Protein 3MEL (pdb70)

Structure (mmCIF, N/CA/C/O backbone):
data_3MEL
#
_entry.id   3MEL
#
_cell.length_a   62.286
_cell.length_b   102.112
_cell.length_c   94.277
_cell.angle_alpha   90
_cell.angle_beta   98.126
_cell.angle_gamma   90
#
_symmetry.space_group_name_H-M   'P 1 21 1'
#
loop_
_entity.id
_entity.type
_entity.pdbx_description
1 polymer 'Thiamine diphosphokinase'
2 non-polymer 'THIAMINE DIPHOSPHATE'
3 non-polymer 'SULFATE ION'
4 non-polymer GLYCEROL
5 non-polymer 'FE (III) ION'
6 water water
#
loop_
_atom_site.group_PDB
_atom_site.id
_atom_site.type_symbol
_atom_site.label_atom_id
_atom_site.label_alt_id
_atom_site.label_comp_id
_atom_site.label_asym_id
_atom_site.label_entity_id
_atom_site.label_seq_id
_atom_site.pdbx_PDB_ins_code
_atom_site.Cartn_x
_atom_site.Cartn_y
_atom_site.Cartn_z
_atom_site.occupancy
_atom_site.B_iso_or_equiv
_atom_site.auth_seq_id
_atom_site.auth_comp_id
_atom_site.auth_asym_id
_atom_site.auth_atom_id
_atom_site.pdbx_PDB_model_num
ATOM 1 N N . SER A 1 1 ? 16.731 8.299 76.506 1 33.225 2 SER A N 1
ATOM 2 C CA . SER A 1 1 ? 15.356 7.846 76.834 1 33.898 2 SER A CA 1
ATOM 3 C C . SER A 1 1 ? 15.391 6.81 77.951 1 29.483 2 SER A C 1
ATOM 4 O O . SER A 1 1 ? 16.302 6.042 78.053 1 28.926 2 SER A O 1
ATOM 7 N N . ARG A 1 2 ? 14.42 6.804 78.847 1 29.22 3 ARG A N 1
ATOM 8 C CA . ARG A 1 2 ? 14.45 5.683 79.751 1 29.503 3 ARG A CA 1
ATOM 9 C C . ARG A 1 2 ? 13.056 5.107 79.878 1 27.496 3 ARG A C 1
ATOM 10 O O . ARG A 1 2 ? 12.054 5.835 79.769 1 27.332 3 ARG A O 1
ATOM 18 N N . VAL A 1 3 ? 13.014 3.796 80.083 1 24.593 4 VAL A N 1
ATOM 19 C CA . VAL A 1 3 ? 11.71 3.199 80.255 1 25.153 4 VAL A CA 1
ATOM 20 C C . VAL A 1 3 ? 11.775 2.459 81.572 1 27.511 4 VAL A C 1
ATOM 21 O O . VAL A 1 3 ? 12.84 1.86 81.835 1 31.225 4 VAL A O 1
ATOM 25 N N . LEU A 1 4 ? 10.692 2.576 82.385 1 24.859 5 LEU A N 1
ATOM 26 C CA . LEU A 1 4 ? 10.604 1.919 83.689 1 22.625 5 LEU A CA 1
ATOM 27 C C . LEU A 1 4 ? 9.669 0.725 83.581 1 21.855 5 LEU A C 1
ATOM 28 O O . LEU A 1 4 ? 8.582 0.915 83.094 1 22.161 5 LEU A O 1
ATOM 33 N N . LEU A 1 5 ? 10.077 -0.482 84.016 1 21.54 6 LEU A N 1
ATOM 34 C CA . LEU A 1 5 ? 9.226 -1.66 83.888 1 20.888 6 LEU A CA 1
ATOM 35 C C . LEU A 1 5 ? 8.962 -2.209 85.292 1 21.87 6 LEU A C 1
ATOM 36 O O . LEU A 1 5 ? 9.914 -2.346 86.046 1 24.016 6 LEU A O 1
ATOM 41 N N . VAL A 1 6 ? 7.686 -2.461 85.664 1 21.987 7 VAL A N 1
ATOM 42 C CA . VAL A 1 6 ? 7.303 -2.906 87.005 1 20.998 7 VAL A CA 1
ATOM 43 C C . VAL A 1 6 ? 6.648 -4.302 87.006 1 21.906 7 VAL A C 1
ATOM 44 O O . VAL A 1 6 ? 5.563 -4.554 86.476 1 22.246 7 VAL A O 1
ATOM 48 N N . ALA A 1 7 ? 7.387 -5.273 87.545 1 22.104 8 ALA A N 1
ATOM 49 C CA . ALA A 1 7 ? 6.892 -6.614 87.775 1 21.513 8 ALA A CA 1
ATOM 50 C C . ALA A 1 7 ? 6.24 -6.63 89.161 1 24.116 8 ALA A C 1
ATOM 51 O O . ALA A 1 7 ? 6.067 -5.556 89.77 1 25.099 8 ALA A O 1
ATOM 53 N N . GLY A 1 8 ? 5.861 -7.831 89.637 1 25.508 9 GLY A N 1
ATOM 54 C CA . GLY A 1 8 ? 4.784 -7.967 90.604 1 27.768 9 GLY A CA 1
ATOM 55 C C . GLY A 1 8 ? 5.283 -7.897 92.041 1 30.217 9 GLY A C 1
ATOM 56 O O . GLY A 1 8 ? 4.493 -8.097 92.975 1 33.949 9 GLY A O 1
ATOM 57 N N . GLY A 1 9 ? 6.583 -7.606 92.2 1 28.735 10 GLY A N 1
ATOM 58 C CA . GLY A 1 9 ? 7.243 -7.76 93.481 1 30.447 10 GLY A CA 1
ATOM 59 C C . GLY A 1 9 ? 6.703 -6.72 94.446 1 34.464 10 GLY A C 1
ATOM 60 O O . GLY A 1 9 ? 6.053 -5.766 94.051 1 36.705 10 GLY A O 1
ATOM 61 N N . ASN A 1 10 ? 6.934 -6.937 95.731 1 37.832 11 ASN A N 1
ATOM 62 C CA . ASN A 1 10 ? 6.436 -6.005 96.721 1 36.318 11 ASN A CA 1
ATOM 63 C C . ASN A 1 10 ? 7.067 -4.629 96.483 1 34.805 11 ASN A C 1
ATOM 64 O O . ASN A 1 10 ? 8.295 -4.473 96.409 1 34.466 11 ASN A O 1
ATOM 69 N N . PRO A 1 11 ? 6.277 -3.545 96.348 1 33.05 12 PRO A N 1
ATOM 70 C CA . PRO A 1 11 ? 6.867 -2.212 96.149 1 33.05 12 PRO A CA 1
ATOM 71 C C . PRO A 1 11 ? 7.939 -1.819 97.184 1 34.225 12 PRO A C 1
ATOM 72 O O . PRO A 1 11 ? 8.866 -1.081 96.848 1 34.382 12 PRO A O 1
ATOM 76 N N . SER A 1 12 ? 7.813 -2.343 98.425 1 35.028 13 SER A N 1
ATOM 77 C CA . SER A 1 12 ? 8.697 -2.11 99.56 1 35.97 13 SER A CA 1
ATOM 78 C C . SER A 1 12 ? 10.135 -2.269 99.177 1 35.101 13 SER A C 1
ATOM 79 O O . SER A 1 12 ? 11.017 -1.818 99.893 1 36.613 13 SER A O 1
ATOM 82 N N . ASP A 1 13 ? 10.322 -3.007 98.096 1 33.937 14 ASP A N 1
ATOM 83 C CA . ASP A 1 13 ? 11.653 -3.402 97.739 1 31.502 14 ASP A CA 1
ATOM 84 C C . ASP A 1 13 ? 12.093 -2.76 96.456 1 29.906 14 ASP A C 1
ATOM 85 O O . ASP A 1 13 ? 13.166 -3.173 95.998 1 28.611 14 ASP A O 1
ATOM 90 N N . TRP A 1 14 ? 11.292 -1.805 95.939 1 28.093 15 TRP A N 1
ATOM 91 C CA . TRP A 1 14 ? 11.748 -1.068 94.776 1 27.469 15 TRP A CA 1
ATOM 92 C C . TRP A 1 14 ? 12.986 -0.258 95.131 1 27.804 15 TRP A C 1
ATOM 93 O O . TRP A 1 14 ? 13.277 -0.049 96.297 1 28.311 15 TRP A O 1
ATOM 104 N N . PRO A 1 15 ? 13.785 0.219 94.149 1 27.985 16 PRO A N 1
ATOM 105 C CA . PRO A 1 15 ? 14.727 1.297 94.433 1 29.295 16 PRO A CA 1
ATOM 106 C C . PRO A 1 15 ? 14.015 2.641 94.582 1 34.528 16 PRO A C 1
ATOM 107 O O . PRO A 1 15 ? 12.789 2.725 94.485 1 42.569 16 PRO A O 1
ATOM 111 N N . THR A 1 16 ? 14.765 3.708 94.837 1 35.007 17 THR A N 1
ATOM 112 C CA . THR A 1 16 ? 14.123 4.996 94.809 1 34.462 17 THR A CA 1
ATOM 113 C C . THR A 1 16 ? 13.958 5.307 93.338 1 33.753 17 THR A C 1
ATOM 114 O O . THR A 1 16 ? 14.928 5.234 92.606 1 32.277 17 THR A O 1
ATOM 118 N N . ILE A 1 17 ? 12.711 5.594 92.976 1 35.258 18 ILE A N 1
ATOM 119 C CA . ILE A 1 17 ? 12.237 6.044 91.68 1 37.664 18 ILE A CA 1
ATOM 120 C C . ILE A 1 17 ? 12.182 7.572 91.658 1 42.973 18 ILE A C 1
ATOM 121 O O . ILE A 1 17 ? 11.321 8.153 92.324 1 47.466 18 ILE A O 1
ATOM 126 N N . GLU A 1 18 ? 13.037 8.223 90.852 1 46.543 19 GLU A N 1
ATOM 127 C CA . GLU A 1 18 ? 12.755 9.616 90.461 1 55.281 19 GLU A CA 1
ATOM 128 C C . GLU A 1 18 ? 11.955 9.653 89.137 1 50.375 19 GLU A C 1
ATOM 129 O O . GLU A 1 18 ? 12.558 9.544 88.078 1 55.515 19 GLU A O 1
ATOM 135 N N . PRO A 1 19 ? 10.595 9.766 89.126 1 45.046 20 PRO A N 1
ATOM 136 C CA . PRO A 1 19 ? 9.783 9.48 87.933 1 43.684 20 PRO A CA 1
ATOM 137 C C . PRO A 1 19 ? 9.845 10.432 86.733 1 44.312 20 PRO A C 1
ATOM 138 O O . PRO A 1 19 ? 9.478 10.029 85.629 1 44.999 20 PRO A O 1
ATOM 142 N N . ALA A 1 20 ? 10.223 11.705 86.942 1 44.195 21 ALA A N 1
ATOM 143 C CA . ALA A 1 20 ? 10.675 12.581 85.862 1 45.143 21 ALA A CA 1
ATOM 144 C C . ALA A 1 20 ? 11.763 11.912 84.996 1 46.513 21 ALA A C 1
ATOM 145 O O . ALA A 1 20 ? 11.899 12.145 83.801 1 51.813 21 ALA A O 1
ATOM 147 N N . THR A 1 21 ? 12.549 11.025 85.575 1 43.948 22 THR A N 1
ATOM 148 C CA . THR A 1 21 ? 13.62 10.457 84.801 1 41.827 22 THR A CA 1
ATOM 149 C C . THR A 1 21 ? 13.037 9.568 83.688 1 39.114 22 THR A C 1
ATOM 150 O O . THR A 1 21 ? 13.766 9.295 82.724 1 38.589 22 THR A O 1
ATOM 154 N N . TYR A 1 22 ? 11.773 9.083 83.798 1 36.325 23 TYR A N 1
ATOM 155 C CA . TYR A 1 22 ? 11.296 8.066 82.841 1 33.179 23 TYR A CA 1
ATOM 156 C C . TYR A 1 22 ? 10.288 8.625 81.819 1 34.139 23 TYR A C 1
ATOM 157 O O . TYR A 1 22 ? 9.573 9.583 82.073 1 36.928 23 TYR A O 1
ATOM 166 N N . ASP A 1 23 ? 10.275 8.039 80.615 1 34.653 24 ASP A N 1
ATOM 167 C CA . ASP A 1 23 ? 9.55 8.551 79.454 1 35.765 24 ASP A CA 1
ATOM 168 C C . ASP A 1 23 ? 8.391 7.618 79.081 1 32.99 24 ASP A C 1
ATOM 169 O O . ASP A 1 23 ? 7.582 7.962 78.24 1 34.981 24 ASP A O 1
ATOM 174 N N . TYR A 1 24 ? 8.326 6.427 79.674 1 28.677 25 TYR A N 1
ATOM 175 C CA . TYR A 1 24 ? 7.309 5.448 79.37 1 26.301 25 TYR A CA 1
ATOM 176 C C . TYR A 1 24 ? 7.204 4.522 80.583 1 26.178 25 TYR A C 1
ATOM 177 O O . TYR A 1 24 ? 8.225 4.109 81.128 1 25.74 25 TYR A O 1
ATOM 186 N N . PHE A 1 25 ? 5.987 4.161 80.986 1 26.041 26 PHE A N 1
ATOM 187 C CA . PHE A 1 25 ? 5.833 3.29 82.147 1 28.228 26 PHE A CA 1
ATOM 188 C C . PHE A 1 25 ? 5.144 1.994 81.735 1 29.663 26 PHE A C 1
ATOM 189 O O . PHE A 1 25 ? 4.083 2.072 81.14 1 35.419 26 PHE A O 1
ATOM 197 N N . VAL A 1 26 ? 5.767 0.836 82.032 1 28.215 27 VAL A N 1
ATOM 198 C CA . VAL A 1 26 ? 5.377 -0.518 81.649 1 25.995 27 VAL A CA 1
ATOM 199 C C . VAL A 1 26 ? 5.083 -1.263 82.958 1 27.286 27 VAL A C 1
ATOM 200 O O . VAL A 1 26 ? 5.973 -1.37 83.807 1 26.195 27 VAL A O 1
ATOM 204 N N . GLY A 1 27 ? 3.813 -1.7 83.134 1 28.267 28 GLY A N 1
ATOM 205 C CA . GLY A 1 27 ? 3.387 -2.607 84.194 1 28.731 28 GLY A CA 1
ATOM 206 C C . GLY A 1 27 ? 3.396 -4.051 83.689 1 29.512 28 GLY A C 1
ATOM 207 O O . GLY A 1 27 ? 3.184 -4.306 82.5 1 30.962 28 GLY A O 1
ATOM 208 N N . ILE A 1 28 ? 3.68 -4.993 84.592 1 29.356 29 ILE A N 1
ATOM 209 C CA . ILE A 1 28 ? 3.791 -6.409 84.246 1 27.856 29 ILE A CA 1
ATOM 210 C C . ILE A 1 28 ? 2.991 -7.213 85.275 1 28.858 29 ILE A C 1
ATOM 211 O O . ILE A 1 28 ? 3.397 -7.287 86.437 1 27.217 29 ILE A O 1
ATOM 216 N N . ASP A 1 29 ? 1.834 -7.754 84.85 1 30.931 30 ASP A N 1
ATOM 217 C CA . ASP A 1 29 ? 0.894 -8.391 85.762 1 35.683 30 ASP A CA 1
ATOM 218 C C . ASP A 1 29 ? 0.621 -7.473 86.954 1 37.509 30 ASP A C 1
ATOM 219 O O . ASP A 1 29 ? 0.191 -6.332 86.778 1 41.965 30 ASP A O 1
ATOM 224 N N . ARG A 1 30 ? 0.935 -7.94 88.161 1 36.872 31 ARG A N 1
ATOM 225 C CA . ARG A 1 30 ? 0.512 -7.238 89.356 1 36.597 31 ARG A CA 1
ATOM 226 C C . ARG A 1 30 ? 1.247 -5.893 89.496 1 34.658 31 ARG A C 1
ATOM 227 O O . ARG A 1 30 ? 0.735 -4.955 90.124 1 36.629 31 ARG A O 1
ATOM 235 N N . GLY A 1 31 ? 2.41 -5.745 88.846 1 29.418 32 GLY A N 1
ATOM 236 C CA . GLY A 1 31 ? 3.057 -4.445 88.775 1 24.913 32 GLY A CA 1
ATOM 237 C C . GLY A 1 31 ? 2.193 -3.336 88.17 1 24.227 32 GLY A C 1
ATOM 238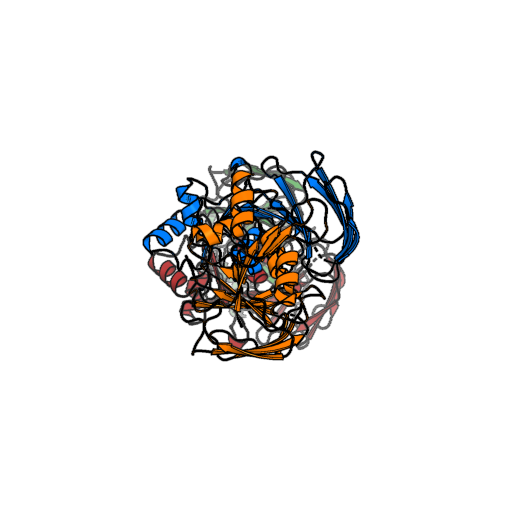 O O . GLY A 1 31 ? 2.406 -2.143 88.471 1 23.729 32 GLY A O 1
ATOM 239 N N . CYS A 1 32 ? 1.234 -3.705 87.294 1 23.629 33 CYS A N 1
ATOM 240 C CA . CYS A 1 32 ? 0.307 -2.712 86.779 1 23.245 33 CYS A CA 1
ATOM 241 C C . CYS A 1 32 ? -0.451 -2.05 87.931 1 25.764 33 CYS A C 1
ATOM 242 O O . CYS A 1 32 ? -0.675 -0.843 87.921 1 26.084 33 CYS A O 1
ATOM 245 N N . LEU A 1 33 ? -0.805 -2.817 88.974 1 27.774 34 LEU A N 1
ATOM 246 C CA . LEU A 1 33 ? -1.565 -2.257 90.085 1 30.908 34 LEU A CA 1
ATOM 247 C C . LEU A 1 33 ? -0.649 -1.413 90.971 1 33.447 34 LEU A C 1
ATOM 248 O O . LEU A 1 33 ? -1.033 -0.357 91.498 1 35.805 34 LEU A O 1
ATOM 253 N N . HIS A 1 34 ? 0.571 -1.931 91.134 1 33.558 35 HIS A N 1
ATOM 254 C CA . HIS A 1 34 ? 1.614 -1.336 91.945 1 33.414 35 HIS A CA 1
ATOM 255 C C . HIS A 1 34 ? 1.896 0.087 91.482 1 33.332 35 HIS A C 1
ATOM 256 O O . HIS A 1 34 ? 1.954 0.991 92.309 1 36.335 35 HIS A O 1
ATOM 263 N N . LEU A 1 35 ? 2.082 0.245 90.165 1 33.096 36 LEU A N 1
ATOM 264 C CA . LEU A 1 35 ? 2.159 1.52 89.482 1 31.51 36 LEU A CA 1
ATOM 265 C C . LEU A 1 35 ? 0.973 2.411 89.86 1 35.101 36 LEU A C 1
ATOM 266 O O . LEU A 1 35 ? 1.16 3.509 90.411 1 35.106 36 LEU A O 1
ATOM 271 N N . LEU A 1 36 ? -0.264 1.95 89.583 1 37.717 37 LEU A N 1
ATOM 272 C CA . LEU A 1 36 ? -1.411 2.838 89.754 1 37.41 37 LEU A CA 1
ATOM 273 C C . LEU A 1 36 ? -1.56 3.255 91.216 1 38.118 37 LEU A C 1
ATOM 274 O O . LEU A 1 36 ? -1.952 4.382 91.469 1 38.313 37 LEU A O 1
ATOM 279 N N . GLU A 1 37 ? -1.204 2.392 92.173 1 38.031 38 GLU A N 1
ATOM 280 C CA . GLU A 1 37 ? -1.354 2.849 93.537 1 45.918 38 GLU A CA 1
ATOM 281 C C . GLU A 1 37 ? -0.141 3.653 94.018 1 47.81 38 GLU A C 1
ATOM 282 O O . GLU A 1 37 ? -0.248 4.424 94.955 1 49.064 38 GLU A O 1
ATOM 288 N N . ALA A 1 38 ? 1.012 3.556 93.362 1 50.699 39 ALA A N 1
ATOM 289 C CA . ALA A 1 38 ? 2.053 4.551 93.631 1 52.469 39 ALA A CA 1
ATOM 290 C C . ALA A 1 38 ? 1.792 5.832 92.838 1 51.649 39 ALA A C 1
ATOM 291 O O . ALA A 1 38 ? 2.691 6.628 92.57 1 53.724 39 ALA A O 1
ATOM 293 N N . ASP A 1 39 ? 0.549 5.979 92.411 1 54.632 40 ASP A N 1
ATOM 294 C CA . ASP A 1 39 ? 0.106 7.136 91.664 1 54.355 40 ASP A CA 1
ATOM 295 C C . ASP A 1 39 ? 1.057 7.422 90.493 1 47.093 40 ASP A C 1
ATOM 296 O O . ASP A 1 39 ? 1.361 8.569 90.252 1 50.646 40 ASP A O 1
ATOM 301 N N . LEU A 1 40 ? 1.477 6.407 89.721 1 40.643 41 LEU A N 1
ATOM 302 C CA . LEU A 1 40 ? 2.416 6.581 88.611 1 37.928 41 LEU A CA 1
ATOM 303 C C . LEU A 1 40 ? 1.726 6.254 87.291 1 36.523 41 LEU A C 1
ATOM 304 O O . LEU A 1 40 ? 0.697 5.584 87.306 1 39.334 41 LEU A O 1
ATOM 309 N N . PRO A 1 41 ? 2.221 6.666 86.09 1 34.03 42 PRO A N 1
ATOM 310 C CA . PRO A 1 41 ? 1.557 6.28 84.846 1 32.062 42 PRO A CA 1
ATOM 311 C C . PRO A 1 41 ? 1.557 4.778 84.594 1 31.077 42 PRO A C 1
ATOM 312 O O . PRO A 1 41 ? 2.404 4.057 85.119 1 29.385 42 PRO A O 1
ATOM 316 N N . LEU A 1 42 ? 0.54 4.325 83.845 1 31.271 43 LEU A N 1
ATOM 317 C CA . LEU A 1 42 ? 0.572 3 83.25 1 27.925 43 LEU A CA 1
ATOM 318 C C . LEU A 1 42 ? 0.351 3.157 81.764 1 27.808 43 LEU A C 1
ATOM 319 O O . LEU A 1 42 ? -0.75 3.376 81.305 1 33.575 43 LEU A O 1
ATOM 324 N N . GLN A 1 43 ? 1.383 3.033 80.989 1 26.335 44 GLN A N 1
ATOM 325 C CA . GLN A 1 43 ? 1.114 3.273 79.59 1 28.116 44 GLN A CA 1
ATOM 326 C C . GLN A 1 43 ? 1.181 1.988 78.764 1 28.062 44 GLN A C 1
ATOM 327 O O . GLN A 1 43 ? 0.778 2.02 77.607 1 29.137 44 GLN A O 1
ATOM 333 N N . LEU A 1 44 ? 1.796 0.91 79.289 1 26.604 45 LEU A N 1
ATOM 334 C CA . LEU A 1 44 ? 1.85 -0.392 78.622 1 25.16 45 LEU A CA 1
ATOM 335 C C . LEU A 1 44 ? 1.574 -1.437 79.704 1 26.029 45 LEU A C 1
ATOM 336 O O . LEU A 1 44 ? 2.392 -1.517 80.627 1 26.797 45 LEU A O 1
ATOM 341 N N . ALA A 1 45 ? 0.385 -2.11 79.676 1 24.998 46 ALA A N 1
ATOM 342 C CA . ALA A 1 45 ? 0.127 -3.263 80.56 1 24.715 46 ALA A CA 1
ATOM 343 C C . ALA A 1 45 ? 0.32 -4.611 79.847 1 24.872 46 ALA A C 1
ATOM 344 O O . ALA A 1 45 ? -0.121 -4.819 78.698 1 25.474 46 ALA A O 1
ATOM 346 N N . VAL A 1 46 ? 1.076 -5.495 80.505 1 24.792 47 VAL A N 1
ATOM 347 C CA . VAL A 1 46 ? 1.613 -6.7 79.861 1 25.85 47 VAL A CA 1
ATOM 348 C C . VAL A 1 46 ? 1.532 -7.927 80.774 1 25.96 47 VAL A C 1
ATOM 349 O O . VAL A 1 46 ? 1.99 -7.946 81.918 1 23.396 47 VAL A O 1
ATOM 353 N N . GLY A 1 47 ? 1.027 -9.002 80.189 1 28.034 48 GLY A N 1
ATOM 354 C CA . GLY A 1 47 ? 1.227 -10.325 80.754 1 28.962 48 GLY A CA 1
ATOM 355 C C . GLY A 1 47 ? -0.052 -11.12 80.573 1 31.127 48 GLY A C 1
ATOM 356 O O . GLY A 1 47 ? -0.78 -10.855 79.614 1 31.29 48 GLY A O 1
ATOM 357 N N . ASP A 1 48 ? -0.33 -12.06 81.498 1 33.514 49 ASP A N 1
ATOM 358 C CA . ASP A 1 48 ? -1.512 -12.896 81.331 1 34.811 49 ASP A CA 1
ATOM 359 C C . ASP A 1 48 ? -2.542 -12.529 82.377 1 33.229 49 ASP A C 1
ATOM 360 O O . ASP A 1 48 ? -3.676 -12.946 82.266 1 33.391 49 ASP A O 1
ATOM 365 N N . PHE A 1 49 ? -2.081 -11.817 83.407 1 33.461 50 PHE A N 1
ATOM 366 C CA . PHE A 1 49 ? -2.91 -11.171 84.422 1 36.183 50 PHE A CA 1
ATOM 367 C C . PHE A 1 49 ? -3.744 -12.195 85.18 1 38.959 50 PHE A C 1
ATOM 368 O O . PHE A 1 49 ? -4.828 -11.858 85.653 1 39.033 50 PHE A O 1
ATOM 376 N N . ASP A 1 50 ? -3.246 -13.431 85.243 1 41.016 51 ASP A N 1
ATOM 377 C CA . ASP A 1 50 ? -3.972 -14.467 85.944 1 47.813 51 ASP A CA 1
ATOM 378 C C . ASP A 1 50 ? -3.712 -14.311 87.439 1 48.57 51 ASP A C 1
ATOM 379 O O . ASP A 1 50 ? -4.401 -14.908 88.239 1 54.553 51 ASP A O 1
ATOM 384 N N . SER A 1 51 ? -2.825 -13.406 87.849 1 49.311 52 SER A N 1
ATOM 385 C CA . SER A 1 51 ? -2.787 -13.13 89.277 1 53.472 52 SER A CA 1
ATOM 386 C C . SER A 1 51 ? -3.532 -11.834 89.669 1 57.152 52 SER A C 1
ATOM 387 O O . SER A 1 51 ? -3.031 -11.089 90.521 1 66.582 52 SER A O 1
ATOM 390 N N . LEU A 1 52 ? -4.728 -11.575 89.09 1 46.007 53 LEU A N 1
ATOM 391 C CA . LEU A 1 52 ? -5.492 -10.347 89.266 1 39.088 53 LEU A CA 1
ATOM 392 C C . LEU A 1 52 ? -6.964 -10.703 89.305 1 37.548 53 LEU A C 1
ATOM 393 O O . LEU A 1 52 ? -7.391 -11.509 88.502 1 37.167 53 LEU A O 1
ATOM 398 N N . SER A 1 53 ? -7.751 -10.118 90.209 1 38.18 54 SER A N 1
ATOM 399 C CA . SER A 1 53 ? -9.205 -10.349 90.208 1 40.389 54 SER A CA 1
ATOM 400 C C . SER A 1 53 ? -9.863 -9.761 88.947 1 41.459 54 SER A C 1
ATOM 401 O O . SER A 1 53 ? -9.32 -8.859 88.302 1 41.821 54 SER A O 1
ATOM 404 N N . ARG A 1 54 ? -11.045 -10.222 88.545 1 43.876 55 ARG A N 1
ATOM 405 C CA . ARG A 1 54 ? -11.562 -9.579 87.341 1 45.241 55 ARG A CA 1
ATOM 406 C C . ARG A 1 54 ? -11.845 -8.077 87.557 1 44.018 55 ARG A C 1
ATOM 407 O O . ARG A 1 54 ? -11.89 -7.268 86.627 1 42.169 55 ARG A O 1
ATOM 415 N N . GLU A 1 55 ? -12.034 -7.669 88.803 1 44.192 56 GLU A N 1
ATOM 416 C CA . GLU A 1 55 ? -12.149 -6.251 89.093 1 42.769 56 GLU A CA 1
ATOM 417 C C . GLU A 1 55 ? -10.888 -5.477 88.723 1 40.272 56 GLU A C 1
ATOM 418 O O . GLU A 1 55 ? -11.003 -4.46 88.051 1 41.776 56 GLU A O 1
ATOM 424 N N . GLU A 1 56 ? -9.722 -5.924 89.227 1 37.422 57 GLU A N 1
ATOM 425 C CA . GLU A 1 56 ? -8.439 -5.289 89.007 1 35.258 57 GLU A CA 1
ATOM 426 C C . GLU A 1 56 ? -8.014 -5.364 87.538 1 35.489 57 GLU A C 1
ATOM 427 O O . GLU A 1 56 ? -7.345 -4.474 87.034 1 35.567 57 GLU A O 1
ATOM 433 N N . TYR A 1 57 ? -8.363 -6.433 86.83 1 36.538 58 TYR A N 1
ATOM 434 C CA . TYR A 1 57 ? -7.978 -6.488 85.441 1 35.336 58 TYR A CA 1
ATOM 435 C C . TYR A 1 57 ? -8.824 -5.496 84.656 1 37.325 58 TYR A C 1
ATOM 436 O O . TYR A 1 57 ? -8.374 -4.906 83.693 1 41.562 58 TYR A O 1
ATOM 445 N N . HIS A 1 58 ? -10.086 -5.338 85.029 1 38.479 59 HIS A N 1
ATOM 446 C CA . HIS A 1 58 ? -10.929 -4.333 84.403 1 38.028 59 HIS A CA 1
ATOM 447 C C . HIS A 1 58 ? -10.23 -2.967 84.536 1 36.044 59 HIS A C 1
ATOM 448 O O . HIS A 1 58 ? -10.186 -2.142 83.623 1 33.22 59 HIS A O 1
ATOM 455 N N . PHE A 1 59 ? -9.664 -2.739 85.716 1 35.349 60 PHE A N 1
ATOM 456 C CA . PHE A 1 59 ? -9.224 -1.41 86.065 1 36.886 60 PHE A CA 1
ATOM 457 C C . PHE A 1 59 ? -7.931 -1.113 85.316 1 36.289 60 PHE A C 1
ATOM 458 O O . PHE A 1 59 ? -7.673 0.031 84.961 1 40.018 60 PHE A O 1
ATOM 466 N N . VAL A 1 60 ? -7.11 -2.154 85.117 1 32.776 61 VAL A N 1
ATOM 467 C CA . VAL A 1 60 ? -5.887 -2.035 84.365 1 28.904 61 VAL A CA 1
ATOM 468 C C . VAL A 1 60 ? -6.237 -1.71 82.914 1 31.14 61 VAL A C 1
ATOM 469 O O . VAL A 1 60 ? -5.694 -0.755 82.355 1 33.389 61 VAL A O 1
ATOM 473 N N . GLN A 1 61 ? -7.201 -2.429 82.32 1 31.317 62 GLN A N 1
ATOM 474 C CA . GLN A 1 61 ? -7.601 -2.15 80.951 1 31.705 62 GLN A CA 1
ATOM 475 C C . GLN A 1 61 ? -8.171 -0.747 80.804 1 33.414 62 GLN A C 1
ATOM 476 O O . GLN A 1 61 ? -8.092 -0.19 79.708 1 32.597 62 GLN A O 1
ATOM 482 N N . GLU A 1 62 ? -8.789 -0.182 81.856 1 37.345 63 GLU A N 1
ATOM 483 C CA . GLU A 1 62 ? -9.406 1.121 81.605 1 42.698 63 GLU A CA 1
ATOM 484 C C . GLU A 1 62 ? -8.357 2.211 81.832 1 40.012 63 GLU A C 1
ATOM 485 O O . GLU A 1 62 ? -8.363 3.237 81.178 1 40.826 63 GLU A O 1
ATOM 491 N N . THR A 1 63 ? -7.33 1.882 82.601 1 37.022 64 THR A N 1
ATOM 492 C CA . THR A 1 63 ? -6.266 2.834 82.825 1 34.304 64 THR A CA 1
ATOM 493 C C . THR A 1 63 ? -5.156 2.79 81.768 1 31.538 64 THR A C 1
ATOM 494 O O . THR A 1 63 ? -4.706 3.809 81.348 1 31.153 64 THR A O 1
ATOM 498 N N . THR A 1 64 ? -4.654 1.647 81.348 1 31.232 65 THR A N 1
ATOM 499 C CA . THR A 1 64 ? -3.438 1.676 80.548 1 30.138 65 THR A CA 1
ATOM 500 C C . THR A 1 64 ? -3.719 2.365 79.211 1 30.381 65 THR A C 1
ATOM 501 O O . THR A 1 64 ? -4.851 2.555 78.812 1 28.859 65 THR A O 1
ATOM 505 N N . GLU A 1 65 ? -2.664 2.662 78.468 1 31.082 66 GLU A N 1
ATOM 506 C CA . GLU A 1 65 ? -2.918 3.13 77.133 1 31.814 66 GLU A CA 1
ATOM 507 C C . GLU A 1 65 ? -2.715 1.987 76.161 1 30.75 66 GLU A C 1
ATOM 508 O O . GLU A 1 65 ? -3.304 2.008 75.105 1 36.246 66 GLU A O 1
ATOM 514 N N . THR A 1 66 ? -1.872 1.017 76.478 1 27.249 67 THR A N 1
ATOM 515 C CA . THR A 1 66 ? -1.729 -0.129 75.592 1 28.298 67 THR A CA 1
ATOM 516 C C . THR A 1 66 ? -1.85 -1.362 76.467 1 29.152 67 THR A C 1
ATOM 517 O O . THR A 1 66 ? -1.198 -1.456 77.517 1 32.733 67 THR A O 1
ATOM 521 N N . LEU A 1 67 ? -2.683 -2.297 76.01 1 26.444 68 LEU A N 1
ATOM 522 C CA . LEU A 1 67 ? -2.812 -3.578 76.671 1 23.737 68 LEU A CA 1
ATOM 523 C C . LEU A 1 67 ? -2.151 -4.672 75.809 1 24.074 68 LEU A C 1
ATOM 524 O O . LEU A 1 67 ? -2.543 -4.941 74.669 1 24.874 68 LEU A O 1
ATOM 529 N N . ILE A 1 68 ? -1.175 -5.388 76.357 1 22.742 69 ILE A N 1
ATOM 530 C CA . ILE A 1 68 ? -0.918 -6.67 75.718 1 23.101 69 ILE A CA 1
ATOM 531 C C . ILE A 1 68 ? -1.248 -7.757 76.726 1 24.379 69 ILE A C 1
ATOM 532 O O . ILE A 1 68 ? -0.541 -7.868 77.721 1 25.311 69 ILE A O 1
ATOM 537 N N . GLN A 1 69 ? -2.352 -8.475 76.537 1 28.313 70 GLN A N 1
ATOM 538 C CA . GLN A 1 69 ? -2.704 -9.664 77.32 1 31.609 70 GLN A CA 1
ATOM 539 C C . GLN A 1 69 ? -2.324 -10.897 76.508 1 32.75 70 GLN A C 1
ATOM 540 O O . GLN A 1 69 ? -2.786 -11.071 75.383 1 36.056 70 GLN A O 1
ATOM 546 N N . ALA A 1 70 ? -1.437 -11.729 77.034 1 32.399 71 ALA A N 1
ATOM 547 C CA . ALA A 1 70 ? -0.968 -12.897 76.292 1 33.757 71 ALA A CA 1
ATOM 548 C C . ALA A 1 70 ? -1.45 -14.152 77.008 1 33.58 71 ALA A C 1
ATOM 549 O O . ALA A 1 70 ? -1.979 -14.051 78.105 1 33.313 71 ALA A O 1
ATOM 551 N N . PRO A 1 71 ? -1.258 -15.371 76.467 1 34.261 72 PRO A N 1
ATOM 552 C CA . PRO A 1 71 ? -1.756 -16.569 77.131 1 35.724 72 PRO A CA 1
ATOM 553 C C . PRO A 1 71 ? -0.974 -16.873 78.391 1 38.129 72 PRO A C 1
ATOM 554 O O . PRO A 1 71 ? 0.213 -16.496 78.476 1 40.755 72 PRO A O 1
ATOM 558 N N . ALA A 1 72 ? -1.615 -17.58 79.338 1 39.845 73 ALA A N 1
ATOM 559 C CA . ALA A 1 72 ? -0.904 -18.105 80.513 1 43.344 73 ALA A CA 1
ATOM 560 C C . ALA A 1 72 ? 0.131 -19.203 80.173 1 46.897 73 ALA A C 1
ATOM 561 O O . ALA A 1 72 ? 1.138 -19.402 80.87 1 46.747 73 ALA A O 1
ATOM 563 N N . GLU A 1 73 ? -0.148 -19.925 79.076 1 49.575 74 GLU A N 1
ATOM 564 C CA . GLU A 1 73 ? 0.654 -20.995 78.524 1 48.427 74 GLU A CA 1
ATOM 565 C C . GLU A 1 73 ? 1.431 -20.367 77.39 1 42.145 74 GLU A C 1
ATOM 566 O O . GLU A 1 73 ? 0.904 -20.245 76.307 1 43.656 74 GLU A O 1
ATOM 572 N N . LYS A 1 74 ? 2.637 -19.915 77.655 1 38.259 75 LYS A N 1
ATOM 573 C CA . LYS A 1 74 ? 3.514 -19.419 76.609 1 39.471 75 LYS A CA 1
ATOM 574 C C . LYS A 1 74 ? 4.941 -19.821 76.975 1 41.718 75 LYS A C 1
ATOM 575 O O . LYS A 1 74 ? 5.207 -20.162 78.126 1 44.422 75 LYS A O 1
ATOM 581 N N . ASP A 1 75 ? 5.891 -19.732 76.043 1 43.59 76 ASP A N 1
ATOM 582 C CA . ASP A 1 75 ? 7.259 -20.028 76.469 1 45.418 76 ASP A CA 1
ATOM 583 C C . ASP A 1 75 ? 7.894 -18.887 77.257 1 44.704 76 ASP A C 1
ATOM 584 O O . ASP A 1 75 ? 8.729 -19.14 78.106 1 54.87 76 ASP A O 1
ATOM 589 N N . ASP A 1 76 ? 7.522 -17.637 77.002 1 38.631 77 ASP A N 1
ATOM 590 C CA . ASP A 1 76 ? 8.248 -16.57 77.649 1 34.095 77 ASP A CA 1
ATOM 591 C C . ASP A 1 76 ? 7.569 -16.18 78.958 1 32.826 77 ASP A C 1
ATOM 592 O O . ASP A 1 76 ? 6.327 -16.217 79.049 1 33.221 77 ASP A O 1
ATOM 597 N N . THR A 1 77 ? 8.371 -15.688 79.918 1 29.083 78 THR A N 1
ATOM 598 C CA . THR A 1 77 ? 7.81 -14.951 81.042 1 28.886 78 THR A CA 1
ATOM 599 C C . THR A 1 77 ? 7.215 -13.615 80.57 1 32.392 78 THR A C 1
ATOM 600 O O . THR A 1 77 ? 7.707 -12.997 79.631 1 37.245 78 THR A O 1
ATOM 604 N N . ASP A 1 78 ? 6.128 -13.15 81.196 1 34.288 79 ASP A N 1
ATOM 605 C CA . ASP A 1 78 ? 5.632 -11.784 81.014 1 32.027 79 ASP A CA 1
ATOM 606 C C . ASP A 1 78 ? 6.76 -10.748 81.06 1 32.375 79 ASP A C 1
ATOM 607 O O . ASP A 1 78 ? 6.72 -9.809 80.261 1 34.105 79 ASP A O 1
ATOM 612 N N . THR A 1 79 ? 7.778 -10.93 81.937 1 28.169 80 THR A N 1
ATOM 613 C CA . THR A 1 79 ? 8.887 -9.987 81.943 1 22.473 80 THR A CA 1
ATOM 614 C C . THR A 1 79 ? 9.639 -10.033 80.621 1 21.973 80 THR A C 1
ATOM 615 O O . THR A 1 79 ? 10.002 -9.004 80.074 1 22.694 80 THR A O 1
ATOM 619 N N . GLN A 1 80 ? 9.847 -11.222 80.1 1 21.807 81 GLN A N 1
ATOM 620 C CA . GLN A 1 80 ? 10.394 -11.33 78.764 1 24.681 81 GLN A CA 1
ATOM 621 C C . GLN A 1 80 ? 9.544 -10.561 77.749 1 25.458 81 GLN A C 1
ATOM 622 O O . GLN A 1 80 ? 10.054 -9.674 77.033 1 25.215 81 GLN A O 1
ATOM 628 N N . LEU A 1 81 ? 8.265 -10.928 77.682 1 24.15 82 LEU A N 1
ATOM 629 C CA . LEU A 1 81 ? 7.368 -10.338 76.711 1 23.613 82 LEU A CA 1
ATOM 630 C C . LEU A 1 81 ? 7.419 -8.806 76.837 1 24.844 82 LEU A C 1
ATOM 631 O O . LEU A 1 81 ? 7.566 -8.106 75.806 1 24.292 82 LEU A O 1
ATOM 636 N N . ALA A 1 82 ? 7.313 -8.293 78.094 1 22.82 83 ALA A N 1
ATOM 637 C CA . ALA A 1 82 ? 7.156 -6.863 78.281 1 21.516 83 ALA A CA 1
ATOM 638 C C . ALA A 1 82 ? 8.421 -6.21 77.796 1 22.931 83 ALA A C 1
ATOM 639 O O . ALA A 1 82 ? 8.354 -5.202 77.113 1 24.38 83 ALA A O 1
ATOM 641 N N . LEU A 1 83 ? 9.574 -6.778 78.163 1 24.479 84 LEU A N 1
ATOM 642 C CA . LEU A 1 83 ? 10.836 -6.204 77.696 1 24.277 84 LEU A CA 1
ATOM 643 C C . LEU A 1 83 ? 10.869 -6.097 76.171 1 25.28 84 LEU A C 1
ATOM 644 O O . LEU A 1 83 ? 11.091 -5.013 75.652 1 27.468 84 LEU A O 1
ATOM 649 N N . GLN A 1 84 ? 10.637 -7.192 75.441 1 27.148 85 GLN A N 1
ATOM 650 C CA . GLN A 1 84 ? 10.638 -7.137 73.981 1 29.649 85 GLN A CA 1
ATOM 651 C C . GLN A 1 84 ? 9.605 -6.124 73.456 1 29.478 85 GLN A C 1
ATOM 652 O O . GLN A 1 84 ? 9.909 -5.329 72.57 1 30.004 85 GLN A O 1
ATOM 658 N N . GLU A 1 85 ? 8.381 -6.161 73.986 1 27.539 86 GLU A N 1
ATOM 659 C CA . GLU A 1 85 ? 7.342 -5.265 73.519 1 26.269 86 GLU A CA 1
ATOM 660 C C . GLU A 1 85 ? 7.77 -3.819 73.731 1 26.048 86 GLU A C 1
ATOM 661 O O . GLU A 1 85 ? 7.394 -2.977 72.929 1 32.696 86 GLU A O 1
ATOM 667 N N . ALA A 1 86 ? 8.454 -3.521 74.846 1 23.202 87 ALA A N 1
ATOM 668 C CA . ALA A 1 86 ? 8.8 -2.156 75.235 1 22.431 87 ALA A CA 1
ATOM 669 C C . ALA A 1 86 ? 9.988 -1.677 74.392 1 24.538 87 ALA A C 1
ATOM 670 O O . ALA A 1 86 ? 9.974 -0.544 73.907 1 25.203 87 ALA A O 1
ATOM 672 N N . LEU A 1 87 ? 11.001 -2.558 74.185 1 23.865 88 LEU A N 1
ATOM 673 C CA . LEU A 1 87 ? 12.051 -2.326 73.22 1 23.387 88 LEU A CA 1
ATOM 674 C C . LEU A 1 87 ? 11.493 -2.145 71.817 1 26.937 88 LEU A C 1
ATOM 675 O O . LEU A 1 87 ? 12.106 -1.462 70.998 1 31.794 88 LEU A O 1
ATOM 680 N N . GLN A 1 88 ? 10.338 -2.719 71.505 1 28.173 89 GLN A N 1
ATOM 681 C CA . GLN A 1 88 ? 9.843 -2.492 70.152 1 32.392 89 GLN A CA 1
ATOM 682 C C . GLN A 1 88 ? 9.424 -1.022 70.02 1 33.29 89 GLN A C 1
ATOM 683 O O . GLN A 1 88 ? 9.503 -0.418 68.935 1 33.336 89 GLN A O 1
ATOM 689 N N . ARG A 1 89 ? 8.985 -0.45 71.154 1 27.201 90 ARG A N 1
ATOM 690 C CA . ARG A 1 89 ? 8.373 0.845 71.06 1 24.879 90 ARG A CA 1
ATOM 691 C C . ARG A 1 89 ? 9.386 1.952 71.32 1 25.889 90 ARG A C 1
ATOM 692 O O . ARG A 1 89 ? 9.01 3.096 70.99 1 27.572 90 ARG A O 1
ATOM 700 N N . PHE A 1 90 ? 10.589 1.623 71.905 1 23.931 91 PHE A N 1
ATOM 701 C CA . PHE A 1 90 ? 11.661 2.516 72.366 1 22.815 91 PHE A CA 1
ATOM 702 C C . PHE A 1 90 ? 13.015 1.873 72.107 1 24.161 91 PHE A C 1
ATOM 703 O O . PHE A 1 90 ? 13.805 1.56 72.988 1 22.805 91 PHE A O 1
ATOM 711 N N . PRO A 1 91 ? 13.395 1.555 70.868 1 27.285 92 PRO A N 1
ATOM 712 C CA . PRO A 1 91 ? 14.571 0.696 70.742 1 28.402 92 PRO A CA 1
ATOM 713 C C . PRO A 1 91 ? 15.841 1.28 71.368 1 31.405 92 PRO A C 1
ATOM 714 O O . PRO A 1 91 ? 16.705 0.539 71.814 1 32.603 92 PRO A O 1
ATOM 718 N N . GLN A 1 92 ? 16.029 2.605 71.377 1 35.904 93 GLN A N 1
ATOM 719 C CA . GLN A 1 92 ? 17.335 3.059 71.848 1 35.709 93 GLN A CA 1
ATOM 720 C C . GLN A 1 92 ? 17.388 3.189 73.362 1 35.78 93 GLN A C 1
ATOM 721 O O . GLN A 1 92 ? 18.447 3.405 73.9 1 40.727 93 GLN A O 1
ATOM 727 N N . ALA A 1 93 ? 16.27 3.046 74.051 1 35.546 94 ALA A N 1
ATOM 728 C CA . ALA A 1 93 ? 16.154 3.472 75.425 1 32.967 94 ALA A CA 1
ATOM 729 C C . ALA A 1 93 ? 16.785 2.451 76.355 1 33.049 94 ALA A C 1
ATOM 730 O O . ALA A 1 93 ? 16.726 1.265 76.085 1 33.793 94 ALA A O 1
ATOM 732 N N . GLU A 1 94 ? 17.254 2.925 77.52 1 35 95 GLU A N 1
ATOM 733 C CA . GLU A 1 94 ? 17.613 2.092 78.658 1 32.112 95 GLU A CA 1
ATOM 734 C C . GLU A 1 94 ? 16.383 1.599 79.4 1 31.608 95 GLU A C 1
ATOM 735 O O . GLU A 1 94 ? 15.532 2.392 79.77 1 37.805 95 GLU A O 1
ATOM 749 N N . THR A 1 96 ? 14.923 -0.083 82.714 1 26.186 97 THR A N 1
ATOM 750 C CA . THR A 1 96 ? 15.063 -0.47 84.111 1 24.933 97 THR A CA 1
ATOM 751 C C . THR A 1 96 ? 13.92 -1.385 84.534 1 25.858 97 THR A C 1
ATOM 752 O O . THR A 1 96 ? 12.748 -0.987 84.551 1 24.498 97 THR A O 1
ATOM 756 N N . ILE A 1 97 ? 14.289 -2.585 84.969 1 25.774 98 ILE A N 1
ATOM 757 C CA . ILE A 1 97 ? 13.274 -3.472 85.514 1 24.8 98 ILE A CA 1
ATOM 758 C C . ILE A 1 97 ? 13.307 -3.468 87.038 1 25.193 98 ILE A C 1
ATOM 759 O O . ILE A 1 97 ? 14.315 -3.76 87.64 1 29.922 98 ILE A O 1
ATOM 764 N N . ILE A 1 98 ? 12.188 -3.173 87.677 1 23.704 99 ILE A N 1
ATOM 765 C CA . ILE A 1 98 ? 12.09 -3.391 89.106 1 23.879 99 ILE A CA 1
ATOM 766 C C . ILE A 1 98 ? 10.869 -4.287 89.46 1 28.125 99 ILE A C 1
ATOM 767 O O . ILE A 1 98 ? 10.101 -4.725 88.579 1 26.703 99 ILE A O 1
ATOM 772 N N . GLY A 1 99 ? 10.672 -4.492 90.795 1 27.956 100 GLY A N 1
ATOM 773 C CA . GLY A 1 99 ? 9.845 -5.469 91.46 1 26.64 100 GLY A CA 1
ATOM 774 C C . GLY A 1 99 ? 10.046 -6.859 90.895 1 29.482 100 GLY A C 1
ATOM 775 O O . GLY A 1 99 ? 9.099 -7.628 90.851 1 33.635 100 GLY A O 1
ATOM 776 N N . ALA A 1 100 ? 11.249 -7.157 90.392 1 35.136 101 ALA A N 1
ATOM 777 C CA . ALA A 1 100 ? 11.622 -8.497 89.935 1 36.953 101 ALA A CA 1
ATOM 778 C C . ALA A 1 100 ? 12.215 -9.217 91.144 1 42.53 101 ALA A C 1
ATOM 779 O O . ALA A 1 100 ? 13.393 -9.63 91.117 1 52.018 101 ALA A O 1
ATOM 781 N N . THR A 1 101 ? 11.356 -9.31 92.197 1 41.832 102 THR A N 1
ATOM 782 C CA . THR A 1 101 ? 11.736 -9.538 93.597 1 43.25 102 THR A CA 1
ATOM 783 C C . THR A 1 101 ? 10.911 -10.655 94.274 1 42.199 102 THR A C 1
ATOM 784 O O . THR A 1 101 ? 11.05 -10.864 95.474 1 43.898 102 THR A O 1
ATOM 788 N N . GLY A 1 102 ? 10.033 -11.382 93.573 1 42.39 103 GLY A N 1
ATOM 789 C CA . GLY A 1 102 ? 9.222 -12.364 94.301 1 48.066 103 GLY A CA 1
ATOM 790 C C . GLY A 1 102 ? 10.067 -13.313 95.175 1 54.861 103 GLY A C 1
ATOM 791 O O . GLY A 1 102 ? 9.614 -13.775 96.239 1 62.704 103 GLY A O 1
ATOM 792 N N . GLY A 1 103 ? 11.31 -13.57 94.72 1 43.355 104 GLY A N 1
ATOM 793 C CA . GLY A 1 103 ? 12.277 -14.388 95.396 1 34.621 104 GLY A CA 1
ATOM 794 C C . GLY A 1 103 ? 12.237 -15.854 94.955 1 33.741 104 GLY A C 1
ATOM 795 O O . GLY A 1 103 ? 12.766 -16.702 95.675 1 33.839 104 GLY A O 1
ATOM 796 N N . ARG A 1 104 ? 11.619 -16.175 93.797 1 32.088 105 ARG A N 1
ATOM 797 C CA . ARG A 1 104 ? 11.743 -17.492 93.168 1 29.355 105 ARG A CA 1
ATOM 798 C C . ARG A 1 104 ? 13.015 -17.477 92.342 1 27.192 105 ARG A C 1
ATOM 799 O O . ARG A 1 104 ? 13.174 -16.633 91.441 1 26.321 105 ARG A O 1
ATOM 807 N N . ILE A 1 105 ? 13.975 -18.359 92.674 1 26.663 106 ILE A N 1
ATOM 808 C CA . ILE A 1 105 ? 15.301 -18.128 92.09 1 23.641 106 ILE A CA 1
ATOM 809 C C . ILE A 1 105 ? 15.394 -18.516 90.606 1 21.721 106 ILE A C 1
ATOM 810 O O . ILE A 1 105 ? 16.213 -17.994 89.893 1 20.29 106 ILE A O 1
ATOM 815 N N . ASP A 1 106 ? 14.581 -19.453 90.146 1 22.732 107 ASP A N 1
ATOM 816 C CA . ASP A 1 106 ? 14.389 -19.706 88.729 1 23.459 107 ASP A CA 1
ATOM 817 C C . ASP A 1 106 ? 14.051 -18.394 88.004 1 22.915 107 ASP A C 1
ATOM 818 O O . ASP A 1 106 ? 14.677 -18.026 87.018 1 21.168 107 ASP A O 1
ATOM 823 N N . HIS A 1 107 ? 13.083 -17.634 88.529 1 25.033 108 HIS A N 1
ATOM 824 C CA . HIS A 1 107 ? 12.698 -16.383 87.895 1 26.237 108 HIS A CA 1
ATOM 825 C C . HIS A 1 107 ? 13.844 -15.385 88.05 1 26.619 108 HIS A C 1
ATOM 826 O O . HIS A 1 107 ? 14.055 -14.504 87.198 1 26.035 108 HIS A O 1
ATOM 833 N N . LEU A 1 108 ? 14.559 -15.48 89.176 1 26.09 109 LEU A N 1
ATOM 834 C CA . LEU A 1 108 ? 15.676 -14.546 89.267 1 25.864 109 LEU A CA 1
ATOM 835 C C . LEU A 1 108 ? 16.718 -14.85 88.165 1 26.451 109 LEU A C 1
ATOM 836 O O . LEU A 1 108 ? 17.128 -13.935 87.448 1 27.761 109 LEU A O 1
ATOM 841 N N . LEU A 1 109 ? 17.121 -16.123 87.983 1 26.2 110 LEU A N 1
ATOM 842 C CA . LEU A 1 109 ? 18.118 -16.43 86.964 1 28.567 110 LEU A CA 1
ATOM 843 C C . LEU A 1 109 ? 17.58 -16.194 85.521 1 29.759 110 LEU A C 1
ATOM 844 O O . LEU A 1 109 ? 18.305 -15.757 84.62 1 26.952 110 LEU A O 1
ATOM 849 N N . ALA A 1 110 ? 16.277 -16.442 85.295 1 29.187 111 ALA A N 1
ATOM 850 C CA . ALA A 1 110 ? 15.561 -15.994 84.103 1 25.713 111 ALA A CA 1
ATOM 851 C C . ALA A 1 110 ? 15.9 -14.542 83.814 1 23.858 111 ALA A C 1
ATOM 852 O O . ALA A 1 110 ? 16.298 -14.228 82.713 1 25.932 111 ALA A O 1
ATOM 854 N N . ASN A 1 111 ? 15.822 -13.671 84.811 1 23.56 112 ASN A N 1
ATOM 855 C CA . ASN A 1 111 ? 15.945 -12.253 84.533 1 24.768 112 ASN A CA 1
ATOM 856 C C . ASN A 1 111 ? 17.421 -11.867 84.336 1 28.709 112 ASN A C 1
ATOM 857 O O . ASN A 1 111 ? 17.767 -10.93 83.622 1 30.717 112 ASN A O 1
ATOM 862 N N . LEU A 1 112 ? 18.327 -12.58 85 1 29.778 113 LEU A N 1
ATOM 863 C CA . LEU A 1 112 ? 19.701 -12.15 85 1 27.221 113 LEU A CA 1
ATOM 864 C C . LEU A 1 112 ? 20.366 -12.559 83.698 1 28.582 113 LEU A C 1
ATOM 865 O O . LEU A 1 112 ? 21.489 -12.183 83.437 1 33.871 113 LEU A O 1
ATOM 870 N N . TRP A 1 113 ? 19.697 -13.392 82.907 1 29.109 114 TRP A N 1
ATOM 871 C CA . TRP A 1 113 ? 20.271 -14.05 81.75 1 26.06 114 TRP A CA 1
ATOM 872 C C . TRP A 1 113 ? 19.595 -13.506 80.49 1 26.585 114 TRP A C 1
ATOM 873 O O . TRP A 1 113 ? 19.858 -13.982 79.386 1 27.444 114 TRP A O 1
ATOM 884 N N . LEU A 1 114 ? 18.742 -12.479 80.66 1 25.684 115 LEU A N 1
ATOM 885 C CA . LEU A 1 114 ? 18.202 -11.682 79.565 1 24.17 115 LEU A CA 1
ATOM 886 C C . LEU A 1 114 ? 19.244 -11.313 78.485 1 29.25 115 LEU A C 1
ATOM 887 O O . LEU A 1 114 ? 19.064 -11.694 77.313 1 32.533 115 LEU A O 1
ATOM 892 N N . PRO A 1 115 ? 20.319 -10.519 78.759 1 29.594 116 PRO A N 1
ATOM 893 C CA . PRO A 1 115 ? 21.304 -10.154 77.738 1 30.889 116 PRO A CA 1
ATOM 894 C C . PRO A 1 115 ? 21.842 -11.304 76.891 1 31.236 116 PRO A C 1
ATOM 895 O O . PRO A 1 115 ? 22.49 -11.064 75.896 1 34.514 116 PRO A O 1
ATOM 899 N N . PHE A 1 116 ? 21.614 -12.559 77.292 1 30.123 117 PHE A N 1
ATOM 900 C CA . PHE A 1 116 ? 22.085 -13.689 76.509 1 26.49 117 PHE A CA 1
ATOM 901 C C . PHE A 1 116 ? 21.118 -13.948 75.37 1 27.885 117 PHE A C 1
ATOM 902 O O . PHE A 1 116 ? 21.479 -14.586 74.397 1 32.567 117 PHE A O 1
ATOM 910 N N . GLU A 1 117 ? 19.86 -13.527 75.501 1 27.153 118 GLU A N 1
ATOM 911 C CA . GLU A 1 117 ? 18.919 -13.881 74.454 1 27.614 118 GLU A CA 1
ATOM 912 C C . GLU A 1 117 ? 19.298 -13.25 73.093 1 28.338 118 GLU A C 1
ATOM 913 O O . GLU A 1 117 ? 19.532 -12.049 72.963 1 25.912 118 GLU A O 1
ATOM 919 N N . PRO A 1 118 ? 19.342 -14.006 71.972 1 31.555 119 PRO A N 1
ATOM 920 C CA . PRO A 1 118 ? 19.568 -13.355 70.686 1 31.891 119 PRO A CA 1
ATOM 921 C C . PRO A 1 118 ? 18.805 -12.036 70.569 1 29.296 119 PRO A C 1
ATOM 922 O O . PRO A 1 118 ? 19.386 -11.009 70.272 1 29.7 119 PRO A O 1
ATOM 926 N N . ARG A 1 119 ? 17.537 -12.027 70.958 1 27.956 120 ARG A N 1
ATOM 927 C CA . ARG A 1 119 ? 16.677 -10.869 70.784 1 27.488 120 ARG A CA 1
ATOM 928 C C . ARG A 1 119 ? 16.975 -9.729 71.772 1 27.339 120 ARG A C 1
ATOM 929 O O . ARG A 1 119 ? 16.324 -8.704 71.728 1 27.39 120 ARG A O 1
ATOM 937 N N . PHE A 1 120 ? 17.938 -9.866 72.688 1 28.335 121 PHE A N 1
ATOM 938 C CA . PHE A 1 120 ? 18.208 -8.822 73.664 1 26.886 121 PHE A CA 1
ATOM 939 C C . PHE A 1 120 ? 19.686 -8.468 73.668 1 27.905 121 PHE A C 1
ATOM 940 O O . PHE A 1 120 ? 20.037 -7.433 74.22 1 28.599 121 PHE A O 1
ATOM 948 N N . GLN A 1 121 ? 20.526 -9.366 73.14 1 28.848 122 GLN A N 1
ATOM 949 C CA . GLN A 1 121 ? 21.976 -9.273 73.214 1 31.248 122 GLN A CA 1
ATOM 950 C C . GLN A 1 121 ? 22.482 -7.946 72.613 1 32.254 122 GLN A C 1
ATOM 951 O O . GLN A 1 121 ? 23.4 -7.277 73.153 1 32.213 122 GLN A O 1
ATOM 957 N N . GLY A 1 122 ? 21.821 -7.539 71.521 1 28.003 123 GLY A N 1
ATOM 958 C CA . GLY A 1 122 ? 22.17 -6.329 70.834 1 26.453 123 GLY A CA 1
ATOM 959 C C . GLY A 1 122 ? 21.835 -5.089 71.639 1 24.883 123 GLY A C 1
ATOM 960 O O . GLY A 1 122 ? 22.108 -3.992 71.191 1 25.589 123 GLY A O 1
ATOM 961 N N . VAL A 1 123 ? 21.229 -5.241 72.81 1 24.018 124 VAL A N 1
ATOM 962 C CA . VAL A 1 123 ? 20.87 -4.078 73.612 1 23.622 124 VAL A CA 1
ATOM 963 C C . VAL A 1 123 ? 21.201 -4.304 75.085 1 23.889 124 VAL A C 1
ATOM 964 O O . VAL A 1 123 ? 20.535 -3.726 75.955 1 24.511 124 VAL A O 1
ATOM 968 N N . LEU A 1 124 ? 22.231 -5.118 75.362 1 23.256 125 LEU A N 1
ATOM 969 C CA . LEU A 1 124 ? 22.513 -5.442 76.747 1 23.093 125 LEU A CA 1
ATOM 970 C C . LEU A 1 124 ? 22.962 -4.214 77.536 1 25.119 125 LEU A C 1
ATOM 971 O O . LEU A 1 124 ? 22.749 -4.156 78.728 1 27.073 125 LEU A O 1
ATOM 976 N N . ARG A 1 125 ? 23.622 -3.251 76.893 1 26.58 126 ARG A N 1
ATOM 977 C CA . ARG A 1 125 ? 23.991 -2.015 77.551 1 25.445 126 ARG A CA 1
ATOM 978 C C . ARG A 1 125 ? 22.739 -1.291 78.036 1 23.467 126 ARG A C 1
ATOM 979 O O . ARG A 1 125 ? 22.786 -0.416 78.884 1 23.301 126 ARG A O 1
ATOM 987 N N . GLN A 1 126 ? 21.585 -1.69 77.541 1 24.503 127 GLN A N 1
ATOM 988 C CA . GLN A 1 126 ? 20.374 -0.926 77.842 1 25.843 127 GLN A CA 1
ATOM 989 C C . GLN A 1 126 ? 19.597 -1.475 79.047 1 26.704 127 GLN A C 1
ATOM 990 O O . GLN A 1 126 ? 18.653 -0.835 79.479 1 31.674 127 GLN A O 1
ATOM 996 N N . ILE A 1 127 ? 19.951 -2.65 79.573 1 24.965 128 ILE A N 1
ATOM 997 C CA . ILE A 1 127 ? 19.038 -3.387 80.426 1 25.928 128 ILE A CA 1
ATOM 998 C C . ILE A 1 127 ? 19.566 -3.268 81.844 1 27.675 128 ILE A C 1
ATOM 999 O O . ILE A 1 127 ? 20.699 -3.696 82.068 1 28.57 128 ILE A O 1
ATOM 1004 N N . ARG A 1 128 ? 18.807 -2.641 82.758 1 27.051 129 ARG A N 1
ATOM 1005 C CA . ARG A 1 128 ? 19.207 -2.678 84.157 1 28.283 129 ARG A CA 1
ATOM 1006 C C . ARG A 1 128 ? 18.133 -3.391 84.968 1 31.106 129 ARG A C 1
ATOM 1007 O O . ARG A 1 128 ? 16.94 -3.11 84.802 1 36.686 129 ARG A O 1
ATOM 1015 N N . LEU A 1 129 ? 18.541 -4.321 85.84 1 31.09 130 LEU A N 1
ATOM 1016 C CA . LEU A 1 129 ? 17.638 -4.802 86.884 1 29.488 130 LEU A CA 1
ATOM 1017 C C . LEU A 1 129 ? 17.96 -4.059 88.164 1 27.615 130 LEU A C 1
ATOM 1018 O O . LEU A 1 129 ? 19.116 -3.988 88.524 1 33.668 130 LEU A O 1
ATOM 1023 N N . CYS A 1 130 ? 16.981 -3.575 88.906 1 25.907 131 CYS A N 1
ATOM 1024 C CA . CYS A 1 130 ? 17.359 -3.089 90.216 1 26.375 131 CYS A CA 1
ATOM 1025 C C . CYS A 1 130 ? 16.268 -3.326 91.216 1 26.938 131 CYS A C 1
ATOM 1026 O O . CYS A 1 130 ? 15.074 -3.391 90.899 1 30.049 131 CYS A O 1
ATOM 1029 N N . ASP A 1 131 ? 16.717 -3.357 92.45 1 28.009 132 ASP A N 1
ATOM 1030 C CA . ASP A 1 131 ? 15.776 -3.375 93.548 1 29.33 132 ASP A CA 1
ATOM 1031 C C . ASP A 1 131 ? 16.372 -2.544 94.681 1 29.112 132 ASP A C 1
ATOM 1032 O O . ASP A 1 131 ? 17.392 -1.896 94.513 1 30.296 132 ASP A O 1
ATOM 1037 N N . ARG A 1 132 ? 15.78 -2.67 95.856 1 30.658 133 ARG A N 1
ATOM 1038 C CA . ARG A 1 132 ? 16.099 -1.855 97.008 1 32.609 133 ARG A CA 1
ATOM 1039 C C . ARG A 1 132 ? 17.577 -1.958 97.35 1 31.153 133 ARG A C 1
ATOM 1040 O O . ARG A 1 132 ? 18.149 -0.954 97.726 1 31.632 133 ARG A O 1
ATOM 1048 N N . GLN A 1 133 ? 18.193 -3.141 97.242 1 30.272 134 GLN A N 1
ATOM 1049 C CA . GLN A 1 133 ? 19.565 -3.271 97.72 1 30.847 134 GLN A CA 1
ATOM 1050 C C . GLN A 1 133 ? 20.561 -3.528 96.6 1 29.938 134 GLN A C 1
ATOM 1051 O O . GLN A 1 133 ? 21.771 -3.66 96.872 1 29.104 134 GLN A O 1
ATOM 1057 N N . ASN A 1 134 ? 20.03 -3.57 95.37 1 27.614 135 ASN A N 1
ATOM 1058 C CA . ASN A 1 134 ? 20.779 -4.142 94.285 1 27.922 135 ASN A CA 1
ATOM 1059 C C . ASN A 1 134 ? 20.531 -3.31 93.055 1 30.95 135 ASN A C 1
ATOM 1060 O O . ASN A 1 134 ? 19.455 -2.689 92.909 1 31.384 135 ASN A O 1
ATOM 1065 N N . SER A 1 135 ? 21.542 -3.383 92.172 1 29.247 136 SER A N 1
ATOM 1066 C CA . SER A 1 135 ? 21.523 -2.563 90.982 1 29.441 136 SER A CA 1
ATOM 1067 C C . SER A 1 135 ? 22.427 -3.185 89.912 1 32.99 136 SER A C 1
ATOM 1068 O O . SER A 1 135 ? 23.656 -3.055 90.016 1 37.746 136 SER A O 1
ATOM 1071 N N . ILE A 1 136 ? 21.829 -3.854 88.893 1 28.348 137 ILE A N 1
ATOM 1072 C CA . ILE A 1 136 ? 22.548 -4.796 88.051 1 27.05 137 ILE A CA 1
ATOM 1073 C C . ILE A 1 136 ? 22.653 -4.219 86.645 1 30.041 137 ILE A C 1
ATOM 1074 O O . ILE A 1 136 ? 21.641 -3.864 86.034 1 26.735 137 ILE A O 1
ATOM 1079 N N . GLN A 1 137 ? 23.881 -4.172 86.104 1 31.618 138 GLN A N 1
ATOM 1080 C CA . GLN A 1 137 ? 23.937 -3.841 84.696 1 32.395 138 GLN A CA 1
ATOM 1081 C C . GLN A 1 137 ? 24.961 -4.696 83.976 1 30.567 138 GLN A C 1
ATOM 1082 O O . GLN A 1 137 ? 25.877 -5.178 84.619 1 32.901 138 GLN A O 1
ATOM 1088 N N . TYR A 1 138 ? 24.781 -4.866 82.653 1 28.414 139 TYR A N 1
ATOM 1089 C CA . TYR A 1 138 ? 25.478 -5.88 81.853 1 27.357 139 TYR A CA 1
ATOM 1090 C C . TYR A 1 138 ? 26.518 -5.305 80.892 1 24.904 139 TYR A C 1
ATOM 1091 O O . TYR A 1 138 ? 26.333 -4.189 80.414 1 24.585 139 TYR A O 1
ATOM 1100 N N . TYR A 1 139 ? 27.576 -6.095 80.612 1 23.864 140 TYR A N 1
ATOM 1101 C CA . TYR A 1 139 ? 28.617 -5.687 79.674 1 24.939 140 TYR A CA 1
ATOM 1102 C C . TYR A 1 139 ? 29.2 -6.823 78.83 1 25.874 140 TYR A C 1
ATOM 1103 O O . TYR A 1 139 ? 29.584 -7.879 79.366 1 25.342 140 TYR A O 1
ATOM 1112 N N . ALA A 1 140 ? 29.333 -6.537 77.517 1 25.968 141 ALA A N 1
ATOM 1113 C CA . ALA A 1 140 ? 30.149 -7.363 76.645 1 26.829 141 ALA A CA 1
ATOM 1114 C C . ALA A 1 140 ? 31.616 -6.924 76.741 1 28.268 141 ALA A C 1
ATOM 1115 O O . ALA A 1 140 ? 31.887 -5.892 77.348 1 27.56 141 ALA A O 1
ATOM 1117 N N . PRO A 1 141 ? 32.616 -7.647 76.142 1 30.096 142 PRO A N 1
ATOM 1118 C CA . PRO A 1 141 ? 34.018 -7.282 76.347 1 29.306 142 PRO A CA 1
ATOM 1119 C C . PRO A 1 141 ? 34.277 -5.878 75.832 1 31.919 142 PRO A C 1
ATOM 1120 O O . PRO A 1 141 ? 33.714 -5.504 74.809 1 33.007 142 PRO A O 1
ATOM 1124 N N . GLY A 1 142 ? 35.071 -5.107 76.584 1 32.602 143 GLY A N 1
ATOM 1125 C CA . GLY A 1 142 ? 35.406 -3.733 76.249 1 32.208 143 GLY A CA 1
ATOM 1126 C C . GLY A 1 142 ? 36.15 -3.115 77.435 1 33.035 143 GLY A C 1
ATOM 1127 O O . GLY A 1 142 ? 36.773 -3.811 78.241 1 31.924 143 GLY A O 1
ATOM 1128 N N . SER A 1 143 ? 36.074 -1.789 77.543 1 34.476 144 SER A N 1
ATOM 1129 C CA . SER A 1 143 ? 36.793 -1.052 78.57 1 34.065 144 SER A CA 1
ATOM 1130 C C . SER A 1 143 ? 35.815 0.003 79.043 1 33.602 144 SER A C 1
ATOM 1131 O O . SER A 1 143 ? 35.339 0.793 78.236 1 34.76 144 SER A O 1
ATOM 1134 N N . TYR A 1 144 ? 35.486 -0.057 80.333 1 32.767 145 TYR A N 1
ATOM 1135 C CA . TYR A 1 144 ? 34.426 0.752 80.882 1 33.168 145 TYR A CA 1
ATOM 1136 C C . TYR A 1 144 ? 34.937 1.567 82.053 1 35.269 145 TYR A C 1
ATOM 1137 O O . TYR A 1 144 ? 35.99 1.264 82.654 1 34.477 145 TYR A O 1
ATOM 1146 N N . ILE A 1 145 ? 34.149 2.627 82.299 1 37.589 146 ILE A N 1
ATOM 1147 C CA . ILE A 1 145 ? 34.141 3.363 83.556 1 40.401 146 ILE A CA 1
ATOM 1148 C C . ILE A 1 145 ? 32.824 3.085 84.271 1 37.046 146 ILE A C 1
ATOM 1149 O O . ILE A 1 145 ? 31.78 3.091 83.654 1 39.208 146 ILE A O 1
ATOM 1154 N N . VAL A 1 146 ? 32.851 2.811 85.572 1 37.907 147 VAL A N 1
ATOM 1155 C CA . VAL A 1 146 ? 31.613 2.434 86.253 1 33.987 147 VAL A CA 1
ATOM 1156 C C . VAL A 1 146 ? 31.3 3.499 87.296 1 34.846 147 VAL A C 1
ATOM 1157 O O . VAL A 1 146 ? 31.945 3.582 88.343 1 37.374 147 VAL A O 1
ATOM 1161 N N . PRO A 1 147 ? 30.366 4.416 87.006 1 33.215 148 PRO A N 1
ATOM 1162 C CA . PRO A 1 147 ? 30.029 5.448 87.982 1 35.22 148 PRO A CA 1
ATOM 1163 C C . PRO A 1 147 ? 29.432 4.851 89.262 1 36.106 148 PRO A C 1
ATOM 1164 O O . PRO A 1 147 ? 28.502 4.023 89.205 1 33.432 148 PRO A O 1
ATOM 1168 N N . LYS A 1 148 ? 29.998 5.248 90.416 1 37.048 149 LYS A N 1
ATOM 1169 C CA . LYS A 1 148 ? 29.404 4.827 91.669 1 36.288 149 LYS A CA 1
ATOM 1170 C C . LYS A 1 148 ? 28.013 5.442 91.788 1 39.93 149 LYS A C 1
ATOM 1171 O O . LYS A 1 148 ? 27.84 6.627 91.488 1 42.354 149 LYS A O 1
ATOM 1177 N N . GLU A 1 149 ? 27.014 4.605 92.156 1 40.724 150 GLU A N 1
ATOM 1178 C CA . GLU A 1 149 ? 25.657 4.983 92.557 1 35.849 150 GLU A CA 1
ATOM 1179 C C . GLU A 1 149 ? 25.709 5.539 93.961 1 38.768 150 GLU A C 1
ATOM 1180 O O . GLU A 1 149 ? 26.342 4.938 94.842 1 42.541 150 GLU A O 1
ATOM 1186 N N . PRO A 1 150 ? 25.211 6.787 94.161 1 39.562 151 PRO A N 1
ATOM 1187 C CA . PRO A 1 150 ? 25.469 7.506 95.408 1 40.295 151 PRO A CA 1
ATOM 1188 C C . PRO A 1 150 ? 24.897 6.829 96.661 1 41.445 151 PRO A C 1
ATOM 1189 O O . PRO A 1 150 ? 25.252 7.208 97.759 1 43.541 151 PRO A O 1
ATOM 1193 N N . ASP A 1 151 ? 24.003 5.829 96.499 1 43.883 152 ASP A N 1
ATOM 1194 C CA . ASP A 1 151 ? 23.275 5.188 97.597 1 44.311 152 ASP A CA 1
ATOM 1195 C C . ASP A 1 151 ? 23.877 3.83 98.014 1 43.972 152 ASP A C 1
ATOM 1196 O O . ASP A 1 151 ? 23.44 3.273 99.02 1 47.184 152 ASP A O 1
ATOM 1201 N N . LYS A 1 152 ? 24.876 3.304 97.281 1 39.785 153 LYS A N 1
ATOM 1202 C CA . LYS A 1 152 ? 25.322 1.929 97.422 1 37.394 153 LYS A CA 1
ATOM 1203 C C . LYS A 1 152 ? 26.75 1.895 97.982 1 38.825 153 LYS A C 1
ATOM 1204 O O . LYS A 1 152 ? 27.487 2.822 97.766 1 41.322 153 LYS A O 1
ATOM 1210 N N . GLU A 1 153 ? 27.159 0.8 98.638 1 39.758 154 GLU A N 1
ATOM 1211 C CA . GLU A 1 153 ? 28.43 0.654 99.33 1 41.905 154 GLU A CA 1
ATOM 1212 C C . GLU A 1 153 ? 29.337 -0.292 98.538 1 38.875 154 GLU A C 1
ATOM 1213 O O . GLU A 1 153 ? 30.564 -0.136 98.617 1 38.425 154 GLU A O 1
ATOM 1219 N N . TYR A 1 154 ? 28.746 -1.244 97.778 1 35.071 155 TYR A N 1
ATOM 1220 C CA . TYR A 1 154 ? 29.49 -2.413 97.308 1 32.321 155 TYR A CA 1
ATOM 1221 C C . TYR A 1 154 ? 29.574 -2.45 95.788 1 29.794 155 TYR A C 1
ATOM 1222 O O . TYR A 1 154 ? 28.654 -2.005 95.11 1 28.29 155 TYR A O 1
ATOM 1231 N N . LEU A 1 155 ? 30.683 -3.008 95.285 1 27.129 156 LEU A N 1
ATOM 1232 C CA . LEU A 1 155 ? 30.846 -3.201 93.86 1 26.423 156 LEU A CA 1
ATOM 1233 C C . LEU A 1 155 ? 31.175 -4.68 93.63 1 26.061 156 LEU A C 1
ATOM 1234 O O . LEU A 1 155 ? 31.985 -5.248 94.367 1 27.001 156 LEU A O 1
ATOM 1239 N N . ALA A 1 156 ? 30.562 -5.302 92.609 1 23.533 157 ALA A N 1
ATOM 1240 C CA . ALA A 1 156 ? 30.886 -6.665 92.265 1 22.779 157 ALA A CA 1
ATOM 1241 C C . ALA A 1 156 ? 31.008 -6.854 90.755 1 23.99 157 ALA A C 1
ATOM 1242 O O . ALA A 1 156 ? 30.313 -6.225 89.941 1 24.035 157 ALA A O 1
ATOM 1244 N N . TYR A 1 157 ? 31.902 -7.769 90.396 1 24.648 158 TYR A N 1
ATOM 1245 C CA . TYR A 1 157 ? 31.99 -8.245 89.025 1 26.296 158 TYR A CA 1
ATOM 1246 C C . TYR A 1 157 ? 31.567 -9.713 89.01 1 30.417 158 TYR A C 1
ATOM 1247 O O . TYR A 1 157 ? 32.28 -10.608 89.494 1 32.469 158 TYR A O 1
ATOM 1256 N N . CYS A 1 158 ? 30.355 -9.919 88.486 1 29.145 159 CYS A N 1
ATOM 1257 C CA . CYS A 1 158 ? 29.784 -11.236 88.334 1 26.251 159 CYS A CA 1
ATOM 1258 C C . CYS A 1 158 ? 30.06 -11.7 86.92 1 25.833 159 CYS A C 1
ATOM 1259 O O . CYS A 1 158 ? 29.643 -11.024 85.973 1 27.064 159 CYS A O 1
ATOM 1262 N N . CYS A 1 159 ? 30.888 -12.745 86.819 1 25.51 160 CYS A N 1
ATOM 1263 C CA . CYS A 1 159 ? 31.239 -13.328 85.536 1 27.259 160 CYS A CA 1
ATOM 1264 C C . CYS A 1 159 ? 30.209 -14.408 85.227 1 30.408 160 CYS A C 1
ATOM 1265 O O . CYS A 1 159 ? 30.169 -15.449 85.912 1 32.797 160 CYS A O 1
ATOM 1268 N N . LEU A 1 160 ? 29.377 -14.125 84.205 1 28.236 161 LEU A N 1
ATOM 1269 C CA . LEU A 1 160 ? 28.272 -14.999 83.86 1 27.488 161 LEU A CA 1
ATOM 1270 C C . LEU A 1 160 ? 28.792 -16.147 83.012 1 29.859 161 LEU A C 1
ATOM 1271 O O . LEU A 1 160 ? 28.244 -17.261 83.06 1 32.931 161 LEU A O 1
ATOM 1276 N N . THR A 1 161 ? 29.864 -15.875 82.266 1 27.224 162 THR A N 1
ATOM 1277 C CA . THR A 1 161 ? 30.429 -16.966 81.51 1 28.082 162 THR A CA 1
ATOM 1278 C C . THR A 1 161 ? 31.847 -17.079 81.99 1 28.575 162 THR A C 1
ATOM 1279 O O . THR A 1 161 ? 32.229 -16.244 82.798 1 28.646 162 THR A O 1
ATOM 1283 N N . PRO A 1 162 ? 32.664 -18.025 81.46 1 30.937 163 PRO A N 1
ATOM 1284 C CA . PRO A 1 162 ? 34.128 -17.864 81.544 1 31.333 163 PRO A CA 1
ATOM 1285 C C . PRO A 1 162 ? 34.534 -16.503 80.962 1 30.155 163 PRO A C 1
ATOM 1286 O O . PRO A 1 162 ? 33.913 -16.029 80.019 1 30.118 163 PRO A O 1
ATOM 1290 N N . VAL A 1 163 ? 35.482 -15.814 81.587 1 30.155 164 VAL A N 1
ATOM 1291 C CA . VAL A 1 163 ? 35.856 -14.471 81.15 1 29.246 164 VAL A CA 1
ATOM 1292 C C . VAL A 1 163 ? 37.375 -14.478 80.904 1 30.67 164 VAL A C 1
ATOM 1293 O O . VAL A 1 163 ? 38.138 -15.162 81.576 1 29.44 164 VAL A O 1
ATOM 1297 N N . GLU A 1 164 ? 37.805 -13.752 79.878 1 34.098 165 GLU A N 1
ATOM 1298 C CA . GLU A 1 164 ? 39.214 -13.699 79.551 1 37.919 165 GLU A CA 1
ATOM 1299 C C . GLU A 1 164 ? 39.775 -12.286 79.713 1 39.192 165 GLU A C 1
ATOM 1300 O O . GLU A 1 164 ? 39.172 -11.299 79.249 1 38.21 165 GLU A O 1
ATOM 1306 N N . ASN A 1 165 ? 40.972 -12.251 80.352 1 38.946 166 ASN A N 1
ATOM 1307 C CA . ASN A 1 165 ? 41.848 -11.1 80.436 1 36.563 166 ASN A CA 1
ATOM 1308 C C . ASN A 1 165 ? 41.112 -9.976 81.18 1 35.754 166 ASN A C 1
ATOM 1309 O O . ASN A 1 165 ? 40.905 -8.876 80.63 1 35.852 166 ASN A O 1
ATOM 1314 N N . LEU A 1 166 ? 40.691 -10.245 82.427 1 31.019 167 LEU A N 1
ATOM 1315 C CA . LEU A 1 166 ? 39.889 -9.253 83.12 1 28.251 167 LEU A CA 1
ATOM 1316 C C . LEU A 1 166 ? 40.81 -8.385 83.968 1 28.119 167 LEU A C 1
ATOM 1317 O O . LEU A 1 166 ? 41.501 -8.96 84.815 1 28.41 167 LEU A O 1
ATOM 1322 N N . THR A 1 167 ? 40.756 -7.041 83.798 1 28.009 168 THR A N 1
ATOM 1323 C CA . THR A 1 167 ? 41.472 -6.135 84.688 1 29.931 168 THR A CA 1
ATOM 1324 C C . THR A 1 167 ? 40.561 -5.113 85.377 1 31.323 168 THR A C 1
ATOM 1325 O O . THR A 1 167 ? 39.779 -4.433 84.711 1 33.35 168 THR A O 1
ATOM 1329 N N . LEU A 1 168 ? 40.688 -4.986 86.717 1 31.417 169 LEU A N 1
ATOM 1330 C CA . LEU A 1 168 ? 39.937 -4.018 87.521 1 31.825 169 LEU A CA 1
ATOM 1331 C C . LEU A 1 168 ? 40.92 -2.986 88.081 1 35.567 169 LEU A C 1
ATOM 1332 O O . LEU A 1 168 ? 41.928 -3.388 88.662 1 38.653 169 LEU A O 1
ATOM 1337 N N . ARG A 1 169 ? 40.574 -1.682 87.992 1 36.039 170 ARG A N 1
ATOM 1338 C CA . ARG A 1 169 ? 41.278 -0.608 88.673 1 37.075 170 ARG A CA 1
ATOM 1339 C C . ARG A 1 169 ? 40.293 0.358 89.341 1 37.277 170 ARG A C 1
ATOM 1340 O O . ARG A 1 169 ? 39.079 0.295 89.122 1 36.329 170 ARG A O 1
ATOM 1348 N N . ARG A 1 170 ? 40.852 1.248 90.172 1 39.49 171 ARG A N 1
ATOM 1349 C CA . ARG A 1 170 ? 40.125 2.323 90.816 1 43.204 171 ARG A CA 1
ATOM 1350 C C . ARG A 1 170 ? 39.116 1.739 91.825 1 48.728 171 ARG A C 1
ATOM 1351 O O . ARG A 1 170 ? 38.068 2.338 92.145 1 54.126 171 ARG A O 1
ATOM 1359 N N . SER A 1 171 ? 39.452 0.56 92.367 1 46.297 172 SER A N 1
ATOM 1360 C CA . SER A 1 171 ? 38.561 -0.105 93.308 1 43.754 172 SER A CA 1
ATOM 1361 C C . SER A 1 171 ? 39.379 -0.602 94.499 1 42.392 172 SER A C 1
ATOM 1362 O O . SER A 1 171 ? 40.593 -0.48 94.484 1 42.173 172 SER A O 1
ATOM 1365 N N . LYS A 1 172 ? 38.716 -1.154 95.517 1 38.78 173 LYS A N 1
ATOM 1366 C CA . LYS A 1 172 ? 39.458 -1.582 96.69 1 39.165 173 LYS A CA 1
ATOM 1367 C C . LYS A 1 172 ? 40.246 -2.868 96.474 1 38.881 173 LYS A C 1
ATOM 1368 O O . LYS A 1 172 ? 41.312 -2.975 97.049 1 45.219 173 LYS A O 1
ATOM 1374 N N . TYR A 1 173 ? 39.743 -3.827 95.693 1 36.958 174 TYR A N 1
ATOM 1375 C CA . TYR A 1 173 ? 40.499 -5.001 95.269 1 34.79 174 TYR A CA 1
ATOM 1376 C C . TYR A 1 173 ? 40.679 -5 93.752 1 33.817 174 TYR A C 1
ATOM 1377 O O . TYR A 1 173 ? 39.779 -4.588 93.013 1 32.293 174 TYR A O 1
ATOM 1386 N N . LEU A 1 174 ? 41.848 -5.501 93.305 1 34.7 175 LEU A N 1
ATOM 1387 C CA . LEU A 1 174 ? 42.274 -5.44 91.905 1 32.216 175 LEU A CA 1
ATOM 1388 C C . LEU A 1 174 ? 42.274 -6.83 91.278 1 30.489 175 LEU A C 1
ATOM 1389 O O . LEU A 1 174 ? 42.405 -7.848 91.95 1 28.538 175 LEU A O 1
ATOM 1394 N N . LEU A 1 175 ? 42.124 -6.85 89.963 1 30.995 176 LEU A N 1
ATOM 1395 C CA . LEU A 1 175 ? 42.457 -8.026 89.18 1 31.199 176 LEU A CA 1
ATOM 1396 C C . LEU A 1 175 ? 43.337 -7.525 88.052 1 34.022 176 LEU A C 1
ATOM 1397 O O . LEU A 1 175 ? 43.143 -6.419 87.543 1 36.442 176 LEU A O 1
ATOM 1402 N N . THR A 1 176 ? 44.325 -8.319 87.676 1 33.528 177 THR A N 1
ATOM 1403 C CA . THR A 1 176 ? 45.089 -7.833 86.547 1 35.045 177 THR A CA 1
ATOM 1404 C C . THR A 1 176 ? 45.203 -8.982 85.558 1 36.905 177 THR A C 1
ATOM 1405 O O . THR A 1 176 ? 45.734 -10.031 85.942 1 37.744 177 THR A O 1
ATOM 1409 N N . ASN A 1 177 ? 44.642 -8.799 84.337 1 37.355 178 ASN A N 1
ATOM 1410 C CA . ASN A 1 177 ? 44.789 -9.754 83.235 1 37.338 178 ASN A CA 1
ATOM 1411 C C . ASN A 1 177 ? 44.377 -11.176 83.642 1 37.315 178 ASN A C 1
ATOM 1412 O O . ASN A 1 177 ? 45.011 -12.151 83.193 1 37.286 178 ASN A O 1
ATOM 1417 N N . GLN A 1 178 ? 43.354 -11.272 84.521 1 35.212 179 GLN A N 1
ATOM 1418 C CA . GLN A 1 178 ? 42.901 -12.494 85.172 1 33.61 179 GLN A CA 1
ATOM 1419 C C . GLN A 1 178 ? 42.091 -13.356 84.199 1 33.674 179 GLN A C 1
ATOM 1420 O O . GLN A 1 178 ? 41.232 -12.831 83.514 1 32.312 179 GLN A O 1
ATOM 1426 N N . ASP A 1 179 ? 42.389 -14.657 84.063 1 36.052 180 ASP A N 1
ATOM 1427 C CA . ASP A 1 179 ? 41.468 -15.507 83.319 1 37.079 180 ASP A CA 1
ATOM 1428 C C . ASP A 1 179 ? 40.533 -16.072 84.367 1 37.539 180 ASP A C 1
ATOM 1429 O O . ASP A 1 179 ? 40.974 -16.309 85.492 1 36.949 180 ASP A O 1
ATOM 1434 N N . VAL A 1 180 ? 39.247 -16.15 84.013 1 33.922 181 VAL A N 1
ATOM 1435 C CA . VAL A 1 180 ? 38.178 -16.488 84.928 1 31.159 181 VAL A CA 1
ATOM 1436 C C . VAL A 1 180 ? 37.565 -17.688 84.219 1 33.405 181 VAL A C 1
ATOM 1437 O O . VAL A 1 180 ? 36.851 -17.513 83.227 1 35.623 181 VAL A O 1
ATOM 1441 N N . PRO A 1 181 ? 37.866 -18.937 84.636 1 33.823 182 PRO A N 1
ATOM 1442 C CA . PRO A 1 181 ? 37.619 -20.1 83.781 1 35.445 182 PRO A CA 1
ATOM 1443 C C . PRO A 1 181 ? 36.208 -20.707 83.882 1 34.937 182 PRO A C 1
ATOM 1444 O O . PRO A 1 181 ? 35.849 -21.559 83.079 1 37.062 182 PRO A O 1
ATOM 1448 N N . TYR A 1 182 ? 35.406 -20.262 84.851 1 32.472 183 TYR A N 1
ATOM 1449 C CA . TYR A 1 182 ? 34.016 -20.678 85.014 1 32.45 183 TYR A CA 1
ATOM 1450 C C . TYR A 1 182 ? 33.291 -19.46 85.6 1 29.828 183 TYR A C 1
ATOM 1451 O O . TYR A 1 182 ? 33.951 -18.472 85.906 1 30.017 183 TYR A O 1
ATOM 1460 N N . PRO A 1 183 ? 31.94 -19.436 85.716 1 27.531 184 PRO A N 1
ATOM 1461 C CA . PRO A 1 183 ? 31.245 -18.383 86.466 1 26.052 184 PRO A CA 1
ATOM 1462 C C . PRO A 1 183 ? 31.785 -18.084 87.882 1 25.603 184 PRO A C 1
ATOM 1463 O O . PRO A 1 183 ? 31.997 -18.974 88.704 1 25.838 184 PRO A O 1
ATOM 1467 N N . THR A 1 184 ? 31.998 -16.797 88.186 1 25.604 185 THR A N 1
ATOM 1468 C CA . THR A 1 184 ? 32.704 -16.39 89.403 1 27.148 185 THR A CA 1
ATOM 1469 C C . THR A 1 184 ? 32.145 -15.052 89.841 1 29.226 185 THR A C 1
ATOM 1470 O O . THR A 1 184 ? 32.113 -14.131 89.006 1 26.657 185 THR A O 1
ATOM 1474 N N . SER A 1 185 ? 31.823 -14.937 91.153 1 31.658 186 SER A N 1
ATOM 1475 C CA . SER A 1 185 ? 31.309 -13.653 91.633 1 29.308 186 SER A CA 1
ATOM 1476 C C . SER A 1 185 ? 32.401 -12.896 92.371 1 30.304 186 SER A C 1
ATOM 1477 O O . SER A 1 185 ? 32.648 -13.186 93.535 1 33.996 186 SER A O 1
ATOM 1480 N N . TYR A 1 186 ? 33.011 -11.89 91.732 1 29.141 187 TYR A N 1
ATOM 1481 C CA . TYR A 1 186 ? 33.912 -11.029 92.489 1 28.223 187 TYR A CA 1
ATOM 1482 C C . TYR A 1 186 ? 33.098 -9.984 93.259 1 26.994 187 TYR A C 1
ATOM 1483 O O . TYR A 1 186 ? 32.712 -8.929 92.736 1 25.997 187 TYR A O 1
ATOM 1492 N N . ALA A 1 187 ? 32.775 -10.35 94.493 1 26.418 188 ALA A N 1
ATOM 1493 C CA . ALA A 1 187 ? 31.708 -9.673 95.206 1 28.056 188 ALA A CA 1
ATOM 1494 C C . ALA A 1 187 ? 32.354 -8.865 96.315 1 31.486 188 ALA A C 1
ATOM 1495 O O . ALA A 1 187 ? 33.515 -9.103 96.653 1 36.111 188 ALA A O 1
ATOM 1497 N N . SER A 1 188 ? 31.636 -7.88 96.846 1 32.496 189 SER A N 1
ATOM 1498 C CA . SER A 1 188 ? 32.184 -7.135 97.979 1 35.57 189 SER A CA 1
ATOM 1499 C C . SER A 1 188 ? 33.375 -6.249 97.643 1 32.351 189 SER A C 1
ATOM 1500 O O . SER A 1 188 ? 34.175 -5.948 98.483 1 31.976 189 SER A O 1
ATOM 1503 N N . ASN A 1 189 ? 33.462 -5.768 96.421 1 33.415 190 ASN A N 1
ATOM 1504 C CA . ASN A 1 189 ? 34.447 -4.752 96.132 1 33.98 190 ASN A CA 1
ATOM 1505 C C . ASN A 1 189 ? 33.844 -3.424 96.589 1 34.874 190 ASN A C 1
ATOM 1506 O O . ASN A 1 189 ? 32.651 -3.398 96.854 1 36.115 190 ASN A O 1
ATOM 1511 N N . GLU A 1 190 ? 34.663 -2.362 96.719 1 35.73 191 GLU A N 1
ATOM 1512 C CA . GLU A 1 190 ? 34.277 -0.988 97.057 1 34.844 191 GLU A CA 1
ATOM 1513 C C . GLU A 1 190 ? 34.909 -0.008 96.062 1 35.809 191 GLU A C 1
ATOM 1514 O O . GLU A 1 190 ? 35.901 -0.356 95.383 1 34.613 191 GLU A O 1
ATOM 1520 N N . PHE A 1 191 ? 34.287 1.188 95.95 1 36.743 192 PHE A N 1
ATOM 1521 C CA . PHE A 1 191 ? 34.806 2.281 95.14 1 39.263 192 PHE A CA 1
ATOM 1522 C C . PHE A 1 191 ? 35.892 2.974 95.936 1 46.301 192 PHE A C 1
ATOM 1523 O O . PHE A 1 191 ? 35.879 2.852 97.147 1 50.91 192 PHE A O 1
ATOM 1531 N N . ILE A 1 192 ? 36.861 3.625 95.273 1 51.042 193 ILE A N 1
ATOM 1532 C CA . ILE A 1 192 ? 37.742 4.493 96.033 1 55.388 193 ILE A CA 1
ATOM 1533 C C . ILE A 1 192 ? 37.765 5.904 95.447 1 61.67 193 ILE A C 1
ATOM 1534 O O . ILE A 1 192 ? 38.294 6.817 96.068 1 69.187 193 ILE A O 1
ATOM 1539 N N . GLU A 1 193 ? 37.156 6.105 94.278 1 62.911 194 GLU A N 1
ATOM 1540 C CA . GLU A 1 193 ? 36.753 7.454 93.905 1 64.423 194 GLU A CA 1
ATOM 1541 C C . GLU A 1 193 ? 35.286 7.416 93.494 1 64.255 194 GLU A C 1
ATOM 1542 O O . GLU A 1 193 ? 34.526 6.553 93.928 1 58.11 194 GLU A O 1
ATOM 1548 N N . GLU A 1 194 ? 34.932 8.328 92.589 1 69.324 195 GLU A N 1
ATOM 1549 C CA . GLU A 1 194 ? 33.571 8.482 92.121 1 65.743 195 GLU A CA 1
ATOM 1550 C C . GLU A 1 194 ? 33.289 7.461 91.017 1 62.757 195 GLU A C 1
ATOM 1551 O O . GLU A 1 194 ? 32.126 7.24 90.637 1 64.693 195 GLU A O 1
ATOM 1557 N N . ALA A 1 195 ? 34.358 6.815 90.522 1 52.269 196 ALA A N 1
ATOM 1558 C CA . ALA A 1 195 ? 34.185 5.815 89.485 1 47.753 196 ALA A CA 1
ATOM 1559 C C . ALA A 1 195 ? 35.207 4.712 89.663 1 45.044 196 ALA A C 1
ATOM 1560 O O . ALA A 1 195 ? 36.201 4.883 90.378 1 43.815 196 ALA A O 1
ATOM 1562 N N . ALA A 1 196 ? 34.888 3.58 89.018 1 40.097 197 ALA A N 1
ATOM 1563 C CA . ALA A 1 196 ? 35.838 2.506 88.891 1 36.956 197 ALA A CA 1
ATOM 1564 C C . ALA A 1 196 ? 36 2.247 87.405 1 35.568 197 ALA A C 1
ATOM 1565 O O . ALA A 1 196 ? 35.292 2.839 86.588 1 33.643 197 ALA A O 1
ATOM 1567 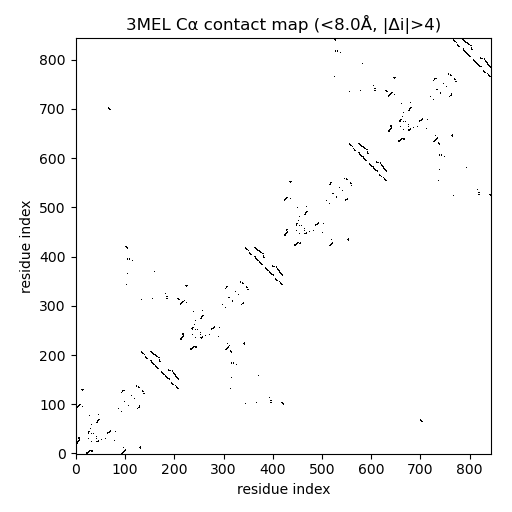N N . ALA A 1 197 ? 37.031 1.464 87.096 1 35.306 198 ALA A N 1
ATOM 1568 C CA . ALA A 1 197 ? 37.273 1.028 85.733 1 36.059 198 ALA A CA 1
ATOM 1569 C C . ALA A 1 197 ? 37.569 -0.478 85.704 1 35.075 198 ALA A C 1
ATOM 1570 O O . ALA A 1 197 ? 37.91 -1.092 86.73 1 33.495 198 ALA A O 1
ATOM 1572 N N . PHE A 1 198 ? 37.342 -1.081 84.525 1 34.657 199 PHE A N 1
ATOM 1573 C CA . PHE A 1 198 ? 37.665 -2.479 84.276 1 34.686 199 PHE A CA 1
ATOM 1574 C C . PHE A 1 198 ? 37.576 -2.752 82.78 1 34.353 199 PHE A C 1
ATOM 1575 O O . PHE A 1 198 ? 36.819 -2.109 82.056 1 34.399 199 PHE A O 1
ATOM 1583 N N . SER A 1 199 ? 38.348 -3.729 82.324 1 34.188 200 SER A N 1
ATOM 1584 C CA . SER A 1 199 ? 38.305 -4.086 80.913 1 35.17 200 SER A CA 1
ATOM 1585 C C . SER A 1 199 ? 38.466 -5.599 80.812 1 32.303 200 SER A C 1
ATOM 1586 O O . SER A 1 199 ? 38.83 -6.218 81.825 1 31.586 200 SER A O 1
ATOM 1589 N N . PHE A 1 200 ? 38.024 -6.194 79.688 1 31.353 201 PHE A N 1
ATOM 1590 C CA . PHE A 1 200 ? 38.084 -7.643 79.517 1 32.108 201 PHE A CA 1
ATOM 1591 C C . PHE A 1 200 ? 37.832 -7.998 78.063 1 35.539 201 PHE A C 1
ATOM 1592 O O . PHE A 1 200 ? 37.34 -7.138 77.332 1 39.828 201 PHE A O 1
ATOM 1600 N N . ASP A 1 201 ? 38.143 -9.247 77.656 1 36.026 202 ASP A N 1
ATOM 1601 C CA . ASP A 1 201 ? 38.239 -9.509 76.216 1 38.69 202 ASP A CA 1
ATOM 1602 C C . ASP A 1 201 ? 37.168 -10.446 75.67 1 36.335 202 ASP A C 1
ATOM 1603 O O . ASP A 1 201 ? 36.885 -10.376 74.485 1 36.926 202 ASP A O 1
ATOM 1608 N N . ALA A 1 202 ? 36.634 -11.346 76.501 1 34.302 203 ALA A N 1
ATOM 1609 C CA . ALA A 1 202 ? 35.643 -12.319 76.081 1 34.946 203 ALA A CA 1
ATOM 1610 C C . ALA A 1 202 ? 34.74 -12.625 77.267 1 36.656 203 ALA A C 1
ATOM 1611 O O . ALA A 1 202 ? 35.218 -12.549 78.419 1 36.193 203 ALA A O 1
ATOM 1613 N N . GLY A 1 203 ? 33.46 -12.968 76.965 1 34.243 204 GLY A N 1
ATOM 1614 C CA . GLY A 1 203 ? 32.497 -13.329 78.007 1 32.262 204 GLY A CA 1
ATOM 1615 C C . GLY A 1 203 ? 31.434 -12.266 78.347 1 30.321 204 GLY A C 1
ATOM 1616 O O . GLY A 1 203 ? 31.195 -11.29 77.62 1 29.108 204 GLY A O 1
ATOM 1625 N N . ILE A 1 205 ? 29.823 -9.939 81.68 1 24.604 206 ILE A N 1
ATOM 1626 C CA . ILE A 1 205 ? 29.863 -9.524 83.071 1 23.571 206 ILE A CA 1
ATOM 1627 C C . ILE A 1 205 ? 28.608 -8.718 83.447 1 23.518 206 ILE A C 1
ATOM 1628 O O . ILE A 1 205 ? 28.046 -7.898 82.672 1 20.531 206 ILE A O 1
ATOM 1633 N N . ALA A 1 206 ? 28.175 -9.058 84.669 1 22.188 207 ALA A N 1
ATOM 1634 C CA . ALA A 1 206 ? 27.103 -8.332 85.303 1 23.876 207 ALA A CA 1
ATOM 1635 C C . ALA A 1 206 ? 27.775 -7.488 86.363 1 24.86 207 ALA A C 1
ATOM 1636 O O . ALA A 1 206 ? 28.261 -8.04 87.35 1 31.747 207 ALA A O 1
ATOM 1638 N N . VAL A 1 207 ? 27.813 -6.179 86.173 1 21.913 208 VAL A N 1
ATOM 1639 C CA . VAL A 1 207 ? 28.387 -5.423 87.254 1 22.109 208 VAL A CA 1
ATOM 1640 C C . VAL A 1 207 ? 27.286 -5.12 88.262 1 23.607 208 VAL A C 1
ATOM 1641 O O . VAL A 1 207 ? 26.246 -4.521 87.91 1 28.644 208 VAL A O 1
ATOM 1645 N N . ILE A 1 208 ? 27.533 -5.462 89.534 1 23.112 209 ILE A N 1
ATOM 1646 C CA . ILE A 1 208 ? 26.5 -5.3 90.561 1 21.862 209 ILE A CA 1
ATOM 1647 C C . ILE A 1 208 ? 26.94 -4.316 91.633 1 21.649 209 ILE A C 1
ATOM 1648 O O . ILE A 1 208 ? 27.936 -4.565 92.306 1 23.088 209 ILE A O 1
ATOM 1653 N N . GLN A 1 209 ? 26.176 -3.225 91.798 1 20.941 210 GLN A N 1
ATOM 1654 C CA . GLN A 1 209 ? 26.334 -2.349 92.953 1 22.868 210 GLN A CA 1
ATOM 1655 C C . GLN A 1 209 ? 25.256 -2.625 93.999 1 24.57 210 GLN A C 1
ATOM 1656 O O . GLN A 1 209 ? 24.09 -2.791 93.64 1 26.777 210 GLN A O 1
ATOM 1662 N N . SER A 1 210 ? 25.627 -2.67 95.285 1 26.177 211 SER A N 1
ATOM 1663 C CA . SER A 1 210 ? 24.665 -3.144 96.268 1 28.665 211 SER A CA 1
ATOM 1664 C C . SER A 1 210 ? 24.962 -2.521 97.629 1 33.208 211 SER A C 1
ATOM 1665 O O . SER A 1 210 ? 25.924 -1.752 97.734 1 32.726 211 SER A O 1
ATOM 1668 N N . LYS A 1 211 ? 24.128 -2.849 98.642 1 36.452 212 LYS A N 1
ATOM 1669 C CA . LYS A 1 211 ? 24.309 -2.397 100.026 1 41.38 212 LYS A CA 1
ATOM 1670 C C . LYS A 1 211 ? 23.49 -3.246 101.016 1 43.678 212 LYS A C 1
ATOM 1671 O O . LYS A 1 211 ? 22.536 -3.905 100.586 1 39.008 212 LYS A O 1
ATOM 1677 N N . ASP A 1 212 ? 23.812 -3.183 102.34 1 46.945 213 ASP A N 1
ATOM 1678 C CA . ASP A 1 212 ? 23.111 -4.004 103.319 1 49.666 213 ASP A CA 1
ATOM 1679 C C . ASP A 1 212 ? 21.749 -3.404 103.643 1 54.997 213 ASP A C 1
ATOM 1680 O O . ASP A 1 212 ? 21.409 -2.322 103.183 1 52.339 213 ASP A O 1
ATOM 1685 N N . LYS A 1 213 ? 20.928 -4.179 104.356 1 59.84 214 LYS A N 1
ATOM 1686 C CA . LYS A 1 213 ? 19.6 -3.73 104.726 1 60.372 214 LYS A CA 1
ATOM 1687 C C . LYS A 1 213 ? 19.77 -2.566 105.728 1 61.589 214 LYS A C 1
ATOM 1688 O O . LYS A 1 213 ? 19.156 -1.504 105.519 1 67.135 214 LYS A O 1
ATOM 1695 N N . SER B 1 1 ? 25.233 -38.556 105.384 1 41.709 2 SER B N 1
ATOM 1696 C CA . SER B 1 1 ? 25.213 -37.587 106.521 1 41.234 2 SER B CA 1
ATOM 1697 C C . SER B 1 1 ? 24.798 -36.211 106.046 1 38.542 2 SER B C 1
ATOM 1698 O O . SER B 1 1 ? 24.638 -35.984 104.85 1 35.367 2 SER B O 1
ATOM 1701 N N . ARG B 1 2 ? 24.638 -35.315 107.025 1 40.558 3 ARG B N 1
ATOM 1702 C CA . ARG B 1 2 ? 23.987 -34.028 106.807 1 41.714 3 ARG B CA 1
ATOM 1703 C C . ARG B 1 2 ? 24.604 -32.956 107.698 1 38.967 3 ARG B C 1
ATOM 1704 O O . ARG B 1 2 ? 24.558 -33.061 108.943 1 37.559 3 ARG B O 1
ATOM 1712 N N . VAL B 1 3 ? 25.135 -31.945 106.987 1 33.169 4 VAL B N 1
ATOM 1713 C CA . VAL B 1 3 ? 25.777 -30.798 107.57 1 32.294 4 VAL B CA 1
ATOM 1714 C C . VAL B 1 3 ? 24.962 -29.595 107.129 1 32.93 4 VAL B C 1
ATOM 1715 O O . VAL B 1 3 ? 24.771 -29.423 105.925 1 33.415 4 VAL B O 1
ATOM 1719 N N . LEU B 1 4 ? 24.497 -28.807 108.12 1 33.396 5 LEU B N 1
ATOM 1720 C CA . LEU B 1 4 ? 23.856 -27.525 107.92 1 31.31 5 LEU B CA 1
ATOM 1721 C C . LEU B 1 4 ? 24.891 -26.415 108.023 1 32.644 5 LEU B C 1
ATOM 1722 O O . LEU B 1 4 ? 25.697 -26.413 108.939 1 34.51 5 LEU B O 1
ATOM 1727 N N . LEU B 1 5 ? 24.884 -25.496 107.061 1 32.644 6 LEU B N 1
ATOM 1728 C CA . LEU B 1 5 ? 25.754 -24.334 107.105 1 35.49 6 LEU B CA 1
ATOM 1729 C C . LEU B 1 5 ? 24.819 -23.139 107.096 1 39.473 6 LEU B C 1
ATOM 1730 O O . LEU B 1 5 ? 23.811 -23.191 106.379 1 42.208 6 LEU B O 1
ATOM 1735 N N . VAL B 1 6 ? 25.144 -22.117 107.928 1 41.03 7 VAL B N 1
ATOM 1736 C CA . VAL B 1 6 ? 24.257 -21.002 108.27 1 36.643 7 VAL B CA 1
ATOM 1737 C C . VAL B 1 6 ? 25.021 -19.694 108.113 1 38.553 7 VAL B C 1
ATOM 1738 O O . VAL B 1 6 ? 25.686 -19.277 109.045 1 42.182 7 VAL B O 1
ATOM 1742 N N . ALA B 1 7 ? 25.007 -19.096 106.906 1 40.449 8 ALA B N 1
ATOM 1743 C CA . ALA B 1 7 ? 25.604 -17.783 106.691 1 36.685 8 ALA B CA 1
ATOM 1744 C C . ALA B 1 7 ? 24.722 -16.716 107.349 1 35.325 8 ALA B C 1
ATOM 1745 O O . ALA B 1 7 ? 23.76 -17.035 108.044 1 34.376 8 ALA B O 1
ATOM 1747 N N . GLY B 1 8 ? 25.039 -15.439 107.164 1 33.861 9 GLY B N 1
ATOM 1748 C CA . GLY B 1 8 ? 24.495 -14.485 108.122 1 35.003 9 GLY B CA 1
ATOM 1749 C C . GLY B 1 8 ? 23.108 -13.942 107.777 1 33.135 9 GLY B C 1
ATOM 1750 O O . GLY B 1 8 ? 22.514 -13.231 108.577 1 35.914 9 GLY B O 1
ATOM 1751 N N . GLY B 1 9 ? 22.638 -14.221 106.567 1 30.723 10 GLY B N 1
ATOM 1752 C CA . GLY B 1 9 ? 21.329 -13.867 106.058 1 30.87 10 GLY B CA 1
ATOM 1753 C C . GLY B 1 9 ? 20.261 -13.92 107.138 1 34.138 10 GLY B C 1
ATOM 1754 O O . GLY B 1 9 ? 20.365 -14.61 108.131 1 37.051 10 GLY B O 1
ATOM 1755 N N . ASN B 1 10 ? 19.19 -13.193 106.916 1 38.195 11 ASN B N 1
ATOM 1756 C CA . ASN B 1 10 ? 18.089 -13.185 107.841 1 41.362 11 ASN B CA 1
ATOM 1757 C C . ASN B 1 10 ? 17.433 -14.563 108.03 1 40.22 11 ASN B C 1
ATOM 1758 O O . ASN B 1 10 ? 16.986 -15.186 107.076 1 40.126 11 ASN B O 1
ATOM 1763 N N . PRO B 1 11 ? 17.228 -15.047 109.276 1 40.3 12 PRO B N 1
ATOM 1764 C CA . PRO B 1 11 ? 16.634 -16.362 109.517 1 38.509 12 PRO B CA 1
ATOM 1765 C C . PRO B 1 11 ? 15.166 -16.491 109.127 1 38.667 12 PRO B C 1
ATOM 1766 O O . PRO B 1 11 ? 14.644 -17.583 109.063 1 37.483 12 PRO B O 1
ATOM 1770 N N . SER B 1 12 ? 14.494 -15.385 108.827 1 41.304 13 SER B N 1
ATOM 1771 C CA . SER B 1 12 ? 13.148 -15.52 108.293 1 42.801 13 SER B CA 1
ATOM 1772 C C . SER B 1 12 ? 13.181 -16.127 106.902 1 39.889 13 SER B C 1
ATOM 1773 O O . SER B 1 12 ? 12.181 -16.665 106.437 1 41.054 13 SER B O 1
ATOM 1776 N N . ASP B 1 13 ? 14.343 -16.065 106.259 1 37.522 14 ASP B N 1
ATOM 1777 C CA . ASP B 1 13 ? 14.442 -16.607 104.906 1 37.017 14 ASP B CA 1
ATOM 1778 C C . ASP B 1 13 ? 14.705 -18.118 104.96 1 32.919 14 ASP B C 1
ATOM 1779 O O . ASP B 1 13 ? 14.686 -18.796 103.933 1 31.344 14 ASP B O 1
ATOM 1784 N N . TRP B 1 14 ? 14.972 -18.653 106.157 1 31.243 15 TRP B N 1
ATOM 1785 C CA . TRP B 1 14 ? 15.546 -19.982 106.252 1 29.93 15 TRP B CA 1
ATOM 1786 C C . TRP B 1 14 ? 14.552 -21.031 105.773 1 32.069 15 TRP B C 1
ATOM 1787 O O . TRP B 1 14 ? 13.363 -20.828 105.88 1 35.795 15 TRP B O 1
ATOM 1798 N N . PRO B 1 15 ? 14.94 -22.204 105.227 1 34.593 16 PRO B N 1
ATOM 1799 C CA . PRO B 1 15 ? 13.947 -23.27 105.031 1 34.822 16 PRO B CA 1
ATOM 1800 C C . PRO B 1 15 ? 13.536 -23.869 106.375 1 40.7 16 PRO B C 1
ATOM 1801 O O . PRO B 1 15 ? 14.14 -23.484 107.372 1 45.064 16 PRO B O 1
ATOM 1805 N N . THR B 1 16 ? 12.494 -24.736 106.432 1 44.978 17 THR B N 1
ATOM 1806 C CA . THR B 1 16 ? 12.155 -25.461 107.655 1 46.092 17 THR B CA 1
ATOM 1807 C C . THR B 1 16 ? 13.365 -26.289 108.059 1 48.43 17 THR B C 1
ATOM 1808 O O . THR B 1 16 ? 13.894 -27.06 107.251 1 50.688 17 THR B O 1
ATOM 1812 N N . ILE B 1 17 ? 13.812 -26.108 109.305 1 50.007 18 ILE B N 1
ATOM 1813 C CA . ILE B 1 17 ? 14.898 -26.934 109.808 1 49.893 18 ILE B CA 1
ATOM 1814 C C . ILE B 1 17 ? 14.313 -27.954 110.785 1 56.193 18 ILE B C 1
ATOM 1815 O O . ILE B 1 17 ? 13.759 -27.561 111.817 1 59.038 18 ILE B O 1
ATOM 1820 N N . GLU B 1 18 ? 14.434 -29.253 110.451 1 58.359 19 GLU B N 1
ATOM 1821 C CA . GLU B 1 18 ? 14.172 -30.316 111.408 1 61.616 19 GLU B CA 1
ATOM 1822 C C . GLU B 1 18 ? 15.523 -30.867 111.842 1 59.822 19 GLU B C 1
ATOM 1823 O O . GLU B 1 18 ? 16.237 -31.48 111.039 1 57.455 19 GLU B O 1
ATOM 1829 N N . PRO B 1 19 ? 15.886 -30.603 113.122 1 59.359 20 PRO B N 1
ATOM 1830 C CA . PRO B 1 19 ? 17.268 -30.659 113.625 1 61.077 20 PRO B CA 1
ATOM 1831 C C . PRO B 1 19 ? 17.84 -32.07 113.81 1 65.509 20 PRO B C 1
ATOM 1832 O O . PRO B 1 19 ? 18.959 -32.391 113.373 1 62.032 20 PRO B O 1
ATOM 1836 N N . ALA B 1 20 ? 17.047 -32.917 114.473 1 64.72 21 ALA B N 1
ATOM 1837 C CA . ALA B 1 20 ? 17.211 -34.344 114.306 1 60.252 21 ALA B CA 1
ATOM 1838 C C . ALA B 1 20 ? 17.838 -34.708 112.937 1 54.281 21 ALA B C 1
ATOM 1839 O O . ALA B 1 20 ? 18.51 -35.729 112.852 1 52.893 21 ALA B O 1
ATOM 1841 N N . THR B 1 21 ? 17.655 -33.93 111.852 1 45.775 22 THR B N 1
ATOM 1842 C CA . THR B 1 21 ? 18.07 -34.483 110.574 1 43.606 22 THR B CA 1
ATOM 1843 C C . THR B 1 21 ? 19.431 -33.943 110.154 1 44.511 22 THR B C 1
ATOM 1844 O O . THR B 1 21 ? 19.792 -34.041 108.984 1 43.429 22 THR B O 1
ATOM 1848 N N . TYR B 1 22 ? 20.177 -33.387 111.121 1 45.558 23 TYR B N 1
ATOM 1849 C CA . TYR B 1 22 ? 21.498 -32.848 110.859 1 41.552 23 TYR B CA 1
ATOM 1850 C C . TYR B 1 22 ? 22.471 -33.356 111.916 1 43.395 23 TYR B C 1
ATOM 1851 O O . TYR B 1 22 ? 22.181 -33.413 113.112 1 40.912 23 TYR B O 1
ATOM 1860 N N . ASP B 1 23 ? 23.672 -33.651 111.419 1 47.427 24 ASP B N 1
ATOM 1861 C CA . ASP B 1 23 ? 24.704 -34.384 112.126 1 47.392 24 ASP B CA 1
ATOM 1862 C C . ASP B 1 23 ? 25.783 -33.443 112.617 1 46.973 24 ASP B C 1
ATOM 1863 O O . ASP B 1 23 ? 26.422 -33.733 113.613 1 55.855 24 ASP B O 1
ATOM 1868 N N . TYR B 1 24 ? 25.995 -32.325 111.927 1 42.836 25 TYR B N 1
ATOM 1869 C CA . TYR B 1 24 ? 26.948 -31.357 112.426 1 39.474 25 TYR B CA 1
ATOM 1870 C C . TYR B 1 24 ? 26.524 -29.978 111.964 1 38.76 25 TYR B C 1
ATOM 1871 O O . TYR B 1 24 ? 26.008 -29.846 110.855 1 38.507 25 TYR B O 1
ATOM 1880 N N . PHE B 1 25 ? 26.71 -28.96 112.82 1 39.555 26 PHE B N 1
ATOM 1881 C CA . PHE B 1 25 ? 26.216 -27.618 112.499 1 38.242 26 PHE B CA 1
ATOM 1882 C C . PHE B 1 25 ? 27.355 -26.603 112.346 1 39.422 26 PHE B C 1
ATOM 1883 O O . PHE B 1 25 ? 28.055 -26.308 113.31 1 43.624 26 PHE B O 1
ATOM 1891 N N . VAL B 1 26 ? 27.507 -26.013 111.157 1 37.511 27 VAL B N 1
ATOM 1892 C CA . VAL B 1 26 ? 28.508 -24.972 111.012 1 37.945 27 VAL B CA 1
ATOM 1893 C C . VAL B 1 26 ? 27.879 -23.579 111.055 1 38.55 27 VAL B C 1
ATOM 1894 O O . VAL B 1 26 ? 26.809 -23.328 110.504 1 35.672 27 VAL B O 1
ATOM 1898 N N . GLY B 1 27 ? 28.58 -22.658 111.723 1 43.035 28 GLY B N 1
ATOM 1899 C CA . GLY B 1 27 ? 28.21 -21.248 111.679 1 46.132 28 GLY B CA 1
ATOM 1900 C C . GLY B 1 27 ? 29.181 -20.4 110.859 1 43.627 28 GLY B C 1
ATOM 1901 O O . GLY B 1 27 ? 30.387 -20.623 110.851 1 43.656 28 GLY B O 1
ATOM 1902 N N . ILE B 1 28 ? 28.659 -19.384 110.19 1 43.461 29 ILE B N 1
ATOM 1903 C CA . ILE B 1 28 ? 29.545 -18.535 109.404 1 44.976 29 ILE B CA 1
ATOM 1904 C C . ILE B 1 28 ? 29.25 -17.098 109.823 1 45.389 29 ILE B C 1
ATOM 1905 O O . ILE B 1 28 ? 28.12 -16.608 109.662 1 43.921 29 ILE B O 1
ATOM 1910 N N . ASP B 1 29 ? 30.28 -16.444 110.38 1 44.98 30 ASP B N 1
ATOM 1911 C CA . ASP B 1 29 ? 30.163 -15.06 110.813 1 40.903 30 ASP B CA 1
ATOM 1912 C C . ASP B 1 29 ? 28.913 -15.024 111.696 1 40.378 30 ASP B C 1
ATOM 1913 O O . ASP B 1 29 ? 28.792 -15.86 112.598 1 42.387 30 ASP B O 1
ATOM 1918 N N . ARG B 1 30 ? 27.936 -14.171 111.362 1 37.331 31 ARG B N 1
ATOM 1919 C CA . ARG B 1 30 ? 26.723 -14.003 112.152 1 35.253 31 ARG B CA 1
ATOM 1920 C C . ARG B 1 30 ? 25.909 -15.294 112.201 1 35.184 31 ARG B C 1
ATOM 1921 O O . ARG B 1 30 ? 25.069 -15.452 113.091 1 36.605 31 ARG B O 1
ATOM 1929 N N . GLY B 1 31 ? 26.14 -16.207 111.242 1 33.589 32 GLY B N 1
ATOM 1930 C CA . GLY B 1 31 ? 25.401 -17.453 111.237 1 32.638 32 GLY B CA 1
ATOM 1931 C C . GLY B 1 31 ? 25.557 -18.188 112.569 1 35.272 32 GLY B C 1
ATOM 1932 O O . GLY B 1 31 ? 24.699 -18.978 112.994 1 35.737 32 GLY B O 1
ATOM 1933 N N . CYS B 1 32 ? 26.683 -17.929 113.233 1 36.396 33 CYS B N 1
ATOM 1934 C CA . CYS B 1 32 ? 26.943 -18.593 114.484 1 37.556 33 CYS B CA 1
ATOM 1935 C C . CYS B 1 32 ? 25.925 -18.111 115.494 1 40.563 33 CYS B C 1
ATOM 1936 O O . CYS B 1 32 ? 25.446 -18.891 116.316 1 43.049 33 CYS B O 1
ATOM 1939 N N . LEU B 1 33 ? 25.626 -16.809 115.422 1 41.661 34 LEU B N 1
ATOM 1940 C CA . LEU B 1 33 ? 24.757 -16.186 116.4 1 41.544 34 LEU B CA 1
ATOM 1941 C C . LEU B 1 33 ? 23.361 -16.702 116.14 1 42.537 34 LEU B C 1
ATOM 1942 O O . LEU B 1 33 ? 22.582 -16.957 117.066 1 46.399 34 LEU B O 1
ATOM 1947 N N . HIS B 1 34 ? 23.125 -16.913 114.849 1 40.236 35 HIS B N 1
ATOM 1948 C CA . HIS B 1 34 ? 21.826 -17.241 114.304 1 41.145 35 HIS B CA 1
ATOM 1949 C C . HIS B 1 34 ? 21.364 -18.592 114.851 1 40.19 35 HIS B C 1
ATOM 1950 O O . HIS B 1 34 ? 20.212 -18.786 115.266 1 41.288 35 HIS B O 1
ATOM 1957 N N . LEU B 1 35 ? 22.32 -19.514 114.814 1 39.602 36 LEU B N 1
ATOM 1958 C CA . LEU B 1 35 ? 22.148 -20.861 115.306 1 42.64 36 LEU B CA 1
ATOM 1959 C C . LEU B 1 35 ? 21.831 -20.796 116.799 1 46.955 36 LEU B C 1
ATOM 1960 O O . LEU B 1 35 ? 20.843 -21.387 117.248 1 48.591 36 LEU B O 1
ATOM 1965 N N . LEU B 1 36 ? 22.644 -20.043 117.561 1 45.455 37 LEU B N 1
ATOM 1966 C CA . LEU B 1 36 ? 22.496 -20.069 119.006 1 45.461 37 LEU B CA 1
ATOM 1967 C C . LEU B 1 36 ? 21.161 -19.45 119.364 1 48.184 37 LEU B C 1
ATOM 1968 O O . LEU B 1 36 ? 20.4 -20.014 120.139 1 49.051 37 LEU B O 1
ATOM 1973 N N . GLU B 1 37 ? 20.869 -18.327 118.706 1 52.214 38 GLU B N 1
ATOM 1974 C CA . GLU B 1 37 ? 19.606 -17.628 118.872 1 57.781 38 GLU B CA 1
ATOM 1975 C C . GLU B 1 37 ? 18.407 -18.567 118.732 1 57.979 38 GLU B C 1
ATOM 1976 O O . GLU B 1 37 ? 17.385 -18.355 119.394 1 52.503 38 GLU B O 1
ATOM 1982 N N . ALA B 1 38 ? 18.573 -19.593 117.875 1 55.389 39 ALA B N 1
ATOM 1983 C CA . ALA B 1 38 ? 17.477 -20.451 117.464 1 54.306 39 ALA B CA 1
ATOM 1984 C C . ALA B 1 38 ? 17.531 -21.851 118.104 1 57.92 39 ALA B C 1
ATOM 1985 O O . ALA B 1 38 ? 16.984 -22.785 117.515 1 57.15 39 ALA B O 1
ATOM 1987 N N . ASP B 1 39 ? 18.174 -22.007 119.286 1 56.797 40 ASP B N 1
ATOM 1988 C CA . ASP B 1 39 ? 18.433 -23.294 119.942 1 57.522 40 ASP B CA 1
ATOM 1989 C C . ASP B 1 39 ? 19.029 -24.387 119.047 1 54.382 40 ASP B C 1
ATOM 1990 O O . ASP B 1 39 ? 18.687 -25.552 119.124 1 56.09 40 ASP B O 1
ATOM 1995 N N . LEU B 1 40 ? 19.996 -24.038 118.223 1 53.725 41 LEU B N 1
ATOM 1996 C CA . LEU B 1 40 ? 20.621 -25.056 117.406 1 51.337 41 LEU B CA 1
ATOM 1997 C C . LEU B 1 40 ? 22.058 -25.256 117.876 1 47.601 41 LEU B C 1
ATOM 1998 O O . LEU B 1 40 ? 22.756 -24.328 118.268 1 45.209 41 LEU B O 1
ATOM 2003 N N . PRO B 1 41 ? 22.578 -26.486 117.827 1 45.001 42 PRO B N 1
ATOM 2004 C CA . PRO B 1 41 ? 24.006 -26.661 118.062 1 43.568 42 PRO B CA 1
ATOM 2005 C C . PRO B 1 41 ? 24.85 -25.686 117.238 1 42.854 42 PRO B C 1
ATOM 2006 O O . PRO B 1 41 ? 24.438 -25.312 116.142 1 42.884 42 PRO B O 1
ATOM 2010 N N . LEU B 1 42 ? 26.004 -25.255 117.777 1 43.637 43 LEU B N 1
ATOM 2011 C CA . LEU B 1 42 ? 27.099 -24.645 117.027 1 41.803 43 LEU B CA 1
ATOM 2012 C C . LEU B 1 42 ? 28.347 -25.505 117.233 1 44.408 43 LEU B C 1
ATOM 2013 O O . LEU B 1 42 ? 28.898 -25.529 118.327 1 47.513 43 LEU B O 1
ATOM 2018 N N . GLN B 1 43 ? 28.793 -26.228 116.204 1 43.855 44 GLN B N 1
ATOM 2019 C CA . GLN B 1 43 ? 29.924 -27.12 116.417 1 46.011 44 GLN B CA 1
ATOM 2020 C C . GLN B 1 43 ? 31.175 -26.621 115.703 1 45.134 44 GLN B C 1
ATOM 2021 O O . GLN B 1 43 ? 32.232 -26.611 116.32 1 50.052 44 GLN B O 1
ATOM 2027 N N . LEU B 1 44 ? 31.085 -26.231 114.428 1 40.834 45 LEU B N 1
ATOM 2028 C CA . LEU B 1 44 ? 32.167 -25.479 113.819 1 40.657 45 LEU B CA 1
ATOM 2029 C C . LEU B 1 44 ? 31.7 -24.033 113.695 1 42.545 45 LEU B C 1
ATOM 2030 O O . LEU B 1 44 ? 30.51 -23.795 113.472 1 45.899 45 LEU B O 1
ATOM 2035 N N . ALA B 1 45 ? 32.635 -23.08 113.845 1 43.763 46 ALA B N 1
ATOM 2036 C CA . ALA B 1 45 ? 32.413 -21.629 113.772 1 40.415 46 ALA B CA 1
ATOM 2037 C C . ALA B 1 45 ? 33.561 -21.038 112.964 1 41.738 46 ALA B C 1
ATOM 2038 O O . ALA B 1 45 ? 34.726 -21.251 113.32 1 44.104 46 ALA B O 1
ATOM 2040 N N . VAL B 1 46 ? 33.227 -20.327 111.878 1 40.669 47 VAL B N 1
ATOM 2041 C CA . VAL B 1 46 ? 34.173 -20.032 110.803 1 41.459 47 VAL B CA 1
ATOM 2042 C C . VAL B 1 46 ? 33.943 -18.6 110.333 1 43.348 47 VAL B C 1
ATOM 2043 O O . VAL B 1 46 ? 32.806 -18.255 110.002 1 43.879 47 VAL B O 1
ATOM 2047 N N . GLY B 1 47 ? 35.022 -17.8 110.253 1 44.514 48 GLY B N 1
ATOM 2048 C CA . GLY B 1 47 ? 34.948 -16.472 109.66 1 41.558 48 GLY B CA 1
ATOM 2049 C C . GLY B 1 47 ? 36.207 -15.642 109.894 1 43.966 48 GLY B C 1
ATOM 2050 O O . GLY B 1 47 ? 37.275 -16.156 110.229 1 44.855 48 GLY B O 1
ATOM 2051 N N . ASP B 1 48 ? 36.075 -14.35 109.593 1 45.782 49 ASP B N 1
ATOM 2052 C CA . ASP B 1 48 ? 36.798 -13.285 110.277 1 47.858 49 ASP B CA 1
ATOM 2053 C C . ASP B 1 48 ? 35.919 -12.725 111.399 1 46.39 49 ASP B C 1
ATOM 2054 O O . ASP B 1 48 ? 36.435 -12.259 112.393 1 45.205 49 ASP B O 1
ATOM 2059 N N . PHE B 1 49 ? 34.59 -12.845 111.272 1 45.175 50 PHE B N 1
ATOM 2060 C CA . PHE B 1 49 ? 33.712 -12.41 112.337 1 45.183 50 PHE B CA 1
ATOM 2061 C C . PHE B 1 49 ? 33.844 -10.903 112.506 1 48.672 50 PHE B C 1
ATOM 2062 O O . PHE B 1 49 ? 33.633 -10.357 113.607 1 48.002 50 PHE B O 1
ATOM 2070 N N . ASP B 1 50 ? 34.224 -10.255 111.396 1 51.102 51 ASP B N 1
ATOM 2071 C CA . ASP B 1 50 ? 34.425 -8.81 111.311 1 54.758 51 ASP B CA 1
ATOM 2072 C C . ASP B 1 50 ? 33.125 -8.036 111.573 1 51.106 51 ASP B C 1
ATOM 2073 O O . ASP B 1 50 ? 33.188 -6.849 111.887 1 53.436 51 ASP B O 1
ATOM 2078 N N . SER B 1 51 ? 31.975 -8.72 111.454 1 45.631 52 SER B N 1
ATOM 2079 C CA . SER B 1 51 ? 30.63 -8.2 111.597 1 44.183 52 SER B CA 1
ATOM 2080 C C . SER B 1 51 ? 30.08 -8.547 112.977 1 45.188 52 SER B C 1
ATOM 2081 O O . SER B 1 51 ? 28.863 -8.49 113.204 1 47.758 52 SER B O 1
ATOM 2084 N N . LEU B 1 52 ? 30.962 -8.971 113.886 1 44.551 53 LEU B N 1
ATOM 2085 C CA . LEU B 1 52 ? 30.506 -9.245 115.247 1 43.567 53 LEU B CA 1
ATOM 2086 C C . LEU B 1 52 ? 31.068 -8.234 116.24 1 43.494 53 LEU B C 1
ATOM 2087 O O . LEU B 1 52 ? 32.199 -7.744 116.132 1 43.96 53 LEU B O 1
ATOM 2092 N N . SER B 1 53 ? 30.249 -7.942 117.237 1 43.51 54 SER B N 1
ATOM 2093 C CA . SER B 1 53 ? 30.777 -7.173 118.348 1 45.832 54 SER B CA 1
ATOM 2094 C C . SER B 1 53 ? 31.656 -8.083 119.196 1 46.243 54 SER B C 1
ATOM 2095 O O . SER B 1 53 ? 31.747 -9.298 118.945 1 44.893 54 SER B O 1
ATOM 2098 N N . ARG B 1 54 ? 32.334 -7.474 120.169 1 48.042 55 ARG B N 1
ATOM 2099 C CA . ARG B 1 54 ? 33.283 -8.227 120.962 1 48.492 55 ARG B CA 1
ATOM 2100 C C . ARG B 1 54 ? 32.472 -9.096 121.89 1 47.767 55 ARG B C 1
ATOM 2101 O O . ARG B 1 54 ? 32.778 -10.26 122.018 1 46.452 55 ARG B O 1
ATOM 2109 N N . GLU B 1 55 ? 31.402 -8.556 122.465 1 48.985 56 GLU B N 1
ATOM 2110 C CA . GLU B 1 55 ? 30.549 -9.411 123.274 1 50.565 56 GLU B CA 1
ATOM 2111 C C . GLU B 1 55 ? 29.935 -10.52 122.428 1 48.472 56 GLU B C 1
ATOM 2112 O O . GLU B 1 55 ? 29.792 -11.642 122.905 1 49.604 56 GLU B O 1
ATOM 2118 N N . GLU B 1 56 ? 29.523 -10.207 121.193 1 45.774 57 GLU B N 1
ATOM 2119 C CA . GLU B 1 56 ? 29.101 -11.275 120.303 1 42.877 57 GLU B CA 1
ATOM 2120 C C . GLU B 1 56 ? 30.254 -12.242 120.005 1 42.302 57 GLU B C 1
ATOM 2121 O O . GLU B 1 56 ? 30.029 -13.421 119.84 1 42.514 57 GLU B O 1
ATOM 2127 N N . TYR B 1 57 ? 31.498 -11.8 119.889 1 42.953 58 TYR B N 1
ATOM 2128 C CA . TYR B 1 57 ? 32.49 -12.781 119.504 1 43.124 58 TYR B CA 1
ATOM 2129 C C . TYR B 1 57 ? 32.872 -13.687 120.688 1 47.14 58 TYR B C 1
ATOM 2130 O O . TYR B 1 57 ? 33.189 -14.871 120.502 1 46.95 58 TYR B O 1
ATOM 2139 N N . HIS B 1 58 ? 32.85 -13.141 121.921 1 52.058 59 HIS B N 1
ATOM 2140 C CA . HIS B 1 58 ? 33.082 -13.941 123.122 1 55.486 59 HIS B CA 1
ATOM 2141 C C . HIS B 1 58 ? 31.97 -14.976 123.232 1 53.489 59 HIS B C 1
ATOM 2142 O O . HIS B 1 58 ? 32.25 -16.14 123.495 1 55.33 59 HIS B O 1
ATOM 2149 N N . PHE B 1 59 ? 30.729 -14.578 122.965 1 49.851 60 PHE B N 1
ATOM 2150 C CA . PHE B 1 59 ? 29.68 -15.567 123.015 1 50.79 60 PHE B CA 1
ATOM 2151 C C . PHE B 1 59 ? 30.012 -16.728 122.07 1 50.207 60 PHE B C 1
ATOM 2152 O O . PHE B 1 59 ? 30.104 -17.882 122.518 1 49.779 60 PHE B O 1
ATOM 2160 N N . VAL B 1 60 ? 30.234 -16.413 120.779 1 48.226 61 VAL B N 1
ATOM 2161 C CA . VAL B 1 60 ? 30.587 -17.401 119.765 1 47.543 61 VAL B CA 1
ATOM 2162 C C . VAL B 1 60 ? 31.702 -18.26 120.335 1 48.263 61 VAL B C 1
ATOM 2163 O O . VAL B 1 60 ? 31.486 -19.445 120.523 1 48.246 61 VAL B O 1
ATOM 2167 N N . GLN B 1 61 ? 32.835 -17.628 120.668 1 49.828 62 GLN B N 1
ATOM 2168 C CA . GLN B 1 61 ? 34.039 -18.273 121.178 1 54.411 62 GLN B CA 1
ATOM 2169 C C . GLN B 1 61 ? 33.781 -19.133 122.439 1 56.984 62 GLN B C 1
ATOM 2170 O O . GLN B 1 61 ? 34.416 -20.157 122.621 1 57.379 62 GLN B O 1
ATOM 2176 N N . GLU B 1 62 ? 32.855 -18.783 123.333 1 59.788 63 GLU B N 1
ATOM 2177 C CA . GLU B 1 62 ? 32.631 -19.635 124.503 1 66.685 63 GLU B CA 1
ATOM 2178 C C . GLU B 1 62 ? 31.954 -20.962 124.119 1 65.719 63 GLU B C 1
ATOM 2179 O O . GLU B 1 62 ? 32.217 -22.002 124.724 1 64.384 63 GLU B O 1
ATOM 2185 N N . THR B 1 63 ? 31.055 -20.917 123.125 1 63.342 64 THR B N 1
ATOM 2186 C CA . THR B 1 63 ? 30.113 -21.996 122.849 1 57.718 64 THR B CA 1
ATOM 2187 C C . THR B 1 63 ? 30.62 -22.924 121.731 1 51.884 64 THR B C 1
ATOM 2188 O O . THR B 1 63 ? 30.665 -24.138 121.91 1 51.805 64 THR B O 1
ATOM 2192 N N . THR B 1 64 ? 30.984 -22.398 120.56 1 46.136 65 THR B N 1
ATOM 2193 C CA . THR B 1 64 ? 31.269 -23.322 119.486 1 45.664 65 THR B CA 1
ATOM 2194 C C . THR B 1 64 ? 32.201 -24.379 120.04 1 50.35 65 THR B C 1
ATOM 2195 O O . THR B 1 64 ? 32.957 -24.097 120.952 1 54.423 65 THR B O 1
ATOM 2199 N N . GLU B 1 65 ? 32.22 -25.563 119.435 1 51.697 66 GLU B N 1
ATOM 2200 C CA . GLU B 1 65 ? 33.228 -26.54 119.825 1 52.027 66 GLU B CA 1
ATOM 2201 C C . GLU B 1 65 ? 34.534 -26.345 119.046 1 51.798 66 GLU B C 1
ATOM 2202 O O . GLU B 1 65 ? 35.558 -26.839 119.493 1 53.982 66 GLU B O 1
ATOM 2208 N N . THR B 1 66 ? 34.518 -25.665 117.884 1 49.348 67 THR B N 1
ATOM 2209 C CA . THR B 1 66 ? 35.723 -25.444 117.081 1 50.359 67 THR B CA 1
ATOM 2210 C C . THR B 1 66 ? 35.606 -24.088 116.393 1 51.773 67 THR B C 1
ATOM 2211 O O . THR B 1 66 ? 34.63 -23.834 115.683 1 52.946 67 THR B O 1
ATOM 2215 N N . LEU B 1 67 ? 36.647 -23.26 116.569 1 53.729 68 LEU B N 1
ATOM 2216 C CA . LEU B 1 67 ? 36.703 -21.909 116.041 1 50.488 68 LEU B CA 1
ATOM 2217 C C . LEU B 1 67 ? 37.779 -21.915 114.983 1 49.417 68 LEU B C 1
ATOM 2218 O O . LEU B 1 67 ? 38.917 -22.218 115.272 1 53.732 68 LEU B O 1
ATOM 2223 N N . ILE B 1 68 ? 37.402 -21.623 113.761 1 47.554 69 ILE B N 1
ATOM 2224 C CA . ILE B 1 68 ? 38.402 -21.305 112.771 1 49.959 69 ILE B CA 1
ATOM 2225 C C . ILE B 1 68 ? 38.284 -19.806 112.486 1 52.408 69 ILE B C 1
ATOM 2226 O O . ILE B 1 68 ? 37.259 -19.345 111.967 1 53.511 69 ILE B O 1
ATOM 2231 N N . GLN B 1 69 ? 39.353 -19.067 112.829 1 54.553 70 GLN B N 1
ATOM 2232 C CA . GLN B 1 69 ? 39.467 -17.625 112.686 1 54.196 70 GLN B CA 1
ATOM 2233 C C . GLN B 1 69 ? 40.202 -17.335 111.377 1 53.919 70 GLN B C 1
ATOM 2234 O O . GLN B 1 69 ? 41.333 -17.749 111.245 1 56.006 70 GLN B O 1
ATOM 2240 N N . ALA B 1 70 ? 39.607 -16.673 110.377 1 52.771 71 ALA B N 1
ATOM 2241 C CA . ALA B 1 70 ? 40.504 -16.264 109.308 1 58.39 71 ALA B CA 1
ATOM 2242 C C . ALA B 1 70 ? 40.868 -14.777 109.474 1 67.762 71 ALA B C 1
ATOM 2243 O O . ALA B 1 70 ? 40.362 -14.143 110.412 1 66.91 71 ALA B O 1
ATOM 2245 N N . PRO B 1 71 ? 41.83 -14.208 108.675 1 71.679 72 PRO B N 1
ATOM 2246 C CA . PRO B 1 71 ? 42.027 -12.749 108.569 1 71.079 72 PRO B CA 1
ATOM 2247 C C . PRO B 1 71 ? 40.913 -11.929 107.873 1 74.192 72 PRO B C 1
ATOM 2248 O O . PRO B 1 71 ? 39.902 -12.474 107.393 1 69.277 72 PRO B O 1
ATOM 2252 N N . ALA B 1 72 ? 41.078 -10.588 107.813 1 76.017 73 ALA B N 1
ATOM 2253 C CA . ALA B 1 72 ? 40.247 -9.763 106.931 1 76.417 73 ALA B CA 1
ATOM 2254 C C . ALA B 1 72 ? 40.741 -9.941 105.495 1 75.496 73 ALA B C 1
ATOM 2255 O O . ALA B 1 72 ? 39.98 -10.189 104.552 1 62.611 73 ALA B O 1
ATOM 2257 N N . GLU B 1 73 ? 42.077 -9.877 105.403 1 88.195 74 GLU B N 1
ATOM 2258 C CA . GLU B 1 73 ? 42.843 -9.895 104.169 1 95.488 74 GLU B CA 1
ATOM 2259 C C . GLU B 1 73 ? 43.246 -11.347 103.835 1 93.389 74 GLU B C 1
ATOM 2260 O O . GLU B 1 73 ? 44.228 -11.907 104.363 1 82.423 74 GLU B O 1
ATOM 2266 N N . LYS B 1 74 ? 42.425 -11.94 102.945 1 90.301 75 LYS B N 1
ATOM 2267 C CA . LYS B 1 74 ? 42.519 -13.311 102.452 1 88.176 75 LYS B CA 1
ATOM 2268 C C . LYS B 1 74 ? 41.61 -13.453 101.223 1 82.465 75 LYS B C 1
ATOM 2269 O O . LYS B 1 74 ? 40.785 -12.569 100.962 1 79.471 75 LYS B O 1
ATOM 2275 N N . ASP B 1 75 ? 41.722 -14.575 100.491 1 76.074 76 ASP B N 1
ATOM 2276 C CA . ASP B 1 75 ? 41.068 -14.674 99.189 1 72.31 76 ASP B CA 1
ATOM 2277 C C . ASP B 1 75 ? 39.687 -15.327 99.295 1 68.335 76 ASP B C 1
ATOM 2278 O O . ASP B 1 75 ? 38.743 -14.901 98.618 1 62.629 76 ASP B O 1
ATOM 2283 N N . ASP B 1 76 ? 39.568 -16.38 100.12 1 63.27 77 ASP B N 1
ATOM 2284 C CA . ASP B 1 76 ? 38.326 -17.14 100.132 1 58.395 77 ASP B CA 1
ATOM 2285 C C . ASP B 1 76 ? 37.261 -16.398 100.938 1 51.735 77 ASP B C 1
ATOM 2286 O O . ASP B 1 76 ? 37.516 -15.923 102.03 1 52.306 77 ASP B O 1
ATOM 2291 N N . THR B 1 77 ? 36.052 -16.295 100.384 1 49.165 78 THR B N 1
ATOM 2292 C CA . THR B 1 77 ? 34.868 -15.915 101.131 1 47.125 78 THR B CA 1
ATOM 2293 C C . THR B 1 77 ? 34.853 -16.796 102.39 1 54.11 78 THR B C 1
ATOM 2294 O O . THR B 1 77 ? 35.373 -17.917 102.412 1 61.054 78 THR B O 1
ATOM 2298 N N . ASP B 1 78 ? 34.345 -16.281 103.503 1 50.512 79 ASP B N 1
ATOM 2299 C CA . ASP B 1 78 ? 34.292 -17.172 104.638 1 47.565 79 ASP B CA 1
ATOM 2300 C C . ASP B 1 78 ? 33.379 -18.358 104.311 1 49.176 79 ASP B C 1
ATOM 2301 O O . ASP B 1 78 ? 33.514 -19.421 104.911 1 50.046 79 ASP B O 1
ATOM 2306 N N . THR B 1 79 ? 32.41 -18.193 103.393 1 48.517 80 THR B N 1
ATOM 2307 C CA . THR B 1 79 ? 31.566 -19.348 103.094 1 41.962 80 THR B CA 1
ATOM 2308 C C . THR B 1 79 ? 32.392 -20.446 102.416 1 41.073 80 THR B C 1
ATOM 2309 O O . THR B 1 79 ? 32.287 -21.623 102.772 1 40.06 80 THR B O 1
ATOM 2313 N N . GLN B 1 80 ? 33.267 -20.069 101.482 1 39.448 81 GLN B N 1
ATOM 2314 C CA . GLN B 1 80 ? 34.065 -21.093 100.841 1 41.945 81 GLN B CA 1
ATOM 2315 C C . GLN B 1 80 ? 34.933 -21.752 101.909 1 47.718 81 GLN B C 1
ATOM 2316 O O . GLN B 1 80 ? 35.229 -22.959 101.819 1 45.614 81 GLN B O 1
ATOM 2322 N N . LEU B 1 81 ? 35.289 -20.944 102.936 1 47.798 82 LEU B N 1
ATOM 2323 C CA . LEU B 1 81 ? 36.166 -21.447 103.977 1 46.926 82 LEU B CA 1
ATOM 2324 C C . LEU B 1 81 ? 35.449 -22.513 104.79 1 42.336 82 LEU B C 1
ATOM 2325 O O . LEU B 1 81 ? 35.998 -23.584 105.009 1 42.714 82 LEU B O 1
ATOM 2330 N N . ALA B 1 82 ? 34.189 -22.246 105.131 1 38.625 83 ALA B N 1
ATOM 2331 C CA . ALA B 1 82 ? 33.396 -23.149 105.94 1 36.21 83 ALA B CA 1
ATOM 2332 C C . ALA B 1 82 ? 33.127 -24.466 105.193 1 38.762 83 ALA B C 1
ATOM 2333 O O . ALA B 1 82 ? 33.049 -25.519 105.829 1 43.954 83 ALA B O 1
ATOM 2335 N N . LEU B 1 83 ? 32.96 -24.425 103.855 1 36.677 84 LEU B N 1
ATOM 2336 C CA . LEU B 1 83 ? 32.592 -25.582 103.044 1 34.366 84 LEU B CA 1
ATOM 2337 C C . LEU B 1 83 ? 33.818 -26.466 102.929 1 36.454 84 LEU B C 1
ATOM 2338 O O . LEU B 1 83 ? 33.754 -27.677 103.091 1 36.132 84 LEU B O 1
ATOM 2343 N N . GLN B 1 84 ? 34.959 -25.818 102.697 1 40.198 85 GLN B N 1
ATOM 2344 C CA . GLN B 1 84 ? 36.221 -26.522 102.722 1 41.858 85 GLN B CA 1
ATOM 2345 C C . GLN B 1 84 ? 36.39 -27.269 104.045 1 45.465 85 GLN B C 1
ATOM 2346 O O . GLN B 1 84 ? 36.712 -28.452 104.011 1 49.831 85 GLN B O 1
ATOM 2352 N N . GLU B 1 85 ? 36.132 -26.614 105.19 1 44.156 86 GLU B N 1
ATOM 2353 C CA . GLU B 1 85 ? 36.362 -27.251 106.478 1 48.29 86 GLU B CA 1
ATOM 2354 C C . GLU B 1 85 ? 35.346 -28.359 106.755 1 48.285 86 GLU B C 1
ATOM 2355 O O . GLU B 1 85 ? 35.709 -29.411 107.296 1 50.504 86 GLU B O 1
ATOM 2361 N N . ALA B 1 86 ? 34.085 -28.112 106.383 1 43.02 87 ALA B N 1
ATOM 2362 C CA . ALA B 1 86 ? 33.044 -29.088 106.644 1 42.461 87 ALA B CA 1
ATOM 2363 C C . ALA B 1 86 ? 33.246 -30.348 105.79 1 41.697 87 ALA B C 1
ATOM 2364 O O . ALA B 1 86 ? 33.017 -31.443 106.279 1 41.712 87 ALA B O 1
ATOM 2366 N N . LEU B 1 87 ? 33.686 -30.182 104.531 1 39.486 88 LEU B N 1
ATOM 2367 C CA . LEU B 1 87 ? 34.083 -31.261 103.648 1 38.735 88 LEU B CA 1
ATOM 2368 C C . LEU B 1 87 ? 35.322 -31.983 104.197 1 45.626 88 LEU B C 1
ATOM 2369 O O . LEU B 1 87 ? 35.517 -33.167 103.956 1 47.844 88 LEU B O 1
ATOM 2374 N N . GLN B 1 88 ? 36.188 -31.313 104.965 1 51.33 89 GLN B N 1
ATOM 2375 C CA . GLN B 1 88 ? 37.3 -32.065 105.524 1 53.957 89 GLN B CA 1
ATOM 2376 C C . GLN B 1 88 ? 36.765 -33.091 106.509 1 52.57 89 GLN B C 1
ATOM 2377 O O . GLN B 1 88 ? 37.102 -34.251 106.393 1 57.995 89 GLN B O 1
ATOM 2383 N N . ARG B 1 89 ? 35.889 -32.668 107.413 1 46.938 90 ARG B N 1
ATOM 2384 C CA . ARG B 1 89 ? 35.373 -33.536 108.443 1 45.053 90 ARG B CA 1
ATOM 2385 C C . ARG B 1 89 ? 34.315 -34.524 107.929 1 44.635 90 ARG B C 1
ATOM 2386 O O . ARG B 1 89 ? 34.135 -35.604 108.487 1 48.999 90 ARG B O 1
ATOM 2394 N N . PHE B 1 90 ? 33.593 -34.203 106.861 1 40.851 91 PHE B N 1
ATOM 2395 C CA . PHE B 1 90 ? 32.414 -34.972 106.504 1 38.322 91 PHE B CA 1
ATOM 2396 C C . PHE B 1 90 ? 32.425 -35.115 104.995 1 37.343 91 PHE B C 1
ATOM 2397 O O . PHE B 1 90 ? 31.526 -34.607 104.325 1 33.621 91 PHE B O 1
ATOM 2405 N N . PRO B 1 91 ? 33.45 -35.818 104.443 1 40.483 92 PRO B N 1
ATOM 2406 C CA . PRO B 1 91 ? 33.772 -35.797 103.008 1 40.545 92 PRO B CA 1
ATOM 2407 C C . PRO B 1 91 ? 32.648 -36.219 102.075 1 41.314 92 PRO B C 1
ATOM 2408 O O . PRO B 1 91 ? 32.692 -35.82 100.927 1 42.277 92 PRO B O 1
ATOM 2412 N N . GLN B 1 92 ? 31.678 -37.01 102.578 1 45.443 93 GLN B N 1
ATOM 2413 C CA . GLN B 1 92 ? 30.582 -37.607 101.813 1 44.119 93 GLN B CA 1
ATOM 2414 C C . GLN B 1 92 ? 29.233 -37.025 102.192 1 40.773 93 GLN B C 1
ATOM 2415 O O . GLN B 1 92 ? 28.22 -37.526 101.715 1 45.351 93 GLN B O 1
ATOM 2421 N N . ALA B 1 93 ? 29.208 -36.024 103.06 1 36.175 94 ALA B N 1
ATOM 2422 C CA . ALA B 1 93 ? 27.922 -35.653 103.598 1 34.266 94 ALA B CA 1
ATOM 2423 C C . ALA B 1 93 ? 27.208 -34.676 102.654 1 33.604 94 ALA B C 1
ATOM 2424 O O . ALA B 1 93 ? 27.819 -34.08 101.78 1 32.524 94 ALA B O 1
ATOM 2426 N N . GLU B 1 94 ? 25.897 -34.496 102.84 1 35.817 95 GLU B N 1
ATOM 2427 C CA . GLU B 1 94 ? 25.13 -33.426 102.217 1 36.814 95 GLU B CA 1
ATOM 2428 C C . GLU B 1 94 ? 25.401 -32.117 102.956 1 37.769 95 GLU B C 1
ATOM 2429 O O . GLU B 1 94 ? 25.481 -32.082 104.189 1 42.649 95 GLU B O 1
ATOM 2443 N N . THR B 1 96 ? 23.778 -28.64 103.279 1 26.425 97 THR B N 1
ATOM 2444 C CA . THR B 1 96 ? 22.732 -27.639 103.098 1 27.929 97 THR B CA 1
ATOM 2445 C C . THR B 1 96 ? 23.258 -26.235 103.448 1 26.763 97 THR B C 1
ATOM 2446 O O . THR B 1 96 ? 23.595 -25.943 104.598 1 28.735 97 THR B O 1
ATOM 2450 N N . ILE B 1 97 ? 23.326 -25.33 102.473 1 23.72 98 ILE B N 1
ATOM 2451 C CA . ILE B 1 97 ? 23.662 -23.973 102.842 1 23.671 98 ILE B CA 1
ATOM 2452 C C . ILE B 1 97 ? 22.42 -23.097 102.912 1 25.858 98 ILE B C 1
ATOM 2453 O O . ILE B 1 97 ? 21.635 -23.086 101.965 1 25.154 98 ILE B O 1
ATOM 2458 N N . ILE B 1 98 ? 22.254 -22.372 104.051 1 29.563 99 ILE B N 1
ATOM 2459 C CA . ILE B 1 98 ? 21.128 -21.474 104.347 1 27.318 99 ILE B CA 1
ATOM 2460 C C . ILE B 1 98 ? 21.651 -20.08 104.69 1 30.824 99 ILE B C 1
ATOM 2461 O O . ILE B 1 98 ? 22.852 -19.885 104.939 1 33.21 99 ILE B O 1
ATOM 2466 N N . GLY B 1 99 ? 20.733 -19.103 104.701 1 32.736 100 GLY B N 1
ATOM 2467 C CA . GLY B 1 99 ? 21.058 -17.696 104.853 1 29.486 100 GLY B CA 1
ATOM 2468 C C . GLY B 1 99 ? 22.105 -17.247 103.852 1 30.363 100 GLY B C 1
ATOM 2469 O O . GLY B 1 99 ? 22.879 -16.381 104.178 1 32.681 100 GLY B O 1
ATOM 2470 N N . ALA B 1 100 ? 22.148 -17.812 102.631 1 33.694 101 ALA B N 1
ATOM 2471 C CA . ALA B 1 100 ? 22.994 -17.292 101.545 1 32.913 101 ALA B CA 1
ATOM 2472 C C . ALA B 1 100 ? 22.243 -16.413 100.533 1 33.699 101 ALA B C 1
ATOM 2473 O O . ALA B 1 100 ? 22.879 -15.645 99.797 1 33.078 101 ALA B O 1
ATOM 2475 N N . THR B 1 101 ? 20.901 -16.482 100.534 1 33.299 102 THR B N 1
ATOM 2476 C CA . THR B 1 101 ? 20.125 -15.785 99.515 1 33.559 102 THR B CA 1
ATOM 2477 C C . THR B 1 101 ? 19.406 -14.577 100.126 1 33 102 THR B C 1
ATOM 2478 O O . THR B 1 101 ? 19.781 -14.084 101.183 1 34.438 102 THR B O 1
ATOM 2482 N N . GLY B 1 102 ? 18.438 -14.013 99.413 1 32.97 103 GLY B N 1
ATOM 2483 C CA . GLY B 1 102 ? 17.503 -13.119 100.086 1 35.188 103 GLY B CA 1
ATOM 2484 C C . GLY B 1 102 ? 17.945 -11.664 100.309 1 39.218 103 GLY B C 1
ATOM 2485 O O . GLY B 1 102 ? 17.077 -10.868 100.676 1 39.83 103 GLY B O 1
ATOM 2486 N N . GLY B 1 103 ? 19.235 -11.308 100.064 1 38.024 104 GLY B N 1
ATOM 2487 C CA . GLY B 1 103 ? 19.756 -9.94 100.188 1 33.873 104 GLY B CA 1
ATOM 2488 C C . GLY B 1 103 ? 20.599 -9.512 98.977 1 34.759 104 GLY B C 1
ATOM 2489 O O . GLY B 1 103 ? 20.063 -9.262 97.903 1 36.958 104 GLY B O 1
ATOM 2490 N N . ARG B 1 104 ? 21.935 -9.448 99.102 1 34.413 105 ARG B N 1
ATOM 2491 C CA . ARG B 1 104 ? 22.778 -8.978 98 1 31.946 105 ARG B CA 1
ATOM 2492 C C . ARG B 1 104 ? 22.968 -10.056 96.936 1 29.927 105 ARG B C 1
ATOM 2493 O O . ARG B 1 104 ? 23.195 -11.22 97.244 1 25.527 105 ARG B O 1
ATOM 2501 N N . ILE B 1 105 ? 22.893 -9.632 95.668 1 31.458 106 ILE B N 1
ATOM 2502 C CA . ILE B 1 105 ? 22.929 -10.612 94.604 1 32.348 106 ILE B CA 1
ATOM 2503 C C . ILE B 1 105 ? 24.362 -11.018 94.253 1 34.929 106 ILE B C 1
ATOM 2504 O O . ILE B 1 105 ? 24.551 -12.152 93.793 1 37.839 106 ILE B O 1
ATOM 2509 N N . ASP B 1 106 ? 25.344 -10.101 94.411 1 34.526 107 ASP B N 1
ATOM 2510 C CA . ASP B 1 106 ? 26.74 -10.505 94.271 1 33.981 107 ASP B CA 1
ATOM 2511 C C . ASP B 1 106 ? 27.031 -11.661 95.237 1 34.053 107 ASP B C 1
ATOM 2512 O O . ASP B 1 106 ? 27.653 -12.651 94.869 1 38.042 107 ASP B O 1
ATOM 2517 N N . HIS B 1 107 ? 26.508 -11.588 96.456 1 31.99 108 HIS B N 1
ATOM 2518 C CA . HIS B 1 107 ? 26.743 -12.646 97.4 1 30.521 108 HIS B CA 1
ATOM 2519 C C . HIS B 1 107 ? 25.896 -13.837 97.007 1 27.558 108 HIS B C 1
ATOM 2520 O O . HIS B 1 107 ? 26.326 -14.943 97.227 1 27.962 108 HIS B O 1
ATOM 2527 N N . LEU B 1 108 ? 24.721 -13.651 96.409 1 24.503 109 LEU B N 1
ATOM 2528 C CA . LEU B 1 108 ? 23.922 -14.835 96.175 1 23.263 109 LEU B CA 1
ATOM 2529 C C . LEU B 1 108 ? 24.595 -15.655 95.077 1 25.582 109 LEU B C 1
ATOM 2530 O O . LEU B 1 108 ? 24.76 -16.882 95.21 1 25.505 109 LEU B O 1
ATOM 2535 N N . LEU B 1 109 ? 24.981 -14.984 93.973 1 24.776 110 LEU B N 1
ATOM 2536 C CA . LEU B 1 109 ? 25.607 -15.725 92.892 1 23.108 110 LEU B CA 1
ATOM 2537 C C . LEU B 1 109 ? 26.915 -16.365 93.379 1 22.716 110 LEU B C 1
ATOM 2538 O O . LEU B 1 109 ? 27.297 -17.477 92.999 1 21.601 110 LEU B O 1
ATOM 2543 N N . ALA B 1 110 ? 27.634 -15.659 94.242 1 22.892 111 ALA B N 1
ATOM 2544 C CA . ALA B 1 110 ? 28.864 -16.273 94.704 1 23.976 111 ALA B CA 1
ATOM 2545 C C . ALA B 1 110 ? 28.645 -17.639 95.357 1 23.601 111 ALA B C 1
ATOM 2546 O O . ALA B 1 110 ? 29.544 -18.488 95.277 1 25.281 111 ALA B O 1
ATOM 2548 N N . ASN B 1 111 ? 27.465 -17.849 95.977 1 21.76 112 ASN B N 1
ATOM 2549 C CA . ASN B 1 111 ? 27.106 -19.121 96.563 1 20.233 112 ASN B CA 1
ATOM 2550 C C . ASN B 1 111 ? 26.563 -20.047 95.483 1 19.884 112 ASN B C 1
ATOM 2551 O O . ASN B 1 111 ? 26.664 -21.265 95.553 1 20.526 112 ASN B O 1
ATOM 2556 N N . LEU B 1 112 ? 25.904 -19.498 94.48 1 20.296 113 LEU B N 1
ATOM 2557 C CA . LEU B 1 112 ? 25.235 -20.402 93.553 1 20.122 113 LEU B CA 1
ATOM 2558 C C . LEU B 1 112 ? 26.308 -21.035 92.667 1 22.21 113 LEU B C 1
ATOM 2559 O O . LEU B 1 112 ? 26.236 -22.186 92.2 1 21.908 113 LEU B O 1
ATOM 2564 N N . TRP B 1 113 ? 27.399 -20.309 92.598 1 23.496 114 TRP B N 1
ATOM 2565 C CA . TRP B 1 113 ? 28.5 -20.755 91.787 1 24.339 114 TRP B CA 1
ATOM 2566 C C . TRP B 1 113 ? 29.522 -21.614 92.536 1 23.984 114 TRP B C 1
ATOM 2567 O O . TRP B 1 113 ? 30.452 -22.083 91.931 1 24.521 114 TRP B O 1
ATOM 2578 N N . LEU B 1 114 ? 29.367 -21.831 93.825 1 24.756 115 LEU B N 1
ATOM 2579 C CA . LEU B 1 114 ? 30.329 -22.627 94.57 1 28.561 115 LEU B CA 1
ATOM 2580 C C . LEU B 1 114 ? 30.748 -23.901 93.821 1 33.583 115 LEU B C 1
ATOM 2581 O O . LEU B 1 114 ? 31.974 -24.165 93.753 1 41.059 115 LEU B O 1
ATOM 2586 N N . PRO B 1 115 ? 29.818 -24.781 93.322 1 29.662 116 PRO B N 1
ATOM 2587 C CA . PRO B 1 115 ? 30.204 -26.053 92.673 1 30.039 116 PRO B CA 1
ATOM 2588 C C . PRO B 1 115 ? 31.068 -25.932 91.411 1 32.793 116 PRO B C 1
ATOM 2589 O O . PRO B 1 115 ? 31.527 -26.932 90.869 1 34.113 116 PRO B O 1
ATOM 2593 N N . PHE B 1 116 ? 31.284 -24.708 90.922 1 32.261 117 PHE B N 1
ATOM 2594 C CA . PHE B 1 116 ? 32.019 -24.516 89.697 1 32.782 117 PHE B CA 1
ATOM 2595 C C . PHE B 1 116 ? 33.515 -24.65 89.976 1 34.517 117 PHE B C 1
ATOM 2596 O O . PHE B 1 116 ? 34.316 -24.945 89.059 1 34.34 117 PHE B O 1
ATOM 2604 N N . GLU B 1 117 ? 33.86 -24.487 91.263 1 33.191 118 GLU B N 1
ATOM 2605 C CA . GLU B 1 117 ? 35.257 -24.359 91.654 1 37.108 118 GLU B CA 1
ATOM 2606 C C . GLU B 1 117 ? 35.93 -25.737 91.703 1 38.521 118 GLU B C 1
ATOM 2607 O O . GLU B 1 117 ? 35.303 -26.706 92.14 1 37.518 118 GLU B O 1
ATOM 2613 N N . PRO B 1 118 ? 37.213 -25.928 91.289 1 41.898 119 PRO B N 1
ATOM 2614 C CA . PRO B 1 118 ? 37.829 -27.261 91.362 1 42.314 119 PRO B CA 1
ATOM 2615 C C . PRO B 1 118 ? 37.662 -27.944 92.727 1 40.141 119 PRO B C 1
ATOM 2616 O O . PRO B 1 118 ? 37.129 -29.053 92.86 1 38.145 119 PRO B O 1
ATOM 2620 N N . ARG B 1 119 ? 38.025 -27.226 93.779 1 40.47 120 ARG B N 1
ATOM 2621 C CA . ARG B 1 119 ? 37.948 -27.834 95.093 1 41.141 120 ARG B CA 1
ATOM 2622 C C . ARG B 1 119 ? 36.57 -28.375 95.479 1 39.985 120 ARG B C 1
ATOM 2623 O O . ARG B 1 119 ? 36.5 -29.112 96.434 1 42.803 120 ARG B O 1
ATOM 2631 N N . PHE B 1 120 ? 35.473 -27.979 94.832 1 39.601 121 PHE B N 1
ATOM 2632 C CA . PHE B 1 120 ? 34.142 -28.407 95.24 1 35.502 121 PHE B CA 1
ATOM 2633 C C . PHE B 1 120 ? 33.463 -29.23 94.142 1 36.595 121 PHE B C 1
ATOM 2634 O O . PHE B 1 120 ? 32.542 -29.994 94.443 1 36.768 121 PHE B O 1
ATOM 2642 N N . GLN B 1 121 ? 33.913 -29.075 92.88 1 35.838 122 GLN B N 1
ATOM 2643 C CA . GLN B 1 121 ? 33.279 -29.699 91.73 1 36.693 122 GLN B CA 1
ATOM 2644 C C . GLN B 1 121 ? 33.048 -31.186 91.96 1 36.959 122 GLN B C 1
ATOM 2645 O O . GLN B 1 121 ? 31.931 -31.692 91.825 1 37.773 122 GLN B O 1
ATOM 2651 N N . GLY B 1 122 ? 34.144 -31.857 92.299 1 36.953 123 GLY B N 1
ATOM 2652 C CA . GLY B 1 122 ? 34.165 -33.11 93.038 1 35.799 123 GLY B CA 1
ATOM 2653 C C . GLY B 1 122 ? 32.853 -33.491 93.725 1 32.538 123 GLY B C 1
ATOM 2654 O O . GLY B 1 122 ? 32.408 -34.604 93.551 1 33.098 123 GLY B O 1
ATOM 2655 N N . VAL B 1 123 ? 32.269 -32.617 94.552 1 31.197 124 VAL B N 1
ATOM 2656 C CA . VAL B 1 123 ? 31.126 -33.006 95.359 1 29.382 124 VAL B CA 1
ATOM 2657 C C . VAL B 1 123 ? 29.88 -32.2 94.984 1 28.674 124 VAL B C 1
ATOM 2658 O O . VAL B 1 123 ? 29.029 -31.933 95.851 1 28.568 124 VAL B O 1
ATOM 2662 N N . LEU B 1 124 ? 29.739 -31.821 93.695 1 26.91 125 LEU B N 1
ATOM 2663 C CA . LEU B 1 124 ? 28.647 -30.923 93.359 1 23.627 125 LEU B CA 1
ATOM 2664 C C . LEU B 1 124 ? 27.299 -31.571 93.698 1 23.074 125 LEU B C 1
ATOM 2665 O O . LEU B 1 124 ? 26.286 -30.916 93.859 1 22.296 125 LEU B O 1
ATOM 2670 N N . ARG B 1 125 ? 27.288 -32.883 93.824 1 24.647 126 ARG B N 1
ATOM 2671 C CA . ARG B 1 125 ? 26.066 -33.644 93.924 1 25.809 126 ARG B CA 1
ATOM 2672 C C . ARG B 1 125 ? 25.572 -33.649 95.368 1 26.431 126 ARG B C 1
ATOM 2673 O O . ARG B 1 125 ? 24.446 -34.064 95.563 1 27.706 126 ARG B O 1
ATOM 2681 N N . GLN B 1 126 ? 26.337 -33.086 96.326 1 27.508 127 GLN B N 1
ATOM 2682 C CA . GLN B 1 126 ? 26.038 -32.971 97.757 1 27.416 127 GLN B CA 1
ATOM 2683 C C . GLN B 1 126 ? 25.836 -31.516 98.23 1 29.16 127 GLN B C 1
ATOM 2684 O O . GLN B 1 126 ? 25.567 -31.283 99.419 1 28.97 127 GLN B O 1
ATOM 2690 N N . ILE B 1 127 ? 26.039 -30.507 97.357 1 28.107 128 ILE B N 1
ATOM 2691 C CA . ILE B 1 127 ? 25.836 -29.131 97.777 1 29.168 128 ILE B CA 1
ATOM 2692 C C . ILE B 1 127 ? 24.385 -28.686 97.525 1 34.255 128 ILE B C 1
ATOM 2693 O O . ILE B 1 127 ? 23.898 -28.693 96.385 1 33.487 128 ILE B O 1
ATOM 2698 N N . ARG B 1 128 ? 23.707 -28.254 98.603 1 37.776 129 ARG B N 1
ATOM 2699 C CA . ARG B 1 128 ? 22.333 -27.758 98.57 1 40.436 129 ARG B CA 1
ATOM 2700 C C . ARG B 1 128 ? 22.237 -26.316 99.091 1 39.998 129 ARG B C 1
ATOM 2701 O O . ARG B 1 128 ? 22.595 -26.088 100.242 1 42.71 129 ARG B O 1
ATOM 2709 N N . LEU B 1 129 ? 21.781 -25.374 98.227 1 35.294 130 LEU B N 1
ATOM 2710 C CA . LEU B 1 129 ? 21.312 -24.018 98.51 1 29.287 130 LEU B CA 1
ATOM 2711 C C . LEU B 1 129 ? 19.801 -23.946 98.833 1 27.761 130 LEU B C 1
ATOM 2712 O O . LEU B 1 129 ? 18.965 -24.19 97.958 1 25.166 130 LEU B O 1
ATOM 2717 N N . CYS B 1 130 ? 19.443 -23.568 100.084 1 26.865 131 CYS B N 1
ATOM 2718 C CA . CYS B 1 130 ? 18.045 -23.578 100.501 1 30.276 131 CYS B CA 1
ATOM 2719 C C . CYS B 1 130 ? 17.612 -22.281 101.2 1 34.544 131 CYS B C 1
ATOM 2720 O O . CYS B 1 130 ? 18.431 -21.616 101.841 1 39.533 131 CYS B O 1
ATOM 2723 N N . ASP B 1 131 ? 16.318 -21.92 101.074 1 32.113 132 ASP B N 1
ATOM 2724 C CA . ASP B 1 131 ? 15.702 -20.797 101.773 1 30.586 132 ASP B CA 1
ATOM 2725 C C . ASP B 1 131 ? 14.2 -21.061 101.769 1 31.354 132 ASP B C 1
ATOM 2726 O O . ASP B 1 131 ? 13.781 -22.084 101.246 1 28.855 132 ASP B O 1
ATOM 2731 N N . ARG B 1 132 ? 13.41 -20.098 102.265 1 32.413 133 ARG B N 1
ATOM 2732 C CA . ARG B 1 132 ? 11.997 -20.307 102.531 1 34.127 133 ARG B CA 1
ATOM 2733 C C . ARG B 1 132 ? 11.331 -20.833 101.262 1 34.065 133 ARG B C 1
ATOM 2734 O O . ARG B 1 132 ? 10.437 -21.678 101.379 1 36.427 133 ARG B O 1
ATOM 2742 N N . GLN B 1 133 ? 11.768 -20.382 100.07 1 32.887 134 GLN B N 1
ATOM 2743 C CA . GLN B 1 133 ? 10.958 -20.535 98.855 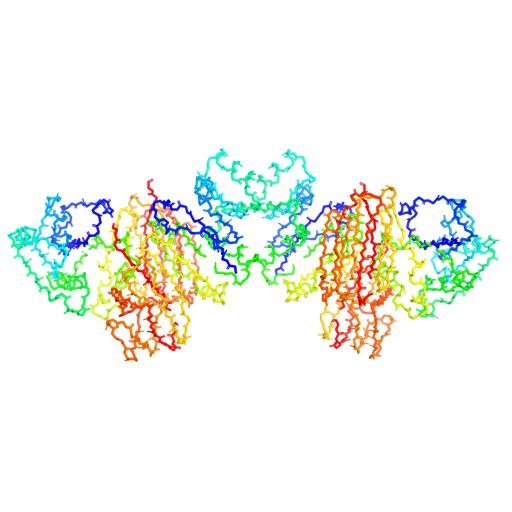1 32.861 134 GLN B CA 1
ATOM 2744 C C . GLN B 1 133 ? 11.596 -21.365 97.754 1 31.993 134 GLN B C 1
ATOM 2745 O O . GLN B 1 133 ? 10.961 -21.544 96.721 1 33.357 134 GLN B O 1
ATOM 2751 N N . ASN B 1 134 ? 12.87 -21.753 97.931 1 32.087 135 ASN B N 1
ATOM 2752 C CA . ASN B 1 134 ? 13.663 -22.419 96.902 1 29.838 135 ASN B CA 1
ATOM 2753 C C . ASN B 1 134 ? 14.53 -23.492 97.528 1 29.897 135 ASN B C 1
ATOM 2754 O O . ASN B 1 134 ? 14.922 -23.437 98.697 1 29.339 135 ASN B O 1
ATOM 2759 N N . SER B 1 135 ? 14.834 -24.453 96.67 1 30.936 136 SER B N 1
ATOM 2760 C CA . SER B 1 135 ? 15.693 -25.565 97.003 1 30.217 136 SER B CA 1
ATOM 2761 C C . SER B 1 135 ? 16.513 -26.001 95.761 1 30.212 136 SER B C 1
ATOM 2762 O O . SER B 1 135 ? 15.971 -26.412 94.735 1 28.783 136 SER B O 1
ATOM 2765 N N . ILE B 1 136 ? 17.845 -25.776 95.808 1 29.528 137 ILE B N 1
ATOM 2766 C CA . ILE B 1 136 ? 18.719 -25.847 94.648 1 25.492 137 ILE B CA 1
ATOM 2767 C C . ILE B 1 136 ? 19.699 -26.997 94.821 1 26.986 137 ILE B C 1
ATOM 2768 O O . ILE B 1 136 ? 20.457 -27 95.789 1 26.191 137 ILE B O 1
ATOM 2773 N N . GLN B 1 137 ? 19.698 -27.942 93.858 1 28.504 138 GLN B N 1
ATOM 2774 C CA . GLN B 1 137 ? 20.777 -28.907 93.732 1 26.794 138 GLN B CA 1
ATOM 2775 C C . GLN B 1 137 ? 21.356 -28.742 92.34 1 25.929 138 GLN B C 1
ATOM 2776 O O . GLN B 1 137 ? 20.778 -28.001 91.519 1 25.44 138 GLN B O 1
ATOM 2782 N N . TYR B 1 138 ? 22.431 -29.518 92.075 1 24.941 139 TYR B N 1
ATOM 2783 C CA . TYR B 1 138 ? 23.331 -29.342 90.946 1 23.793 139 TYR B CA 1
ATOM 2784 C C . TYR B 1 138 ? 23.641 -30.693 90.313 1 25.573 139 TYR B C 1
ATOM 2785 O O . TYR B 1 13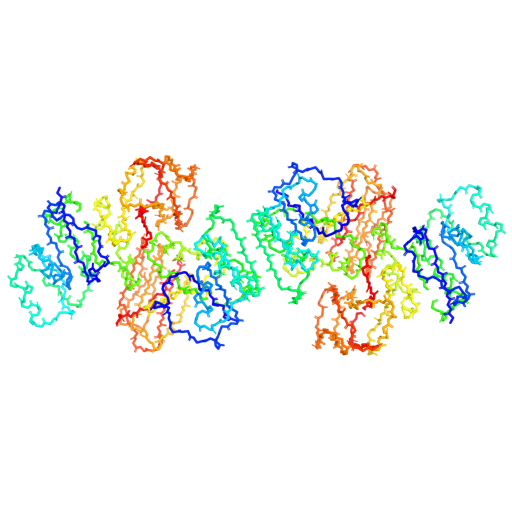8 ? 23.688 -31.687 91.016 1 28.346 139 TYR B O 1
ATOM 2794 N N . TYR B 1 139 ? 23.831 -30.757 88.993 1 25.606 140 TYR B N 1
ATOM 2795 C CA . TYR B 1 139 ? 24.088 -32.056 88.405 1 26.54 140 TYR B CA 1
ATOM 2796 C C . TYR B 1 139 ? 25.086 -31.948 87.269 1 29.111 140 TYR B C 1
ATOM 2797 O O . TYR B 1 139 ? 24.925 -31.067 86.433 1 29.17 140 TYR B O 1
ATOM 2806 N N . ALA B 1 140 ? 26.04 -32.893 87.203 1 28.833 141 ALA B N 1
ATOM 2807 C CA . ALA B 1 140 ? 26.842 -32.955 85.998 1 29.205 141 ALA B CA 1
ATOM 2808 C C . ALA B 1 140 ? 26.122 -33.762 84.916 1 31.057 141 ALA B C 1
ATOM 2809 O O . ALA B 1 140 ? 25.043 -34.319 85.165 1 30.751 141 ALA B O 1
ATOM 2811 N N . PRO B 1 141 ? 26.641 -33.78 83.659 1 31.951 142 PRO B N 1
ATOM 2812 C CA . PRO B 1 141 ? 26.114 -34.639 82.596 1 31.272 142 PRO B CA 1
ATOM 2813 C C . PRO B 1 141 ? 25.749 -36.064 83.041 1 33.627 142 PRO B C 1
ATOM 2814 O O . PRO B 1 141 ? 26.541 -36.77 83.67 1 36.126 142 PRO B O 1
ATOM 2818 N N . GLY B 1 142 ? 24.529 -36.491 82.699 1 30.546 143 GLY B N 1
ATOM 2819 C CA . GLY B 1 142 ? 24.063 -37.809 83.033 1 28.682 143 GLY B CA 1
ATOM 2820 C C . GLY B 1 142 ? 22.573 -37.893 82.767 1 29.807 143 GLY B C 1
ATOM 2821 O O . GLY B 1 142 ? 22.009 -37.053 82.057 1 30.191 143 GLY B O 1
ATOM 2822 N N . SER B 1 143 ? 21.968 -38.926 83.364 1 31.658 144 SER B N 1
ATOM 2823 C CA . SER B 1 143 ? 20.547 -39.237 83.32 1 30.824 144 SER B CA 1
ATOM 2824 C C . SER B 1 143 ? 19.981 -39.241 84.752 1 30.213 144 SER B C 1
ATOM 2825 O O . SER B 1 143 ? 20.415 -40.075 85.535 1 31.038 144 SER B O 1
ATOM 2828 N N . TYR B 1 144 ? 19.047 -38.358 85.135 1 28.076 145 TYR B N 1
ATOM 2829 C CA . TYR B 1 144 ? 18.604 -38.454 86.528 1 31.594 145 TYR B CA 1
ATOM 2830 C C . TYR B 1 144 ? 17.082 -38.558 86.72 1 34.79 145 TYR B C 1
ATOM 2831 O O . TYR B 1 144 ? 16.28 -38.337 85.788 1 38.225 145 TYR B O 1
ATOM 2840 N N . ILE B 1 145 ? 16.708 -38.896 87.971 1 33.132 146 ILE B N 1
ATOM 2841 C CA . ILE B 1 145 ? 15.317 -38.859 88.423 1 31.417 146 ILE B CA 1
ATOM 2842 C C . ILE B 1 145 ? 15.234 -37.986 89.68 1 29.391 146 ILE B C 1
ATOM 2843 O O . ILE B 1 145 ? 15.858 -38.298 90.678 1 29.359 146 ILE B O 1
ATOM 2848 N N . VAL B 1 146 ? 14.488 -36.883 89.617 1 26.801 147 VAL B N 1
ATOM 2849 C CA . VAL B 1 146 ? 14.452 -35.882 90.671 1 25.576 147 VAL B CA 1
ATOM 2850 C C . VAL B 1 146 ? 13.147 -36.065 91.422 1 27.373 147 VAL B C 1
ATOM 2851 O O . VAL B 1 146 ? 12.073 -35.88 90.862 1 27.764 147 VAL B O 1
ATOM 2855 N N . PRO B 1 147 ? 13.146 -36.432 92.71 1 29.311 148 PRO B N 1
ATOM 2856 C CA . PRO B 1 147 ? 11.873 -36.627 93.394 1 31.744 148 PRO B CA 1
ATOM 2857 C C . PRO B 1 147 ? 11.364 -35.273 93.852 1 33.257 148 PRO B C 1
ATOM 2858 O O . PRO B 1 147 ? 12.182 -34.395 94.137 1 34.642 148 PRO B O 1
ATOM 2862 N N . LYS B 1 148 ? 10.042 -35.079 93.834 1 35.661 149 LYS B N 1
ATOM 2863 C CA . LYS B 1 148 ? 9.41 -33.848 94.309 1 37.078 149 LYS B CA 1
ATOM 2864 C C . LYS B 1 148 ? 9.685 -33.575 95.8 1 38.97 149 LYS B C 1
ATOM 2865 O O . LYS B 1 148 ? 9.697 -34.478 96.635 1 38.694 149 LYS B O 1
ATOM 2871 N N . GLU B 1 149 ? 9.917 -32.302 96.166 1 41.374 150 GLU B N 1
ATOM 2872 C CA . GLU B 1 149 ? 9.848 -31.952 97.574 1 40.469 150 GLU B CA 1
ATOM 2873 C C . GLU B 1 149 ? 8.375 -31.77 97.86 1 41.478 150 GLU B C 1
ATOM 2874 O O . GLU B 1 149 ? 7.66 -31.252 97.008 1 36.91 150 GLU B O 1
ATOM 2880 N N . PRO B 1 150 ? 7.853 -32.325 98.976 1 49.521 151 PRO B N 1
ATOM 2881 C CA . PRO B 1 150 ? 6.413 -32.228 99.224 1 54.25 151 PRO B CA 1
ATOM 2882 C C . PRO B 1 150 ? 5.958 -30.773 99.196 1 56.109 151 PRO B C 1
ATOM 2883 O O . PRO B 1 150 ? 4.951 -30.483 98.571 1 56.055 151 PRO B O 1
ATOM 2887 N N . ASP B 1 151 ? 6.754 -29.849 99.76 1 53.165 152 ASP B N 1
ATOM 2888 C CA . ASP B 1 151 ? 6.16 -28.546 100.009 1 50.521 152 ASP B CA 1
ATOM 2889 C C . ASP B 1 151 ? 6.314 -27.625 98.804 1 42.096 152 ASP B C 1
ATOM 2890 O O . ASP B 1 151 ? 5.881 -26.495 98.873 1 42.2 152 ASP B O 1
ATOM 2895 N N . LYS B 1 152 ? 6.904 -28.089 97.706 1 37.356 153 LYS B N 1
ATOM 2896 C CA . LYS B 1 152 ? 7.289 -27.193 96.615 1 34.863 153 LYS B CA 1
ATOM 2897 C C . LYS B 1 152 ? 6.308 -27.269 95.441 1 35.937 153 LYS B C 1
ATOM 2898 O O . LYS B 1 152 ? 5.698 -28.291 95.184 1 37.736 153 LYS B O 1
ATOM 2904 N N . GLU B 1 153 ? 6.116 -26.186 94.702 1 37.133 154 GLU B N 1
ATOM 2905 C CA . GLU B 1 153 ? 5.039 -26.274 93.73 1 41.343 154 GLU B CA 1
ATOM 2906 C C . GLU B 1 153 ? 5.619 -26.275 92.304 1 41.688 154 GLU B C 1
ATOM 2907 O O . GLU B 1 153 ? 4.957 -26.761 91.382 1 44.057 154 GLU B O 1
ATOM 2913 N N . TYR B 1 154 ? 6.882 -25.825 92.133 1 35.761 155 TYR B N 1
ATOM 2914 C CA . TYR B 1 154 ? 7.414 -25.561 90.806 1 32.235 155 TYR B CA 1
ATOM 2915 C C . TYR B 1 154 ? 8.742 -26.28 90.674 1 31.222 155 TYR B C 1
ATOM 2916 O O . TYR B 1 154 ? 9.481 -26.375 91.663 1 31.609 155 TYR B O 1
ATOM 2925 N N . LEU B 1 155 ? 9.045 -26.733 89.448 1 29.246 156 LEU B N 1
ATOM 2926 C CA . LEU B 1 155 ? 10.334 -27.348 89.168 1 29.889 156 LEU B CA 1
ATOM 2927 C C . LEU B 1 155 ? 10.99 -26.484 88.098 1 30.829 156 LEU B C 1
ATOM 2928 O O . LEU B 1 155 ? 10.234 -25.917 87.302 1 33.76 156 LEU B O 1
ATOM 2933 N N . ALA B 1 156 ? 12.344 -26.393 88.08 1 26.817 157 ALA B N 1
ATOM 2934 C CA . ALA B 1 156 ? 13.057 -25.603 87.074 1 25.929 157 ALA B CA 1
ATOM 2935 C C . ALA B 1 156 ? 14.412 -26.193 86.726 1 24.32 157 ALA B C 1
ATOM 2936 O O . ALA B 1 156 ? 15.149 -26.632 87.625 1 22.796 157 ALA B O 1
ATOM 2938 N N . TYR B 1 157 ? 14.74 -26.136 85.423 1 23.092 158 TYR B N 1
ATOM 2939 C CA . TYR B 1 157 ? 16.078 -26.555 85.047 1 23.399 158 TYR B CA 1
ATOM 2940 C C . TYR B 1 157 ? 16.871 -25.322 84.631 1 25.006 158 TYR B C 1
ATOM 2941 O O . TYR B 1 157 ? 16.562 -24.724 83.591 1 28.115 158 TYR B O 1
ATOM 2950 N N . CYS B 1 158 ? 17.864 -24.955 85.45 1 22.579 159 CYS B N 1
ATOM 2951 C CA . CYS B 1 158 ? 18.631 -23.745 85.214 1 23.042 159 CYS B CA 1
ATOM 2952 C C . CYS B 1 158 ? 20.01 -24.131 84.693 1 24.388 159 CYS B C 1
ATOM 2953 O O . CYS B 1 158 ? 20.871 -24.6 85.479 1 24.568 159 CYS B O 1
ATOM 2956 N N . CYS B 1 159 ? 20.129 -24.027 83.354 1 21.22 160 CYS B N 1
ATOM 2957 C CA . CYS B 1 159 ? 21.383 -24.295 82.685 1 21.731 160 CYS B CA 1
ATOM 2958 C C . CYS B 1 159 ? 22.421 -23.225 83.012 1 21.272 160 CYS B C 1
ATOM 2959 O O . CYS B 1 159 ? 22.387 -22.089 82.579 1 22.16 160 CYS B O 1
ATOM 2962 N N . LEU B 1 160 ? 23.381 -23.59 83.834 1 21.386 161 LEU B N 1
ATOM 2963 C CA . LEU B 1 160 ? 24.19 -22.562 84.423 1 22.312 161 LEU B CA 1
ATOM 2964 C C . LEU B 1 160 ? 25.349 -22.311 83.493 1 26.051 161 LEU B C 1
ATOM 2965 O O . LEU B 1 160 ? 26.153 -21.498 83.869 1 31.548 161 LEU B O 1
ATOM 2970 N N . THR B 1 161 ? 25.484 -23.093 82.406 1 26.613 162 THR B N 1
ATOM 2971 C CA . THR B 1 161 ? 26.46 -22.941 81.329 1 27.038 162 THR B CA 1
ATOM 2972 C C . THR B 1 161 ? 25.742 -23.419 80.079 1 26.663 162 THR B C 1
ATOM 2973 O O . THR B 1 161 ? 24.634 -23.944 80.227 1 26.013 162 THR B O 1
ATOM 2977 N N . PRO B 1 162 ? 26.322 -23.314 78.847 1 28.001 163 PRO B N 1
ATOM 2978 C CA . PRO B 1 162 ? 25.797 -24.05 77.7 1 27.424 163 PRO B CA 1
ATOM 2979 C C . PRO B 1 162 ? 25.55 -25.473 78.129 1 26.646 163 PRO B C 1
ATOM 2980 O O . PRO B 1 162 ? 26.278 -25.95 78.984 1 27.631 163 PRO B O 1
ATOM 2984 N N . VAL B 1 163 ? 24.457 -26.066 77.651 1 27.601 164 VAL B N 1
ATOM 2985 C CA . VAL B 1 163 ? 24.117 -27.466 77.932 1 29.352 164 VAL B CA 1
ATOM 2986 C C . VAL B 1 163 ? 23.839 -28.202 76.621 1 30.139 164 VAL B C 1
ATOM 2987 O O . VAL B 1 163 ? 23.142 -27.661 75.78 1 33.837 164 VAL B O 1
ATOM 2991 N N . GLU B 1 164 ? 24.383 -29.409 76.422 1 31.973 165 GLU B N 1
ATOM 2992 C CA . GLU B 1 164 ? 24.055 -30.085 75.179 1 35.336 165 GLU B CA 1
ATOM 2993 C C . GLU B 1 164 ? 23.117 -31.252 75.376 1 33.997 165 GLU B C 1
ATOM 2994 O O . GLU B 1 164 ? 23.336 -32.042 76.275 1 41.374 165 GLU B O 1
ATOM 3000 N N . ASN B 1 165 ? 22.096 -31.371 74.524 1 32.797 166 ASN B N 1
ATOM 3001 C CA . ASN B 1 165 ? 21.268 -32.574 74.465 1 31.271 166 ASN B CA 1
ATOM 3002 C C . ASN B 1 165 ? 20.425 -32.818 75.74 1 32.363 166 ASN B C 1
ATOM 3003 O O . ASN B 1 165 ? 20.513 -33.839 76.43 1 33.707 166 ASN B O 1
ATOM 3008 N N . LEU B 1 166 ? 19.528 -31.887 76.028 1 31.376 167 LEU B N 1
ATOM 3009 C CA . LEU B 1 166 ? 18.78 -31.888 77.261 1 29.501 167 LEU B CA 1
ATOM 3010 C C . LEU B 1 166 ? 17.386 -32.395 76.944 1 29.784 167 LEU B C 1
ATOM 3011 O O . LEU B 1 166 ? 16.724 -31.879 76.043 1 29.266 167 LEU B O 1
ATOM 3016 N N . THR B 1 167 ? 16.964 -33.384 77.741 1 31.721 168 THR B N 1
ATOM 3017 C CA . THR B 1 167 ? 15.678 -34.058 77.613 1 30.751 168 THR B CA 1
ATOM 3018 C C . THR B 1 167 ? 14.996 -34.015 78.996 1 28.549 168 THR B C 1
ATOM 3019 O O . THR B 1 167 ? 15.632 -34.297 80.019 1 30.563 168 THR B O 1
ATOM 3023 N N . LEU B 1 168 ? 13.757 -33.502 79.033 1 25.746 169 LEU B N 1
ATOM 3024 C CA . LEU B 1 168 ? 12.904 -33.475 80.221 1 26.061 169 LEU B CA 1
ATOM 3025 C C . LEU B 1 168 ? 11.762 -34.493 80.025 1 29.751 169 LEU B C 1
ATOM 3026 O O . LEU B 1 168 ? 11.15 -34.521 78.95 1 32.905 169 LEU B O 1
ATOM 3031 N N . ARG B 1 169 ? 11.431 -35.302 81.053 1 29.631 170 ARG B N 1
ATOM 3032 C CA . ARG B 1 169 ? 10.317 -36.221 80.94 1 32.716 170 ARG B CA 1
ATOM 3033 C C . ARG B 1 169 ? 9.583 -36.266 82.262 1 36.478 170 ARG B C 1
ATOM 3034 O O . ARG B 1 169 ? 10.157 -35.894 83.274 1 36.719 170 ARG B O 1
ATOM 3042 N N . ARG B 1 170 ? 8.326 -36.727 82.235 1 39.221 171 ARG B N 1
ATOM 3043 C CA . ARG B 1 170 ? 7.554 -36.888 83.462 1 41.628 171 ARG B CA 1
ATOM 3044 C C . ARG B 1 170 ? 7.427 -35.561 84.194 1 42.517 171 ARG B C 1
ATOM 3045 O O . ARG B 1 170 ? 7.746 -35.507 85.386 1 43.089 171 ARG B O 1
ATOM 3053 N N . SER B 1 171 ? 6.993 -34.519 83.452 1 42.362 172 SER B N 1
ATOM 3054 C CA . SER B 1 171 ? 6.88 -33.135 83.917 1 42.526 172 SER B CA 1
ATOM 3055 C C . SER B 1 171 ? 5.915 -32.331 83.039 1 41.605 172 SER B C 1
ATOM 3056 O O . SER B 1 171 ? 5.9 -32.506 81.818 1 42.964 172 SER B O 1
ATOM 3059 N N . LYS B 1 172 ? 5.211 -31.351 83.632 1 39.271 173 LYS B N 1
ATOM 3060 C CA . LYS B 1 172 ? 4.25 -30.614 82.83 1 38.611 173 LYS B CA 1
ATOM 3061 C C . LYS B 1 172 ? 4.857 -30.217 81.481 1 37.189 173 LYS B C 1
ATOM 3062 O O . LYS B 1 172 ? 4.176 -30.282 80.478 1 38.238 173 LYS B O 1
ATOM 3068 N N . TYR B 1 173 ? 6.132 -29.827 81.425 1 35.317 174 TYR B N 1
ATOM 3069 C CA . TYR B 1 173 ? 6.687 -29.322 80.179 1 35.756 174 TYR B CA 1
ATOM 3070 C C . TYR B 1 173 ? 7.9 -30.146 79.764 1 37.173 174 TYR B C 1
ATOM 3071 O O . TYR B 1 173 ? 8.639 -30.606 80.641 1 39.915 174 TYR B O 1
ATOM 3080 N N . LEU B 1 174 ? 8.131 -30.279 78.439 1 34.445 175 LEU B N 1
ATOM 3081 C CA . LEU B 1 174 ? 9.167 -31.19 77.971 1 31.609 175 LEU B CA 1
ATOM 3082 C C . LEU B 1 174 ? 10.166 -30.445 77.116 1 33.01 175 LEU B C 1
ATOM 3083 O O . LEU B 1 174 ? 9.882 -29.335 76.728 1 37.539 175 LEU B O 1
ATOM 3088 N N . LEU B 1 175 ? 11.36 -31.032 76.945 1 33.341 176 LEU B N 1
ATOM 3089 C CA . LEU B 1 175 ? 12.35 -30.719 75.932 1 29.433 176 LEU B CA 1
ATOM 3090 C C . LEU B 1 175 ? 12.77 -32.086 75.415 1 31.235 176 LEU B C 1
ATOM 3091 O O . LEU B 1 175 ? 12.87 -33.022 76.214 1 28.565 176 LEU B O 1
ATOM 3096 N N . THR B 1 176 ? 12.899 -32.222 74.082 1 33.344 177 THR B N 1
ATOM 3097 C CA . THR B 1 176 ? 13.54 -33.409 73.54 1 33.333 177 THR B CA 1
ATOM 3098 C C . THR B 1 176 ? 14.817 -32.993 72.836 1 32.447 177 THR B C 1
ATOM 3099 O O . THR B 1 176 ? 14.735 -32.157 71.967 1 34.823 177 THR B O 1
ATOM 3103 N N . ASN B 1 177 ? 15.97 -33.492 73.301 1 31.807 178 ASN B N 1
ATOM 3104 C CA . ASN B 1 177 ? 17.251 -33.403 72.612 1 32.549 178 ASN B CA 1
ATOM 3105 C C . ASN B 1 177 ? 17.614 -31.956 72.359 1 31.686 178 ASN B C 1
ATOM 3106 O O . ASN B 1 177 ? 18.311 -31.661 71.396 1 34.58 178 ASN B O 1
ATOM 3111 N N . GLN B 1 178 ? 17.121 -31.1 73.24 1 30.507 179 GLN B N 1
ATOM 3112 C CA . GLN B 1 178 ? 17.261 -29.659 73.156 1 32.902 179 GLN B CA 1
ATOM 3113 C C . GLN B 1 178 ? 18.713 -29.221 73.334 1 34.591 179 GLN B C 1
ATOM 3114 O O . GLN B 1 178 ? 19.455 -29.723 74.184 1 33.259 179 GLN B O 1
ATOM 3120 N N . ASP B 1 179 ? 19.094 -28.198 72.585 1 35.739 180 ASP B N 1
ATOM 3121 C CA . ASP B 1 179 ? 20.41 -27.643 72.811 1 39.361 180 ASP B CA 1
ATOM 3122 C C . ASP B 1 179 ? 20.286 -26.293 73.505 1 41.055 180 ASP B C 1
ATOM 3123 O O . ASP B 1 179 ? 19.378 -25.535 73.187 1 43.179 180 ASP B O 1
ATOM 3128 N N . VAL B 1 180 ? 21.188 -25.955 74.431 1 36.819 181 VAL B N 1
ATOM 3129 C CA . VAL B 1 180 ? 21.018 -24.705 75.154 1 31.851 181 VAL B CA 1
ATOM 3130 C C . VAL B 1 180 ? 22.323 -23.958 74.986 1 35.311 181 VAL B C 1
ATOM 3131 O O . VAL B 1 180 ? 23.279 -24.314 75.631 1 42.844 181 VAL B O 1
ATOM 3135 N N . PRO B 1 181 ? 22.449 -23.007 74.035 1 38.689 182 PRO B N 1
ATOM 3136 C CA . PRO B 1 181 ? 23.738 -22.409 73.668 1 36.916 182 PRO B CA 1
ATOM 3137 C C . PRO B 1 181 ? 24.325 -21.383 74.63 1 34.832 182 PRO B C 1
ATOM 3138 O O . PRO B 1 181 ? 25.489 -21.07 74.504 1 38.187 182 PRO B O 1
ATOM 3142 N N . TYR B 1 182 ? 23.515 -20.836 75.541 1 32.103 183 TYR B N 1
ATOM 3143 C CA . TYR B 1 182 ? 23.921 -19.849 76.542 1 30.49 183 TYR B CA 1
ATOM 3144 C C . TYR B 1 182 ? 23.045 -20.109 77.776 1 28.444 183 TYR B C 1
ATOM 3145 O O . TYR B 1 182 ? 22.071 -20.846 77.661 1 27.313 183 TYR B O 1
ATOM 3154 N N . PRO B 1 183 ? 23.366 -19.611 79.001 1 27.655 184 PRO B N 1
ATOM 3155 C CA . PRO B 1 183 ? 22.542 -19.9 80.175 1 24.783 184 PRO B CA 1
ATOM 3156 C C . PRO B 1 183 ? 21.076 -19.545 79.952 1 25.036 184 PRO B C 1
ATOM 3157 O O . PRO B 1 183 ? 20.753 -18.479 79.417 1 26.725 184 PRO B O 1
ATOM 3161 N N . THR B 1 184 ? 20.197 -20.478 80.331 1 23.158 185 THR B N 1
ATOM 3162 C CA . THR B 1 184 ? 18.776 -20.451 80.041 1 21.743 185 THR B CA 1
ATOM 3163 C C . THR B 1 184 ? 18.132 -21.012 81.282 1 19.858 185 THR B C 1
ATOM 3164 O O . THR B 1 184 ? 18.618 -21.995 81.774 1 18.504 185 THR B O 1
ATOM 3168 N N . SER B 1 185 ? 17.086 -20.381 81.789 1 21.6 186 SER B N 1
ATOM 3169 C CA . SER B 1 185 ? 16.417 -20.91 82.969 1 23.94 186 SER B CA 1
ATOM 3170 C C . SER B 1 185 ? 15.031 -21.476 82.621 1 27.248 186 SER B C 1
ATOM 3171 O O . SER B 1 185 ? 14.042 -20.742 82.583 1 34.204 186 SER B O 1
ATOM 3174 N N . TYR B 1 186 ? 14.916 -22.777 82.346 1 26.045 187 TYR B N 1
ATOM 3175 C CA . TYR B 1 186 ? 13.604 -23.306 82.034 1 25.284 187 TYR B CA 1
ATOM 3176 C C . TYR B 1 186 ? 12.79 -23.279 83.318 1 26.386 187 TYR B C 1
ATOM 3177 O O . TYR B 1 186 ? 12.721 -24.296 84.012 1 28.934 187 TYR B O 1
ATOM 3186 N N . ALA B 1 187 ? 12.263 -22.085 83.643 1 24.957 188 ALA B N 1
ATOM 3187 C CA . ALA B 1 187 ? 11.58 -21.83 84.898 1 24.265 188 ALA B CA 1
ATOM 3188 C C . ALA B 1 187 ? 10.165 -22.346 84.725 1 27.443 188 ALA B C 1
ATOM 3189 O O . ALA B 1 187 ? 9.719 -22.506 83.582 1 29.074 188 ALA B O 1
ATOM 3191 N N . SER B 1 188 ? 9.516 -22.618 85.873 1 28.081 189 SER B N 1
ATOM 3192 C CA . SER B 1 188 ? 8.076 -22.718 86.018 1 27.3 189 SER B CA 1
ATOM 3193 C C . SER B 1 188 ? 7.529 -24.011 85.458 1 27.836 189 SER B C 1
ATOM 3194 O O . SER B 1 188 ? 6.415 -24.021 84.956 1 32.16 189 SER B O 1
ATOM 3197 N N . ASN B 1 189 ? 8.296 -25.085 85.565 1 27.299 190 ASN B N 1
ATOM 3198 C CA . ASN B 1 189 ? 7.79 -26.394 85.215 1 29.16 190 ASN B CA 1
ATOM 3199 C C . ASN B 1 189 ? 6.974 -26.875 86.413 1 33.828 190 ASN B C 1
ATOM 3200 O O . ASN B 1 189 ? 7.021 -26.238 87.485 1 38.183 190 ASN B O 1
ATOM 3205 N N . GLU B 1 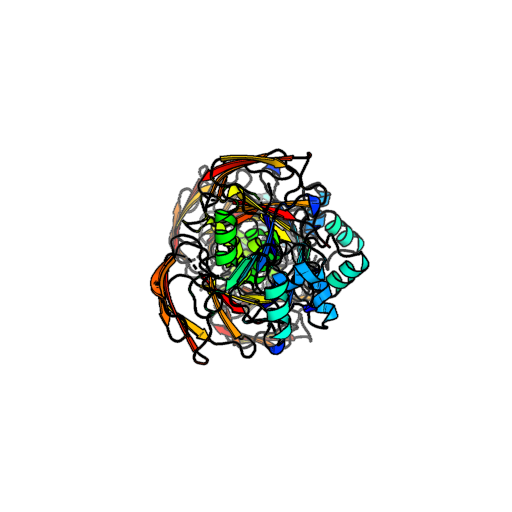190 ? 6.251 -27.999 86.226 1 34.573 191 GLU B N 1
ATOM 3206 C CA . GLU B 1 190 ? 5.42 -28.644 87.239 1 36.826 191 GLU B CA 1
ATOM 3207 C C . GLU B 1 190 ? 5.628 -30.17 87.249 1 37.152 191 GLU B C 1
ATOM 3208 O O . GLU B 1 190 ? 5.747 -30.814 86.186 1 34.108 191 GLU B O 1
ATOM 3214 N N . PHE B 1 191 ? 5.644 -30.731 88.479 1 37.54 192 PHE B N 1
ATOM 3215 C CA . PHE B 1 191 ? 5.47 -32.166 88.692 1 38.668 192 PHE B CA 1
ATOM 3216 C C . PHE B 1 191 ? 4.082 -32.683 88.235 1 42.041 192 PHE B C 1
ATOM 3217 O O . PHE B 1 191 ? 3.043 -32.068 88.517 1 40.109 192 PHE B O 1
ATOM 3225 N N . ILE B 1 192 ? 4.065 -33.832 87.51 1 43.883 193 ILE B N 1
ATOM 3226 C CA . ILE B 1 192 ? 2.842 -34.532 87.137 1 46.764 193 ILE B CA 1
ATOM 3227 C C . ILE B 1 192 ? 2.708 -35.851 87.914 1 50.854 193 ILE B C 1
ATOM 3228 O O . ILE B 1 192 ? 1.642 -36.457 87.871 1 56.878 193 ILE B O 1
ATOM 3233 N N . GLU B 1 193 ? 3.775 -36.326 88.58 1 49.674 194 GLU B N 1
ATOM 3234 C CA . GLU B 1 193 ? 3.688 -37.417 89.552 1 55.519 194 GLU B CA 1
ATOM 3235 C C . GLU B 1 193 ? 4.509 -37.064 90.799 1 57.785 194 GLU B C 1
ATOM 3236 O O . GLU B 1 193 ? 4.285 -35.993 91.368 1 64.172 194 GLU B O 1
ATOM 3242 N N . GLU B 1 194 ? 5.384 -37.964 91.289 1 56.526 195 GLU B N 1
ATOM 3243 C CA . GLU B 1 194 ? 6.205 -37.633 92.465 1 57.313 195 GLU B CA 1
ATOM 3244 C C . GLU B 1 194 ? 7.671 -37.539 92.031 1 44.03 195 GLU B C 1
ATOM 3245 O O . GLU B 1 194 ? 8.586 -37.398 92.843 1 38.625 195 GLU B O 1
ATOM 3251 N N . ALA B 1 195 ? 7.872 -37.649 90.728 1 39.914 196 ALA B N 1
ATOM 3252 C CA . ALA B 1 195 ? 9.221 -37.478 90.247 1 38.646 196 ALA B CA 1
ATOM 3253 C C . ALA B 1 195 ? 9.22 -37.187 88.747 1 36.713 196 ALA B C 1
ATOM 3254 O O . ALA B 1 195 ? 8.263 -37.532 88.058 1 37.698 196 ALA B O 1
ATOM 3256 N N . ALA B 1 196 ? 10.225 -36.404 88.325 1 33.258 197 ALA B N 1
ATOM 3257 C CA . ALA B 1 196 ? 10.536 -36.104 86.945 1 30.885 197 ALA B CA 1
ATOM 3258 C C . ALA B 1 196 ? 11.901 -36.717 86.78 1 30.738 197 ALA B C 1
ATOM 3259 O O . ALA B 1 196 ? 12.527 -37.111 87.779 1 31.729 197 ALA B O 1
ATOM 3261 N N . ALA B 1 197 ? 12.333 -36.715 85.523 1 29.463 198 ALA B N 1
ATOM 3262 C CA . ALA B 1 197 ? 13.586 -37.277 85.099 1 29.178 198 ALA B CA 1
ATOM 3263 C C . ALA B 1 197 ? 14.142 -36.317 84.051 1 30.5 198 ALA B C 1
ATOM 3264 O O . ALA B 1 197 ? 13.359 -35.656 83.365 1 31.601 198 ALA B O 1
ATOM 3266 N N . PHE B 1 198 ? 15.474 -36.23 83.896 1 30.576 199 PHE B N 1
ATOM 3267 C CA . PHE B 1 198 ? 16.007 -35.53 82.729 1 30.197 199 PHE B CA 1
ATOM 3268 C C . PHE B 1 198 ? 17.357 -36.144 82.443 1 30.128 199 PHE B C 1
ATOM 3269 O O . PHE B 1 198 ? 17.852 -36.851 83.327 1 30.695 199 PHE B O 1
ATOM 3277 N N . SER B 1 199 ? 17.907 -35.846 81.246 1 29.026 200 SER B N 1
ATOM 3278 C CA . SER B 1 199 ? 19.263 -36.253 80.861 1 28.192 200 SER B CA 1
ATOM 3279 C C . SER B 1 199 ? 19.936 -35.143 80.05 1 25.517 200 SER B C 1
ATOM 3280 O O . SER B 1 199 ? 19.234 -34.242 79.57 1 25.19 200 SER B O 1
ATOM 3283 N N . PHE B 1 200 ? 21.274 -35.207 79.921 1 23.564 201 PHE B N 1
ATOM 3284 C CA . PHE B 1 200 ? 22.058 -34.168 79.252 1 24.337 201 PHE B CA 1
ATOM 3285 C C . PHE B 1 200 ? 23.527 -34.595 79.163 1 26.447 201 PHE B C 1
ATOM 3286 O O . PHE B 1 200 ? 24.022 -35.35 80.006 1 28.031 201 PHE B O 1
ATOM 3294 N N . ASP B 1 201 ? 24.24 -34.071 78.166 1 27.095 202 ASP B N 1
ATOM 3295 C CA . ASP B 1 201 ? 25.568 -34.572 77.799 1 30.577 202 ASP B CA 1
ATOM 3296 C C . ASP B 1 201 ? 26.718 -33.636 78.206 1 29.487 202 ASP B C 1
ATOM 3297 O O . ASP B 1 201 ? 27.822 -34.094 78.418 1 29.604 202 ASP B O 1
ATOM 3302 N N . ALA B 1 202 ? 26.475 -32.326 78.294 1 28.251 203 ALA B N 1
ATOM 3303 C CA . ALA B 1 202 ? 27.52 -31.364 78.533 1 27.619 203 ALA B CA 1
ATOM 3304 C C . ALA B 1 202 ? 26.948 -30.237 79.401 1 27.256 203 ALA B C 1
ATOM 3305 O O . ALA B 1 202 ? 25.781 -29.85 79.226 1 26.604 203 ALA B O 1
ATOM 3307 N N . GLY B 1 203 ? 27.776 -29.7 80.316 1 27.706 204 GLY B N 1
ATOM 3308 C CA . GLY B 1 203 ? 27.465 -28.516 81.128 1 27.247 204 GLY B CA 1
ATOM 3309 C C . GLY B 1 203 ? 26.983 -28.752 82.586 1 27.053 204 GLY B C 1
ATOM 3310 O O . GLY B 1 203 ? 27.018 -29.856 83.171 1 23.512 204 GLY B O 1
ATOM 3319 N N . ILE B 1 205 ? 23.693 -28.139 85.327 1 26.595 206 ILE B N 1
ATOM 3320 C CA . ILE B 1 205 ? 22.361 -27.642 85.561 1 25.21 206 ILE B CA 1
ATOM 3321 C C . ILE B 1 205 ? 22.141 -27.509 87.059 1 24.105 206 ILE B C 1
ATOM 3322 O O . ILE B 1 205 ? 22.598 -28.36 87.845 1 23.639 206 ILE B O 1
ATOM 3327 N N . ALA B 1 206 ? 21.515 -26.385 87.431 1 19.946 207 ALA B N 1
ATOM 3328 C CA . ALA B 1 206 ? 21.009 -26.349 88.777 1 19.972 207 ALA B CA 1
ATOM 3329 C C . ALA B 1 206 ? 19.526 -26.677 88.687 1 22.08 207 ALA B C 1
ATOM 3330 O O . ALA B 1 206 ? 18.798 -26.079 87.9 1 22.888 207 ALA B O 1
ATOM 3332 N N . VAL B 1 207 ? 19.069 -27.638 89.469 1 22.288 208 VAL B N 1
ATOM 3333 C CA . VAL B 1 207 ? 17.646 -27.921 89.431 1 23.698 208 VAL B CA 1
ATOM 3334 C C . VAL B 1 207 ? 17.057 -27.218 90.643 1 24.522 208 VAL B C 1
ATOM 3335 O O . VAL B 1 207 ? 17.451 -27.493 91.779 1 24.856 208 VAL B O 1
ATOM 3339 N N . ILE B 1 208 ? 16.159 -26.272 90.382 1 24.481 209 ILE B N 1
ATOM 3340 C CA . ILE B 1 208 ? 15.506 -25.565 91.473 1 24.039 209 ILE B CA 1
ATOM 3341 C C . ILE B 1 208 ? 14.057 -25.997 91.588 1 23.672 209 ILE B C 1
ATOM 3342 O O . ILE B 1 208 ? 13.296 -25.994 90.61 1 24.32 209 ILE B O 1
ATOM 3347 N N . GLN B 1 209 ? 13.683 -26.244 92.835 1 24.508 210 GLN B N 1
ATOM 3348 C CA . GLN B 1 209 ? 12.304 -26.498 93.23 1 26.858 210 GLN B CA 1
ATOM 3349 C C . GLN B 1 209 ? 11.865 -25.317 94.084 1 26.054 210 GLN B C 1
ATOM 3350 O O . GLN B 1 209 ? 12.65 -24.904 94.929 1 26.682 210 GLN B O 1
ATOM 3356 N N . SER B 1 210 ? 10.687 -24.742 93.803 1 24.046 211 SER B N 1
ATOM 3357 C CA . SER B 1 210 ? 10.324 -23.494 94.445 1 24.079 211 SER B CA 1
ATOM 3358 C C . SER B 1 210 ? 8.803 -23.353 94.556 1 27.561 211 SER B C 1
ATOM 3359 O O . SER B 1 210 ? 8.019 -24.132 93.974 1 27.206 211 SER B O 1
ATOM 3362 N N . LYS B 1 211 ? 8.393 -22.335 95.333 1 30.384 212 LYS B N 1
ATOM 3363 C CA . LYS B 1 211 ? 6.996 -22.034 95.643 1 34.868 212 LYS B CA 1
ATOM 3364 C C . LYS B 1 211 ? 6.867 -20.543 95.924 1 37.6 212 LYS B C 1
ATOM 3365 O O . LYS B 1 211 ? 7.882 -19.942 96.246 1 40.114 212 LYS B O 1
ATOM 3371 N N . ASP B 1 212 ? 5.652 -19.967 95.862 1 42.78 213 ASP B N 1
ATOM 3372 C CA . ASP B 1 212 ? 5.477 -18.535 96.082 1 47.222 213 ASP B CA 1
ATOM 3373 C C . ASP B 1 212 ? 5.437 -18.179 97.562 1 52.305 213 ASP B C 1
ATOM 3374 O O . ASP B 1 212 ? 5.372 -19.034 98.451 1 50.073 213 ASP B O 1
ATOM 3379 N N . LYS B 1 213 ? 5.521 -16.868 97.779 1 59.293 214 LYS B N 1
ATOM 3380 C CA . LYS B 1 213 ? 5.315 -16.195 99.056 1 66.188 214 LYS B CA 1
ATOM 3381 C C . LYS B 1 213 ? 3.888 -16.507 99.613 1 61.19 214 LYS B C 1
ATOM 3382 O O . LYS B 1 213 ? 2.886 -16.344 98.843 1 57.548 214 LYS B O 1
ATOM 3389 N N . SER C 1 1 ? -13.79 26.73 33.862 1 69.789 2 SER C N 1
ATOM 3390 C CA . SER C 1 1 ? -14.562 25.638 33.194 1 69.461 2 SER C CA 1
ATOM 3391 C C . SER C 1 1 ? -14.039 24.281 33.656 1 67.585 2 SER C C 1
ATOM 3392 O O . SER C 1 1 ? -12.98 24.228 34.284 1 70.158 2 SER C O 1
ATOM 3395 N N . ARG C 1 2 ? -14.779 23.2 33.339 1 63.813 3 ARG C N 1
ATOM 3396 C CA . ARG C 1 2 ? -14.616 21.898 33.998 1 59.966 3 ARG C CA 1
ATOM 3397 C C . ARG C 1 2 ? -14.897 20.726 33.036 1 55.32 3 ARG C C 1
ATOM 3398 O O . ARG C 1 2 ? -16.009 20.543 32.531 1 55.907 3 ARG C O 1
ATOM 3406 N N . VAL C 1 3 ? -13.887 19.881 32.82 1 50.939 4 VAL C N 1
ATOM 3407 C CA . VAL C 1 3 ? -14.086 18.683 32.023 1 49.151 4 VAL C CA 1
ATOM 3408 C C . VAL C 1 3 ? -14.068 17.483 32.952 1 47.497 4 VAL C C 1
ATOM 3409 O O . VAL C 1 3 ? -13.032 17.307 33.601 1 47.059 4 VAL C O 1
ATOM 3413 N N . LEU C 1 4 ? -15.182 16.704 32.969 1 46.229 5 LEU C N 1
ATOM 3414 C CA . LEU C 1 4 ? -15.347 15.372 33.58 1 44.7 5 LEU C CA 1
ATOM 3415 C C . LEU C 1 4 ? -14.872 14.236 32.655 1 41.813 5 LEU C C 1
ATOM 3416 O O . LEU C 1 4 ? -15.259 14.172 31.509 1 47.057 5 LEU C O 1
ATOM 3421 N N . LEU C 1 5 ? -14.018 13.339 33.131 1 38.966 6 LEU C N 1
ATOM 3422 C CA . LEU C 1 5 ? -13.534 12.184 32.379 1 39.208 6 LEU C CA 1
ATOM 3423 C C . LEU C 1 5 ? -14 10.962 33.163 1 43.672 6 LEU C C 1
ATOM 3424 O O . LEU C 1 5 ? -13.785 10.887 34.392 1 43.432 6 LEU C O 1
ATOM 3429 N N . VAL C 1 6 ? -14.688 10.05 32.438 1 45.013 7 VAL C N 1
ATOM 3430 C CA . VAL C 1 6 ? -15.353 8.887 33.01 1 41.138 7 VAL C CA 1
ATOM 3431 C C . VAL C 1 6 ? -14.689 7.662 32.383 1 40.692 7 VAL C C 1
ATOM 3432 O O . VAL C 1 6 ? -14.726 7.534 31.153 1 40.724 7 VAL C O 1
ATOM 3436 N N . ALA C 1 7 ? -14.001 6.844 33.212 1 36.274 8 ALA C N 1
ATOM 3437 C CA . ALA C 1 7 ? -13.338 5.648 32.717 1 33.956 8 ALA C CA 1
ATOM 3438 C C . ALA C 1 7 ? -14.23 4.439 32.939 1 36.267 8 ALA C C 1
ATOM 3439 O O . ALA C 1 7 ? -15.438 4.561 33.021 1 38.163 8 ALA C O 1
ATOM 3441 N N . GLY C 1 8 ? -13.642 3.255 33.042 1 38.227 9 GLY C N 1
ATOM 3442 C CA . GLY C 1 8 ? -14.435 2.049 32.85 1 39.486 9 GLY C CA 1
ATOM 3443 C C . GLY C 1 8 ? -15.224 1.612 34.078 1 39.373 9 GLY C C 1
ATOM 3444 O O . GLY C 1 8 ? -16.288 1.019 33.933 1 42.57 9 GLY C O 1
ATOM 3445 N N . GLY C 1 9 ? -14.692 1.931 35.262 1 37.77 10 GLY C N 1
ATOM 3446 C CA . GLY C 1 9 ? -15.028 1.329 36.538 1 36.738 10 GLY C CA 1
ATOM 3447 C C . GLY C 1 9 ? -16.506 1.482 36.85 1 39.98 10 GLY C C 1
ATOM 3448 O O . GLY C 1 9 ? -17.224 2.171 36.154 1 40.144 10 GLY C O 1
ATOM 3449 N N . ASN C 1 10 ? -16.952 0.804 37.905 1 46.137 11 ASN C N 1
ATOM 3450 C CA . ASN C 1 10 ? -18.352 0.72 38.278 1 45.776 11 ASN C CA 1
ATOM 3451 C C . ASN C 1 10 ? -18.874 2.104 38.643 1 44.599 11 ASN C C 1
ATOM 3452 O O . ASN C 1 10 ? -18.31 2.769 39.515 1 46.204 11 ASN C O 1
ATOM 3457 N N . PRO C 1 11 ? -19.929 2.591 37.959 1 43.84 12 PRO C N 1
ATOM 3458 C CA . PRO C 1 11 ? -20.541 3.866 38.304 1 44.307 12 PRO C CA 1
ATOM 3459 C C . PRO C 1 11 ? -20.941 3.991 39.778 1 47.861 12 PRO C C 1
ATOM 3460 O O . PRO C 1 11 ? -20.952 5.072 40.342 1 51.77 12 PRO C O 1
ATOM 3464 N N . SER C 1 12 ? -21.286 2.897 40.443 1 49.881 13 SER C N 1
ATOM 3465 C CA . SER C 1 12 ? -21.652 2.998 41.848 1 51.245 13 SER C CA 1
ATOM 3466 C C . SER C 1 12 ? -20.556 3.666 42.671 1 53.081 13 SER C C 1
ATOM 3467 O O . SER C 1 12 ? -20.853 4.31 43.674 1 60.762 13 SER C O 1
ATOM 3470 N N . ASP C 1 13 ? -19.288 3.472 42.28 1 50.854 14 ASP C N 1
ATOM 3471 C CA . ASP C 1 13 ? -18.136 4.048 42.965 1 46.553 14 ASP C CA 1
ATOM 3472 C C . ASP C 1 13 ? -17.764 5.44 42.459 1 44.081 14 ASP C C 1
ATOM 3473 O O . ASP C 1 13 ? -16.61 5.851 42.576 1 44.178 14 ASP C O 1
ATOM 3478 N N . TRP C 1 14 ? -18.716 6.136 41.833 1 43.661 15 TRP C N 1
ATOM 3479 C CA . TRP C 1 14 ? -18.537 7.501 41.37 1 42.257 15 TRP C CA 1
ATOM 3480 C C . TRP C 1 14 ? -18.696 8.457 42.553 1 43.8 15 TRP C C 1
ATOM 3481 O O . TRP C 1 14 ? -19.225 8.077 43.597 1 45.903 15 TRP C O 1
ATOM 3492 N N . PRO C 1 15 ? -18.296 9.742 42.44 1 42.341 16 PRO C N 1
ATOM 3493 C CA . PRO C 1 15 ? -18.677 10.74 43.436 1 45.618 16 PRO C CA 1
ATOM 3494 C C . PRO C 1 15 ? -20.146 11.19 43.302 1 49.756 16 PRO C C 1
ATOM 3495 O O . PRO C 1 15 ? -20.943 10.53 42.644 1 55.555 16 PRO C O 1
ATOM 3499 N N . THR C 1 16 ? -20.554 12.263 43.984 1 49.782 17 THR C N 1
ATOM 3500 C CA . THR C 1 16 ? -21.703 13.001 43.498 1 52.294 17 THR C CA 1
ATOM 3501 C C . THR C 1 16 ? -21.251 13.802 42.281 1 51.554 17 THR C C 1
ATOM 3502 O O . THR C 1 16 ? -20.221 14.46 42.292 1 51.662 17 THR C O 1
ATOM 3506 N N . ILE C 1 17 ? -22.005 13.705 41.198 1 54.328 18 ILE C N 1
ATOM 3507 C CA . ILE C 1 17 ? -21.754 14.492 40.006 1 56.46 18 ILE C CA 1
ATOM 3508 C C . ILE C 1 17 ? -22.767 15.63 40.063 1 67.711 18 ILE C C 1
ATOM 3509 O O . ILE C 1 17 ? -23.962 15.344 40.123 1 74.131 18 ILE C O 1
ATOM 3514 N N . GLU C 1 18 ? -22.319 16.901 40.087 1 73.981 19 GLU C N 1
ATOM 3515 C CA . GLU C 1 18 ? -23.281 17.995 39.999 1 77.872 19 GLU C CA 1
ATOM 3516 C C . GLU C 1 18 ? -23.246 18.594 38.603 1 80.724 19 GLU C C 1
ATOM 3517 O O . GLU C 1 18 ? -22.576 19.597 38.387 1 94.277 19 GLU C O 1
ATOM 3523 N N . PRO C 1 19 ? -24.056 18.073 37.656 1 76.661 20 PRO C N 1
ATOM 3524 C CA . PRO C 1 19 ? -23.625 17.962 36.262 1 70.968 20 PRO C CA 1
ATOM 3525 C C . PRO C 1 19 ? -23.59 19.309 35.545 1 71.832 20 PRO C C 1
ATOM 3526 O O . PRO C 1 19 ? -22.966 19.481 34.499 1 66.607 20 PRO C O 1
ATOM 3530 N N . ALA C 1 20 ? -24.343 20.253 36.121 1 77.058 21 ALA C N 1
ATOM 3531 C CA . ALA C 1 20 ? -24.449 21.582 35.564 1 73.634 21 ALA C CA 1
ATOM 3532 C C . ALA C 1 20 ? -23.144 22.345 35.81 1 70.344 21 ALA C C 1
ATOM 3533 O O . ALA C 1 20 ? -22.979 23.421 35.256 1 73.62 21 ALA C O 1
ATOM 3535 N N . THR C 1 21 ? -22.198 21.744 36.56 1 65.705 22 THR C N 1
ATOM 3536 C CA . THR C 1 21 ? -20.873 22.294 36.831 1 60.157 22 THR C CA 1
ATOM 3537 C C . THR C 1 21 ? -19.803 21.696 35.898 1 58.812 22 THR C C 1
ATOM 3538 O O . THR C 1 21 ? -18.623 22.041 35.987 1 60.772 22 THR C O 1
ATOM 3542 N N . TYR C 1 22 ? -20.159 20.77 35.006 1 56.12 23 TYR C N 1
ATOM 3543 C CA . TYR C 1 22 ? -19.161 20.374 34.01 1 51.741 23 TYR C CA 1
ATOM 3544 C C . TYR C 1 22 ? -19.547 21.084 32.718 1 49.539 23 TYR C C 1
ATOM 3545 O O . TYR C 1 22 ? -20.738 21.303 32.476 1 48.789 23 TYR C O 1
ATOM 3554 N N . ASP C 1 23 ? -18.537 21.428 31.912 1 48.345 24 ASP C N 1
ATOM 3555 C CA . ASP C 1 23 ? -18.75 22.109 30.64 1 49.672 24 ASP C CA 1
ATOM 3556 C C . ASP C 1 23 ? -18.553 21.16 29.46 1 47.576 24 ASP C C 1
ATOM 3557 O O . ASP C 1 23 ? -18.855 21.485 28.321 1 48.539 24 ASP C O 1
ATOM 3562 N N . TYR C 1 24 ? -18.033 19.972 29.732 1 45.382 25 TYR C N 1
ATOM 3563 C CA . TYR C 1 24 ? -17.627 19.102 28.65 1 45.064 25 TYR C CA 1
ATOM 3564 C C . TYR C 1 24 ? -17.467 17.717 29.245 1 43.175 25 TYR C C 1
ATOM 3565 O O . TYR C 1 24 ? -16.954 17.622 30.352 1 43.283 25 TYR C O 1
ATOM 3574 N N . PHE C 1 25 ? -17.888 16.674 28.516 1 43.038 26 PHE C N 1
ATOM 3575 C CA . PHE C 1 25 ? -17.906 15.318 29.067 1 42.961 26 PHE C CA 1
ATOM 3576 C C . PHE C 1 25 ? -17.056 14.374 28.203 1 41.755 26 PHE C C 1
ATOM 3577 O O . PHE C 1 25 ? -17.35 14.163 27.016 1 42.803 26 PHE C O 1
ATOM 3585 N N . VAL C 1 26 ? -16.024 13.781 28.799 1 38.394 27 VAL C N 1
ATOM 3586 C CA . VAL C 1 26 ? -15.269 12.796 28.055 1 38.463 27 VAL C CA 1
ATOM 3587 C C . VAL C 1 26 ? -15.514 11.409 28.617 1 39.592 27 VAL C C 1
ATOM 3588 O O . VAL C 1 26 ? -15.542 11.233 29.834 1 40.931 27 VAL C O 1
ATOM 3592 N N . GLY C 1 27 ? -15.697 10.442 27.699 1 40.533 28 GLY C N 1
ATOM 3593 C CA . GLY C 1 27 ? -15.898 9.03 28.017 1 38.729 28 GLY C CA 1
ATOM 3594 C C . GLY C 1 27 ? -14.735 8.174 27.508 1 38.517 28 GLY C C 1
ATOM 3595 O O . GLY C 1 27 ? -14.284 8.306 26.364 1 38.957 28 GLY C O 1
ATOM 3596 N N . ILE C 1 28 ? -14.227 7.312 28.392 1 37.749 29 ILE C N 1
ATOM 3597 C CA . ILE C 1 28 ? -13.176 6.372 28.041 1 37.963 29 ILE C CA 1
ATOM 3598 C C . ILE C 1 28 ? -13.786 4.968 28.01 1 39.406 29 ILE C C 1
ATOM 3599 O O . ILE C 1 28 ? -14.227 4.444 29.038 1 37.902 29 ILE C O 1
ATOM 3604 N N . ASP C 1 29 ? -13.796 4.36 26.813 1 42.099 30 ASP C N 1
ATOM 3605 C CA . ASP C 1 29 ? -14.183 2.964 26.667 1 41.682 30 ASP C CA 1
ATOM 3606 C C . ASP C 1 29 ? -15.58 2.828 27.264 1 41.514 30 ASP C C 1
ATOM 3607 O O . ASP C 1 29 ? -16.437 3.656 26.944 1 43.695 30 ASP C O 1
ATOM 3612 N N . ARG C 1 30 ? -15.805 1.864 28.176 1 39.333 31 ARG C N 1
ATOM 3613 C CA . ARG C 1 30 ? -17.131 1.72 28.791 1 37.909 31 ARG C CA 1
ATOM 3614 C C . ARG C 1 30 ? -17.61 3.036 29.431 1 36.988 31 ARG C C 1
ATOM 3615 O O . ARG C 1 30 ? -18.813 3.309 29.516 1 36.54 31 ARG C O 1
ATOM 3623 N N . GLY C 1 31 ? -16.662 3.871 29.871 1 34.784 32 GLY C N 1
ATOM 3624 C CA . GLY C 1 31 ? -17.071 5.053 30.574 1 34.553 32 GLY C CA 1
ATOM 3625 C C . GLY C 1 31 ? -18.097 5.773 29.717 1 37.653 32 GLY C C 1
ATOM 3626 O O . GLY C 1 31 ? -18.862 6.595 30.24 1 39.148 32 GLY C O 1
ATOM 3627 N N . CYS C 1 32 ? -18.057 5.474 28.403 1 37.565 33 CYS C N 1
ATOM 3628 C CA . CYS C 1 32 ? -18.861 6.168 27.414 1 38.551 33 CYS C CA 1
ATOM 3629 C C . CYS C 1 32 ? -20.318 5.748 27.596 1 40.546 33 CYS C C 1
ATOM 3630 O O . CYS C 1 32 ? -21.242 6.563 27.58 1 40.631 33 CYS C O 1
ATOM 3633 N N . LEU C 1 33 ? -20.521 4.449 27.787 1 41.75 34 LEU C N 1
ATOM 3634 C CA . LEU C 1 33 ? -21.862 3.962 28.049 1 43.59 34 LEU C CA 1
ATOM 3635 C C . LEU C 1 33 ? -22.317 4.341 29.457 1 43.205 34 LEU C C 1
ATOM 3636 O O . LEU C 1 33 ? -23.519 4.393 29.726 1 45.833 34 LEU C O 1
ATOM 3641 N N . HIS C 1 34 ? -21.372 4.542 30.374 1 40.615 35 HIS C N 1
ATOM 3642 C CA . HIS C 1 34 ? -21.782 4.93 31.71 1 39.633 35 HIS C CA 1
ATOM 3643 C C . HIS C 1 34 ? -22.407 6.314 31.647 1 39.416 35 HIS C C 1
ATOM 3644 O O . HIS C 1 34 ? -23.433 6.59 32.274 1 40.624 35 HIS C O 1
ATOM 3651 N N . LEU C 1 35 ? -21.781 7.158 30.835 1 37.963 36 LEU C N 1
ATOM 3652 C CA . LEU C 1 35 ? -22.32 8.475 30.598 1 39.593 36 LEU C CA 1
ATOM 3653 C C . LEU C 1 35 ? -23.737 8.353 30.026 1 42.94 36 LEU C C 1
ATOM 3654 O O . LEU C 1 35 ? -24.677 8.825 30.667 1 45.336 36 LEU C O 1
ATOM 3659 N N . LEU C 1 36 ? -23.898 7.716 28.846 1 42.726 37 LEU C N 1
ATOM 3660 C CA . LEU C 1 36 ? -25.204 7.672 28.201 1 45.953 37 LEU C CA 1
ATOM 3661 C C . LEU C 1 36 ? -26.248 7.025 29.108 1 49.707 37 LEU C C 1
ATOM 3662 O O . LEU C 1 36 ? -27.349 7.567 29.198 1 52.332 37 LEU C O 1
ATOM 3667 N N . GLU C 1 37 ? -25.87 5.942 29.817 1 50.144 38 GLU C N 1
ATOM 3668 C CA . GLU C 1 37 ? -26.773 5.167 30.652 1 52.828 38 GLU C CA 1
ATOM 3669 C C . GLU C 1 37 ? -27.146 5.992 31.873 1 52.691 38 GLU C C 1
ATOM 3670 O O . GLU C 1 37 ? -28.078 5.65 32.597 1 53.043 38 GLU C O 1
ATOM 3676 N N . ALA C 1 38 ? -26.397 7.076 32.107 1 51.681 39 ALA C N 1
ATOM 3677 C CA . ALA C 1 38 ? -26.719 7.96 33.217 1 53.533 39 ALA C CA 1
ATOM 3678 C C . ALA C 1 38 ? -27.248 9.316 32.732 1 56.586 39 ALA C C 1
ATOM 3679 O O . ALA C 1 38 ? -27.272 10.269 33.513 1 56.103 39 ALA C O 1
ATOM 3681 N N . ASP C 1 39 ? -27.676 9.401 31.457 1 58.213 40 ASP C N 1
ATOM 3682 C CA . ASP C 1 39 ? -28.29 10.609 30.92 1 63.375 40 ASP C CA 1
ATOM 3683 C C . ASP C 1 39 ? -27.396 11.806 31.176 1 63.801 40 ASP C C 1
ATOM 3684 O O . ASP C 1 39 ? -27.765 12.725 31.898 1 65.808 40 ASP C O 1
ATOM 3689 N N . LEU C 1 40 ? -26.207 11.745 30.596 1 61.78 41 LEU C N 1
ATOM 3690 C CA . LEU C 1 40 ? -25.167 12.721 30.834 1 56.826 41 LEU C CA 1
ATOM 3691 C C . LEU C 1 40 ? -24.542 12.919 29.455 1 53.698 41 LEU C C 1
ATOM 3692 O O . LEU C 1 40 ? -24.453 11.974 28.669 1 51.322 41 LEU C O 1
ATOM 3697 N N . PRO C 1 41 ? -24.184 14.15 29.047 1 52.137 42 PRO C N 1
ATOM 3698 C CA . PRO C 1 41 ? -23.605 14.334 27.705 1 50.21 42 PRO C CA 1
ATOM 3699 C C . PRO C 1 41 ? -22.443 13.371 27.375 1 46.65 42 PRO C C 1
ATOM 3700 O O . PRO C 1 41 ? -21.715 12.951 28.275 1 44.225 42 PRO C O 1
ATOM 3704 N N . LEU C 1 42 ? -22.292 12.971 26.096 1 43.898 43 LEU C N 1
ATOM 3705 C CA . LEU C 1 42 ? -21.044 12.388 25.612 1 42.046 43 LEU C CA 1
ATOM 3706 C C . LEU C 1 42 ? -20.471 13.243 24.471 1 44.358 43 LEU C C 1
ATOM 3707 O O . LEU C 1 42 ? -20.897 13.156 23.313 1 46.161 43 LEU C O 1
ATOM 3712 N N . GLN C 1 43 ? -19.506 14.111 24.808 1 45.868 44 GLN C N 1
ATOM 3713 C CA . GLN C 1 43 ? -18.997 15.058 23.828 1 47.985 44 GLN C CA 1
ATOM 3714 C C . GLN C 1 43 ? -17.937 14.345 22.995 1 46.398 44 GLN C C 1
ATOM 3715 O O . GLN C 1 43 ? -17.92 14.426 21.763 1 45.886 44 GLN C O 1
ATOM 3721 N N . LEU C 1 44 ? -17.029 13.667 23.701 1 44.545 45 LEU C N 1
ATOM 3722 C CA . LEU C 1 44 ? -15.892 13.045 23.042 1 44.057 45 LEU C CA 1
ATOM 3723 C C . LEU C 1 44 ? -15.626 11.678 23.682 1 44.078 45 LEU C C 1
ATOM 3724 O O . LEU C 1 44 ? -15.525 11.549 24.913 1 42.192 45 LEU C O 1
ATOM 3729 N N . ALA C 1 45 ? -15.588 10.659 22.802 1 45.059 46 ALA C N 1
ATOM 3730 C CA . ALA C 1 45 ? -15.384 9.251 23.125 1 44.957 46 ALA C CA 1
ATOM 3731 C C . ALA C 1 45 ? -13.988 8.809 22.693 1 47.162 46 ALA C C 1
ATOM 3732 O O . ALA C 1 45 ? -13.602 9.021 21.54 1 48.37 46 ALA C O 1
ATOM 3734 N N . VAL C 1 46 ? -13.247 8.179 23.622 1 49.199 47 VAL C N 1
ATOM 3735 C CA . VAL C 1 46 ? -11.823 7.883 23.439 1 48.076 47 VAL C CA 1
ATOM 3736 C C . VAL C 1 46 ? -11.505 6.446 23.863 1 46.024 47 VAL C C 1
ATOM 3737 O O . VAL C 1 46 ? -11.831 6.008 24.974 1 41.707 47 VAL C O 1
ATOM 3741 N N . GLY C 1 47 ? -10.771 5.771 22.973 1 46.203 48 GLY C N 1
ATOM 3742 C CA . GLY C 1 47 ? -10.066 4.553 23.318 1 45.103 48 GLY C CA 1
ATOM 3743 C C . GLY C 1 47 ? -9.902 3.618 22.122 1 47.707 48 GLY C C 1
ATOM 3744 O O . GLY C 1 47 ? -9.968 4.017 20.948 1 47.418 48 GLY C O 1
ATOM 3745 N N . ASP C 1 48 ? -9.723 2.342 22.481 1 47.026 49 ASP C N 1
ATOM 3746 C CA . ASP C 1 48 ? -9.731 1.236 21.545 1 45.617 49 ASP C CA 1
ATOM 3747 C C . ASP C 1 48 ? -11.105 0.56 21.54 1 44.677 49 ASP C C 1
ATOM 3748 O O . ASP C 1 48 ? -11.527 0.106 20.487 1 45.979 49 ASP C O 1
ATOM 3753 N N . PHE C 1 49 ? -11.808 0.535 22.691 1 43.089 50 PHE C N 1
ATOM 3754 C CA . PHE C 1 49 ? -13.161 -0 22.834 1 42.306 50 PHE C CA 1
ATOM 3755 C C . PHE C 1 49 ? -13.106 -1.532 22.789 1 44.627 50 PHE C C 1
ATOM 3756 O O . PHE C 1 49 ? -14.102 -2.214 22.537 1 43.852 50 PHE C O 1
ATOM 3764 N N . ASP C 1 50 ? -11.915 -2.07 23.057 1 48.521 51 ASP C N 1
ATOM 3765 C CA . ASP C 1 50 ? -11.683 -3.498 23.168 1 52.298 51 ASP C CA 1
ATOM 3766 C C . ASP C 1 50 ? -12.804 -4.153 23.982 1 49.107 51 ASP C C 1
ATOM 3767 O O . ASP C 1 50 ? -13.183 -5.282 23.703 1 53.426 51 ASP C O 1
ATOM 3772 N N . SER C 1 51 ? -13.35 -3.438 24.962 1 44.41 52 SER C N 1
ATOM 3773 C CA . SER C 1 51 ? -14.303 -3.932 25.942 1 43.116 52 SER C CA 1
ATOM 3774 C C . SER C 1 51 ? -15.778 -3.824 25.51 1 42.845 52 SER C C 1
ATOM 3775 O O . SER C 1 51 ? -16.646 -4.294 26.237 1 42.196 52 SER C O 1
ATOM 3778 N N . LEU C 1 52 ? -16.088 -3.204 24.349 1 42.314 53 LEU C N 1
ATOM 3779 C CA . LEU C 1 52 ? -17.453 -2.947 23.877 1 41.289 53 LEU C CA 1
ATOM 3780 C C . LEU C 1 52 ? -17.994 -3.944 22.833 1 42.049 53 LEU C C 1
ATOM 3781 O O . LEU C 1 52 ? -17.243 -4.507 22.018 1 41.693 53 LEU C O 1
ATOM 3786 N N . SER C 1 53 ? -19.337 -4.087 22.824 1 42.28 54 SER C N 1
ATOM 3787 C CA . SER C 1 53 ? -20.028 -4.931 21.855 1 45.485 54 SER C CA 1
ATOM 3788 C C . SER C 1 53 ? -20.364 -4.116 20.608 1 47.16 54 SER C C 1
ATOM 3789 O O . SER C 1 53 ? -20.632 -2.932 20.743 1 47.362 54 SER C O 1
ATOM 3792 N N . ARG C 1 54 ? -20.371 -4.743 19.419 1 48.949 55 ARG C N 1
ATOM 3793 C CA . ARG C 1 54 ? -20.748 -4.045 18.2 1 49.526 55 ARG C CA 1
ATOM 3794 C C . ARG C 1 54 ? -21.913 -3.086 18.467 1 49.223 55 ARG C C 1
ATOM 3795 O O . ARG C 1 54 ? -21.766 -1.904 18.198 1 48.39 55 ARG C O 1
ATOM 3803 N N . GLU C 1 55 ? -23.034 -3.546 19.05 1 50.385 56 GLU C N 1
ATOM 3804 C CA . GLU C 1 55 ? -24.198 -2.698 19.327 1 51.519 56 GLU C CA 1
ATOM 3805 C C . GLU C 1 55 ? -23.846 -1.571 20.295 1 50.514 56 GLU C C 1
ATOM 3806 O O . GLU C 1 55 ? -24.384 -0.467 20.231 1 53.473 56 GLU C O 1
ATOM 3812 N N . GLU C 1 56 ? -22.976 -1.866 21.246 1 47.68 57 GLU C N 1
ATOM 3813 C CA . GLU C 1 56 ? -22.514 -0.812 22.107 1 45.884 57 GLU C CA 1
ATOM 3814 C C . GLU C 1 56 ? -21.598 0.123 21.319 1 44.99 57 GLU C C 1
ATOM 3815 O O . GLU C 1 56 ? -21.694 1.325 21.436 1 46.406 57 GLU C O 1
ATOM 3821 N N . TYR C 1 57 ? -20.666 -0.383 20.524 1 46.205 58 TYR C N 1
ATOM 3822 C CA . TYR C 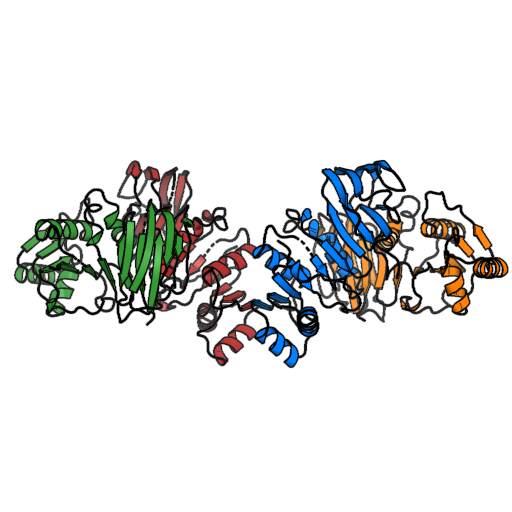1 57 ? -19.776 0.56 19.861 1 47.79 58 TYR C CA 1
ATOM 3823 C C . TYR C 1 57 ? -20.479 1.376 18.769 1 51.822 58 TYR C C 1
ATOM 3824 O O . TYR C 1 57 ? -19.988 2.447 18.427 1 51.303 58 TYR C O 1
ATOM 3833 N N . HIS C 1 58 ? -21.591 0.868 18.19 1 55.449 59 HIS C N 1
ATOM 3834 C CA . HIS C 1 58 ? -22.362 1.674 17.252 1 56.586 59 HIS C CA 1
ATOM 3835 C C . HIS C 1 58 ? -23.066 2.759 18.057 1 52.765 59 HIS C C 1
ATOM 3836 O O . HIS C 1 58 ? -23.066 3.907 17.657 1 51.46 59 HIS C O 1
ATOM 3843 N N . PHE C 1 59 ? -23.609 2.396 19.214 1 51.592 60 PHE C N 1
ATOM 3844 C CA . PHE C 1 59 ? -24.375 3.339 19.997 1 51.639 60 PHE C CA 1
ATOM 3845 C C . PHE C 1 59 ? -23.472 4.486 20.44 1 51.043 60 PHE C C 1
ATOM 3846 O O . PHE C 1 59 ? -23.839 5.664 20.314 1 52.341 60 PHE C O 1
ATOM 3854 N N . VAL C 1 60 ? -22.271 4.144 20.919 1 47.333 61 VAL C N 1
ATOM 3855 C CA . VAL C 1 60 ? -21.329 5.193 21.255 1 47.363 61 VAL C CA 1
ATOM 3856 C C . VAL C 1 60 ? -21.129 6.09 20.032 1 52.214 61 VAL C C 1
ATOM 3857 O O . VAL C 1 60 ? -21.459 7.272 20.085 1 55.356 61 VAL C O 1
ATOM 3861 N N . GLN C 1 61 ? -20.632 5.502 18.931 1 54.665 62 GLN C N 1
ATOM 3862 C CA . GLN C 1 61 ? -20.293 6.165 17.68 1 56.236 62 GLN C CA 1
ATOM 3863 C C . GLN C 1 61 ? -21.453 7.023 17.17 1 55.199 62 GLN C C 1
ATOM 3864 O O . GLN C 1 61 ? -21.213 7.981 16.466 1 53.826 62 GLN C O 1
ATOM 3870 N N . GLU C 1 62 ? -22.69 6.749 17.582 1 54.59 63 GLU C N 1
ATOM 3871 C CA . GLU C 1 62 ? -23.827 7.517 17.094 1 57.316 63 GLU C CA 1
ATOM 3872 C C . GLU C 1 62 ? -24.03 8.767 17.95 1 58.575 63 GLU C C 1
ATOM 3873 O O . GLU C 1 62 ? -24.214 9.863 17.421 1 60.238 63 GLU C O 1
ATOM 3879 N N . THR C 1 63 ? -23.932 8.6 19.28 1 54.791 64 THR C N 1
ATOM 3880 C CA . THR C 1 63 ? -24.361 9.605 20.231 1 48.283 64 THR C CA 1
ATOM 3881 C C . THR C 1 63 ? -23.277 10.656 20.457 1 46.829 64 THR C C 1
ATOM 3882 O O . THR C 1 63 ? -23.622 11.79 20.759 1 47.431 64 THR C O 1
ATOM 3886 N N . THR C 1 64 ? -21.984 10.307 20.277 1 44.779 65 THR C N 1
ATOM 3887 C CA . THR C 1 64 ? -20.842 11.185 20.547 1 42.685 65 THR C CA 1
ATOM 3888 C C . THR C 1 64 ? -20.721 12.318 19.517 1 43.534 65 THR C C 1
ATOM 3889 O O . THR C 1 64 ? -21.286 12.283 18.43 1 44.332 65 THR C O 1
ATOM 3893 N N . GLU C 1 65 ? -19.98 13.36 19.871 1 43.693 66 GLU C N 1
ATOM 3894 C CA . GLU C 1 65 ? -19.743 14.444 18.94 1 45.483 66 GLU C CA 1
ATOM 3895 C C . GLU C 1 65 ? -18.389 14.212 18.273 1 48.392 66 GLU C C 1
ATOM 3896 O O . GLU C 1 65 ? -18.278 14.249 17.048 1 52.21 66 GLU C O 1
ATOM 3902 N N . THR C 1 66 ? -17.356 13.964 19.08 1 49.033 67 THR C N 1
ATOM 3903 C CA . THR C 1 66 ? -16.102 13.446 18.556 1 50.942 67 THR C CA 1
ATOM 3904 C C . THR C 1 66 ? -15.891 12.022 19.084 1 51.941 67 THR C C 1
ATOM 3905 O O . THR C 1 66 ? -16.223 11.709 20.238 1 51.18 67 THR C O 1
ATOM 3909 N N . LEU C 1 67 ? -15.289 11.187 18.232 1 51.472 68 LEU C N 1
ATOM 3910 C CA . LEU C 1 67 ? -14.729 9.909 18.623 1 51.175 68 LEU C CA 1
ATOM 3911 C C . LEU C 1 67 ? -13.264 9.889 18.231 1 51.839 68 LEU C C 1
ATOM 3912 O O . LEU C 1 67 ? -12.921 10.146 17.081 1 54.6 68 LEU C O 1
ATOM 3917 N N . ILE C 1 68 ? -12.401 9.492 19.15 1 50.848 69 ILE C N 1
ATOM 3918 C CA . ILE C 1 68 ? -11.057 9.136 18.727 1 52.732 69 ILE C CA 1
ATOM 3919 C C . ILE C 1 68 ? -10.889 7.63 18.894 1 55.299 69 ILE C C 1
ATOM 3920 O O . ILE C 1 68 ? -10.887 7.16 20.031 1 59.956 69 ILE C O 1
ATOM 3925 N N . GLN C 1 69 ? -10.785 6.889 17.774 1 57.864 70 GLN C N 1
ATOM 3926 C CA . GLN C 1 69 ? -10.388 5.482 17.776 1 58.869 70 GLN C CA 1
ATOM 3927 C C . GLN C 1 69 ? -8.888 5.38 18.056 1 58.63 70 GLN C C 1
ATOM 3928 O O . GLN C 1 69 ? -8.096 6.036 17.402 1 61.091 70 GLN C O 1
ATOM 3934 N N . ALA C 1 70 ? -8.469 4.61 19.058 1 57.964 71 ALA C N 1
ATOM 3935 C CA . ALA C 1 70 ? -7.043 4.37 19.206 1 60.007 71 ALA C CA 1
ATOM 3936 C C . ALA C 1 70 ? -6.735 3.001 18.594 1 67.302 71 ALA C C 1
ATOM 3937 O O . ALA C 1 70 ? -7.643 2.169 18.514 1 72.274 71 ALA C O 1
ATOM 3939 N N . PRO C 1 71 ? -5.503 2.683 18.11 1 71.707 72 PRO C N 1
ATOM 3940 C CA . PRO C 1 71 ? -5.163 1.272 17.87 1 75.568 72 PRO C CA 1
ATOM 3941 C C . PRO C 1 71 ? -5.18 0.484 19.19 1 80.307 72 PRO C C 1
ATOM 3942 O O . PRO C 1 71 ? -4.84 1.068 20.219 1 87.788 72 PRO C O 1
ATOM 3946 N N . ALA C 1 72 ? -5.626 -0.788 19.25 1 82.632 73 ALA C N 1
ATOM 3947 C CA . ALA C 1 72 ? -5.693 -1.393 20.594 1 80.767 73 ALA C CA 1
ATOM 3948 C C . ALA C 1 72 ? -4.319 -1.86 21.084 1 78.52 73 ALA C C 1
ATOM 3949 O O . ALA C 1 72 ? -4.106 -1.96 22.294 1 66.992 73 ALA C O 1
ATOM 3951 N N . GLU C 1 73 ? -3.417 -2.103 20.111 1 84.117 74 GLU C N 1
ATOM 3952 C CA . GLU C 1 73 ? -1.977 -2.294 20.265 1 85.593 74 GLU C CA 1
ATOM 3953 C C . GLU C 1 73 ? -1.243 -0.943 20.202 1 82.473 74 GLU C C 1
ATOM 3954 O O . GLU C 1 73 ? -1.014 -0.373 19.123 1 82.003 74 GLU C O 1
ATOM 3960 N N . LYS C 1 74 ? -0.877 -0.413 21.379 1 78.432 75 LYS C N 1
ATOM 3961 C CA . LYS C 1 74 ? -0.461 0.983 21.472 1 79.401 75 LYS C CA 1
ATOM 3962 C C . LYS C 1 74 ? 0.286 1.289 22.771 1 79.608 75 LYS C C 1
ATOM 3963 O O . LYS C 1 74 ? 0.176 0.554 23.757 1 74.855 75 LYS C O 1
ATOM 3969 N N . ASP C 1 75 ? 0.941 2.466 22.761 1 81.018 76 ASP C N 1
ATOM 3970 C CA . ASP C 1 75 ? 1.735 3.047 23.843 1 79.233 76 ASP C CA 1
ATOM 3971 C C . ASP C 1 75 ? 0.927 3.447 25.092 1 69.349 76 ASP C C 1
ATOM 3972 O O . ASP C 1 75 ? 1.219 2.994 26.197 1 61.735 76 ASP C O 1
ATOM 3977 N N . ASP C 1 76 ? -0.042 4.356 24.922 1 66.14 77 ASP C N 1
ATOM 3978 C CA . ASP C 1 76 ? -0.646 5.056 26.04 1 60.821 77 ASP C CA 1
ATOM 3979 C C . ASP C 1 76 ? -1.857 4.265 26.549 1 57.869 77 ASP C C 1
ATOM 3980 O O . ASP C 1 76 ? -2.469 3.531 25.771 1 57.542 77 ASP C O 1
ATOM 3985 N N . THR C 1 77 ? -2.207 4.424 27.844 1 51.216 78 THR C N 1
ATOM 3986 C CA . THR C 1 77 ? -3.459 3.879 28.313 1 50.258 78 THR C CA 1
ATOM 3987 C C . THR C 1 77 ? -4.537 4.613 27.509 1 50.829 78 THR C C 1
ATOM 3988 O O . THR C 1 77 ? -4.221 5.592 26.838 1 52.029 78 THR C O 1
ATOM 3992 N N . ASP C 1 78 ? -5.769 4.083 27.418 1 52.848 79 ASP C N 1
ATOM 3993 C CA . ASP C 1 78 ? -6.88 4.878 26.889 1 49.164 79 ASP C CA 1
ATOM 3994 C C . ASP C 1 78 ? -7.111 6.089 27.787 1 45.328 79 ASP C C 1
ATOM 3995 O O . ASP C 1 78 ? -7.512 7.113 27.299 1 46.268 79 ASP C O 1
ATOM 4000 N N . THR C 1 79 ? -6.896 5.975 29.107 1 44.918 80 THR C N 1
ATOM 4001 C CA . THR C 1 79 ? -7.087 7.12 29.983 1 41.912 80 THR C CA 1
ATOM 4002 C C . THR C 1 79 ? -6.075 8.187 29.62 1 40.171 80 THR C C 1
ATOM 4003 O O . THR C 1 79 ? -6.436 9.339 29.525 1 42.74 80 THR C O 1
ATOM 4007 N N . GLN C 1 80 ? -4.814 7.808 29.461 1 39.356 81 GLN C N 1
ATOM 4008 C CA . GLN C 1 80 ? -3.809 8.81 29.18 1 41.055 81 GLN C CA 1
ATOM 4009 C C . GLN C 1 80 ? -4.252 9.541 27.931 1 45.209 81 GLN C C 1
ATOM 4010 O O . GLN C 1 80 ? -4.403 10.756 27.957 1 46.274 81 GLN C O 1
ATOM 4016 N N . LEU C 1 81 ? -4.497 8.76 26.865 1 49.773 82 LEU C N 1
ATOM 4017 C CA . LEU C 1 81 ? -4.856 9.293 25.576 1 50.634 82 LEU C CA 1
ATOM 4018 C C . LEU C 1 81 ? -5.97 10.333 25.737 1 49.91 82 LEU C C 1
ATOM 4019 O O . LEU C 1 81 ? -5.805 11.467 25.289 1 53.852 82 LEU C O 1
ATOM 4024 N N . ALA C 1 82 ? -7.065 9.948 26.411 1 44.148 83 ALA C N 1
ATOM 4025 C CA . ALA C 1 82 ? -8.209 10.788 26.707 1 42.695 83 ALA C CA 1
ATOM 4026 C C . ALA C 1 82 ? -7.724 12.126 27.257 1 46.265 83 ALA C C 1
ATOM 4027 O O . ALA C 1 82 ? -8.044 13.171 26.707 1 53.505 83 ALA C O 1
ATOM 4029 N N . LEU C 1 83 ? -6.94 12.087 28.34 1 44.343 84 LEU C N 1
ATOM 4030 C CA . LEU C 1 83 ? -6.635 13.253 29.154 1 42.532 84 LEU C CA 1
ATOM 4031 C C . LEU C 1 83 ? -5.955 14.29 28.284 1 41.735 84 LEU C C 1
ATOM 4032 O O . LEU C 1 83 ? -6.315 15.447 28.288 1 42.628 84 LEU C O 1
ATOM 4037 N N . GLN C 1 84 ? -4.964 13.85 27.544 1 43.777 85 GLN C N 1
ATOM 4038 C CA . GLN C 1 84 ? -4.317 14.678 26.55 1 48.361 85 GLN C CA 1
ATOM 4039 C C . GLN C 1 84 ? -5.315 15.325 25.596 1 50.357 85 GLN C C 1
ATOM 4040 O O . GLN C 1 84 ? -5.219 16.499 25.29 1 54.827 85 GLN C O 1
ATOM 4046 N N . GLU C 1 85 ? -6.253 14.548 25.084 1 51.611 86 GLU C N 1
ATOM 4047 C CA . GLU C 1 85 ? -7.233 15.096 24.171 1 55.387 86 GLU C CA 1
ATOM 4048 C C . GLU C 1 85 ? -8.058 16.198 24.827 1 51.466 86 GLU C C 1
ATOM 4049 O O . GLU C 1 85 ? -8.314 17.212 24.181 1 54.462 86 GLU C O 1
ATOM 4055 N N . ALA C 1 86 ? -8.416 16.034 26.105 1 47.362 87 ALA C N 1
ATOM 4056 C CA . ALA C 1 86 ? -9.215 17.043 26.795 1 46.813 87 ALA C CA 1
ATOM 4057 C C . ALA C 1 86 ? -8.407 18.316 27.034 1 48.204 87 ALA C C 1
ATOM 4058 O O . ALA C 1 86 ? -8.98 19.395 27.029 1 48.038 87 ALA C O 1
ATOM 4060 N N . LEU C 1 87 ? -7.084 18.169 27.235 1 49.407 88 LEU C N 1
ATOM 4061 C CA . LEU C 1 87 ? -6.125 19.264 27.332 1 51.286 88 LEU C CA 1
ATOM 4062 C C . LEU C 1 87 ? -5.872 19.951 25.975 1 57.255 88 LEU C C 1
ATOM 4063 O O . LEU C 1 87 ? -5.425 21.095 25.919 1 60.091 88 LEU C O 1
ATOM 4068 N N . GLN C 1 88 ? -6.214 19.328 24.846 1 57.65 89 GLN C N 1
ATOM 4069 C CA . GLN C 1 88 ? -6.108 20.18 23.689 1 63.945 89 GLN C CA 1
ATOM 4070 C C . GLN C 1 88 ? -7.296 21.129 23.678 1 62.219 89 GLN C C 1
ATOM 4071 O O . GLN C 1 88 ? -7.091 22.35 23.717 1 60.433 89 GLN C O 1
ATOM 4077 N N . ARG C 1 89 ? -8.491 20.528 23.779 1 58.077 90 ARG C N 1
ATOM 4078 C CA . ARG C 1 89 ? -9.784 21.206 23.809 1 57.895 90 ARG C CA 1
ATOM 4079 C C . ARG C 1 89 ? -10.025 22.144 25.008 1 59.101 90 ARG C C 1
ATOM 4080 O O . ARG C 1 89 ? -10.852 23.045 24.897 1 61.999 90 ARG C O 1
ATOM 4088 N N . PHE C 1 90 ? -9.389 21.921 26.167 1 54.768 91 PHE C N 1
ATOM 4089 C CA . PHE C 1 90 ? -9.598 22.765 27.332 1 53.917 91 PHE C CA 1
ATOM 4090 C C . PHE C 1 90 ? -8.277 22.907 28.069 1 54.343 91 PHE C C 1
ATOM 4091 O O . PHE C 1 90 ? -8.148 22.381 29.171 1 49.094 91 PHE C O 1
ATOM 4099 N N . PRO C 1 91 ? -7.302 23.661 27.495 1 57.324 92 PRO C N 1
ATOM 4100 C CA . PRO C 1 91 ? -5.953 23.764 28.024 1 57.671 92 PRO C CA 1
ATOM 4101 C C . PRO C 1 91 ? -5.915 23.954 29.532 1 59.111 92 PRO C C 1
ATOM 4102 O O . PRO C 1 91 ? -5.16 23.286 30.213 1 57.141 92 PRO C O 1
ATOM 4106 N N . GLN C 1 92 ? -6.722 24.888 30.035 1 64.312 93 GLN C N 1
ATOM 4107 C CA . GLN C 1 92 ? -6.563 25.356 31.401 1 65.645 93 GLN C CA 1
ATOM 4108 C C . GLN C 1 92 ? -7.738 24.88 32.271 1 60.72 93 GLN C C 1
ATOM 4109 O O . GLN C 1 92 ? -8.08 25.549 33.232 1 67.537 93 GLN C O 1
ATOM 4115 N N . ALA C 1 93 ? -8.363 23.738 31.976 1 53.091 94 ALA C N 1
ATOM 4116 C CA . ALA C 1 93 ? -9.617 23.423 32.645 1 51.751 94 ALA C CA 1
ATOM 4117 C C . ALA C 1 93 ? -9.426 22.411 33.777 1 53.268 94 ALA C C 1
ATOM 4118 O O . ALA C 1 93 ? -8.47 21.64 33.792 1 54.326 94 ALA C O 1
ATOM 4120 N N . GLU C 1 94 ? -10.345 22.388 34.747 1 52.801 95 GLU C N 1
ATOM 4121 C CA . GLU C 1 94 ? -10.205 21.416 35.815 1 51.752 95 GLU C CA 1
ATOM 4122 C C . GLU C 1 94 ? -10.584 20.045 35.269 1 50.765 95 GLU C C 1
ATOM 4123 O O . GLU C 1 94 ? -11.717 19.844 34.852 1 58.912 95 GLU C O 1
ATOM 4137 N N . THR C 1 96 ? -11.518 16.518 36.138 1 38.77 97 THR C N 1
ATOM 4138 C CA . THR C 1 96 ? -11.912 15.536 37.134 1 37.832 97 THR C CA 1
ATOM 4139 C C . THR C 1 96 ? -12.015 14.149 36.484 1 36.876 97 THR C C 1
ATOM 4140 O O . THR C 1 96 ? -12.881 13.932 35.637 1 36.099 97 THR C O 1
ATOM 4144 N N . ILE C 1 97 ? -11.227 13.175 36.958 1 35.24 98 ILE C N 1
ATOM 4145 C CA . ILE C 1 97 ? -11.385 11.811 36.477 1 34.776 98 ILE C CA 1
ATOM 4146 C C . ILE C 1 97 ? -12.121 10.963 37.508 1 35.449 98 ILE C C 1
ATOM 4147 O O . ILE C 1 97 ? -11.568 10.744 38.577 1 38.103 98 ILE C O 1
ATOM 4152 N N . ILE C 1 98 ? -13.31 10.449 37.155 1 33.368 99 ILE C N 1
ATOM 4153 C CA . ILE C 1 98 ? -14.019 9.424 37.915 1 31.525 99 ILE C CA 1
ATOM 4154 C C . ILE C 1 98 ? -13.971 8.149 37.071 1 34.343 99 ILE C C 1
ATOM 4155 O O . ILE C 1 98 ? -13.631 8.146 35.864 1 34.714 99 ILE C O 1
ATOM 4160 N N . GLY C 1 99 ? -14.369 7.039 37.697 1 34.373 100 GLY C N 1
ATOM 4161 C CA . GLY C 1 99 ? -14.389 5.804 36.956 1 31.984 100 GLY C CA 1
ATOM 4162 C C . GLY C 1 99 ? -13.058 5.075 37.016 1 33.462 100 GLY C C 1
ATOM 4163 O O . GLY C 1 99 ? -13.05 3.895 36.721 1 37.618 100 GLY C O 1
ATOM 4164 N N . ALA C 1 100 ? -11.955 5.707 37.447 1 34.567 101 ALA C N 1
ATOM 4165 C CA . ALA C 1 100 ? -10.626 5.106 37.347 1 36.056 101 ALA C CA 1
ATOM 4166 C C . ALA C 1 100 ? -10.144 4.368 38.604 1 39.591 101 ALA C C 1
ATOM 4167 O O . ALA C 1 100 ? -9.074 3.752 38.555 1 43.692 101 ALA C O 1
ATOM 4169 N N . THR C 1 101 ? -10.885 4.362 39.715 1 39.026 102 THR C N 1
ATOM 4170 C CA . THR C 1 101 ? -10.183 3.838 40.884 1 45.975 102 THR C CA 1
ATOM 4171 C C . THR C 1 101 ? -10.672 2.419 41.19 1 56.377 102 THR C C 1
ATOM 4172 O O . THR C 1 101 ? -11.047 1.678 40.279 1 58.807 102 THR C O 1
ATOM 4176 N N . GLY C 1 102 ? -10.644 2.055 42.485 1 58.975 103 GLY C N 1
ATOM 4177 C CA . GLY C 1 102 ? -11.192 0.822 43.039 1 62.814 103 GLY C CA 1
ATOM 4178 C C . GLY C 1 102 ? -11.165 -0.461 42.184 1 65.235 103 GLY C C 1
ATOM 4179 O O . GLY C 1 102 ? -12.025 -1.315 42.424 1 76.663 103 GLY C O 1
ATOM 4180 N N . GLY C 1 103 ? -10.191 -0.669 41.268 1 52.096 104 GLY C N 1
ATOM 4181 C CA . GLY C 1 103 ? -10.19 -1.889 40.456 1 44.098 104 GLY C CA 1
ATOM 4182 C C . GLY C 1 103 ? -8.878 -2.67 40.577 1 42.021 104 GLY C C 1
ATOM 4183 O O . GLY C 1 103 ? -8.415 -2.971 41.673 1 43.114 104 GLY C O 1
ATOM 4184 N N . ARG C 1 104 ? -8.26 -2.972 39.429 1 41.742 105 ARG C N 1
ATOM 4185 C CA . ARG C 1 104 ? -6.867 -3.394 39.324 1 40.178 105 ARG C CA 1
ATOM 4186 C C . ARG C 1 104 ? -5.979 -2.313 39.922 1 38.731 105 ARG C C 1
ATOM 4187 O O . ARG C 1 104 ? -6.163 -1.143 39.602 1 35.603 105 ARG C O 1
ATOM 4195 N N . ILE C 1 105 ? -5.001 -2.718 40.752 1 40.534 106 ILE C N 1
ATOM 4196 C CA . ILE C 1 105 ? -4.063 -1.76 41.329 1 38.269 106 ILE C CA 1
ATOM 4197 C C . ILE C 1 105 ? -2.999 -1.26 40.34 1 39.315 106 ILE C C 1
ATOM 4198 O O . ILE C 1 105 ? -2.617 -0.111 40.481 1 41.699 106 ILE C O 1
ATOM 4203 N N . ASP C 1 106 ? -2.556 -2.04 39.333 1 41.015 107 ASP C N 1
ATOM 4204 C CA . ASP C 1 106 ? -1.633 -1.51 38.326 1 40.211 107 ASP C CA 1
ATOM 4205 C C . ASP C 1 106 ? -2.212 -0.269 37.635 1 37.926 107 ASP C C 1
ATOM 4206 O O . ASP C 1 106 ? -1.492 0.721 37.477 1 36.994 107 ASP C O 1
ATOM 4211 N N . HIS C 1 107 ? -3.501 -0.306 37.25 1 37.243 108 HIS C N 1
ATOM 4212 C CA . HIS C 1 107 ? -4.167 0.848 36.646 1 37.465 108 HIS C CA 1
ATOM 4213 C C . HIS C 1 107 ? -4.189 2.082 37.537 1 35.475 108 HIS C C 1
ATOM 4214 O O . HIS C 1 107 ? -3.755 3.144 37.093 1 37.304 108 HIS C O 1
ATOM 4221 N N . LEU C 1 108 ? -4.705 1.936 38.765 1 33.022 109 LEU C N 1
ATOM 4222 C CA . LEU C 1 108 ? -4.968 3.039 39.657 1 31.118 109 LEU C CA 1
ATOM 4223 C C . LEU C 1 108 ? -3.655 3.803 39.906 1 30.655 109 LEU C C 1
ATOM 4224 O O . LEU C 1 108 ? -3.671 5.027 40.076 1 28.557 109 LEU C O 1
ATOM 4229 N N . LEU C 1 109 ? -2.513 3.089 39.898 1 30.033 110 LEU C N 1
ATOM 4230 C CA . LEU C 1 109 ? -1.206 3.716 40.041 1 30.055 110 LEU C CA 1
ATOM 4231 C C . LEU C 1 109 ? -0.868 4.504 38.787 1 31.914 110 LEU C C 1
ATOM 4232 O O . LEU C 1 109 ? -0.485 5.684 38.85 1 30.639 110 LEU C O 1
ATOM 4237 N N . ALA C 1 110 ? -1.02 3.818 37.641 1 33.217 111 ALA C N 1
ATOM 4238 C CA . ALA C 1 110 ? -0.826 4.469 36.372 1 32.97 111 ALA C CA 1
ATOM 4239 C C . ALA C 1 110 ? -1.639 5.761 36.33 1 34.024 111 ALA C C 1
ATOM 4240 O O . ALA C 1 110 ? -1.148 6.737 35.728 1 37.114 111 ALA C O 1
ATOM 4242 N N . ASN C 1 111 ? -2.852 5.791 36.941 1 31.944 112 ASN C N 1
ATOM 4243 C CA . ASN C 1 111 ? -3.562 7.065 37.016 1 32.41 112 ASN C CA 1
ATOM 4244 C C . ASN C 1 111 ? -3.049 7.969 38.14 1 33.435 112 ASN C C 1
ATOM 4245 O O . ASN C 1 111 ? -3.035 9.205 38.017 1 32.476 112 ASN C O 1
ATOM 4250 N N . LEU C 1 112 ? -2.679 7.377 39.288 1 35.777 113 LEU C N 1
ATOM 4251 C CA . LEU C 1 112 ? -2.31 8.222 40.419 1 34.231 113 LEU C CA 1
ATOM 4252 C C . LEU C 1 112 ? -1.139 9.049 39.912 1 37.161 113 LEU C C 1
ATOM 4253 O O . LEU C 1 112 ? -0.984 10.213 40.277 1 38.404 113 LEU C O 1
ATOM 4258 N N . TRP C 1 113 ? -0.372 8.442 38.987 1 36.516 114 TRP C N 1
ATOM 4259 C CA . TRP C 1 113 ? 0.931 8.966 38.641 1 35.447 114 TRP C CA 1
ATOM 4260 C C . TRP C 1 113 ? 0.883 9.815 37.367 1 38.493 114 TRP C C 1
ATOM 4261 O O . TRP C 1 113 ? 1.922 10.296 36.909 1 43.241 114 TRP C O 1
ATOM 4272 N N . LEU C 1 114 ? -0.305 10.027 36.806 1 37.593 115 LEU C N 1
ATOM 4273 C CA . LEU C 1 114 ? -0.444 10.948 35.69 1 41.087 115 LEU C CA 1
ATOM 4274 C C . LEU C 1 114 ? 0.416 12.223 35.843 1 45.798 115 LEU C C 1
ATOM 4275 O O . LEU C 1 114 ? 1.136 12.601 34.907 1 50.754 115 LEU C O 1
ATOM 4280 N N . PRO C 1 115 ? 0.351 12.989 36.959 1 42.928 116 PRO C N 1
ATOM 4281 C CA . PRO C 1 115 ? 1.103 14.238 37.049 1 42.598 116 PRO C CA 1
ATOM 4282 C C . PRO C 1 115 ? 2.624 14.133 36.942 1 44.228 116 PRO C C 1
ATOM 4283 O O . PRO C 1 115 ? 3.304 15.154 36.822 1 42.407 116 PRO C O 1
ATOM 4287 N N . PHE C 1 116 ? 3.16 12.902 36.949 1 47.358 117 PHE C N 1
ATOM 4288 C CA . PHE C 1 116 ? 4.61 12.726 36.946 1 50.059 117 PHE C CA 1
ATOM 4289 C C . PHE C 1 116 ? 5.152 12.868 35.535 1 54.856 117 PHE C C 1
ATOM 4290 O O . PHE C 1 116 ? 6.359 13.064 35.356 1 60.807 117 PHE C O 1
ATOM 4298 N N . GLU C 1 117 ? 4.247 12.754 34.553 1 55.852 118 GLU C N 1
ATOM 4299 C CA . GLU C 1 117 ? 4.639 12.623 33.151 1 58.789 118 GLU C CA 1
ATOM 4300 C C . GLU C 1 117 ? 5.01 13.989 32.572 1 57.728 118 GLU C C 1
ATOM 4301 O O . GLU C 1 117 ? 4.246 14.955 32.679 1 52.745 118 GLU C O 1
ATOM 4307 N N . PRO C 1 118 ? 6.194 14.121 31.929 1 63.978 119 PRO C N 1
ATOM 4308 C CA . PRO C 1 118 ? 6.58 15.4 31.332 1 66.008 119 PRO C CA 1
ATOM 4309 C C . PRO C 1 118 ? 5.401 16.091 30.656 1 66.691 119 PRO C C 1
ATOM 4310 O O . PRO C 1 118 ? 5.152 17.27 30.915 1 69.264 119 PRO C O 1
ATOM 4314 N N . ARG C 1 119 ? 4.607 15.321 29.898 1 62.478 120 ARG C N 1
ATOM 4315 C CA . ARG C 1 119 ? 3.45 15.907 29.234 1 60.608 120 ARG C CA 1
ATOM 4316 C C . ARG C 1 119 ? 2.331 16.402 30.179 1 57.371 120 ARG C C 1
ATOM 4317 O O . ARG C 1 119 ? 1.501 17.172 29.74 1 58.037 120 ARG C O 1
ATOM 4325 N N . PHE C 1 120 ? 2.267 16.045 31.472 1 55.612 121 PHE C N 1
ATOM 4326 C CA . PHE C 1 120 ? 1.116 16.503 32.258 1 54.476 121 PHE C CA 1
ATOM 4327 C C . PHE C 1 120 ? 1.511 17.287 33.516 1 55.382 121 PHE C C 1
ATOM 4328 O O . PHE C 1 120 ? 0.632 17.839 34.19 1 53.683 121 PHE C O 1
ATOM 4336 N N . GLN C 1 121 ? 2.813 17.306 33.851 1 56.537 122 GLN C N 1
ATOM 4337 C CA . GLN C 1 121 ? 3.318 17.893 35.088 1 56.065 122 GLN C CA 1
ATOM 4338 C C . GLN C 1 121 ? 3 19.382 35.144 1 55.294 122 GLN C C 1
ATOM 4339 O O . GLN C 1 121 ? 2.657 19.934 36.178 1 55.832 122 GLN C O 1
ATOM 4345 N N . GLY C 1 122 ? 3.146 20.035 34.001 1 57.202 123 GLY C N 1
ATOM 4346 C CA . GLY C 1 122 ? 2.731 21.408 33.839 1 59.054 123 GLY C CA 1
ATOM 4347 C C . GLY C 1 122 ? 1.239 21.599 34.092 1 56.336 123 GLY C C 1
ATOM 4348 O O . GLY C 1 122 ? 0.757 22.701 34.048 1 60.2 123 GLY C O 1
ATOM 4349 N N . VAL C 1 123 ? 0.473 20.564 34.388 1 54.04 124 VAL C N 1
ATOM 4350 C CA . VAL C 1 123 ? -0.949 20.826 34.472 1 51.337 124 VAL C CA 1
ATOM 4351 C C . VAL C 1 123 ? -1.502 20.165 35.732 1 47.555 124 VAL C C 1
ATOM 4352 O O . VAL C 1 123 ? -2.719 20.023 35.916 1 44.295 124 VAL C O 1
ATOM 4356 N N . LEU C 1 124 ? -0.573 19.837 36.632 1 43.486 125 LEU C N 1
ATOM 4357 C CA . LEU C 1 124 ? -0.915 18.995 37.746 1 41.696 125 LEU C CA 1
ATOM 4358 C C . LEU C 1 124 ? -1.898 19.683 38.675 1 42.923 125 LEU C C 1
ATOM 4359 O O . LEU C 1 124 ? -2.461 19.035 39.54 1 43.294 125 LEU C O 1
ATOM 4364 N N . ARG C 1 125 ? -2.072 20.992 38.555 1 46.815 126 ARG C N 1
ATOM 4365 C CA . ARG C 1 125 ? -2.927 21.671 39.52 1 48.787 126 ARG C CA 1
ATOM 4366 C C . ARG C 1 125 ? -4.402 21.419 39.186 1 50.746 126 ARG C C 1
ATOM 4367 O O . ARG C 1 125 ? -5.274 21.544 40.058 1 47.066 126 ARG C O 1
ATOM 4375 N N . GLN C 1 126 ? -4.662 21.022 37.918 1 54.478 127 GLN C N 1
ATOM 4376 C CA . GLN C 1 126 ? -6.016 20.837 37.394 1 52.137 127 GLN C CA 1
ATOM 4377 C C . GLN C 1 126 ? -6.438 19.359 37.401 1 51.188 127 GLN C C 1
ATOM 4378 O O . GLN C 1 126 ? -7.604 19.063 37.148 1 55.904 127 GLN C O 1
ATOM 4384 N N . ILE C 1 127 ? -5.514 18.419 37.675 1 45.446 128 ILE C N 1
ATOM 4385 C CA . ILE C 1 127 ? -5.848 17.006 37.641 1 39.886 128 ILE C CA 1
ATOM 4386 C C . ILE C 1 127 ? -6.473 16.545 38.98 1 41.613 128 ILE C C 1
ATOM 4387 O O . ILE C 1 127 ? -5.965 16.811 40.083 1 42.881 128 ILE C O 1
ATOM 4392 N N . ARG C 1 128 ? -7.649 15.913 38.892 1 38.53 129 ARG C N 1
ATOM 4393 C CA . ARG C 1 128 ? -8.41 15.547 40.078 1 43.38 129 ARG C CA 1
ATOM 4394 C C . ARG C 1 128 ? -8.84 14.078 39.969 1 43.923 129 ARG C C 1
ATOM 4395 O O . ARG C 1 128 ? -9.463 13.679 38.99 1 57.529 129 ARG C O 1
ATOM 4403 N N . LEU C 1 129 ? -8.607 13.25 40.977 1 37.985 130 LEU C N 1
ATOM 4404 C CA . LEU C 1 129 ? -9.101 11.889 40.857 1 35.056 130 LEU C CA 1
ATOM 4405 C C . LEU C 1 129 ? -10.204 11.692 41.899 1 34.459 130 LEU C C 1
ATOM 4406 O O . LEU C 1 129 ? -9.969 11.96 43.065 1 40.909 130 LEU C O 1
ATOM 4411 N N . CYS C 1 130 ? -11.399 11.228 41.538 1 31.346 131 CYS C N 1
ATOM 4412 C CA . CYS C 1 130 ? -12.438 11.155 42.541 1 32.41 131 CYS C CA 1
ATOM 4413 C C . CYS C 1 130 ? -13.261 9.9 42.412 1 33.885 131 CYS C C 1
ATOM 4414 O O . CYS C 1 130 ? -13.535 9.419 41.313 1 34.833 131 CYS C O 1
ATOM 4417 N N . ASP C 1 131 ? -13.647 9.379 43.58 1 37.31 132 ASP C N 1
ATOM 4418 C CA . ASP C 1 131 ? -14.584 8.262 43.635 1 41.057 132 ASP C CA 1
ATOM 4419 C C . ASP C 1 131 ? -15.555 8.502 44.788 1 42.27 132 ASP C C 1
ATOM 4420 O O . ASP C 1 131 ? -15.451 9.536 45.449 1 39.428 132 ASP C O 1
ATOM 4425 N N . ARG C 1 132 ? -16.457 7.535 45.034 1 42.331 133 ARG C N 1
ATOM 4426 C CA . ARG C 1 132 ? -17.404 7.695 46.127 1 45.048 133 ARG C CA 1
ATOM 4427 C C . ARG C 1 132 ? -16.67 8.19 47.364 1 43.088 133 ARG C C 1
ATOM 4428 O O . ARG C 1 132 ? -17.216 9.048 48.04 1 45.528 133 ARG C O 1
ATOM 4436 N N . GLN C 1 133 ? -15.453 7.693 47.646 1 39.608 134 GLN C N 1
ATOM 4437 C CA . GLN C 1 133 ? -14.979 7.723 49.027 1 38.203 134 GLN C CA 1
ATOM 4438 C C . GLN C 1 133 ? -13.858 8.728 49.182 1 36.81 134 GLN C C 1
ATOM 4439 O O . GLN C 1 133 ? -13.518 9.032 50.33 1 36.645 134 GLN C O 1
ATOM 4445 N N . ASN C 1 134 ? -13.327 9.218 48.039 1 33.799 135 ASN C N 1
ATOM 4446 C CA . ASN C 1 134 ? -12.041 9.899 48.022 1 31.914 135 ASN C CA 1
ATOM 4447 C C . ASN C 1 134 ? -11.992 10.881 46.858 1 35.573 135 ASN C C 1
ATOM 4448 O O . ASN C 1 134 ? -12.61 10.702 45.79 1 40.514 135 ASN C O 1
ATOM 4453 N N . SER C 1 135 ? -11.122 11.867 47.035 1 35.035 136 SER C N 1
ATOM 4454 C CA . SER C 1 135 ? -11.02 13.063 46.238 1 34.02 136 SER C CA 1
ATOM 4455 C C . SER C 1 135 ? -9.561 13.503 46.339 1 34.466 136 SER C C 1
ATOM 4456 O O . SER C 1 135 ? -9.11 13.777 47.435 1 37.903 136 SER C O 1
ATOM 4459 N N . ILE C 1 136 ? -8.796 13.509 45.249 1 32.418 137 ILE C N 1
ATOM 4460 C CA . ILE C 1 136 ? -7.353 13.605 45.304 1 30.53 137 ILE C CA 1
ATOM 4461 C C . ILE C 1 136 ? -6.982 14.788 44.431 1 34.23 137 ILE C C 1
ATOM 4462 O O . ILE C 1 136 ? -7.409 14.823 43.265 1 34.18 137 ILE C O 1
ATOM 4467 N N . GLN C 1 137 ? -6.175 15.728 44.972 1 36.986 138 GLN C N 1
ATOM 4468 C CA . GLN C 1 137 ? -5.614 16.854 44.215 1 34.779 138 GLN C CA 1
ATOM 4469 C C . GLN C 1 137 ? -4.106 16.841 44.421 1 33.813 138 GLN C C 1
ATOM 4470 O O . GLN C 1 137 ? -3.665 16.131 45.308 1 33.787 138 GLN C O 1
ATOM 4476 N N . TYR C 1 138 ? -3.345 17.517 43.536 1 35.308 139 TYR C N 1
ATOM 4477 C CA . TYR C 1 138 ? -1.896 17.391 43.367 1 37.255 139 TYR C CA 1
ATOM 4478 C C . TYR C 1 138 ? -1.185 18.728 43.614 1 39.428 139 TYR C C 1
ATOM 4479 O O . TYR C 1 138 ? -1.709 19.806 43.267 1 39.689 139 TYR C O 1
ATOM 4488 N N . TYR C 1 139 ? 0.02 18.654 44.211 1 37.765 140 TYR C N 1
ATOM 4489 C CA . TYR C 1 139 ? 0.715 19.898 44.468 1 40.565 140 TYR C CA 1
ATOM 4490 C C . TYR C 1 139 ? 2.212 19.787 44.245 1 45.717 140 TYR C C 1
ATOM 4491 O O . TYR C 1 139 ? 2.799 18.759 44.561 1 48.759 140 TYR C O 1
ATOM 4500 N N . ALA C 1 140 ? 2.782 20.879 43.693 1 47.794 141 ALA C N 1
ATOM 4501 C CA . ALA C 1 140 ? 4.216 21.018 43.57 1 46.762 141 ALA C CA 1
ATOM 4502 C C . ALA C 1 140 ? 4.767 21.86 44.736 1 49.483 141 ALA C C 1
ATOM 4503 O O . ALA C 1 140 ? 3.997 22.468 45.519 1 49.171 141 ALA C O 1
ATOM 4505 N N . PRO C 1 141 ? 6.115 21.908 44.954 1 48.817 142 PRO C N 1
ATOM 4506 C CA . PRO C 1 141 ? 6.645 22.747 46.013 1 47.76 142 PRO C CA 1
ATOM 4507 C C . PRO C 1 141 ? 5.892 24.078 46.049 1 49.545 142 PRO C C 1
ATOM 4508 O O . PRO C 1 141 ? 5.727 24.699 44.995 1 55.007 142 PRO C O 1
ATOM 4512 N N . GLY C 1 142 ? 5.38 24.465 47.226 1 47.037 143 GLY C N 1
ATOM 4513 C CA . GLY C 1 142 ? 4.772 25.773 47.386 1 46.884 143 GLY C CA 1
ATOM 4514 C C . GLY C 1 142 ? 4.298 26.017 48.812 1 45.906 143 GLY C C 1
ATOM 4515 O O . GLY C 1 142 ? 4.672 25.295 49.721 1 44.84 143 GLY C O 1
ATOM 4516 N N . SER C 1 143 ? 3.418 26.996 48.979 1 46.486 144 SER C N 1
ATOM 4517 C CA . SER C 1 143 ? 2.723 27.13 50.235 1 47.684 144 SER C CA 1
ATOM 4518 C C . SER C 1 143 ? 1.224 27.189 49.957 1 48.771 144 SER C C 1
ATOM 4519 O O . SER C 1 143 ? 0.802 28.137 49.314 1 51.561 144 SER C O 1
ATOM 4522 N N . TYR C 1 144 ? 0.395 26.25 50.454 1 47.536 145 TYR C N 1
ATOM 4523 C CA . TYR C 1 144 ? -1.042 26.345 50.132 1 49.091 145 TYR C CA 1
ATOM 4524 C C . TYR C 1 144 ? -2.011 26.376 51.331 1 49.416 145 TYR C C 1
ATOM 4525 O O . TYR C 1 144 ? -1.721 25.954 52.457 1 47.618 145 TYR C O 1
ATOM 4534 N N . ILE C 1 145 ? -3.239 26.794 51 1 51.515 146 ILE C N 1
ATOM 4535 C CA . ILE C 1 145 ? -4.459 26.494 51.731 1 51.557 146 ILE C CA 1
ATOM 4536 C C . ILE C 1 145 ? -5.265 25.405 51.008 1 49.929 146 ILE C C 1
ATOM 4537 O O . ILE C 1 145 ? -5.453 25.454 49.792 1 51.535 146 ILE C O 1
ATOM 4542 N N . VAL C 1 146 ? -5.798 24.448 51.78 1 46.544 147 VAL C N 1
ATOM 4543 C CA . VAL C 1 146 ? -6.678 23.445 51.215 1 44.598 147 VAL C CA 1
ATOM 4544 C C . VAL C 1 146 ? -8.055 23.578 51.842 1 46.594 147 VAL C C 1
ATOM 4545 O O . VAL C 1 146 ? -8.219 23.28 53.011 1 45.93 147 VAL C O 1
ATOM 4549 N N . PRO C 1 147 ? -9.092 23.986 51.086 1 50.996 148 PRO C N 1
ATOM 4550 C CA . PRO C 1 147 ? -10.462 24.044 51.625 1 52.74 148 PRO C CA 1
ATOM 4551 C C . PRO C 1 147 ? -11.04 22.655 51.882 1 50.938 148 PRO C C 1
ATOM 4552 O O . PRO C 1 147 ? -10.423 21.666 51.547 1 48.233 148 PRO C O 1
ATOM 4556 N N . LYS C 1 148 ? -12.188 22.573 52.547 1 55.974 149 LYS C N 1
ATOM 4557 C CA . LYS C 1 148 ? -12.695 21.298 53.045 1 53.629 149 LYS C CA 1
ATOM 4558 C C . LYS C 1 148 ? -13.897 20.885 52.204 1 54.88 149 LYS C C 1
ATOM 4559 O O . LYS C 1 148 ? -14.889 21.608 52.134 1 54.682 149 LYS C O 1
ATOM 4565 N N . GLU C 1 149 ? -13.799 19.718 51.552 1 54.893 150 GLU C N 1
ATOM 4566 C CA . GLU C 1 149 ? -14.991 19.202 50.915 1 54.533 150 GLU C CA 1
ATOM 4567 C C . GLU C 1 149 ? -16.013 19.072 52.039 1 59.303 150 GLU C C 1
ATOM 4568 O O . GLU C 1 149 ? -15.664 18.592 53.117 1 57.871 150 GLU C O 1
ATOM 4574 N N . PRO C 1 150 ? -17.262 19.586 51.884 1 63.744 151 PRO C N 1
ATOM 4575 C CA . PRO C 1 150 ? -18.226 19.559 52.988 1 64.007 151 PRO C CA 1
ATOM 4576 C C . PRO C 1 150 ? -18.628 18.137 53.387 1 63.655 151 PRO C C 1
ATOM 4577 O O . PRO C 1 150 ? -18.934 17.872 54.542 1 67.669 151 PRO C O 1
ATOM 4581 N N . ASP C 1 151 ? -18.561 17.203 52.434 1 61.668 152 ASP C N 1
ATOM 4582 C CA . ASP C 1 151 ? -19.007 15.845 52.679 1 62.963 152 ASP C CA 1
ATOM 4583 C C . ASP C 1 151 ? -17.852 14.926 53.089 1 59.009 152 ASP C C 1
ATOM 4584 O O . ASP C 1 151 ? -18.075 13.714 53.146 1 59.007 152 ASP C O 1
ATOM 4589 N N . LYS C 1 152 ? -16.638 15.477 53.32 1 54.843 153 LYS C N 1
ATOM 4590 C CA . LYS C 1 152 ? -15.431 14.699 53.635 1 49.417 153 LYS C CA 1
ATOM 4591 C C . LYS C 1 152 ? -15.013 14.83 55.107 1 52.867 153 LYS C C 1
ATOM 4592 O O . LYS C 1 152 ? -15.108 15.89 55.736 1 54.115 153 LYS C O 1
ATOM 4598 N N . GLU C 1 153 ? -14.451 13.737 55.628 1 53.841 154 GLU C N 1
ATOM 4599 C CA . GLU C 1 153 ? -14.251 13.58 57.057 1 53.861 154 GLU C CA 1
ATOM 4600 C C . GLU C 1 153 ? -12.745 13.562 57.347 1 48.262 154 GLU C C 1
ATOM 4601 O O . GLU C 1 153 ? -12.3 14.125 58.334 1 52.405 154 GLU C O 1
ATOM 4607 N N . TYR C 1 154 ? -11.93 12.953 56.49 1 41.778 155 TYR C N 1
ATOM 4608 C CA . TYR C 1 154 ? -10.509 12.897 56.791 1 38.571 155 TYR C CA 1
ATOM 4609 C C . TYR C 1 154 ? -9.704 13.679 55.761 1 35.769 155 TYR C C 1
ATOM 4610 O O . TYR C 1 154 ? -10.152 13.927 54.653 1 36.364 155 TYR C O 1
ATOM 4619 N N . LEU C 1 155 ? -8.491 14.061 56.111 1 33.027 156 LEU C N 1
ATOM 4620 C CA . LEU C 1 155 ? -7.64 14.665 55.11 1 31.993 156 LEU C CA 1
ATOM 4621 C C . LEU C 1 155 ? -6.27 14.017 55.284 1 31.82 156 LEU C C 1
ATOM 4622 O O . LEU C 1 155 ? -5.986 13.601 56.426 1 32.197 156 LEU C O 1
ATOM 4627 N N . ALA C 1 156 ? -5.482 13.914 54.173 1 29.851 157 ALA C N 1
ATOM 4628 C CA . ALA C 1 156 ? -4.208 13.205 54.131 1 28.861 157 ALA C CA 1
ATOM 4629 C C . ALA C 1 156 ? -3.21 13.951 53.266 1 30.764 157 ALA C C 1
ATOM 4630 O O . ALA C 1 156 ? -3.557 14.47 52.185 1 29.44 157 ALA C O 1
ATOM 4632 N N . TYR C 1 157 ? -1.961 13.974 53.764 1 32.655 158 TYR C N 1
ATOM 4633 C CA . TYR C 1 157 ? -0.875 14.469 52.931 1 33.798 158 TYR C CA 1
ATOM 4634 C C . TYR C 1 157 ? -0.058 13.275 52.453 1 37.493 158 TYR C C 1
ATOM 4635 O O . TYR C 1 157 ? 0.648 12.608 53.222 1 41.193 158 TYR C O 1
ATOM 4644 N N . CYS C 1 158 ? -0.157 13 51.163 1 34.759 159 CYS C N 1
ATOM 4645 C CA . CYS C 1 158 ? 0.491 11.804 50.702 1 33.435 159 CYS C CA 1
ATOM 4646 C C . CYS C 1 158 ? 1.617 12.211 49.774 1 35.922 159 CYS C C 1
ATOM 4647 O O . CYS C 1 158 ? 1.382 12.768 48.685 1 36.337 159 CYS C O 1
ATOM 4650 N N . CYS C 1 159 ? 2.822 11.896 50.257 1 35.616 160 CYS C N 1
ATOM 4651 C CA . CYS C 1 159 ? 4.095 12.223 49.645 1 35.083 160 CYS C CA 1
ATOM 4652 C C . CYS C 1 159 ? 4.464 11.164 48.615 1 36.465 160 CYS C C 1
ATOM 4653 O O . CYS C 1 159 ? 5.026 10.117 48.944 1 36.05 160 CYS C O 1
ATOM 4656 N N . LEU C 1 160 ? 4.165 11.489 47.352 1 37.787 161 LEU C N 1
ATOM 4657 C CA . LEU C 1 160 ? 4.291 10.539 46.264 1 39.003 161 LEU C CA 1
ATOM 4658 C C . LEU C 1 160 ? 5.756 10.32 46.041 1 43.162 161 LEU C C 1
ATOM 4659 O O . LEU C 1 160 ? 6.081 9.28 45.491 1 50.401 161 LEU C O 1
ATOM 4664 N N . THR C 1 161 ? 6.561 11.355 46.377 1 44.414 162 THR C N 1
ATOM 4665 C CA . THR C 1 161 ? 8.026 11.329 46.394 1 41.801 162 THR C CA 1
ATOM 4666 C C . THR C 1 161 ? 8.573 11.824 47.745 1 42.258 162 THR C C 1
ATOM 4667 O O . THR C 1 161 ? 7.831 12.365 48.595 1 38.245 162 THR C O 1
ATOM 4671 N N . PRO C 1 162 ? 9.91 11.682 47.959 1 42.225 163 PRO C N 1
ATOM 4672 C CA . PRO C 1 162 ? 10.585 12.317 49.086 1 40.542 163 PRO C CA 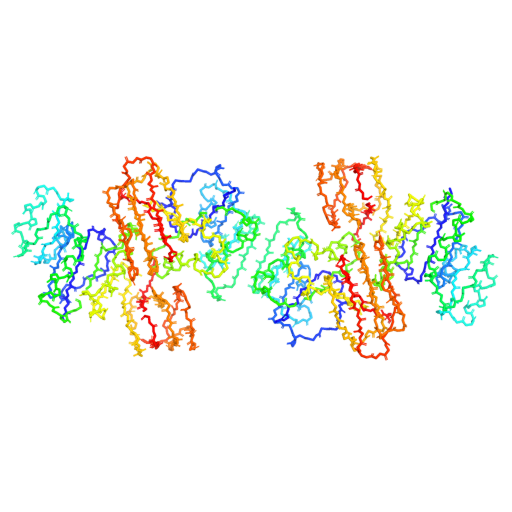1
ATOM 4673 C C . PRO C 1 162 ? 10.353 13.802 49.027 1 42.416 163 PRO C C 1
ATOM 4674 O O . PRO C 1 162 ? 10.443 14.394 47.96 1 45.283 163 PRO C O 1
ATOM 4678 N N . VAL C 1 163 ? 9.92 14.343 50.161 1 44.757 164 VAL C N 1
ATOM 4679 C CA . VAL C 1 163 ? 9.52 15.735 50.274 1 43.595 164 VAL C CA 1
ATOM 4680 C C . VAL C 1 163 ? 10.48 16.42 51.226 1 44.207 164 VAL C C 1
ATOM 4681 O O . VAL C 1 163 ? 10.94 15.789 52.175 1 47.946 164 VAL C O 1
ATOM 4685 N N . GLU C 1 164 ? 10.757 17.691 50.951 1 45.75 165 GLU C N 1
ATOM 4686 C CA . GLU C 1 164 ? 11.599 18.491 51.811 1 49.626 165 GLU C CA 1
ATOM 4687 C C . GLU C 1 164 ? 10.78 19.539 52.545 1 52.152 165 GLU C C 1
ATOM 4688 O O . GLU C 1 164 ? 10.085 20.37 51.945 1 52.41 165 GLU C O 1
ATOM 4694 N N . ASN C 1 165 ? 10.884 19.446 53.879 1 54.593 166 ASN C N 1
ATOM 4695 C CA . ASN C 1 165 ? 10.577 20.561 54.747 1 51.509 166 ASN C CA 1
ATOM 4696 C C . ASN C 1 165 ? 9.075 20.777 54.768 1 48.124 166 ASN C C 1
ATOM 4697 O O . ASN C 1 165 ? 8.603 21.855 54.45 1 50.726 166 ASN C O 1
ATOM 4702 N N . LEU C 1 166 ? 8.331 19.725 55.085 1 46.016 167 LEU C N 1
ATOM 4703 C CA . LEU C 1 166 ? 6.881 19.822 55.081 1 46.468 167 LEU C CA 1
ATOM 4704 C C . LEU C 1 166 ? 6.326 20.273 56.449 1 50.332 167 LEU C C 1
ATOM 4705 O O . LEU C 1 166 ? 6.778 19.795 57.515 1 50.29 167 LEU C O 1
ATOM 4710 N N . THR C 1 167 ? 5.305 21.163 56.381 1 49.575 168 THR C N 1
ATOM 4711 C CA . THR C 1 167 ? 4.69 21.878 57.5 1 49.629 168 THR C CA 1
ATOM 4712 C C . THR C 1 167 ? 3.174 21.883 57.329 1 49.543 168 THR C C 1
ATOM 4713 O O . THR C 1 167 ? 2.655 22.384 56.339 1 55.327 168 THR C O 1
ATOM 4717 N N . LEU C 1 168 ? 2.46 21.329 58.301 1 49.124 169 LEU C N 1
ATOM 4718 C CA . LEU C 1 168 ? 0.997 21.338 58.304 1 50.105 169 LEU C CA 1
ATOM 4719 C C . LEU C 1 168 ? 0.52 22.233 59.454 1 53.257 169 LEU C C 1
ATOM 4720 O O . LEU C 1 168 ? 0.973 22.092 60.602 1 54.796 169 LEU C O 1
ATOM 4725 N N . ARG C 1 169 ? -0.474 23.075 59.162 1 50.666 170 ARG C N 1
ATOM 4726 C CA . ARG C 1 169 ? -1.166 23.833 60.189 1 52.156 170 ARG C CA 1
ATOM 4727 C C . ARG C 1 169 ? -2.667 23.787 59.925 1 52.62 170 ARG C C 1
ATOM 4728 O O . ARG C 1 169 ? -3.115 23.207 58.933 1 48.718 170 ARG C O 1
ATOM 4736 N N A ARG C 1 170 ? -3.431 24.429 60.821 0.5 55.613 171 ARG C N 1
ATOM 4737 N N B ARG C 1 170 ? -3.42 24.431 60.827 0.5 55.02 171 ARG C N 1
ATOM 4738 C CA A ARG C 1 170 ? -4.877 24.587 60.708 0.5 57.827 171 ARG C CA 1
ATOM 4739 C CA B ARG C 1 170 ? -4.862 24.595 60.71 0.5 56.781 171 ARG C CA 1
ATOM 4740 C C A ARG C 1 170 ? -5.601 23.236 60.606 0.5 56.964 171 ARG C C 1
ATOM 4741 C C B ARG C 1 170 ? -5.575 23.238 60.573 0.5 56.344 171 ARG C C 1
ATOM 4742 O O A ARG C 1 170 ? -6.694 23.142 60.027 0.5 57.662 171 ARG C O 1
ATOM 4743 O O B ARG C 1 170 ? -6.641 23.143 59.945 0.5 57.089 171 ARG C O 1
ATOM 4758 N N . SER C 1 171 ? -4.992 22.199 61.198 1 53.385 172 SER C N 1
ATOM 4759 C CA . SER C 1 171 ? -5.503 20.837 61.133 1 49.896 172 SER C CA 1
ATOM 4760 C C . SER C 1 171 ? -5.25 20.091 62.443 1 52.382 172 SER C C 1
ATOM 4761 O O . SER C 1 171 ? -4.516 20.533 63.334 1 56.404 172 SER C O 1
ATOM 4764 N N . LYS C 1 172 ? -5.852 18.912 62.55 1 48.188 173 LYS C N 1
ATOM 4765 C CA . LYS C 1 172 ? -5.828 18.268 63.841 1 47.836 173 LYS C CA 1
ATOM 4766 C C . LYS C 1 172 ? -4.397 17.814 64.168 1 46.587 173 LYS C C 1
ATOM 4767 O O . LYS C 1 172 ? -3.996 17.861 65.319 1 49.73 173 LYS C O 1
ATOM 4773 N N . TYR C 1 173 ? -3.626 17.35 63.182 1 42.925 174 TYR C N 1
ATOM 4774 C CA . TYR C 1 173 ? -2.3 16.83 63.449 1 40.11 174 TYR C CA 1
ATOM 4775 C C . TYR C 1 173 ? -1.322 17.668 62.634 1 40.375 174 TYR C C 1
ATOM 4776 O O . TYR C 1 173 ? -1.74 18.249 61.633 1 42.149 174 TYR C O 1
ATOM 4785 N N . LEU C 1 174 ? -0.048 17.741 63.06 1 38.338 175 LEU C N 1
ATOM 4786 C CA . LEU C 1 174 ? 0.812 18.814 62.584 1 37.993 175 LEU C CA 1
ATOM 4787 C C . LEU C 1 174 ? 2.19 18.277 62.206 1 37.102 175 LEU C C 1
ATOM 4788 O O . LEU C 1 174 ? 2.518 17.149 62.535 1 38.304 175 LEU C O 1
ATOM 4793 N N . LEU C 1 175 ? 2.983 19.073 61.49 1 37.772 176 LEU C N 1
ATOM 4794 C CA . LEU C 1 175 ? 4.396 18.79 61.251 1 39.415 176 LEU C CA 1
ATOM 4795 C C . LEU C 1 175 ? 5.103 20.133 61.137 1 40.94 176 LEU C C 1
ATOM 4796 O O . LEU C 1 175 ? 4.519 21.056 60.591 1 39.471 176 LEU C O 1
ATOM 4801 N N . THR C 1 176 ? 6.363 20.211 61.59 1 44.032 177 THR C N 1
ATOM 4802 C CA . THR C 1 176 ? 7.173 21.404 61.358 1 49.043 177 THR C CA 1
ATOM 4803 C C . THR C 1 176 ? 8.486 21.084 60.645 1 49.182 177 THR C C 1
ATOM 4804 O O . THR C 1 176 ? 9.357 20.412 61.205 1 49.182 177 THR C O 1
ATOM 4808 N N . ASN C 1 177 ? 8.64 21.649 59.438 1 48.969 178 ASN C N 1
ATOM 4809 C CA . ASN C 1 177 ? 9.881 21.542 58.678 1 50.184 178 ASN C CA 1
ATOM 4810 C C . ASN C 1 177 ? 10.344 20.086 58.577 1 45.776 178 ASN C C 1
ATOM 4811 O O . ASN C 1 177 ? 11.546 19.824 58.716 1 43.858 178 ASN C O 1
ATOM 4816 N N . GLN C 1 178 ? 9.389 19.197 58.256 1 41.445 179 GLN C N 1
ATOM 4817 C CA . GLN C 1 178 ? 9.604 17.776 58.376 1 42.585 179 GLN C CA 1
ATOM 4818 C C . GLN C 1 178 ? 10.369 17.202 57.191 1 45.403 179 GLN C C 1
ATOM 4819 O O . GLN C 1 178 ? 9.982 17.44 56.052 1 49.099 179 GLN C O 1
ATOM 4825 N N . ASP C 1 179 ? 11.425 16.419 57.433 1 46.507 180 ASP C N 1
ATOM 4826 C CA . ASP C 1 179 ? 12.03 15.73 56.299 1 50.446 180 ASP C CA 1
ATOM 4827 C C . ASP C 1 179 ? 11.183 14.49 56.013 1 48.211 180 ASP C C 1
ATOM 4828 O O . ASP C 1 179 ? 10.785 13.817 56.969 1 44.662 180 ASP C O 1
ATOM 4833 N N . VAL C 1 180 ? 10.881 14.233 54.717 1 44.427 181 VAL C N 1
ATOM 4834 C CA . VAL C 1 180 ? 10.165 13.026 54.32 1 39.939 181 VAL C CA 1
ATOM 4835 C C . VAL C 1 180 ? 11.015 12.277 53.286 1 41.019 181 VAL C C 1
ATOM 4836 O O . VAL C 1 180 ? 10.887 12.495 52.094 1 37.67 181 VAL C O 1
ATOM 4840 N N . PRO C 1 181 ? 11.949 11.4 53.742 1 45.585 182 PRO C N 1
ATOM 4841 C CA . PRO C 1 181 ? 12.988 10.805 52.883 1 45.54 182 PRO C CA 1
ATOM 4842 C C . PRO C 1 181 ? 12.587 9.687 51.921 1 45.341 182 PRO C C 1
ATOM 4843 O O . PRO C 1 181 ? 13.401 9.251 51.1 1 46.576 182 PRO C O 1
ATOM 4847 N N . TYR C 1 182 ? 11.344 9.217 52.033 1 43.173 183 TYR C N 1
ATOM 4848 C CA . TYR C 1 182 ? 10.813 8.189 51.147 1 41.448 183 TYR C CA 1
ATOM 4849 C C . TYR C 1 182 ? 9.287 8.309 51.22 1 37.513 183 TYR C C 1
ATOM 4850 O O . TYR C 1 182 ? 8.716 8.723 52.257 1 33.988 183 TYR C O 1
ATOM 4859 N N . PRO C 1 183 ? 8.573 7.95 50.121 1 35.811 184 PRO C N 1
ATOM 4860 C CA . PRO C 1 183 ? 7.123 8.173 50.057 1 34.052 184 PRO C CA 1
ATOM 4861 C C . PRO C 1 183 ? 6.428 7.774 51.361 1 33.248 184 PRO C C 1
ATOM 4862 O O . PRO C 1 183 ? 6.618 6.651 51.832 1 33.616 184 PRO C O 1
ATOM 4866 N N . THR C 1 184 ? 5.654 8.694 51.949 1 32.609 185 THR C N 1
ATOM 4867 C CA . THR C 1 184 ? 4.978 8.43 53.22 1 33.671 185 THR C CA 1
ATOM 4868 C C . THR C 1 184 ? 3.531 8.898 53.123 1 32.323 185 THR C C 1
ATOM 4869 O O . THR C 1 184 ? 3.288 9.962 52.607 1 34.957 185 THR C O 1
ATOM 4873 N N . SER C 1 185 ? 2.567 8.15 53.634 1 30.947 186 SER C N 1
ATOM 4874 C CA . SER C 1 185 ? 1.216 8.674 53.603 1 30.19 186 SER C CA 1
ATOM 4875 C C . SER C 1 185 ? 0.797 9.128 54.993 1 32.177 186 SER C C 1
ATOM 4876 O O . SER C 1 185 ? 0.518 8.311 55.853 1 36.875 186 SER C O 1
ATOM 4879 N N . TYR C 1 186 ? 0.789 10.436 55.229 1 33.003 187 TYR C N 1
ATOM 4880 C CA . TYR C 1 186 ? 0.284 10.989 56.47 1 34.155 187 TYR C CA 1
ATOM 4881 C C . TYR C 1 186 ? -1.244 10.97 56.431 1 33.631 187 TYR C C 1
ATOM 4882 O O . TYR C 1 186 ? -1.851 11.983 56.053 1 39.192 187 TYR C O 1
ATOM 4891 N N . ALA C 1 187 ? -1.829 9.84 56.816 1 29.068 188 ALA C N 1
ATOM 4892 C CA . ALA C 1 187 ? -3.236 9.558 56.626 1 29.225 188 ALA C CA 1
ATOM 4893 C C . ALA C 1 187 ? -4.048 9.935 57.871 1 31.479 188 ALA C C 1
ATOM 4894 O O . ALA C 1 187 ? -3.513 9.91 58.982 1 32.123 188 ALA C O 1
ATOM 4896 N N . SER C 1 188 ? -5.353 10.24 57.688 1 32.404 189 SER C N 1
ATOM 4897 C CA . SER C 1 188 ? -6.316 10.313 58.781 1 34.928 189 SER C CA 1
ATOM 4898 C C . SER C 1 188 ? -6.159 11.576 59.628 1 37.409 189 SER C C 1
ATOM 4899 O O . SER C 1 188 ? -6.475 11.59 60.835 1 38.794 189 SER C O 1
ATOM 4902 N N . ASN C 1 189 ? -5.734 12.648 58.954 1 37.202 190 ASN C N 1
ATOM 4903 C CA . ASN C 1 189 ? -5.761 13.976 59.526 1 39.716 190 ASN C CA 1
ATOM 4904 C C . ASN C 1 189 ? -7.197 14.537 59.473 1 42.958 190 ASN C C 1
ATOM 4905 O O . ASN C 1 189 ? -8.051 14.112 58.685 1 43.645 190 ASN C O 1
ATOM 4910 N N . GLU C 1 190 ? -7.51 15.482 60.362 1 46.09 191 GLU C N 1
ATOM 4911 C CA . GLU C 1 190 ? -8.854 16.046 60.4 1 50.123 191 GLU C CA 1
ATOM 4912 C C . GLU C 1 190 ? -8.784 17.559 60.267 1 50.841 191 GLU C C 1
ATOM 4913 O O . GLU C 1 190 ? -7.711 18.135 60.431 1 50.688 191 GLU C O 1
ATOM 4919 N N . PHE C 1 191 ? -9.924 18.183 59.929 1 54.181 192 PHE C N 1
ATOM 4920 C CA . PHE C 1 191 ? -9.987 19.628 59.73 1 55.126 192 PHE C CA 1
ATOM 4921 C C . PHE C 1 191 ? -10.491 20.266 61.022 1 58.896 192 PHE C C 1
ATOM 4922 O O . PHE C 1 191 ? -11.438 19.74 61.603 1 58.691 192 PHE C O 1
ATOM 4930 N N . ILE C 1 192 ? -9.871 21.372 61.466 1 59.531 193 ILE C N 1
ATOM 4931 C CA . ILE C 1 192 ? -10.475 22.117 62.562 1 66.37 193 ILE C CA 1
ATOM 4932 C C . ILE C 1 192 ? -11.387 23.22 62.011 1 72.461 193 ILE C C 1
ATOM 4933 O O . ILE C 1 192 ? -12.41 23.559 62.613 1 74.4 193 ILE C O 1
ATOM 4938 N N . GLU C 1 193 ? -11.048 23.747 60.83 1 74.871 194 GLU C N 1
ATOM 4939 C CA . GLU C 1 193 ? -11.779 24.879 60.281 1 77.379 194 GLU C CA 1
ATOM 4940 C C . GLU C 1 193 ? -12.584 24.396 59.077 1 73.395 194 GLU C C 1
ATOM 4941 O O . GLU C 1 193 ? -12.974 23.238 59.042 1 72.183 194 GLU C O 1
ATOM 4947 N N . GLU C 1 194 ? -12.863 25.292 58.118 1 74.277 195 GLU C N 1
ATOM 4948 C CA . GLU C 1 194 ? -13.446 24.93 56.828 1 72.709 195 GLU C CA 1
ATOM 4949 C C . GLU C 1 194 ? -12.353 24.915 55.75 1 66.135 195 GLU C C 1
ATOM 4950 O O . GLU C 1 194 ? -12.619 24.686 54.569 1 62.43 195 GLU C O 1
ATOM 4956 N N . ALA C 1 195 ? -11.113 25.175 56.187 1 61.682 196 ALA C N 1
ATOM 4957 C CA . ALA C 1 195 ? -9.918 24.93 55.402 1 57.681 196 ALA C CA 1
ATOM 4958 C C . ALA C 1 195 ? -8.776 24.528 56.337 1 56.642 196 ALA C C 1
ATOM 4959 O O . ALA C 1 195 ? -8.876 24.693 57.551 1 60.658 196 ALA C O 1
ATOM 4961 N N . ALA C 1 196 ? -7.719 23.947 55.764 1 53.099 197 ALA C N 1
ATOM 4962 C CA . ALA C 1 196 ? -6.456 23.762 56.454 1 51.893 197 ALA C CA 1
ATOM 4963 C C . ALA C 1 196 ? -5.375 24.333 55.558 1 48.815 197 ALA C C 1
ATOM 4964 O O . ALA C 1 196 ? -5.704 24.874 54.522 1 49.038 197 ALA C O 1
ATOM 4966 N N . ALA C 1 197 ? -4.112 24.125 55.924 1 47.313 198 ALA C N 1
ATOM 4967 C CA . ALA C 1 197 ? -3.016 24.894 55.364 1 49.322 198 ALA C CA 1
ATOM 4968 C C . ALA C 1 197 ? -1.715 24.104 55.429 1 48.181 198 ALA C C 1
ATOM 4969 O O . ALA C 1 197 ? -1.437 23.505 56.461 1 50.503 198 ALA C O 1
ATOM 4971 N N . PHE C 1 198 ? -0.876 24.165 54.389 1 46.123 199 PHE C N 1
ATOM 4972 C CA . PHE C 1 198 ? 0.375 23.409 54.442 1 47.62 199 PHE C CA 1
ATOM 4973 C C . PHE C 1 198 ? 1.412 24.095 53.552 1 48.38 199 PHE C C 1
ATOM 4974 O O . PHE C 1 198 ? 1.039 24.906 52.704 1 52.131 199 PHE C O 1
ATOM 4982 N N . SER C 1 199 ? 2.693 23.723 53.701 1 44.798 200 SER C N 1
ATOM 4983 C CA . SER C 1 199 ? 3.765 24.275 52.885 1 45.422 200 SER C CA 1
ATOM 4984 C C . SER C 1 199 ? 4.837 23.209 52.766 1 43.747 200 SER C C 1
ATOM 4985 O O . SER C 1 199 ? 4.977 22.387 53.663 1 44.59 200 SER C O 1
ATOM 4988 N N . PHE C 1 200 ? 5.598 23.243 51.676 1 45.266 201 PHE C N 1
ATOM 4989 C CA . PHE C 1 200 ? 6.759 22.378 51.519 1 47.004 201 PHE C CA 1
ATOM 4990 C C . PHE C 1 200 ? 7.625 22.848 50.361 1 50.118 201 PHE C C 1
ATOM 4991 O O . PHE C 1 200 ? 7.184 23.634 49.511 1 49.343 201 PHE C O 1
ATOM 4999 N N . ASP C 1 201 ? 8.816 22.236 50.298 1 52.359 202 ASP C N 1
ATOM 5000 C CA . ASP C 1 201 ? 9.969 22.83 49.628 1 53.936 202 ASP C CA 1
ATOM 5001 C C . ASP C 1 201 ? 10.427 22.01 48.411 1 53.222 202 ASP C C 1
ATOM 5002 O O . ASP C 1 201 ? 10.91 22.591 47.437 1 52.426 202 ASP C O 1
ATOM 5007 N N . ALA C 1 202 ? 10.288 20.672 48.464 1 52.969 203 ALA C N 1
ATOM 5008 C CA . ALA C 1 202 ? 10.581 19.833 47.306 1 55.914 203 ALA C CA 1
ATOM 5009 C C . ALA C 1 202 ? 9.743 18.556 47.333 1 55.321 203 ALA C C 1
ATOM 5010 O O . ALA C 1 202 ? 9.308 18.093 48.382 1 49.394 203 ALA C O 1
ATOM 5012 N N . GLY C 1 203 ? 9.531 17.995 46.136 1 58.166 204 GLY C N 1
ATOM 5013 C CA . GLY C 1 203 ? 8.758 16.777 45.982 1 50.814 204 GLY C CA 1
ATOM 5014 C C . GLY C 1 203 ? 7.385 17.041 45.363 1 49.003 204 GLY C C 1
ATOM 5015 O O . GLY C 1 203 ? 7.136 18.035 44.658 1 45.41 204 GLY C O 1
ATOM 5024 N N . ILE C 1 205 ? 3.117 16.169 46.326 1 35.644 206 ILE C N 1
ATOM 5025 C CA . ILE C 1 205 ? 2.206 15.644 47.315 1 35.79 206 ILE C CA 1
ATOM 5026 C C . ILE C 1 205 ? 0.847 15.466 46.672 1 34.793 206 ILE C C 1
ATOM 5027 O O . ILE C 1 205 ? 0.473 16.299 45.844 1 35.878 206 ILE C O 1
ATOM 5032 N N . ALA C 1 206 ? 0.138 14.394 47.073 1 32.559 207 ALA C N 1
ATOM 5033 C CA . ALA C 1 206 ? -1.287 14.287 46.778 1 30.824 207 ALA C CA 1
ATOM 5034 C C . ALA C 1 206 ? -2.112 14.563 48.035 1 30.675 207 ALA C C 1
ATOM 5035 O O . ALA C 1 206 ? -1.917 13.956 49.071 1 31.526 207 ALA C O 1
ATOM 5037 N N . VAL C 1 207 ? -3.027 15.515 47.981 1 31.366 208 VAL C N 1
ATOM 5038 C CA . VAL C 1 207 ? -3.864 15.741 49.146 1 31.996 208 VAL C CA 1
ATOM 5039 C C . VAL C 1 207 ? -5.119 14.904 48.949 1 31.2 208 VAL C C 1
ATOM 5040 O O . VAL C 1 207 ? -5.772 15.026 47.915 1 35.014 208 VAL C O 1
ATOM 5044 N N . ILE C 1 208 ? -5.446 14.041 49.903 1 28.43 209 ILE C N 1
ATOM 5045 C CA . ILE C 1 208 ? -6.649 13.251 49.716 1 27.655 209 ILE C CA 1
ATOM 5046 C C . ILE C 1 208 ? -7.583 13.55 50.871 1 28.87 209 ILE C C 1
ATOM 5047 O O . ILE C 1 208 ? -7.163 13.491 52.026 1 29.509 209 ILE C O 1
ATOM 5052 N N . GLN C 1 209 ? -8.837 13.825 50.518 1 29.732 210 GLN C N 1
ATOM 5053 C CA . GLN C 1 209 ? -9.916 13.953 51.472 1 31.887 210 GLN C CA 1
ATOM 5054 C C . GLN C 1 209 ? -10.768 12.737 51.222 1 31.663 210 GLN C C 1
ATOM 5055 O O . GLN C 1 209 ? -10.925 12.403 50.07 1 30.955 210 GLN C O 1
ATOM 5061 N N . SER C 1 210 ? -11.249 12.1 52.288 1 33.41 211 SER C N 1
ATOM 5062 C CA . SER C 1 210 ? -11.834 10.784 52.189 1 36.678 211 SER C CA 1
ATOM 5063 C C . SER C 1 210 ? -12.861 10.613 53.292 1 41.911 211 SER C C 1
ATOM 5064 O O . SER C 1 210 ? -12.965 11.5 54.142 1 45.177 211 SER C O 1
ATOM 5067 N N . LYS C 1 211 ? -13.584 9.472 53.286 1 43.512 212 LYS C N 1
ATOM 5068 C CA . LYS C 1 211 ? -14.587 9.167 54.307 1 47.582 212 LYS C CA 1
ATOM 5069 C C . LYS C 1 211 ? -14.831 7.667 54.315 1 49.242 212 LYS C C 1
ATOM 5070 O O . LYS C 1 211 ? -14.411 7.008 53.355 1 44.666 212 LYS C O 1
ATOM 5076 N N . ASP C 1 212 ? -15.528 7.182 55.376 1 51.335 213 ASP C N 1
ATOM 5077 C CA . ASP C 1 212 ? -16.029 5.814 55.414 1 53.767 213 ASP C CA 1
ATOM 5078 C C . ASP C 1 212 ? -17.384 5.743 54.713 1 59.99 213 ASP C C 1
ATOM 5079 O O . ASP C 1 212 ? -17.779 6.687 54.029 1 57.985 213 ASP C O 1
ATOM 5084 N N . LYS C 1 213 ? -18.104 4.623 54.909 1 73.277 214 LYS C N 1
ATOM 5085 C CA . LYS C 1 213 ? -19.232 4.206 54.072 1 75.065 214 LYS C CA 1
ATOM 5086 C C . LYS C 1 213 ? -20.595 4.289 54.817 1 77.467 214 LYS C C 1
ATOM 5087 O O . LYS C 1 213 ? -20.668 3.808 55.985 1 78.873 214 LYS C O 1
ATOM 5094 N N . SER D 1 1 ? 7.811 -19.777 57.408 1 57.059 2 SER D N 1
ATOM 5095 C CA . SER D 1 1 ? 6.426 -19.731 57.936 1 51.825 2 SER D CA 1
ATOM 5096 C C . SER D 1 1 ? 5.653 -18.781 57.053 1 49.054 2 SER D C 1
ATOM 5097 O O . SER D 1 1 ? 6.243 -17.882 56.481 1 47.906 2 SER D O 1
ATOM 5100 N N . ARG D 1 2 ? 4.334 -18.941 57.007 1 46.81 3 ARG D N 1
ATOM 5101 C CA . ARG D 1 2 ? 3.539 -17.877 56.444 1 44.787 3 ARG D CA 1
ATOM 5102 C C . ARG D 1 2 ? 2.667 -17.311 57.554 1 42.226 3 ARG D C 1
ATOM 5103 O O . ARG D 1 2 ? 2.135 -18.07 58.36 1 45.072 3 ARG D O 1
ATOM 5111 N N . VAL D 1 3 ? 2.56 -15.979 57.608 1 39.903 4 VAL D N 1
ATOM 5112 C CA . VAL D 1 3 ? 1.663 -15.308 58.551 1 37.386 4 VAL D CA 1
ATOM 5113 C C . VAL D 1 3 ? 0.573 -14.57 57.792 1 35.745 4 VAL D C 1
ATOM 5114 O O . VAL D 1 3 ? 0.876 -13.873 56.806 1 35.578 4 VAL D O 1
ATOM 5118 N N . LEU D 1 4 ? -0.68 -14.772 58.248 1 35.188 5 LEU D N 1
ATOM 5119 C CA . LEU D 1 4 ? -1.826 -14.094 57.647 1 34.876 5 LEU D CA 1
ATOM 5120 C C . LEU D 1 4 ? -2.23 -12.93 58.545 1 36.145 5 LEU D C 1
ATOM 5121 O O . LEU D 1 4 ? -2.456 -13.153 59.735 1 38.676 5 LEU D O 1
ATOM 5126 N N . LEU D 1 5 ? -2.273 -11.71 57.97 1 36.414 6 LEU D N 1
ATOM 5127 C CA . LEU D 1 5 ? -2.815 -10.501 58.589 1 37.237 6 LEU D CA 1
ATOM 5128 C C . LEU D 1 5 ? -4.087 -10.066 57.852 1 36.228 6 LEU D C 1
ATOM 5129 O O . LEU D 1 5 ? -4.068 -9.862 56.642 1 37.912 6 LEU D O 1
ATOM 5134 N N . VAL D 1 6 ? -5.204 -9.959 58.586 1 33.53 7 VAL D N 1
ATOM 5135 C CA . VAL D 1 6 ? -6.454 -9.51 58.012 1 32.29 7 VAL D CA 1
ATOM 5136 C C . VAL D 1 6 ? -6.806 -8.138 58.586 1 33.322 7 VA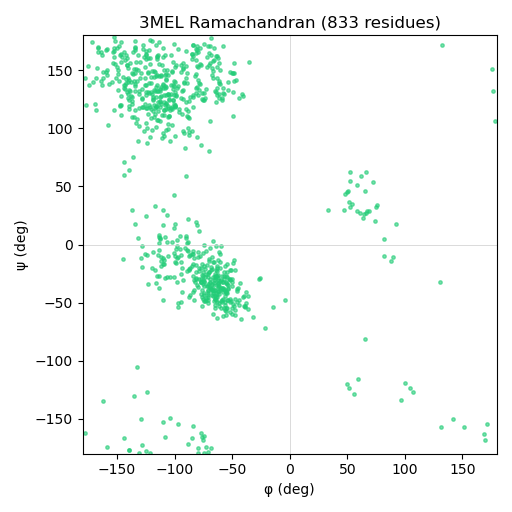L D C 1
ATOM 5137 O O . VAL D 1 6 ? -6.921 -7.985 59.8 1 32.586 7 VAL D O 1
ATOM 5141 N N . ALA D 1 7 ? -6.949 -7.131 57.702 1 33.474 8 ALA D N 1
ATOM 5142 C CA . ALA D 1 7 ? -7.505 -5.823 58.037 1 33.046 8 ALA D CA 1
ATOM 5143 C C . ALA D 1 7 ? -9.041 -5.843 57.978 1 34.312 8 ALA D C 1
ATOM 5144 O O . ALA D 1 7 ? -9.656 -6.895 58.095 1 37.711 8 ALA D O 1
ATOM 5146 N N . GLY D 1 8 ? -9.674 -4.685 57.784 1 34.743 9 GLY D N 1
ATOM 5147 C CA . GLY D 1 8 ? -11.075 -4.524 58.152 1 38.552 9 GLY D CA 1
ATOM 5148 C C . GLY D 1 8 ? -12.026 -4.431 56.957 1 45.122 9 GLY D C 1
ATOM 5149 O O . GLY D 1 8 ? -13.229 -4.183 57.146 1 43.09 9 GLY D O 1
ATOM 5150 N N . GLY D 1 9 ? -11.469 -4.639 55.74 1 49.404 10 GLY D N 1
ATOM 5151 C CA . GLY D 1 9 ? -12.194 -4.497 54.483 1 50.927 10 GLY D CA 1
ATOM 5152 C C . GLY D 1 9 ? -13.208 -5.621 54.303 1 55.832 10 GLY D C 1
ATOM 5153 O O . GLY D 1 9 ? -13.37 -6.493 55.165 1 55.883 10 GLY D O 1
ATOM 5154 N N . ASN D 1 10 ? -13.901 -5.601 53.172 1 58.214 11 ASN D N 1
ATOM 5155 C CA . ASN D 1 10 ? -14.915 -6.619 52.985 1 60.159 11 ASN D CA 1
ATOM 5156 C C . ASN D 1 10 ? -14.246 -7.963 52.726 1 59.574 11 ASN D C 1
ATOM 5157 O O . ASN D 1 10 ? -13.273 -8.005 51.966 1 58.264 11 ASN D O 1
ATOM 5162 N N . PRO D 1 11 ? -14.687 -9.067 53.392 1 58.984 12 PRO D N 1
ATOM 5163 C CA . PRO D 1 11 ? -14.255 -10.425 53.01 1 56.218 12 PRO D CA 1
ATOM 5164 C C . PRO D 1 11 ? -14.416 -10.748 51.515 1 55.82 12 PRO D C 1
ATOM 5165 O O . PRO D 1 11 ? -13.48 -11.227 50.874 1 52.038 12 PRO D O 1
ATOM 5169 N N . SER D 1 12 ? -15.605 -10.464 50.961 1 54.963 13 SER D N 1
ATOM 5170 C CA . SER D 1 12 ? -15.85 -10.375 49.527 1 53.497 13 SER D CA 1
ATOM 5171 C C . SER D 1 12 ? -14.616 -9.994 48.717 1 52.328 13 SER D C 1
ATOM 5172 O O . SER D 1 12 ? -14.536 -10.347 47.541 1 54.856 13 SER D O 1
ATOM 5175 N N . ASP D 1 13 ? -13.689 -9.227 49.294 1 47.971 14 ASP D N 1
ATOM 5176 C CA . ASP D 1 13 ? -12.577 -8.815 48.453 1 47.074 14 ASP D CA 1
ATOM 5177 C C . ASP D 1 13 ? -11.253 -9.528 48.756 1 44.309 14 ASP D C 1
ATOM 5178 O O . ASP D 1 13 ? -10.283 -9.189 48.106 1 43.576 14 ASP D O 1
ATOM 5183 N N . TRP D 1 14 ? -11.211 -10.486 49.704 1 42.938 15 TRP D N 1
ATOM 5184 C CA . TRP D 1 14 ? -10.057 -11.295 50.076 1 41.232 15 TRP D CA 1
ATOM 5185 C C . TRP D 1 14 ? -9.612 -12.113 48.883 1 42.326 15 TRP D C 1
ATOM 5186 O O . TRP D 1 14 ? -10.485 -12.442 48.084 1 45.093 15 TRP D O 1
ATOM 5197 N N . PRO D 1 15 ? -8.335 -12.577 48.765 1 41.79 16 PRO D N 1
ATOM 5198 C CA . PRO D 1 15 ? -7.997 -13.619 47.778 1 44.661 16 PRO D CA 1
ATOM 5199 C C . PRO D 1 15 ? -8.636 -14.944 48.179 1 49.368 16 PRO D C 1
ATOM 5200 O O . PRO D 1 15 ? -9.415 -14.98 49.143 1 49.859 16 PRO D O 1
ATOM 5204 N N . THR D 1 16 ? -8.366 -16.036 47.453 1 52.177 17 THR D N 1
ATOM 5205 C CA . THR D 1 16 ? -8.79 -17.278 48.081 1 51.25 17 THR D CA 1
ATOM 5206 C C . THR D 1 16 ? -7.724 -17.565 49.107 1 49.844 17 THR D C 1
ATOM 5207 O O . THR D 1 16 ? -6.569 -17.244 48.848 1 49.1 17 THR D O 1
ATOM 5211 N N . ILE D 1 17 ? -8.15 -18.014 50.289 1 49.571 18 ILE D N 1
ATOM 5212 C CA . ILE D 1 17 ? -7.197 -18.331 51.333 1 49.073 18 ILE D CA 1
ATOM 5213 C C . ILE D 1 17 ? -7.04 -19.843 51.331 1 55.941 18 ILE D C 1
ATOM 5214 O O . ILE D 1 17 ? -8.042 -20.556 51.244 1 58.564 18 ILE D O 1
ATOM 5219 N N . GLU D 1 18 ? -5.789 -20.324 51.434 1 61.493 19 GLU D N 1
ATOM 5220 C CA . GLU D 1 18 ? -5.499 -21.734 51.689 1 70.131 19 GLU D CA 1
ATOM 5221 C C . GLU D 1 18 ? -4.902 -21.864 53.101 1 70.09 19 GLU D C 1
ATOM 5222 O O . GLU D 1 18 ? -3.676 -21.768 53.221 1 69.569 19 GLU D O 1
ATOM 5228 N N . PRO D 1 19 ? -5.714 -22.099 54.186 1 66.672 20 PRO D N 1
ATOM 5229 C CA . PRO D 1 19 ? -5.266 -21.925 55.584 1 59.009 20 PRO D CA 1
ATOM 5230 C C . PRO D 1 19 ? -4.056 -22.767 55.992 1 56.561 20 PRO D C 1
ATOM 5231 O O . PRO D 1 19 ? -3.136 -22.237 56.599 1 53.253 20 PRO D O 1
ATOM 5235 N N . ALA D 1 20 ? -4.11 -24.078 55.687 1 58.336 21 ALA D N 1
ATOM 5236 C CA . ALA D 1 20 ? -2.985 -24.98 55.464 1 58.775 21 ALA D CA 1
ATOM 5237 C C . ALA D 1 20 ? -1.667 -24.224 55.526 1 55.947 21 ALA D C 1
ATOM 5238 O O . ALA D 1 20 ? -0.682 -24.635 56.123 1 56.499 21 ALA D O 1
ATOM 5240 N N . THR D 1 21 ? -1.642 -23.109 54.826 1 57.167 22 THR D N 1
ATOM 5241 C CA . THR D 1 21 ? -0.354 -22.621 54.388 1 59.607 22 THR D CA 1
ATOM 5242 C C . THR D 1 21 ? 0.102 -21.54 55.361 1 58.392 22 THR D C 1
ATOM 5243 O O . THR D 1 21 ? 1.277 -21.195 55.282 1 60.951 22 THR D O 1
ATOM 5247 N N . TYR D 1 22 ? -0.81 -21.066 56.26 1 55.541 23 TYR D N 1
ATOM 5248 C CA . TYR D 1 22 ? -0.583 -19.994 57.243 1 52.993 23 TYR D CA 1
ATOM 5249 C C . TYR D 1 22 ? -0.337 -20.569 58.643 1 56.295 23 TYR D C 1
ATOM 5250 O O . TYR D 1 22 ? -1.062 -21.448 59.129 1 57.897 23 TYR D O 1
ATOM 5259 N N . ASP D 1 23 ? 0.702 -20.038 59.301 1 54.579 24 ASP D N 1
ATOM 5260 C CA . ASP D 1 23 ? 1.191 -20.649 60.525 1 53.011 24 ASP D CA 1
ATOM 5261 C C . ASP D 1 23 ? 0.612 -19.954 61.742 1 49.474 24 ASP D C 1
ATOM 5262 O O . ASP D 1 23 ? 0.746 -20.462 62.829 1 54.612 24 ASP D O 1
ATOM 5267 N N . TYR D 1 24 ? -0.033 -18.813 61.549 1 45.119 25 TYR D N 1
ATOM 5268 C CA . TYR D 1 24 ? -0.451 -17.966 62.637 1 40.942 25 TYR D CA 1
ATOM 5269 C C . TYR D 1 24 ? -1.272 -16.832 62.027 1 42.569 25 TYR D C 1
ATOM 5270 O O . TYR D 1 24 ? -0.881 -16.265 60.992 1 46.693 25 TYR D O 1
ATOM 5279 N N . PHE D 1 25 ? -2.385 -16.497 62.689 1 38.83 26 PHE D N 1
ATOM 5280 C CA . PHE D 1 25 ? -3.373 -15.624 62.102 1 38.926 26 PHE D CA 1
ATOM 5281 C C . PHE D 1 25 ? -3.475 -14.35 62.915 1 41.541 26 PHE D C 1
ATOM 5282 O O . PHE D 1 25 ? -3.824 -14.425 64.094 1 51.516 26 PHE D O 1
ATOM 5290 N N . VAL D 1 26 ? -3.191 -13.198 62.292 1 38.127 27 VAL D N 1
ATOM 5291 C CA . VAL D 1 26 ? -3.267 -11.914 62.982 1 37.556 27 VAL D CA 1
ATOM 5292 C C . VAL D 1 26 ? -4.528 -11.187 62.518 1 41.051 27 VAL D C 1
ATOM 5293 O O . VAL D 1 26 ? -4.729 -10.976 61.319 1 47.668 27 VAL D O 1
ATOM 5297 N N . GLY D 1 27 ? -5.392 -10.779 63.443 1 38.502 28 GLY D N 1
ATOM 5298 C CA . GLY D 1 27 ? -6.502 -9.942 63.011 1 37.095 28 GLY D CA 1
ATOM 5299 C C . GLY D 1 27 ? -6.191 -8.481 63.318 1 35.906 28 GLY D C 1
ATOM 5300 O O . GLY D 1 27 ? -5.611 -8.167 64.35 1 38.776 28 GLY D O 1
ATOM 5301 N N . ILE D 1 28 ? -6.535 -7.586 62.403 1 35.005 29 ILE D N 1
ATOM 5302 C CA . ILE D 1 28 ? -6.287 -6.173 62.598 1 31.191 29 ILE D CA 1
ATOM 5303 C C . ILE D 1 28 ? -7.624 -5.466 62.694 1 33.557 29 ILE D C 1
ATOM 5304 O O . ILE D 1 28 ? -8.348 -5.326 61.705 1 33.867 29 ILE D O 1
ATOM 5309 N N . ASP D 1 29 ? -7.945 -5.064 63.917 1 34.763 30 ASP D N 1
ATOM 5310 C CA . ASP D 1 29 ? -9.137 -4.305 64.202 1 36.745 30 ASP D CA 1
ATOM 5311 C C . ASP D 1 29 ? -10.347 -5.111 63.76 1 39.913 30 ASP D C 1
ATOM 5312 O O . ASP D 1 29 ? -10.543 -6.174 64.339 1 41.437 30 ASP D O 1
ATOM 5317 N N . ARG D 1 30 ? -11.145 -4.653 62.767 1 41.718 31 ARG D N 1
ATOM 5318 C CA . ARG D 1 30 ? -12.356 -5.442 62.488 1 44.772 31 ARG D CA 1
ATOM 5319 C C . ARG D 1 30 ? -11.976 -6.744 61.751 1 45.338 31 ARG D C 1
ATOM 5320 O O . ARG D 1 30 ? -12.753 -7.712 61.749 1 44.14 31 ARG D O 1
ATOM 5328 N N . GLY D 1 31 ? -10.761 -6.764 61.159 1 40.786 32 GLY D N 1
ATOM 5329 C CA . GLY D 1 31 ? -10.162 -7.994 60.682 1 36.253 32 GLY D CA 1
ATOM 5330 C C . GLY D 1 31 ? -10.465 -9.129 61.655 1 36.104 32 GLY D C 1
ATOM 5331 O O . GLY D 1 31 ? -10.778 -10.237 61.22 1 36.123 32 GLY D O 1
ATOM 5332 N N . CYS D 1 32 ? -10.401 -8.844 62.969 1 35.065 33 CYS D N 1
ATOM 5333 C CA . CYS D 1 32 ? -10.582 -9.881 63.985 1 36.307 33 CYS D CA 1
ATOM 5334 C C . CYS D 1 32 ? -11.924 -10.609 63.804 1 40.236 33 CYS D C 1
ATOM 5335 O O . CYS D 1 32 ? -11.976 -11.839 63.709 1 41.746 33 CYS D O 1
ATOM 5338 N N . LEU D 1 33 ? -13.027 -9.849 63.711 1 41.395 34 LEU D N 1
ATOM 5339 C CA . LEU D 1 33 ? -14.358 -10.404 63.524 1 39.527 34 LEU D CA 1
ATOM 5340 C C . LEU D 1 33 ? -14.453 -11.194 62.219 1 40.793 34 LEU D C 1
ATOM 5341 O O . LEU D 1 33 ? -15.188 -12.169 62.133 1 40.527 34 LEU D O 1
ATOM 5346 N N . HIS D 1 34 ? -13.69 -10.772 61.2 1 42.426 35 HIS D N 1
ATOM 5347 C CA . HIS D 1 34 ? -13.722 -11.38 59.876 1 43.279 35 HIS D CA 1
ATOM 5348 C C . HIS D 1 34 ? -13.032 -12.742 59.854 1 43.856 35 HIS D C 1
ATOM 5349 O O . HIS D 1 34 ? -13.37 -13.595 59.043 1 48.018 35 HIS D O 1
ATOM 5356 N N . LEU D 1 35 ? -12.061 -12.942 60.734 1 42.262 36 LEU D N 1
ATOM 5357 C CA . LEU D 1 35 ? -11.482 -14.26 60.904 1 43.379 36 LEU D CA 1
ATOM 5358 C C . LEU D 1 35 ? -12.464 -15.153 61.668 1 45.366 36 LEU D C 1
ATOM 5359 O O . LEU D 1 35 ? -12.73 -16.26 61.244 1 48.848 36 LEU D O 1
ATOM 5364 N N . LEU D 1 36 ? -13.036 -14.702 62.786 1 45.672 37 LEU D N 1
ATOM 5365 C CA . LEU D 1 36 ? -13.871 -15.622 63.558 1 48.12 37 LEU D CA 1
ATOM 5366 C C . LEU D 1 36 ? -15.11 -16.019 62.753 1 49.701 37 LEU D C 1
ATOM 5367 O O . LEU D 1 36 ? -15.675 -17.076 62.994 1 50.649 37 LEU D O 1
ATOM 5372 N N . GLU D 1 37 ? -15.528 -15.162 61.813 1 52.434 38 GLU D N 1
ATOM 5373 C CA . GLU D 1 37 ? -16.722 -15.423 61.017 1 58.683 38 GLU D CA 1
ATOM 5374 C C . GLU D 1 37 ? -16.367 -16.482 59.987 1 59.697 38 GLU D C 1
ATOM 5375 O O . GLU D 1 37 ? -17.09 -17.455 59.844 1 65.816 38 GLU D O 1
ATOM 5381 N N . ALA D 1 38 ? -15.23 -16.312 59.308 1 59.116 39 ALA D N 1
ATOM 5382 C CA . ALA D 1 38 ? -14.763 -17.298 58.346 1 60.952 39 ALA D CA 1
ATOM 5383 C C . ALA D 1 38 ? -14.369 -18.608 59.038 1 62.213 39 ALA D C 1
ATOM 5384 O O . ALA D 1 38 ? -13.895 -19.526 58.386 1 67.018 39 ALA D O 1
ATOM 5386 N N . ASP D 1 39 ? -14.562 -18.692 60.36 1 62.418 40 ASP D N 1
ATOM 5387 C CA . ASP D 1 39 ? -14.272 -19.866 61.175 1 63.632 40 ASP D CA 1
ATOM 5388 C C . ASP D 1 39 ? -12.771 -20.189 61.176 1 59.568 40 ASP D C 1
ATOM 5389 O O . ASP D 1 39 ? -12.349 -21.312 61.457 1 61.217 40 ASP D O 1
ATOM 5394 N N . LEU D 1 40 ? -11.951 -19.178 60.888 1 56.549 41 LEU D N 1
ATOM 5395 C CA . LEU D 1 40 ? -10.494 -19.271 60.907 1 53.966 41 LEU D CA 1
ATOM 5396 C C . LEU D 1 40 ? -10.002 -18.906 62.302 1 49.951 41 LEU D C 1
ATOM 5397 O O . LEU D 1 40 ? -10.767 -18.409 63.131 1 51.561 41 LEU D O 1
ATOM 5402 N N . PRO D 1 41 ? -8.733 -19.175 62.648 1 46.194 42 PRO D N 1
ATOM 5403 C CA . PRO D 1 41 ? -8.263 -18.817 63.976 1 43.288 42 PRO D CA 1
ATOM 5404 C C . PRO D 1 41 ? -7.785 -17.366 64.042 1 40.312 42 PRO D C 1
ATOM 5405 O O . PRO D 1 41 ? -7.61 -16.685 63.014 1 37.423 42 PRO D O 1
ATOM 5409 N N . LEU D 1 42 ? -7.671 -16.897 65.294 1 40.345 43 LEU D N 1
ATOM 5410 C CA . LEU D 1 42 ? -7.317 -15.534 65.667 1 36.855 43 LEU D CA 1
ATOM 5411 C C . LEU D 1 42 ? -6.27 -15.648 66.761 1 33.843 43 LEU D C 1
ATOM 5412 O O . LEU D 1 42 ? -6.578 -16.001 67.876 1 32.31 43 LEU D O 1
ATOM 5417 N N . GLN D 1 43 ? -5.018 -15.404 66.42 1 33.583 44 GLN D N 1
ATOM 5418 C CA . GLN D 1 43 ? -4.012 -15.651 67.433 1 35.433 44 GLN D CA 1
ATOM 5419 C C . GLN D 1 43 ? -3.315 -14.362 67.846 1 36.531 44 GLN D C 1
ATOM 5420 O O . GLN D 1 43 ? -2.826 -14.312 68.98 1 42.018 44 GLN D O 1
ATOM 5426 N N . LEU D 1 44 ? -3.241 -13.351 66.958 1 32.406 45 LEU D N 1
ATOM 5427 C CA . LEU D 1 44 ? -2.832 -12.032 67.418 1 30.131 45 LEU D CA 1
ATOM 5428 C C . LEU D 1 44 ? -3.896 -11.016 67.001 1 31.333 45 LEU D C 1
ATOM 5429 O O . LEU D 1 44 ? -4.238 -10.927 65.813 1 33.983 45 LEU D O 1
ATOM 5434 N N . ALA D 1 45 ? -4.489 -10.312 67.977 1 31.42 46 ALA D N 1
ATOM 5435 C CA . ALA D 1 45 ? -5.544 -9.312 67.724 1 30.722 46 ALA D CA 1
ATOM 5436 C C . ALA D 1 45 ? -5.019 -7.908 68.054 1 29.426 46 ALA D C 1
ATOM 5437 O O . ALA D 1 45 ? -4.501 -7.716 69.139 1 30.429 46 ALA D O 1
ATOM 5439 N N . VAL D 1 46 ? -5.039 -6.943 67.116 1 27.923 47 VAL D N 1
ATOM 5440 C CA . VAL D 1 46 ? -4.269 -5.71 67.291 1 25.215 47 VAL D CA 1
ATOM 5441 C C . VAL D 1 46 ? -5.214 -4.586 66.943 1 25.499 47 VAL D C 1
ATOM 5442 O O . VAL D 1 46 ? -6.105 -4.819 66.17 1 26.208 47 VAL D O 1
ATOM 5446 N N . GLY D 1 47 ? -5.051 -3.399 67.52 1 26.835 48 GLY D N 1
ATOM 5447 C CA . GLY D 1 47 ? -5.807 -2.25 67.063 1 28.838 48 GLY D CA 1
ATOM 5448 C C . GLY D 1 47 ? -6.421 -1.508 68.236 1 33.069 48 GLY D C 1
ATOM 5449 O O . GLY D 1 47 ? -6.368 -1.975 69.366 1 35.49 48 GLY D O 1
ATOM 5450 N N . ASP D 1 48 ? -6.998 -0.334 67.972 1 37.037 49 ASP D N 1
ATOM 5451 C CA . ASP D 1 48 ? -7.649 0.415 69.039 1 37.527 49 ASP D CA 1
ATOM 5452 C C . ASP D 1 48 ? -9.066 -0.082 69.228 1 35.912 49 ASP D C 1
ATOM 5453 O O . ASP D 1 48 ? -9.65 0.266 70.235 1 39.415 49 ASP D O 1
ATOM 5458 N N . PHE D 1 49 ? -9.608 -0.814 68.245 1 34.437 50 PHE D N 1
ATOM 5459 C CA . PHE D 1 49 ? -10.93 -1.425 68.314 1 35.717 50 PHE D CA 1
ATOM 5460 C C . PHE D 1 49 ? -12.016 -0.416 68.709 1 40.73 50 PHE D C 1
ATOM 5461 O O . PHE D 1 49 ? -12.933 -0.783 69.439 1 45.064 50 PHE D O 1
ATOM 5469 N N . ASP D 1 50 ? -11.925 0.843 68.248 1 43.083 51 ASP D N 1
ATOM 5470 C CA . ASP D 1 50 ? -12.892 1.898 68.576 1 48.321 51 ASP D CA 1
ATOM 5471 C C . ASP D 1 50 ? -14.294 1.587 68.001 1 45.035 51 ASP D C 1
ATOM 5472 O O . ASP D 1 50 ? -15.287 1.897 68.653 1 42.512 51 ASP D O 1
ATOM 5477 N N . SER D 1 51 ? -14.358 0.877 66.85 1 40.732 52 SER D N 1
ATOM 5478 C CA . SER D 1 51 ? -15.563 0.615 66.077 1 39.378 52 SER D CA 1
ATOM 5479 C C . SER D 1 51 ? -16.28 -0.665 66.504 1 39.552 52 SER D C 1
ATOM 5480 O O . SER D 1 51 ? -17.467 -0.736 66.25 1 44.792 52 SER D O 1
ATOM 5483 N N . LEU D 1 52 ? -15.624 -1.659 67.136 1 36.541 53 LEU D N 1
ATOM 5484 C CA . LEU D 1 52 ? -16.325 -2.83 67.682 1 35.452 53 LEU D CA 1
ATOM 5485 C C . LEU D 1 52 ? -17.356 -2.445 68.744 1 35.926 53 LEU D C 1
ATOM 5486 O O . LEU D 1 52 ? -17.178 -1.443 69.376 1 35.697 53 LEU D O 1
ATOM 5491 N N . SER D 1 53 ? -18.449 -3.196 68.916 1 37.999 54 SER D N 1
ATOM 5492 C CA . SER D 1 53 ? -19.33 -3.049 70.082 1 40.933 54 SER D CA 1
ATOM 5493 C C . SER D 1 53 ? -18.855 -3.829 71.312 1 41.137 54 SER D C 1
ATOM 5494 O O . SER D 1 53 ? -18.124 -4.82 71.206 1 40.136 54 SER D O 1
ATOM 5497 N N . ARG D 1 54 ? -19.393 -3.459 72.483 1 42.168 55 ARG D N 1
ATOM 5498 C CA . ARG D 1 54 ? -19.049 -4.203 73.69 1 41.314 55 ARG D CA 1
ATOM 5499 C C . ARG D 1 54 ? -18.941 -5.689 73.344 1 43.192 55 ARG D C 1
ATOM 5500 O O . ARG D 1 54 ? -17.932 -6.347 73.612 1 44.526 55 ARG D O 1
ATOM 5508 N N . GLU D 1 55 ? -19.97 -6.197 72.683 1 47.788 56 GLU D N 1
ATOM 5509 C CA . GLU D 1 55 ? -20.047 -7.631 72.509 1 50.299 56 GLU D CA 1
ATOM 5510 C C . GLU D 1 55 ? -18.88 -8.131 71.639 1 46.991 56 GLU D C 1
ATOM 5511 O O . GLU D 1 55 ? -18.17 -9.025 72.061 1 46.453 56 GLU D O 1
ATOM 5517 N N . GLU D 1 56 ? -18.662 -7.549 70.456 1 45.435 57 GLU D N 1
ATOM 5518 C CA . GLU D 1 56 ? -17.692 -8.044 69.489 1 46.254 57 GLU D CA 1
ATOM 5519 C C . GLU D 1 56 ? -16.263 -7.992 70.047 1 45.545 57 GLU D C 1
ATOM 5520 O O . GLU D 1 56 ? -15.408 -8.831 69.707 1 42.449 57 GLU D O 1
ATOM 5526 N N . TYR D 1 57 ? -16.005 -6.98 70.895 1 44.281 58 TYR D N 1
ATOM 5527 C CA . TYR D 1 57 ? -14.694 -6.814 71.491 1 40.887 58 TYR D CA 1
ATOM 5528 C C . TYR D 1 57 ? -14.457 -7.885 72.559 1 43.384 58 TYR D C 1
ATOM 5529 O O . TYR D 1 57 ? -13.377 -8.496 72.552 1 42.828 58 TYR D O 1
ATOM 5538 N N . HIS D 1 58 ? -15.438 -8.101 73.47 1 42.871 59 HIS D N 1
ATOM 5539 C CA . HIS D 1 58 ? -15.365 -9.186 74.44 1 40.618 59 HIS D CA 1
ATOM 5540 C C . HIS D 1 58 ? -15.078 -10.504 73.724 1 40.081 59 HIS D C 1
ATOM 5541 O O . HIS D 1 58 ? -14.074 -11.179 73.969 1 39.715 59 HIS D O 1
ATOM 5548 N N . PHE D 1 59 ? -15.961 -10.86 72.797 1 41.045 60 PHE D N 1
ATOM 5549 C CA . PHE D 1 59 ? -15.74 -11.979 71.891 1 41.025 60 PHE D CA 1
ATOM 5550 C C . PHE D 1 59 ? -14.29 -12.094 71.392 1 39.13 60 PHE D C 1
ATOM 5551 O O . PHE D 1 59 ? -13.727 -13.178 71.509 1 38.536 60 PHE D O 1
ATOM 5559 N N . VAL D 1 60 ? -13.701 -11.016 70.818 1 38.052 61 VAL D N 1
ATOM 5560 C CA . VAL D 1 60 ? -12.326 -11.03 70.3 1 36.418 61 VAL D CA 1
ATOM 5561 C C . VAL D 1 60 ? -11.304 -11.277 71.413 1 37.805 61 VAL D C 1
ATOM 5562 O O . VAL D 1 60 ? -10.395 -12.087 71.285 1 38.116 61 VAL D O 1
ATOM 5566 N N . GLN D 1 61 ? -11.433 -10.52 72.496 1 39.57 62 GLN D N 1
ATOM 5567 C CA . GLN D 1 61 ? -10.557 -10.646 73.632 1 40.427 62 GLN D CA 1
ATOM 5568 C C . GLN D 1 61 ? -10.671 -12.02 74.306 1 45.623 62 GLN D C 1
ATOM 5569 O O . GLN D 1 61 ? -9.742 -12.421 74.999 1 51.879 62 GLN D O 1
ATOM 5575 N N . GLU D 1 62 ? -11.79 -12.745 74.147 1 46.833 63 GLU D N 1
ATOM 5576 C CA . GLU D 1 62 ? -11.922 -14.041 74.804 1 45.41 63 GLU D CA 1
ATOM 5577 C C . GLU D 1 62 ? -11.475 -15.177 73.888 1 43.618 63 GLU D C 1
ATOM 5578 O O . GLU D 1 62 ? -11.149 -16.246 74.398 1 44.39 63 GLU D O 1
ATOM 5584 N N . THR D 1 63 ? -11.432 -14.928 72.565 1 40.045 64 THR D N 1
ATOM 5585 C CA . THR D 1 63 ? -11.093 -15.944 71.591 1 38.2 64 THR D CA 1
ATOM 5586 C C . THR D 1 63 ? -9.607 -15.846 71.298 1 36.349 64 THR D C 1
ATOM 5587 O O . THR D 1 63 ? -8.9 -16.822 71.33 1 37.71 64 THR D O 1
ATOM 5591 N N . THR D 1 64 ? -9.106 -14.665 71.016 1 34.824 65 THR D N 1
ATOM 5592 C CA . THR D 1 64 ? -7.709 -14.537 70.637 1 33.537 65 THR D CA 1
ATOM 5593 C C . THR D 1 64 ? -6.79 -15.21 71.655 1 34.432 65 THR D C 1
ATOM 5594 O O . THR D 1 64 ? -7.028 -15.152 72.868 1 34.107 65 THR D O 1
ATOM 5598 N N . GLU D 1 65 ? -5.669 -15.722 71.129 1 36.467 66 GLU D N 1
ATOM 5599 C CA . GLU D 1 65 ? -4.476 -16.011 71.918 1 39.202 66 GLU D CA 1
ATOM 5600 C C . GLU D 1 65 ? -3.842 -14.749 72.51 1 35.761 66 GLU D C 1
ATOM 5601 O O . GLU D 1 65 ? -3.618 -14.729 73.707 1 36.425 66 GLU D O 1
ATOM 5607 N N . THR D 1 66 ? -3.503 -13.725 71.697 1 33.608 67 THR D N 1
ATOM 5608 C CA . THR D 1 66 ? -2.869 -12.517 72.221 1 31.304 67 THR D CA 1
ATOM 5609 C C . THR D 1 66 ? -3.651 -11.286 71.844 1 29.936 67 THR D C 1
ATOM 5610 O O . THR D 1 66 ? -3.928 -11.104 70.675 1 31.237 67 THR D O 1
ATOM 5614 N N . LEU D 1 67 ? -3.907 -10.428 72.837 1 28.917 68 LEU D N 1
ATOM 5615 C CA . LEU D 1 67 ? -4.659 -9.214 72.599 1 27.41 68 LEU D CA 1
ATOM 5616 C C . LEU D 1 67 ? -3.723 -8.008 72.692 1 26.85 68 LEU D C 1
ATOM 5617 O O . LEU D 1 67 ? -2.988 -7.837 73.661 1 28.923 68 LEU D O 1
ATOM 5622 N N . ILE D 1 68 ? -3.763 -7.161 71.665 1 25.503 69 ILE D N 1
ATOM 5623 C CA . ILE D 1 68 ? -3.098 -5.874 71.7 1 24.439 69 ILE D CA 1
ATOM 5624 C C . ILE D 1 68 ? -4.092 -4.736 71.49 1 25.019 69 ILE D C 1
ATOM 5625 O O . ILE D 1 68 ? -4.363 -4.346 70.358 1 24.026 69 ILE D O 1
ATOM 5630 N N . GLN D 1 69 ? -4.615 -4.215 72.612 1 27.372 70 GLN D N 1
ATOM 5631 C CA . GLN D 1 69 ? -5.471 -3.046 72.577 1 30.688 70 GLN D CA 1
ATOM 5632 C C . GLN D 1 69 ? -4.591 -1.798 72.677 1 32.064 70 GLN D C 1
ATOM 5633 O O . GLN D 1 69 ? -3.972 -1.571 73.72 1 34.782 70 GLN D O 1
ATOM 5639 N N . ALA D 1 70 ? -4.487 -1.042 71.559 1 29.188 71 ALA D N 1
ATOM 5640 C CA . ALA D 1 70 ? -3.642 0.132 71.432 1 27.193 71 ALA D CA 1
ATOM 5641 C C . ALA D 1 70 ? -4.501 1.4 71.52 1 27.863 71 ALA D C 1
ATOM 5642 O O . ALA D 1 70 ? -5.718 1.293 71.427 1 28.402 71 ALA D O 1
ATOM 5644 N N . PRO D 1 71 ? -3.957 2.625 71.773 1 27.856 72 PRO D N 1
ATOM 5645 C CA . PRO D 1 71 ? -4.795 3.821 71.77 1 29.843 72 PRO D CA 1
ATOM 5646 C C . PRO D 1 71 ? -5.28 4.207 70.372 1 33.089 72 PRO D C 1
ATOM 5647 O O . PRO D 1 71 ? -4.674 3.767 69.387 1 33.732 72 PRO D O 1
ATOM 5651 N N . ALA D 1 72 ? -6.31 5.091 70.267 1 37.972 73 ALA D N 1
ATOM 5652 C CA . ALA D 1 72 ? -6.864 5.507 68.964 1 35.751 73 ALA D CA 1
ATOM 5653 C C . ALA D 1 72 ? -5.981 6.587 68.355 1 35.362 73 ALA D C 1
ATOM 5654 O O . ALA D 1 72 ? -5.718 6.595 67.141 1 32.812 73 ALA D O 1
ATOM 5656 N N . GLU D 1 73 ? -5.446 7.398 69.282 1 40.085 74 GLU D N 1
ATOM 5657 C CA . GLU D 1 73 ? -4.515 8.496 69.064 1 45.185 74 GLU D CA 1
ATOM 5658 C C . GLU D 1 73 ? -3.076 7.999 69.086 1 40.093 74 GLU D C 1
ATOM 5659 O O . GLU D 1 73 ? -2.508 7.854 70.16 1 41.088 74 GLU D O 1
ATOM 5665 N N . LYS D 1 74 ? -2.529 7.694 67.91 1 36.314 75 LYS D N 1
ATOM 5666 C CA . LYS D 1 74 ? -1.175 7.183 67.773 1 35.544 75 LYS D CA 1
ATOM 5667 C C . LYS D 1 74 ? -0.738 7.469 66.344 1 35.952 75 LYS D C 1
ATOM 5668 O O . LYS D 1 74 ? -1.591 7.885 65.551 1 35.708 75 LYS D O 1
ATOM 5674 N N . ASP D 1 75 ? 0.574 7.289 66.076 1 36.27 76 ASP D N 1
ATOM 5675 C CA . ASP D 1 75 ? 1.238 7.649 64.821 1 36.88 76 ASP D CA 1
ATOM 5676 C C . ASP D 1 75 ? 1.084 6.558 63.738 1 34.174 76 ASP D C 1
ATOM 5677 O O . ASP D 1 75 ? 0.878 6.809 62.55 1 36.118 76 ASP D O 1
ATOM 5682 N N . ASP D 1 76 ? 1.173 5.312 64.157 1 32.748 77 ASP D N 1
ATOM 5683 C CA . ASP D 1 76 ? 0.975 4.173 63.297 1 34.281 77 ASP D CA 1
ATOM 5684 C C . ASP D 1 76 ? -0.519 3.871 63.101 1 32.578 77 ASP D C 1
ATOM 5685 O O . ASP D 1 76 ? -1.323 3.983 64.051 1 31.86 77 ASP D O 1
ATOM 5690 N N . THR D 1 77 ? -0.834 3.373 61.888 1 28.59 78 THR D N 1
ATOM 5691 C CA . THR D 1 77 ? -2.065 2.65 61.642 1 27.396 78 THR D CA 1
ATOM 5692 C C . THR D 1 77 ? -2.058 1.281 62.348 1 29.05 78 THR D C 1
ATOM 5693 O O . THR D 1 77 ? -1.011 0.74 62.672 1 30.24 78 THR D O 1
ATOM 5697 N N . ASP D 1 78 ? -3.236 0.72 62.627 1 29.779 79 ASP D N 1
ATOM 5698 C CA . ASP D 1 78 ? -3.387 -0.612 63.193 1 30.529 79 ASP D CA 1
ATOM 5699 C C . ASP D 1 78 ? -2.644 -1.68 62.383 1 30.985 79 ASP D C 1
ATOM 5700 O O . ASP D 1 78 ? -2.062 -2.599 62.946 1 36.775 79 ASP D O 1
ATOM 5705 N N . THR D 1 79 ? -2.647 -1.581 61.064 1 28.553 80 THR D N 1
ATOM 5706 C CA . THR D 1 79 ? -1.907 -2.485 60.206 1 27.659 80 THR D CA 1
ATOM 5707 C C . THR D 1 79 ? -0.4 -2.267 60.408 1 27.153 80 THR D C 1
ATOM 5708 O O . THR D 1 79 ? 0.443 -3.189 60.385 1 28.053 80 THR D O 1
ATOM 5712 N N . GLN D 1 80 ? -0.028 -1.01 60.566 1 26.18 81 GLN D N 1
ATOM 5713 C CA . GLN D 1 80 ? 1.38 -0.787 60.782 1 28.151 81 GLN D CA 1
ATOM 5714 C C . GLN D 1 80 ? 1.802 -1.406 62.093 1 29.075 81 GLN D C 1
ATOM 5715 O O . GLN D 1 80 ? 2.873 -2.018 62.096 1 33.787 81 GLN D O 1
ATOM 5721 N N . LEU D 1 81 ? 0.947 -1.295 63.136 1 26.077 82 LEU D N 1
ATOM 5722 C CA . LEU D 1 81 ? 1.339 -1.786 64.434 1 24.411 82 LEU D CA 1
ATOM 5723 C C . LEU D 1 81 ? 1.419 -3.303 64.305 1 25.987 82 LEU D C 1
ATOM 5724 O O . LEU D 1 81 ? 2.348 -3.973 64.826 1 25.818 82 LEU D O 1
ATOM 5729 N N . ALA D 1 82 ? 0.466 -3.819 63.518 1 26.564 83 ALA D N 1
ATOM 5730 C CA . ALA D 1 82 ? 0.266 -5.256 63.498 1 28.107 83 ALA D CA 1
ATOM 5731 C C . ALA D 1 82 ? 1.452 -5.928 62.828 1 28.721 83 ALA D C 1
ATOM 5732 O O . ALA D 1 82 ? 1.839 -7.029 63.274 1 28.462 83 ALA D O 1
ATOM 5734 N N . LEU D 1 83 ? 1.978 -5.262 61.772 1 26.976 84 LEU D N 1
ATOM 5735 C CA . LEU D 1 83 ? 3.058 -5.869 61.017 1 27.904 84 LEU D CA 1
ATOM 5736 C C . LEU D 1 83 ? 4.275 -5.985 61.928 1 29.06 84 LEU D C 1
ATOM 5737 O O . LEU D 1 83 ? 4.952 -7.016 61.944 1 30.502 84 LEU D O 1
ATOM 5742 N N . GLN D 1 84 ? 4.495 -4.962 62.753 1 28.456 85 GLN D N 1
ATOM 5743 C CA . GLN D 1 84 ? 5.601 -5.022 63.691 1 30.318 85 GLN D CA 1
ATOM 5744 C C . GLN D 1 84 ? 5.323 -6.032 64.809 1 30.193 85 GLN D C 1
ATOM 5745 O O . GLN D 1 84 ? 6.221 -6.729 65.287 1 29.111 85 GLN D O 1
ATOM 5751 N N . GLU D 1 85 ? 4.08 -6.089 65.276 1 28.937 86 GLU D N 1
ATOM 5752 C CA . GLU D 1 85 ? 3.85 -7.057 66.317 1 29.08 86 GLU D CA 1
ATOM 5753 C C . GLU D 1 85 ? 4.21 -8.447 65.828 1 31.366 86 GLU D C 1
ATOM 5754 O O . GLU D 1 85 ? 4.72 -9.258 66.608 1 32.198 86 GLU D O 1
ATOM 5760 N N . ALA D 1 86 ? 3.908 -8.71 64.543 1 34.686 87 ALA D N 1
ATOM 5761 C CA . ALA D 1 86 ? 3.99 -10.057 63.979 1 33.749 87 ALA D CA 1
ATOM 5762 C C . ALA D 1 86 ? 5.422 -10.326 63.549 1 34.721 87 ALA D C 1
ATOM 5763 O O . ALA D 1 86 ? 5.962 -11.381 63.858 1 37.988 87 ALA D O 1
ATOM 5765 N N . LEU D 1 87 ? 6.082 -9.333 62.957 1 32.927 88 LEU D N 1
ATOM 5766 C CA . LEU D 1 87 ? 7.491 -9.513 62.657 1 34.711 88 LEU D CA 1
ATOM 5767 C C . LEU D 1 87 ? 8.259 -9.929 63.911 1 36.515 88 LEU D C 1
ATOM 5768 O O . LEU D 1 87 ? 9.208 -10.721 63.874 1 38.625 88 LEU D O 1
ATOM 5773 N N . GLN D 1 88 ? 7.846 -9.339 65.025 1 37.618 89 GLN D N 1
ATOM 5774 C CA . GLN D 1 88 ? 8.51 -9.479 66.307 1 40.344 89 GLN D CA 1
ATOM 5775 C C . GLN D 1 88 ? 8.548 -10.955 66.714 1 43.038 89 GLN D C 1
ATOM 5776 O O . GLN D 1 88 ? 9.587 -11.457 67.137 1 47.593 89 GLN D O 1
ATOM 5782 N N . ARG D 1 89 ? 7.392 -11.619 66.591 1 38.752 90 ARG D N 1
ATOM 5783 C CA . ARG D 1 89 ? 7.211 -13.031 66.814 1 35.748 90 ARG D CA 1
ATOM 5784 C C . ARG D 1 89 ? 7.74 -13.85 65.629 1 39.509 90 ARG D C 1
ATOM 5785 O O . ARG D 1 89 ? 8.156 -14.961 65.863 1 44.53 90 ARG D O 1
ATOM 5793 N N . PHE D 1 90 ? 7.696 -13.386 64.367 1 37.881 91 PHE D N 1
ATOM 5794 C CA . PHE D 1 90 ? 8.15 -14.234 63.268 1 38.233 91 PHE D CA 1
ATOM 5795 C C . PHE D 1 90 ? 9.017 -13.449 62.285 1 39.589 91 PHE D C 1
ATOM 5796 O O . PHE D 1 90 ? 8.59 -13.116 61.19 1 34.987 91 PHE D O 1
ATOM 5804 N N . PRO D 1 91 ? 10.282 -13.174 62.67 1 43.091 92 PRO D N 1
ATOM 5805 C CA . PRO D 1 91 ? 11.179 -12.274 61.953 1 43.9 92 PRO D CA 1
ATOM 5806 C C . PRO D 1 91 ? 11.389 -12.586 60.477 1 46.583 92 PRO D C 1
ATOM 5807 O O . PRO D 1 91 ? 11.742 -11.69 59.701 1 45.517 92 PRO D O 1
ATOM 5811 N N . GLN D 1 92 ? 11.153 -13.863 60.133 1 50.36 93 GLN D N 1
ATOM 5812 C CA . GLN D 1 92 ? 11.555 -14.504 58.888 1 53.243 93 GLN D CA 1
ATOM 5813 C C . GLN D 1 92 ? 10.362 -14.921 58.023 1 53.156 93 GLN D C 1
ATOM 5814 O O . GLN D 1 92 ? 10.556 -15.369 56.889 1 57.165 93 GLN D O 1
ATOM 5820 N N . ALA D 1 93 ? 9.147 -14.835 58.569 1 46.908 94 ALA D N 1
ATOM 5821 C CA . ALA D 1 93 ? 7.969 -15.352 57.909 1 45.561 94 ALA D CA 1
ATOM 5822 C C . ALA D 1 93 ? 7.54 -14.404 56.797 1 48.366 94 ALA D C 1
ATOM 5823 O O . ALA D 1 93 ? 7.827 -13.198 56.892 1 49.267 94 ALA D O 1
ATOM 5825 N N . GLU D 1 94 ? 6.837 -14.983 55.789 1 47.32 95 GLU D N 1
ATOM 5826 C CA . GLU D 1 94 ? 6.186 -14.277 54.701 1 47.985 95 GLU D CA 1
ATOM 5827 C C . GLU D 1 94 ? 4.863 -13.725 55.193 1 48.005 95 GLU D C 1
ATOM 5828 O O . GLU D 1 94 ? 3.947 -14.46 55.569 1 49.434 95 GLU D O 1
ATOM 5842 N N . THR D 1 96 ? 1.563 -11.965 54.731 1 49.006 97 THR D N 1
ATOM 5843 C CA . THR D 1 96 ? 0.506 -11.797 53.744 1 46.971 97 THR D CA 1
ATOM 5844 C C . THR D 1 96 ? -0.614 -10.917 54.326 1 43.695 97 THR D C 1
ATOM 5845 O O . THR D 1 96 ? -1.369 -11.392 55.164 1 45.297 97 THR D O 1
ATOM 5849 N N . ILE D 1 97 ? -0.741 -9.644 53.887 1 39.286 98 ILE D N 1
ATOM 5850 C CA . ILE D 1 97 ? -1.836 -8.799 54.361 1 35.163 98 ILE D CA 1
ATOM 5851 C C . ILE D 1 97 ? -2.991 -8.736 53.364 1 33.775 98 ILE D C 1
ATOM 5852 O O . ILE D 1 97 ? -2.824 -8.22 52.272 1 33.462 98 ILE D O 1
ATOM 5857 N N . ILE D 1 98 ? -4.182 -9.166 53.81 1 33.038 99 ILE D N 1
ATOM 5858 C CA . ILE D 1 98 ? -5.443 -9.071 53.091 1 32.841 99 ILE D CA 1
ATOM 5859 C C . ILE D 1 98 ? -6.324 -8.12 53.893 1 33.522 99 ILE D C 1
ATOM 5860 O O . ILE D 1 98 ? -6.009 -7.882 55.061 1 32.959 99 ILE D O 1
ATOM 5865 N N . GLY D 1 99 ? -7.411 -7.593 53.28 1 35.193 100 GLY D N 1
ATOM 5866 C CA . GLY D 1 99 ? -8.421 -6.764 53.94 1 35.343 100 GLY D CA 1
ATOM 5867 C C . GLY D 1 99 ? -8.125 -5.254 53.926 1 37.561 100 GLY D C 1
ATOM 5868 O O . GLY D 1 99 ? -9.018 -4.475 54.313 1 34.126 100 GLY D O 1
ATOM 5869 N N . ALA D 1 100 ? -6.87 -4.896 53.51 1 40.665 101 ALA D N 1
ATOM 5870 C CA . ALA D 1 100 ? -6.286 -3.584 53.229 1 41.764 101 ALA D CA 1
ATOM 5871 C C . ALA D 1 100 ? -6.685 -3.095 51.835 1 54.261 101 ALA D C 1
ATOM 5872 O O . ALA D 1 100 ? -6.018 -2.244 51.221 1 51.213 101 ALA D O 1
ATOM 5874 N N . THR D 1 101 ? -7.735 -3.76 51.329 1 73.517 102 THR D N 1
ATOM 5875 C CA . THR D 1 101 ? -8.58 -3.47 50.175 1 87.255 102 THR D CA 1
ATOM 5876 C C . THR D 1 101 ? -9.31 -2.134 50.444 1 88.968 102 THR D C 1
ATOM 5877 O O . THR D 1 101 ? -9.121 -1.133 49.722 1 72.079 102 THR D O 1
ATOM 5881 N N . GLY D 1 102 ? -10.153 -2.151 51.502 1 82.45 103 GLY D N 1
ATOM 5882 C CA . GLY D 1 102 ? -10.586 -0.995 52.272 1 75.425 103 GLY D CA 1
ATOM 5883 C C . GLY D 1 102 ? -11.43 -0.01 51.464 1 71.479 103 GLY D C 1
ATOM 5884 O O . GLY D 1 102 ? -12.658 -0.015 51.597 1 83.885 103 GLY D O 1
ATOM 5885 N N . GLY D 1 103 ? -10.763 0.852 50.67 1 51.73 104 GLY D N 1
ATOM 5886 C CA . GLY D 1 103 ? -11.489 1.928 50.034 1 44.899 104 GLY D CA 1
ATOM 5887 C C . GLY D 1 103 ? -10.857 3.31 50.191 1 41.239 104 GLY D C 1
ATOM 5888 O O . GLY D 1 103 ? -11.006 4.132 49.294 1 42.187 104 GLY D O 1
ATOM 5889 N N . ARG D 1 104 ? -10.183 3.59 51.316 1 38.924 105 ARG D N 1
ATOM 5890 C CA . ARG D 1 104 ? -9.574 4.895 51.559 1 37.218 105 ARG D CA 1
ATOM 5891 C C . ARG D 1 104 ? -8.154 4.983 50.99 1 36.079 105 ARG D C 1
ATOM 5892 O O . ARG D 1 104 ? -7.236 4.206 51.324 1 35.744 105 ARG D O 1
ATOM 5900 N N . ILE D 1 105 ? -7.959 5.984 50.135 1 34.1 106 ILE D N 1
ATOM 5901 C CA . ILE D 1 105 ? -6.746 5.89 49.373 1 32.842 106 ILE D CA 1
ATOM 5902 C C . ILE D 1 105 ? -5.503 6.232 50.223 1 31.897 106 ILE D C 1
ATOM 5903 O O . ILE D 1 105 ? -4.425 5.677 49.977 1 30.318 106 ILE D O 1
ATOM 5908 N N . ASP D 1 106 ? -5.647 7.15 51.199 1 31.992 107 ASP D N 1
ATOM 5909 C CA . ASP D 1 106 ? -4.575 7.466 52.132 1 31.85 107 ASP D CA 1
ATOM 5910 C C . ASP D 1 106 ? -4.094 6.18 52.816 1 30.837 107 ASP D C 1
ATOM 5911 O O . ASP D 1 106 ? -2.9 5.827 52.784 1 28.827 107 ASP D O 1
ATOM 5916 N N . HIS D 1 107 ? -5.057 5.456 53.427 1 31.31 108 HIS D N 1
ATOM 5917 C CA . HIS D 1 107 ? -4.784 4.152 54.015 1 30.051 108 HIS D CA 1
ATOM 5918 C C . HIS D 1 107 ? -4.151 3.224 52.991 1 29.657 108 HIS D C 1
ATOM 5919 O O . HIS D 1 107 ? -3.24 2.484 53.362 1 28.929 108 HIS D O 1
ATOM 5926 N N . LEU D 1 108 ? -4.661 3.242 51.732 1 30.017 109 LEU D N 1
ATOM 5927 C CA . LEU D 1 108 ? -4.111 2.366 50.706 1 29.698 109 LEU D CA 1
ATOM 5928 C C . LEU D 1 108 ? -2.629 2.675 50.447 1 29.851 109 LEU D C 1
ATOM 5929 O O . LEU D 1 108 ? -1.826 1.768 50.299 1 31.719 109 LEU D O 1
ATOM 5934 N N . LEU D 1 109 ? -2.232 3.939 50.378 1 29.207 110 LEU D N 1
ATOM 5935 C CA . LEU D 1 109 ? -0.845 4.196 50.041 1 28.984 110 LEU D CA 1
ATOM 5936 C C . LEU D 1 109 ? 0.044 3.941 51.262 1 28.801 110 LEU D C 1
ATOM 5937 O O . LEU D 1 109 ? 1.181 3.497 51.136 1 28.544 110 LEU D O 1
ATOM 5942 N N . ALA D 1 110 ? -0.484 4.194 52.462 1 29.478 111 ALA D N 1
ATOM 5943 C CA . ALA D 1 110 ? 0.177 3.745 53.684 1 28.52 111 ALA D CA 1
ATOM 5944 C C . ALA D 1 110 ? 0.59 2.282 53.546 1 28.758 111 ALA D C 1
ATOM 5945 O O . ALA D 1 110 ? 1.738 1.992 53.847 1 30.756 111 ALA D O 1
ATOM 5947 N N . ASN D 1 111 ? -0.311 1.395 53.058 1 28.573 112 ASN D N 1
ATOM 5948 C CA . ASN D 1 111 ? -0.064 -0.038 52.946 1 28.808 112 ASN D CA 1
ATOM 5949 C C . ASN D 1 111 ? 0.921 -0.291 51.806 1 30.779 112 ASN D C 1
ATOM 5950 O O . ASN D 1 111 ? 1.902 -1.027 51.962 1 32.728 112 ASN D O 1
ATOM 5955 N N . LEU D 1 112 ? 0.68 0.36 50.656 1 31.789 113 LEU D N 1
ATOM 5956 C CA . LEU D 1 112 ? 1.537 0.217 49.504 1 31.272 113 LEU D CA 1
ATOM 5957 C C . LEU D 1 112 ? 2.978 0.546 49.891 1 33.789 113 LEU D C 1
ATOM 5958 O O . LEU D 1 112 ? 3.897 -0.059 49.335 1 35.896 113 LEU D O 1
ATOM 5963 N N . TRP D 1 113 ? 3.188 1.505 50.833 1 34.146 114 TRP D N 1
ATOM 5964 C CA . TRP D 1 113 ? 4.502 2.078 51.102 1 33.419 114 TRP D CA 1
ATOM 5965 C C . TRP D 1 113 ? 5.233 1.491 52.309 1 37.936 114 TRP D C 1
ATOM 5966 O O . TRP D 1 113 ? 6.403 1.864 52.491 1 40.861 114 TRP D O 1
ATOM 5977 N N . LEU D 1 114 ? 4.6 0.557 53.072 1 37.262 115 LEU D N 1
ATOM 5978 C CA . LEU D 1 114 ? 5.242 -0.134 54.195 1 35.682 115 LEU D CA 1
ATOM 5979 C C . LEU D 1 114 ? 6.732 -0.43 53.926 1 39.747 115 LEU D C 1
ATOM 5980 O O . LEU D 1 114 ? 7.552 -0.039 54.747 1 41.682 115 LEU D O 1
ATOM 5985 N N . PRO D 1 115 ? 7.141 -1.126 52.826 1 40.778 116 PRO D N 1
ATOM 5986 C CA . PRO D 1 115 ? 8.544 -1.425 52.521 1 44.744 116 PRO D CA 1
ATOM 5987 C C . PRO D 1 115 ? 9.581 -0.291 52.571 1 48.464 116 PRO D C 1
ATOM 5988 O O . PRO D 1 115 ? 10.802 -0.558 52.563 1 49.225 116 PRO D O 1
ATOM 5992 N N . PHE D 1 116 ? 9.123 0.97 52.565 1 43.755 117 PHE D N 1
ATOM 5993 C CA . PHE D 1 116 ? 10.1 2.044 52.547 1 43.45 117 PHE D CA 1
ATOM 5994 C C . PHE D 1 116 ? 10.531 2.425 53.953 1 43.055 117 PHE D C 1
ATOM 5995 O O . PHE D 1 116 ? 11.533 3.113 54.111 1 43.72 117 PHE D O 1
ATOM 6003 N N . GLU D 1 117 ? 9.693 2.072 54.938 1 43.662 118 GLU D N 1
ATOM 6004 C CA . GLU D 1 117 ? 9.922 2.31 56.359 1 43.743 118 GLU D CA 1
ATOM 6005 C C . GLU D 1 117 ? 11.222 1.626 56.784 1 43.274 118 GLU D C 1
ATOM 6006 O O . GLU D 1 117 ? 11.391 0.419 56.581 1 42.745 118 GLU D O 1
ATOM 6012 N N . PRO D 1 118 ? 12.183 2.375 57.38 1 43.105 119 PRO D N 1
ATOM 6013 C CA . PRO D 1 118 ? 13.347 1.763 58.021 1 41.619 119 PRO D CA 1
ATOM 6014 C C . PRO D 1 118 ? 13.037 0.435 58.724 1 40.293 119 PRO D C 1
ATOM 6015 O O . PRO D 1 118 ? 13.754 -0.554 58.53 1 40.485 119 PRO D O 1
ATOM 6019 N N . ARG D 1 119 ? 11.918 0.409 59.471 1 38.265 120 ARG D N 1
ATOM 6020 C CA . ARG D 1 119 ? 11.483 -0.738 60.245 1 38.03 120 ARG D CA 1
ATOM 6021 C C . ARG D 1 119 ? 11.016 -1.884 59.351 1 39.524 120 ARG D C 1
ATOM 6022 O O . ARG D 1 119 ? 10.809 -2.973 59.855 1 38.447 120 ARG D O 1
ATOM 6030 N N . PHE D 1 120 ? 10.812 -1.668 58.039 1 41.901 121 PHE D N 1
ATOM 6031 C CA . PHE D 1 120 ? 10.422 -2.819 57.236 1 42.383 121 PHE D CA 1
ATOM 6032 C C . PHE D 1 120 ? 11.289 -2.964 55.986 1 44.367 121 PHE D C 1
ATOM 6033 O O . PHE D 1 120 ? 11.236 -3.994 55.326 1 49.579 121 PHE D O 1
ATOM 6041 N N . GLN D 1 121 ? 12.089 -1.954 55.659 1 45.688 122 GLN D N 1
ATOM 6042 C CA . GLN D 1 121 ? 13.232 -2.091 54.757 1 50.421 122 GLN D CA 1
ATOM 6043 C C . GLN D 1 121 ? 13.748 -3.539 54.636 1 50.058 122 GLN D C 1
ATOM 6044 O O . GLN D 1 121 ? 13.593 -4.19 53.596 1 56.964 122 GLN D O 1
ATOM 6050 N N . GLY D 1 122 ? 14.389 -4.047 55.693 1 42.568 123 GLY D N 1
ATOM 6051 C CA . GLY D 1 122 ? 15.025 -5.34 55.627 1 42.6 123 GLY D CA 1
ATOM 6052 C C . GLY D 1 122 ? 14.077 -6.51 55.402 1 43.858 123 GLY D C 1
ATOM 6053 O O . GLY D 1 122 ? 14.532 -7.64 55.333 1 45.979 123 GLY D O 1
ATOM 6054 N N . VAL D 1 123 ? 12.761 -6.298 55.306 1 42.762 124 VAL D N 1
ATOM 6055 C CA . VAL D 1 123 ? 11.942 -7.476 55.076 1 41.822 124 VAL D CA 1
ATOM 6056 C C . VAL D 1 123 ? 11.058 -7.321 53.837 1 42.666 124 VAL D C 1
ATOM 6057 O O . VAL D 1 123 ? 10.027 -7.992 53.693 1 43.889 124 VAL D O 1
ATOM 6061 N N . LEU D 1 124 ? 11.479 -6.459 52.916 1 41.191 125 LEU D N 1
ATOM 6062 C CA . LEU D 1 124 ? 10.573 -6.036 51.859 1 42.021 125 LEU D CA 1
ATOM 6063 C C . LEU D 1 124 ? 10.177 -7.22 50.965 1 45.887 125 LEU D C 1
ATOM 6064 O O . LEU D 1 124 ? 9.083 -7.285 50.402 1 46.491 125 LEU D O 1
ATOM 6069 N N . ARG D 1 125 ? 11.07 -8.205 50.901 1 50.609 126 ARG D N 1
ATOM 6070 C CA . ARG D 1 125 ? 10.919 -9.4 50.095 1 49.523 126 ARG D CA 1
ATOM 6071 C C . ARG D 1 125 ? 9.959 -10.325 50.816 1 48.04 126 ARG D C 1
ATOM 6072 O O . ARG D 1 125 ? 9.514 -11.291 50.228 1 51.742 126 ARG D O 1
ATOM 6080 N N . GLN D 1 126 ? 9.615 -10.014 52.069 1 45.267 127 GLN D N 1
ATOM 6081 C CA . GLN D 1 126 ? 8.694 -10.889 52.776 1 43.755 127 GLN D CA 1
ATOM 6082 C C . GLN D 1 126 ? 7.272 -10.336 52.769 1 43.142 127 GLN D C 1
ATOM 6083 O O . GLN D 1 126 ? 6.374 -11.087 53.112 1 48.263 127 GLN D O 1
ATOM 6089 N N . ILE D 1 127 ? 7.054 -9.058 52.43 1 40.542 128 ILE D N 1
ATOM 6090 C CA . ILE D 1 127 ? 5.728 -8.48 52.603 1 39.463 128 ILE D CA 1
ATOM 6091 C C . ILE D 1 127 ? 4.879 -8.607 51.327 1 43.926 128 ILE D C 1
ATOM 6092 O O . ILE D 1 127 ? 5.322 -8.294 50.224 1 47.219 128 ILE D O 1
ATOM 6097 N N . ARG D 1 128 ? 3.623 -9.053 51.49 1 44.702 129 ARG D N 1
ATOM 6098 C CA . ARG D 1 128 ? 2.703 -9.391 50.411 1 43.581 129 ARG D CA 1
ATOM 6099 C C . ARG D 1 128 ? 1.309 -8.789 50.695 1 40.627 129 ARG D C 1
ATOM 6100 O O . ARG D 1 128 ? 0.659 -9.129 51.689 1 41.488 129 ARG D O 1
ATOM 6108 N N . LEU D 1 129 ? 0.863 -7.85 49.832 1 37.989 130 LEU D N 1
ATOM 6109 C CA . LEU D 1 129 ? -0.475 -7.26 49.861 1 37.631 130 LEU D CA 1
ATOM 6110 C C . LEU D 1 129 ? -1.388 -7.927 48.831 1 38.105 130 LEU D C 1
ATOM 6111 O O . LEU D 1 129 ? -1.017 -7.963 47.643 1 38.697 130 LEU D O 1
ATOM 6116 N N . CYS D 1 130 ? -2.582 -8.397 49.28 1 38.843 131 CYS D N 1
ATOM 6117 C CA . CYS D 1 130 ? -3.489 -9.279 48.529 1 41.279 131 CYS D CA 1
ATOM 6118 C C . CYS D 1 130 ? -4.996 -8.978 48.645 1 40.975 131 CYS D C 1
ATOM 6119 O O . CYS D 1 130 ? -5.633 -9.071 49.703 1 40.931 131 CYS D O 1
ATOM 6122 N N . ASP D 1 131 ? -5.556 -8.626 47.48 1 42.221 132 ASP D N 1
ATOM 6123 C CA . ASP D 1 131 ? -6.968 -8.46 47.181 1 44.332 132 ASP D CA 1
ATOM 6124 C C . ASP D 1 131 ? -7.403 -9.628 46.296 1 44.57 132 ASP D C 1
ATOM 6125 O O . ASP D 1 131 ? -6.607 -10.284 45.618 1 43.888 132 ASP D O 1
ATOM 6130 N N . ARG D 1 132 ? -8.718 -9.808 46.242 1 45.068 133 ARG D N 1
ATOM 6131 C CA . ARG D 1 132 ? -9.384 -10.735 45.356 1 46.578 133 ARG D CA 1
ATOM 6132 C C . ARG D 1 132 ? -9.007 -10.523 43.899 1 46.426 133 ARG D C 1
ATOM 6133 O O . ARG D 1 132 ? -9.345 -11.362 43.087 1 47.762 133 ARG D O 1
ATOM 6141 N N . GLN D 1 133 ? -8.424 -9.38 43.536 1 47.334 134 GLN D N 1
ATOM 6142 C CA . GLN D 1 133 ? -8.162 -9.135 42.12 1 48.486 134 GLN D CA 1
ATOM 6143 C C . GLN D 1 133 ? -6.709 -8.745 41.967 1 46.128 134 GLN D C 1
ATOM 6144 O O . GLN D 1 133 ? -6.231 -8.536 40.84 1 45.65 134 GLN D O 1
ATOM 6150 N N . ASN D 1 134 ? -6.056 -8.698 43.142 1 42.895 135 ASN D N 1
ATOM 6151 C CA . ASN D 1 134 ? -4.818 -7.973 43.311 1 39.609 135 ASN D CA 1
ATOM 6152 C C . ASN D 1 134 ? -3.832 -8.806 44.124 1 37.857 135 ASN D C 1
ATOM 6153 O O . ASN D 1 134 ? -4.167 -9.305 45.183 1 36.839 135 ASN D O 1
ATOM 6158 N N . SER D 1 135 ? -2.623 -8.986 43.592 1 38.47 136 SER D N 1
ATOM 6159 C CA . SER D 1 135 ? -1.549 -9.674 44.296 1 38.323 136 SER D CA 1
ATOM 6160 C C . SER D 1 135 ? -0.274 -8.859 44.111 1 38.844 136 SER D C 1
ATOM 6161 O O . SER D 1 135 ? 0.206 -8.82 42.998 1 37.947 136 SER D O 1
ATOM 6164 N N . ILE D 1 136 ? 0.226 -8.206 45.195 1 40.545 137 ILE D N 1
ATOM 6165 C CA . ILE D 1 136 ? 1.327 -7.243 45.168 1 39.841 137 ILE D CA 1
ATOM 6166 C C . ILE D 1 136 ? 2.548 -7.739 45.959 1 41.737 137 ILE D C 1
ATOM 6167 O O . ILE D 1 136 ? 2.469 -7.943 47.168 1 41.537 137 ILE D O 1
ATOM 6172 N N . GLN D 1 137 ? 3.731 -7.743 45.335 1 42.239 138 GLN D N 1
ATOM 6173 C CA . GLN D 1 137 ? 4.924 -8.013 46.112 1 43.263 138 GLN D CA 1
ATOM 6174 C C . GLN D 1 137 ? 6.022 -6.983 45.83 1 44.233 138 GLN D C 1
ATOM 6175 O O . GLN D 1 137 ? 5.939 -6.331 44.794 1 48.793 138 GLN D O 1
ATOM 6181 N N . TYR D 1 138 ? 7.067 -6.867 46.691 1 39.413 139 TYR D N 1
ATOM 6182 C CA . TYR D 1 138 ? 8.033 -5.783 46.546 1 39.401 139 TYR D CA 1
ATOM 6183 C C . TYR D 1 138 ? 9.472 -6.254 46.27 1 43.299 139 TYR D C 1
ATOM 6184 O O . TYR D 1 138 ? 9.903 -7.291 46.77 1 46.264 139 TYR D O 1
ATOM 6193 N N . TYR D 1 139 ? 10.256 -5.462 45.527 1 43.068 140 TYR D N 1
ATOM 6194 C CA . TYR D 1 139 ? 11.573 -5.926 45.126 1 48.071 140 TYR D CA 1
ATOM 6195 C C . TYR D 1 139 ? 12.606 -4.806 45.224 1 51.901 140 TYR D C 1
ATOM 6196 O O . TYR D 1 139 ? 12.394 -3.706 44.711 1 55.628 140 TYR D O 1
ATOM 6205 N N . ALA D 1 140 ? 13.76 -5.114 45.829 1 54.176 141 ALA D N 1
ATOM 6206 C CA . ALA D 1 140 ? 14.903 -4.213 45.821 1 56.616 141 ALA D CA 1
ATOM 6207 C C . ALA D 1 140 ? 15.614 -4.347 44.47 1 61.878 141 ALA D C 1
ATOM 6208 O O . ALA D 1 140 ? 15.159 -5.136 43.63 1 64.465 141 ALA D O 1
ATOM 6210 N N . PRO D 1 141 ? 16.737 -3.619 44.192 1 62.562 142 PRO D N 1
ATOM 6211 C CA . PRO D 1 141 ? 17.478 -3.845 42.961 1 61.23 142 PRO D CA 1
ATOM 6212 C C . PRO D 1 141 ? 18.099 -5.238 42.974 1 62.087 142 PRO D C 1
ATOM 6213 O O . PRO D 1 141 ? 18.249 -5.814 44.054 1 59.901 142 PRO D O 1
ATOM 6217 N N . GLY D 1 142 ? 18.42 -5.76 41.777 1 63.985 143 GLY D N 1
ATOM 6218 C CA . GLY D 1 142 ? 18.903 -7.12 41.55 1 64.514 143 GLY D CA 1
ATOM 6219 C C . GLY D 1 142 ? 18.104 -7.769 40.418 1 64.385 143 GLY D C 1
ATOM 6220 O O . GLY D 1 142 ? 17.505 -7.062 39.611 1 63.121 143 GLY D O 1
ATOM 6221 N N . SER D 1 143 ? 18.057 -9.108 40.386 1 64.081 144 SER D N 1
ATOM 6222 C CA . SER D 1 143 ? 17.547 -9.84 39.234 1 64.418 144 SER D CA 1
ATOM 6223 C C . SER D 1 143 ? 16.68 -11.005 39.708 1 66.619 144 SER D C 1
ATOM 6224 O O . SER D 1 143 ? 17.143 -11.776 40.538 1 69.815 144 SER D O 1
ATOM 6227 N N . TYR D 1 144 ? 15.432 -11.155 39.215 1 67.936 145 TYR D N 1
ATOM 6228 C CA . TYR D 1 144 ? 14.537 -12.133 39.833 1 68.303 145 TYR D CA 1
ATOM 6229 C C . TYR D 1 144 ? 13.701 -12.908 38.824 1 68.094 145 TYR D C 1
ATOM 6230 O O . TYR D 1 144 ? 13.802 -12.742 37.607 1 68.402 145 TYR D O 1
ATOM 6239 N N . ILE D 1 145 ? 12.843 -13.751 39.395 1 66.216 146 ILE D N 1
ATOM 6240 C CA . ILE D 1 145 ? 12.131 -14.775 38.654 1 71.627 146 ILE D CA 1
ATOM 6241 C C . ILE D 1 145 ? 10.695 -14.817 39.194 1 70.678 146 ILE D C 1
ATOM 6242 O O . ILE D 1 145 ? 10.488 -14.897 40.397 1 74.382 146 ILE D O 1
ATOM 6247 N N . VAL D 1 146 ? 9.681 -14.654 38.339 1 64.889 147 VAL D N 1
ATOM 6248 C CA . VAL D 1 146 ? 8.394 -14.401 38.943 1 60.907 147 VAL D CA 1
ATOM 6249 C C . VAL D 1 146 ? 7.403 -15.453 38.481 1 62.465 147 VAL D C 1
ATOM 6250 O O . VAL D 1 146 ? 7.053 -15.492 37.3 1 63.895 147 VAL D O 1
ATOM 6254 N N . PRO D 1 147 ? 6.939 -16.331 39.413 1 63.332 148 PRO D N 1
ATOM 6255 C CA . PRO D 1 147 ? 5.92 -17.334 39.088 1 64.961 148 PRO D CA 1
ATOM 6256 C C . PRO D 1 147 ? 4.552 -16.706 38.75 1 65.26 148 PRO D C 1
ATOM 6257 O O . PRO D 1 147 ? 4.229 -15.629 39.229 1 63.516 148 PRO D O 1
ATOM 6261 N N . LYS D 1 148 ? 3.75 -17.327 37.877 1 68.709 149 LYS D N 1
ATOM 6262 C CA . LYS D 1 148 ? 2.43 -16.786 37.576 1 69.422 149 LYS D CA 1
ATOM 6263 C C . LYS D 1 148 ? 1.425 -17.424 38.525 1 72.53 149 LYS D C 1
ATOM 6264 O O . LYS D 1 148 ? 1.493 -18.637 38.762 1 72.568 149 LYS D O 1
ATOM 6270 N N . GLU D 1 149 ? 0.484 -16.615 39.038 1 71.409 150 GLU D N 1
ATOM 6271 C CA . GLU D 1 149 ? -0.536 -17.17 39.92 1 72.186 150 GLU D CA 1
ATOM 6272 C C . GLU D 1 149 ? -1.536 -18.036 39.135 1 82.309 150 GLU D C 1
ATOM 6273 O O . GLU D 1 149 ? -1.716 -17.865 37.916 1 85.179 150 GLU D O 1
ATOM 6279 N N . PRO D 1 150 ? -2.177 -19.055 39.775 1 81.343 151 PRO D N 1
ATOM 6280 C CA . PRO D 1 150 ? -3.001 -19.996 39.02 1 78.529 151 PRO D CA 1
ATOM 6281 C C . PRO D 1 150 ? -4.382 -19.426 38.677 1 79.897 151 PRO D C 1
ATOM 6282 O O . PRO D 1 150 ? -5.264 -20.177 38.26 1 83.186 151 PRO D O 1
ATOM 6286 N N . ASP D 1 151 ? -4.563 -18.101 38.892 1 76.175 152 ASP D N 1
ATOM 6287 C CA . ASP D 1 151 ? -5.848 -17.39 38.858 1 72.888 152 ASP D CA 1
ATOM 6288 C C . ASP D 1 151 ? -5.708 -15.972 38.293 1 65.097 152 ASP D C 1
ATOM 6289 O O . ASP D 1 151 ? -6.725 -15.374 37.984 1 63.469 152 ASP D O 1
ATOM 6294 N N . LYS D 1 152 ? -4.471 -15.471 38.145 1 59.923 153 LYS D N 1
ATOM 6295 C CA . LYS D 1 152 ? -4.182 -14.114 37.712 1 57.833 153 LYS D CA 1
ATOM 6296 C C . LYS D 1 152 ? -3.991 -14.099 36.201 1 60.508 153 LYS D C 1
ATOM 6297 O O . LYS D 1 152 ? -3.56 -15.119 35.669 1 64.57 153 LYS D O 1
ATOM 6303 N N . GLU D 1 153 ? -4.283 -12.953 35.539 1 60.985 154 GLU D N 1
ATOM 6304 C CA . GLU D 1 153 ? -4.158 -12.817 34.083 1 65.192 154 GLU D CA 1
ATOM 6305 C C . GLU D 1 153 ? -3.152 -11.719 33.714 1 62.491 154 GLU D C 1
ATOM 6306 O O . GLU D 1 153 ? -2.624 -11.711 32.605 1 63.334 154 GLU D O 1
ATOM 6312 N N . TYR D 1 154 ? -2.87 -10.796 34.649 1 61.052 155 TYR D N 1
ATOM 6313 C CA . TYR D 1 154 ? -2.088 -9.605 34.33 1 57.845 155 TYR D CA 1
ATOM 6314 C C . TYR D 1 154 ? -0.789 -9.539 35.123 1 54.106 155 TYR D C 1
ATOM 6315 O O . TYR D 1 154 ? -0.759 -9.896 36.287 1 51.174 155 TYR D O 1
ATOM 6324 N N . LEU D 1 155 ? 0.262 -9.02 34.476 1 54.134 156 LEU D N 1
ATOM 6325 C CA . LEU D 1 155 ? 1.517 -8.682 35.127 1 51.91 156 LEU D CA 1
ATOM 6326 C C . LEU D 1 155 ? 1.835 -7.205 34.915 1 51.307 156 LEU D C 1
ATOM 6327 O O . LEU D 1 155 ? 1.694 -6.703 33.808 1 51.809 156 LEU D O 1
ATOM 6332 N N . ALA D 1 156 ? 2.334 -6.568 35.99 1 50.736 157 ALA D N 1
ATOM 6333 C CA . ALA D 1 156 ? 2.599 -5.146 36.178 1 47.824 157 ALA D CA 1
ATOM 6334 C C . ALA D 1 156 ? 3.892 -4.96 36.975 1 47.433 157 ALA D C 1
ATOM 6335 O O . ALA D 1 156 ? 4.086 -5.587 38.038 1 43.246 157 ALA D O 1
ATOM 6337 N N . TYR D 1 157 ? 4.752 -4.067 36.432 1 49.205 158 TYR D N 1
ATOM 6338 C CA . TYR D 1 157 ? 5.988 -3.596 37.054 1 49.521 158 TYR D CA 1
ATOM 6339 C C . TYR D 1 157 ? 5.818 -2.129 37.45 1 48.701 158 TYR D C 1
ATOM 6340 O O . TYR D 1 157 ? 5.972 -1.222 36.641 1 48.731 158 TYR D O 1
ATOM 6349 N N . CYS D 1 158 ? 5.466 -1.899 38.721 1 48.522 159 CYS D N 1
ATOM 6350 C CA . CYS D 1 158 ? 5.116 -0.571 39.174 1 47.326 159 CYS D CA 1
ATOM 6351 C C . CYS D 1 158 ? 6.31 -0.033 39.918 1 47.001 159 CYS D C 1
ATOM 6352 O O . CYS D 1 158 ? 6.72 -0.619 40.916 1 47.464 159 CYS D O 1
ATOM 6355 N N . CYS D 1 159 ? 6.854 1.039 39.348 1 47.235 160 CYS D N 1
ATOM 6356 C CA . CYS D 1 159 ? 8.058 1.677 39.834 1 50.191 160 CYS D CA 1
ATOM 6357 C C . CYS D 1 159 ? 7.733 2.729 40.896 1 48.635 160 CYS D C 1
ATOM 6358 O O . CYS D 1 159 ? 7.47 3.886 40.567 1 49.306 160 CYS D O 1
ATOM 6361 N N . LEU D 1 160 ? 7.847 2.343 42.168 1 44.535 161 LEU D N 1
ATOM 6362 C CA . LEU D 1 160 ? 7.492 3.243 43.243 1 43.657 161 LEU D CA 1
ATOM 6363 C C . LEU D 1 160 ? 8.484 4.385 43.398 1 45.379 161 LEU D C 1
ATOM 6364 O O . LEU D 1 160 ? 8.113 5.446 43.927 1 47.559 161 LEU D O 1
ATOM 6369 N N . THR D 1 161 ? 9.734 4.159 42.959 1 44.625 162 THR D N 1
ATOM 6370 C CA . THR D 1 161 ? 10.703 5.245 42.901 1 44.518 162 THR D CA 1
ATOM 6371 C C . THR D 1 161 ? 11.136 5.406 41.454 1 46.451 162 THR D C 1
ATOM 6372 O O . THR D 1 161 ? 10.686 4.654 40.588 1 46.454 162 THR D O 1
ATOM 6376 N N . PRO D 1 162 ? 11.969 6.414 41.115 1 48.639 163 PRO D N 1
ATOM 6377 C CA . PRO D 1 162 ? 12.771 6.312 39.905 1 51.032 163 PRO D CA 1
ATOM 6378 C C . PRO D 1 162 ? 13.476 4.953 39.852 1 52.552 163 PRO D C 1
ATOM 6379 O O . PRO D 1 162 ? 13.831 4.423 40.902 1 53.618 163 PRO D O 1
ATOM 6383 N N . VAL D 1 163 ? 13.571 4.333 38.67 1 53.528 164 VAL D N 1
ATOM 6384 C CA . VAL D 1 163 ? 14.249 3.05 38.569 1 56.35 164 VAL D CA 1
ATOM 6385 C C . VAL D 1 163 ? 15.311 3.185 37.498 1 63.144 164 VAL D C 1
ATOM 6386 O O . VAL D 1 163 ? 15.127 3.984 36.578 1 68.618 164 VAL D O 1
ATOM 6390 N N . GLU D 1 164 ? 16.38 2.382 37.622 1 64.765 165 GLU D N 1
ATOM 6391 C CA . GLU D 1 164 ? 17.517 2.49 36.719 1 68.968 165 GLU D CA 1
ATOM 6392 C C . GLU D 1 164 ? 17.902 1.15 36.097 1 73.048 165 GLU D C 1
ATOM 6393 O O . GLU D 1 164 ? 18.157 0.179 36.821 1 73.903 165 GLU D O 1
ATOM 6399 N N . ASN D 1 165 ? 17.957 1.129 34.751 1 71.114 166 ASN D N 1
ATOM 6400 C CA . ASN D 1 165 ? 18.464 -0.024 34.031 1 75.562 166 ASN D CA 1
ATOM 6401 C C . ASN D 1 165 ? 17.53 -1.216 34.258 1 75.728 166 ASN D C 1
ATOM 6402 O O . ASN D 1 165 ? 17.953 -2.35 34.528 1 75.545 166 ASN D O 1
ATOM 6407 N N . LEU D 1 166 ? 16.231 -0.936 34.129 1 75.656 167 LEU D N 1
ATOM 6408 C CA . LEU D 1 166 ? 15.216 -1.977 34.202 1 77.976 167 LEU D CA 1
ATOM 6409 C C . LEU D 1 166 ? 15.252 -2.781 32.893 1 80.675 167 LEU D C 1
ATOM 6410 O O . LEU D 1 166 ? 15.18 -2.24 31.788 1 79.486 167 LEU D O 1
ATOM 6415 N N . THR D 1 167 ? 15.42 -4.094 33.05 1 83.326 168 THR D N 1
ATOM 6416 C CA . THR D 1 167 ? 15.325 -5.05 31.961 1 87.43 168 THR D CA 1
ATOM 6417 C C . THR D 1 167 ? 14.26 -6.106 32.309 1 87.177 168 THR D C 1
ATOM 6418 O O . THR D 1 167 ? 14.044 -6.426 33.481 1 86.656 168 THR D O 1
ATOM 6422 N N . LEU D 1 168 ? 13.554 -6.621 31.292 1 83.281 169 LEU D N 1
ATOM 6423 C CA . LEU D 1 168 ? 12.368 -7.423 31.542 1 81.302 169 LEU D CA 1
ATOM 6424 C C . LEU D 1 168 ? 12.257 -8.477 30.444 1 78.561 169 LEU D C 1
ATOM 6425 O O . LEU D 1 168 ? 12.136 -8.102 29.291 1 80.184 169 LEU D O 1
ATOM 6430 N N . ARG D 1 169 ? 12.267 -9.772 30.797 1 78.126 170 ARG D N 1
ATOM 6431 C CA . ARG D 1 169 ? 12.223 -10.859 29.819 1 83.525 170 ARG D CA 1
ATOM 6432 C C . ARG D 1 169 ? 10.952 -11.711 29.917 1 84.012 170 ARG D C 1
ATOM 6433 O O . ARG D 1 169 ? 10.251 -11.69 30.923 1 81.315 170 ARG D O 1
ATOM 6441 N N . ARG D 1 170 ? 10.673 -12.474 28.847 1 92.65 171 ARG D N 1
ATOM 6442 C CA . ARG D 1 170 ? 9.726 -13.585 28.863 1 99.426 171 ARG D CA 1
ATOM 6443 C C . ARG D 1 170 ? 8.364 -13.153 29.422 1 100.32 171 ARG D C 1
ATOM 6444 O O . ARG D 1 170 ? 7.86 -13.755 30.382 1 88.868 171 ARG D O 1
ATOM 6452 N N . SER D 1 171 ? 7.816 -12.089 28.798 1 103.752 172 SER D N 1
ATOM 6453 C CA . SER D 1 171 ? 6.448 -11.573 28.882 1 98.222 172 SER D CA 1
ATOM 6454 C C . SER D 1 171 ? 6.196 -10.655 27.675 1 99.795 172 SER D C 1
ATOM 6455 O O . SER D 1 171 ? 7.117 -9.949 27.254 1 104.159 172 SER D O 1
ATOM 6458 N N . LYS D 1 172 ? 4.97 -10.664 27.117 1 88.983 173 LYS D N 1
ATOM 6459 C CA . LYS D 1 172 ? 4.702 -9.996 25.848 1 86.184 173 LYS D CA 1
ATOM 6460 C C . LYS D 1 172 ? 5.602 -8.765 25.703 1 85.252 173 LYS D C 1
ATOM 6461 O O . LYS D 1 172 ? 6.446 -8.719 24.808 1 88.288 173 LYS D O 1
ATOM 6467 N N . TYR D 1 173 ? 5.426 -7.794 26.617 1 83.31 174 TYR D N 1
ATOM 6468 C CA . TYR D 1 173 ? 5.958 -6.437 26.537 1 78.945 174 TYR D CA 1
ATOM 6469 C C . TYR D 1 173 ? 7.338 -6.355 27.197 1 79.923 174 TYR D C 1
ATOM 6470 O O . TYR D 1 173 ? 7.478 -6.551 28.408 1 77.68 174 TYR D O 1
ATOM 6479 N N . LEU D 1 174 ? 8.35 -6.028 26.378 1 79.469 175 LEU D N 1
ATOM 6480 C CA . LEU D 1 174 ? 9.756 -6.056 26.76 1 77.266 175 LEU D CA 1
ATOM 6481 C C . LEU D 1 174 ? 10.198 -4.678 27.267 1 73.657 175 LEU D C 1
ATOM 6482 O O . LEU D 1 174 ? 9.622 -3.655 26.934 1 69.648 175 LEU D O 1
ATOM 6487 N N . LEU D 1 175 ? 11.243 -4.642 28.088 1 73.917 176 LEU D N 1
ATOM 6488 C CA . LEU D 1 175 ? 11.955 -3.396 28.3 1 74.826 176 LEU D CA 1
ATOM 6489 C C . LEU D 1 175 ? 13.427 -3.756 28.342 1 78.434 176 LEU D C 1
ATOM 6490 O O . LEU D 1 175 ? 13.795 -4.783 28.912 1 80.583 176 LEU D O 1
ATOM 6495 N N . THR D 1 176 ? 14.25 -2.887 27.756 1 77.931 177 THR D N 1
ATOM 6496 C CA . THR D 1 176 ? 15.677 -3.138 27.671 1 75.073 177 THR D CA 1
ATOM 6497 C C . THR D 1 176 ? 16.4 -1.884 28.158 1 72.393 177 THR D C 1
ATOM 6498 O O . THR D 1 176 ? 16.424 -0.87 27.466 1 71.016 177 THR D O 1
ATOM 6502 N N . ASN D 1 177 ? 16.887 -1.956 29.407 1 71.415 178 ASN D N 1
ATOM 6503 C CA . ASN D 1 177 ? 17.727 -0.953 30.061 1 72.257 178 ASN D CA 1
ATOM 6504 C C . ASN D 1 177 ? 16.994 0.369 30.302 1 70.466 178 ASN D C 1
ATOM 6505 O O . ASN D 1 177 ? 17.642 1.407 30.458 1 69.184 178 ASN D O 1
ATOM 6510 N N . GLN D 1 178 ? 15.66 0.316 30.434 1 69.898 179 GLN D N 1
ATOM 6511 C CA . GLN D 1 178 ? 14.843 1.516 30.552 1 70.813 179 GLN D CA 1
ATOM 6512 C C . GLN D 1 178 ? 15.212 2.362 31.779 1 72.139 179 GLN D C 1
ATOM 6513 O O . GLN D 1 178 ? 15.448 1.812 32.863 1 74.119 179 GLN D O 1
ATOM 6519 N N . ASP D 1 179 ? 15.264 3.701 31.61 1 70.435 180 ASP D N 1
ATOM 6520 C CA . ASP D 1 179 ? 15.344 4.626 32.742 1 68.484 180 ASP D CA 1
ATOM 6521 C C . ASP D 1 179 ? 13.963 5.196 33.04 1 65.174 180 ASP D C 1
ATOM 6522 O O . ASP D 1 179 ? 13.326 5.824 32.199 1 65.983 180 ASP D O 1
ATOM 6527 N N . VAL D 1 180 ? 13.499 4.924 34.256 1 60.226 181 VAL D N 1
ATOM 6528 C CA . VAL D 1 180 ? 12.199 5.382 34.686 1 54.448 181 VAL D CA 1
ATOM 6529 C C . VAL D 1 180 ? 12.479 6.485 35.681 1 51.152 181 VAL D C 1
ATOM 6530 O O . VAL D 1 180 ? 12.933 6.167 36.765 1 49.43 181 VAL D O 1
ATOM 6534 N N . PRO D 1 181 ? 12.42 7.776 35.279 1 52.136 182 PRO D N 1
ATOM 6535 C CA . PRO D 1 181 ? 12.854 8.879 36.135 1 54.404 182 PRO D CA 1
ATOM 6536 C C . PRO D 1 181 ? 11.806 9.517 37.05 1 55.582 182 PRO D C 1
ATOM 6537 O O . PRO D 1 181 ? 12.098 10.571 37.617 1 56.192 182 PRO D O 1
ATOM 6541 N N . TYR D 1 182 ? 10.596 8.922 37.118 1 55.115 183 TYR D N 1
ATOM 6542 C CA . TYR D 1 182 ? 9.464 9.348 37.936 1 53.803 183 TYR D CA 1
ATOM 6543 C C . TYR D 1 182 ? 8.561 8.13 38.1 1 50.331 183 TYR D C 1
ATOM 6544 O O . TYR D 1 182 ? 8.524 7.291 37.218 1 50.429 183 TYR D O 1
ATOM 6553 N N . PRO D 1 183 ? 7.863 7.899 39.23 1 48.763 184 PRO D N 1
ATOM 6554 C CA . PRO D 1 183 ? 7.116 6.654 39.351 1 47.677 184 PRO D CA 1
ATOM 6555 C C . PRO D 1 183 ? 6.246 6.371 38.123 1 50.079 184 PRO D C 1
ATOM 6556 O O . PRO D 1 183 ? 5.325 7.129 37.849 1 56.141 184 PRO D O 1
ATOM 6560 N N . THR D 1 184 ? 6.611 5.345 37.327 1 50.048 185 THR D N 1
ATOM 6561 C CA . THR D 1 184 ? 5.817 4.862 36.201 1 49.78 185 THR D CA 1
ATOM 6562 C C . THR D 1 184 ? 5.181 3.518 36.549 1 49.405 185 THR D C 1
ATOM 6563 O O . THR D 1 184 ? 5.849 2.662 37.136 1 51.029 185 THR D O 1
ATOM 6567 N N . SER D 1 185 ? 3.93 3.302 36.118 1 47.043 186 SER D N 1
ATOM 6568 C CA . SER D 1 185 ? 3.371 1.959 36.203 1 46.486 186 SER D CA 1
ATOM 6569 C C . SER D 1 185 ? 3.301 1.283 34.823 1 50.364 186 SER D C 1
ATOM 6570 O O . SER D 1 185 ? 2.638 1.762 33.914 1 52.942 186 SER D O 1
ATOM 6573 N N . TYR D 1 186 ? 4.002 0.16 34.659 1 50.829 187 TYR D N 1
ATOM 6574 C CA . TYR D 1 186 ? 3.864 -0.688 33.49 1 51.979 187 TYR D CA 1
ATOM 6575 C C . TYR D 1 186 ? 2.782 -1.71 33.831 1 53.51 187 TYR D C 1
ATOM 6576 O O . TYR D 1 186 ? 3.068 -2.813 34.319 1 58.681 187 TYR D O 1
ATOM 6585 N N . ALA D 1 187 ? 1.522 -1.295 33.659 1 51.832 188 ALA D N 1
ATOM 6586 C CA . ALA D 1 187 ? 0.369 -2.166 33.857 1 48.813 188 ALA D CA 1
ATOM 6587 C C . ALA D 1 187 ? 0.084 -2.963 32.581 1 50.882 188 ALA D C 1
ATOM 6588 O O . ALA D 1 187 ? 0.46 -2.582 31.456 1 51.185 188 ALA D O 1
ATOM 6590 N N . SER D 1 188 ? -0.653 -4.057 32.791 1 50.818 189 SER D N 1
ATOM 6591 C CA . SER D 1 188 ? -1.365 -4.749 31.73 1 53.109 189 SER D CA 1
ATOM 6592 C C . SER D 1 188 ? -0.512 -5.71 30.91 1 56.667 189 SER D C 1
ATOM 6593 O O . SER D 1 188 ? -1.02 -6.343 30.006 1 60.449 189 SER D O 1
ATOM 6596 N N . ASN D 1 189 ? 0.745 -5.897 31.299 1 58.009 190 ASN D N 1
ATOM 6597 C CA . ASN D 1 189 ? 1.594 -6.931 30.749 1 58.899 190 ASN D CA 1
ATOM 6598 C C . ASN D 1 189 ? 0.989 -8.312 31.078 1 58.454 190 ASN D C 1
ATOM 6599 O O . ASN D 1 189 ? 0.088 -8.44 31.909 1 53.211 190 ASN D O 1
ATOM 6604 N N . GLU D 1 190 ? 1.445 -9.336 30.325 1 63.754 191 GLU D N 1
ATOM 6605 C CA . GLU D 1 190 ? 1.07 -10.745 30.438 1 64.334 191 GLU D CA 1
ATOM 6606 C C . GLU D 1 190 ? 2.319 -11.631 30.394 1 66.266 191 GLU D C 1
ATOM 6607 O O . GLU D 1 190 ? 3.41 -11.17 30.061 1 63.934 191 GLU D O 1
ATOM 6613 N N . PHE D 1 191 ? 2.13 -12.91 30.756 1 72.51 192 PHE D N 1
ATOM 6614 C CA . PHE D 1 191 ? 3.156 -13.95 30.803 1 79.306 192 PHE D CA 1
ATOM 6615 C C . PHE D 1 191 ? 3.226 -14.667 29.453 1 83.594 192 PHE D C 1
ATOM 6616 O O . PHE D 1 191 ? 2.187 -14.862 28.846 1 86.802 192 PHE D O 1
ATOM 6624 N N . ILE D 1 192 ? 4.406 -15.078 28.954 1 85.568 193 ILE D N 1
ATOM 6625 C CA . ILE D 1 192 ? 4.34 -15.963 27.786 1 90.07 193 ILE D CA 1
ATOM 6626 C C . ILE D 1 192 ? 4.266 -17.407 28.271 1 91.794 193 ILE D C 1
ATOM 6627 O O . ILE D 1 192 ? 4.213 -18.333 27.465 1 93.001 193 ILE D O 1
ATOM 6632 N N . GLU D 1 193 ? 4.251 -17.592 29.595 1 90.387 194 GLU D N 1
ATOM 6633 C CA . GLU D 1 193 ? 4.366 -18.937 30.13 1 91.731 194 GLU D CA 1
ATOM 6634 C C . GLU D 1 193 ? 3.894 -18.963 31.579 1 92.233 194 GLU D C 1
ATOM 6635 O O . GLU D 1 193 ? 2.838 -18.413 31.882 1 90.065 194 GLU D O 1
ATOM 6641 N N . GLU D 1 194 ? 4.676 -19.622 32.45 1 94.117 195 GLU D N 1
ATOM 6642 C CA . GLU D 1 194 ? 4.391 -19.719 33.874 1 90.127 195 GLU D CA 1
ATOM 6643 C C . GLU D 1 194 ? 5.456 -18.918 34.617 1 83.506 195 GLU D C 1
ATOM 6644 O O . GLU D 1 194 ? 5.319 -18.591 35.793 1 75.59 195 GLU D O 1
ATOM 6650 N N . ALA D 1 195 ? 6.518 -18.589 33.874 1 87.611 196 ALA D N 1
ATOM 6651 C CA . ALA D 1 195 ? 7.697 -17.902 34.38 1 85.549 196 ALA D CA 1
ATOM 6652 C C . ALA D 1 195 ? 7.862 -16.547 33.693 1 81.089 196 ALA D C 1
ATOM 6653 O O . ALA D 1 195 ? 7.787 -16.437 32.464 1 82.475 196 ALA D O 1
ATOM 6655 N N . ALA D 1 196 ? 8.088 -15.518 34.512 1 73.669 197 ALA D N 1
ATOM 6656 C CA . ALA D 1 196 ? 8.455 -14.203 34.021 1 68.678 197 ALA D CA 1
ATOM 6657 C C . ALA D 1 196 ? 9.795 -13.862 34.65 1 67.3 197 ALA D C 1
ATOM 6658 O O . ALA D 1 196 ? 10.14 -14.47 35.659 1 69.03 197 ALA D O 1
ATOM 6660 N N . ALA D 1 197 ? 10.537 -12.906 34.07 1 65.855 198 ALA D N 1
ATOM 6661 C CA . ALA D 1 197 ? 11.767 -12.423 34.697 1 64.749 198 ALA D CA 1
ATOM 6662 C C . ALA D 1 197 ? 12.05 -10.962 34.339 1 63.155 198 ALA D C 1
ATOM 6663 O O . ALA D 1 197 ? 11.386 -10.401 33.466 1 62.271 198 ALA D O 1
ATOM 6665 N N . PHE D 1 198 ? 13.028 -10.371 35.055 1 63.212 199 PHE D N 1
ATOM 6666 C CA . PHE D 1 198 ? 13.36 -8.947 35.056 1 62.307 199 PHE D CA 1
ATOM 6667 C C . PHE D 1 198 ? 14.469 -8.676 36.088 1 63.429 199 PHE D C 1
ATOM 6668 O O . PHE D 1 198 ? 14.535 -9.386 37.106 1 63.428 199 PHE D O 1
ATOM 6676 N N . SER D 1 199 ? 15.293 -7.63 35.822 1 61.57 200 SER D N 1
ATOM 6677 C CA . SER D 1 199 ? 16.364 -7.105 36.669 1 60.456 200 SER D CA 1
ATOM 6678 C C . SER D 1 199 ? 16.271 -5.58 36.713 1 59.277 200 SER D C 1
ATOM 6679 O O . SER D 1 199 ? 15.513 -4.987 35.945 1 59.662 200 SER D O 1
ATOM 6682 N N . PHE D 1 200 ? 17.048 -4.95 37.612 1 58.23 201 PHE D N 1
ATOM 6683 C CA . PHE D 1 200 ? 17.178 -3.496 37.709 1 57.741 201 PHE D CA 1
ATOM 6684 C C . PHE D 1 200 ? 18.291 -3.184 38.712 1 60.571 201 PHE D C 1
ATOM 6685 O O . PHE D 1 200 ? 18.786 -4.107 39.361 1 62.569 201 PHE D O 1
ATOM 6693 N N . ASP D 1 201 ? 18.654 -1.892 38.853 1 62.808 202 ASP D N 1
ATOM 6694 C CA . ASP D 1 201 ? 19.856 -1.46 39.57 1 64.96 202 ASP D CA 1
ATOM 6695 C C . ASP D 1 201 ? 19.581 -0.48 40.722 1 63.859 202 ASP D C 1
ATOM 6696 O O . ASP D 1 201 ? 20.307 -0.481 41.725 1 63.326 202 ASP D O 1
ATOM 6701 N N . ALA D 1 202 ? 18.572 0.389 40.552 1 62.376 203 ALA D N 1
ATOM 6702 C CA . ALA D 1 202 ? 18.272 1.457 41.495 1 61.755 203 ALA D CA 1
ATOM 6703 C C . ALA D 1 202 ? 16.769 1.532 41.667 1 62.338 203 ALA D C 1
ATOM 6704 O O . ALA D 1 202 ? 16.043 1.379 40.67 1 62.582 203 ALA D O 1
ATOM 6706 N N . GLY D 1 203 ? 16.363 1.761 42.933 1 58.763 204 GLY D N 1
ATOM 6707 C CA . GLY D 1 203 ? 14.987 2.074 43.292 1 56.556 204 GLY D CA 1
ATOM 6708 C C . GLY D 1 203 ? 14.234 0.829 43.76 1 55.468 204 GLY D C 1
ATOM 6709 O O . GLY D 1 203 ? 14.854 -0.246 43.852 1 54.511 204 GLY D O 1
ATOM 6718 N N . ILE D 1 205 ? 10.411 -1.548 43.395 1 42.379 206 ILE D N 1
ATOM 6719 C CA . ILE D 1 205 ? 9.389 -2.015 42.464 1 41.011 206 ILE D CA 1
ATOM 6720 C C . ILE D 1 205 ? 8.368 -2.917 43.187 1 40.331 206 ILE D C 1
ATOM 6721 O O . ILE D 1 205 ? 8.707 -3.831 43.963 1 38.687 206 ILE D O 1
ATOM 6726 N N . ALA D 1 206 ? 7.084 -2.614 42.938 1 39.779 207 ALA D N 1
ATOM 6727 C CA . ALA D 1 206 ? 6.017 -3.512 43.325 1 40.469 207 ALA D CA 1
ATOM 6728 C C . ALA D 1 206 ? 5.552 -4.264 42.08 1 44.045 207 ALA D C 1
ATOM 6729 O O . ALA D 1 206 ? 5.12 -3.641 41.111 1 45.506 207 ALA D O 1
ATOM 6731 N N . VAL D 1 207 ? 5.704 -5.596 42.109 1 44.288 208 VAL D N 1
ATOM 6732 C CA . VAL D 1 207 ? 5.217 -6.455 41.048 1 43.394 208 VAL D CA 1
ATOM 6733 C C . VAL D 1 207 ? 3.783 -6.811 41.376 1 40.34 208 VAL D C 1
ATOM 6734 O O . VAL D 1 207 ? 3.535 -7.549 42.304 1 39.865 208 VAL D O 1
ATOM 6738 N N . ILE D 1 208 ? 2.864 -6.254 40.606 1 40.407 209 ILE D N 1
ATOM 6739 C CA . ILE D 1 208 ? 1.457 -6.493 40.842 1 41.169 209 ILE D CA 1
ATOM 6740 C C . ILE D 1 208 ? 0.971 -7.453 39.76 1 43.349 209 ILE D C 1
ATOM 6741 O O . ILE D 1 208 ? 1.195 -7.174 38.579 1 46.611 209 ILE D O 1
ATOM 6746 N N . GLN D 1 209 ? 0.293 -8.539 40.189 1 43.678 210 GLN D N 1
ATOM 6747 C CA . GLN D 1 209 ? -0.47 -9.475 39.372 1 47.01 210 GLN D CA 1
ATOM 6748 C C . GLN D 1 209 ? -1.968 -9.239 39.568 1 47.422 210 GLN D C 1
ATOM 6749 O O . GLN D 1 209 ? -2.429 -9.164 40.702 1 46.41 210 GLN D O 1
ATOM 6755 N N . SER D 1 210 ? -2.725 -9.109 38.462 1 51.431 211 SER D N 1
ATOM 6756 C CA . SER D 1 210 ? -4.095 -8.593 38.477 1 51.183 211 SER D CA 1
ATOM 6757 C C . SER D 1 210 ? -5.041 -9.501 37.697 1 54.662 211 SER D C 1
ATOM 6758 O O . SER D 1 210 ? -4.651 -10.515 37.13 1 57.826 211 SER D O 1
ATOM 6761 N N . LYS D 1 211 ? -6.309 -9.103 37.656 1 56.809 212 LYS D N 1
ATOM 6762 C CA . LYS D 1 211 ? -7.41 -9.896 37.122 1 57.564 212 LYS D CA 1
ATOM 6763 C C . LYS D 1 211 ? -8.698 -9.054 37.204 1 61.462 212 LYS D C 1
ATOM 6764 O O . LYS D 1 211 ? -8.863 -8.299 38.176 1 61.137 212 LYS D O 1
ATOM 6770 N N . ASP D 1 212 ? -9.598 -9.165 36.193 1 65.073 213 ASP D N 1
ATOM 6771 C CA . ASP D 1 212 ? -10.908 -8.527 36.247 1 68.518 213 ASP D CA 1
ATOM 6772 C C . ASP D 1 212 ? -11.873 -9.37 37.097 1 72.127 213 ASP D C 1
ATOM 6773 O O . ASP D 1 212 ? -11.577 -10.523 37.401 1 68.495 213 ASP D O 1
ATOM 6778 N N . LYS D 1 213 ? -13.041 -8.81 37.473 1 76.146 214 LYS D N 1
ATOM 6779 C CA . LYS D 1 213 ? -14.072 -9.561 38.19 1 78.902 214 LYS D CA 1
ATOM 6780 C C . LYS D 1 213 ? -14.898 -10.477 37.24 1 83.029 214 LYS D C 1
ATOM 6781 O O . LYS D 1 213 ? -15.808 -11.202 37.771 1 79.333 214 LYS D O 1
#

Organism: Enterococcus faecalis (strain ATCC 700802 / V583) (NCBI:txid226185)

Solvent-accessible surface area: 35753 Å² total

InterPro domains:
  IPR006282 Thiamin pyrophosphokinase [TIGR01378] (5-209)
  IPR006282 Thiamin pyrophosphokinase [cd07995] (4-211)
  IPR007371 Thiamin pyrophosphokinase, catalytic domain [PF04263] (24-121)
  IPR007373 Thiamin pyrophosphokinase, thiamin-binding domain [PF04265] (146-206)
  IPR007373 Thiamin pyrophosphokinase, thiamin-binding domain [SM00983] (143-207)
  IPR036759 Thiamin pyrophosphokinase, catalytic domain superfamily [G3DSA:3.40.50.10240] (1-214)
  IPR036759 Thiamin pyrophosphokinase, catalytic domain superfamily [SSF63999] (1-132)
  IPR053149 Thiamine pyrophosphokinase [PTHR41299] (1-213)

CATH classification: 3.40.50.10240

Sequence (844 aa):
SRVLLVAGGNPSDWPTIEPATYDYFVGIDRGCLHLLEADLPLQLAVGDFDSLSREEYHFVQETTETLIQAPAEKDDTDTQLALQEALQRFPQAETIIGATGGRIDHLLANLWLPFEPRFQGVLRQIRLCDRQNSIQYYAPGSYIVPKEPDKEYLAYCCLTPVENLTLRRSKYLLTNQDVPYPTSYASNEFIEEAAAFSFDAGIAVIQSKDKSRVLLVAGGNPSDWPTIEPATYDYFVGIDRGCLHLLEADLPLQLAVGDFDSLSREEYHFVQETTETLIQAPAEKDDTDTQLALQEALQRFPQAETIIGATGGRIDHLLANLWLPFEPRFQGVLRQIRLCDRQNSIQYYAPGSYIVPKEPDKEYLAYCCLTPVENLTLRRSKYLLTNQDVPYPTSYASNEFIEEAAAFSFDAGIAVIQSKDKSRVLLVAGGNPSDWPTIEPATYDYFVGIDRGCLHLLEADLPLQLAVGDFDSLSREEYHFVQETTETLIQAPAEKDDTDTQLALQEALQRFPQAETIIGATGGRIDHLLANLWLPFEPRFQGVLRQIRLCDRQNSIQYYAPGSYIVPKEPDKEYLAYCCLTPVENLTLRRRSKYLLTNQDVPYPTSYASNEFIEEAAAFSFDAGIAVIQSKDKSRVLLVAGGNPSDWPTIEPATYDYFVGIDRGCLHLLEADLPLQLAVGDFDSLSREEYHFVQETTETLIQAPAEKDDTDTQLALQEALQRFPQAETIIGATGGRIDHLLANLWLPFEPRFQGVLRQIRLCDRQNSIQYYAPGSYIVPKEPDKEYLAYCCLTPVENLTLRRSKYLLTNQDVPYPTSYASNEFIEEAAAFSFDAGIAVIQSKDK

Nearest PDB structures (foldseek):
  3mel-assembly2_D  TM=1.003E+00  e=1.064E-43  Enterococcus faecalis
  3cq9-assembly2_C  TM=8.786E-01  e=2.846E-23  Lactiplantibacillus plantarum WCFS1
  3ihk-assembly1_A  TM=8.938E-01  e=1.217E-22  Streptococcus mutans
  3cq9-assembly1_A  TM=8.822E-01  e=1.078E-22  Lactiplantibacillus plantarum WCFS1
  3cq9-assembly2_D  TM=8.784E-01  e=1.217E-22  Lactiplantibacillus plantarum WCFS1

Secondary structure (DSSP, 8-state):
--EEEE-SS-GGG-----GGG-SEEEEETTHHHHHHHTT----EEEE--TTS-HHHHHHHHHH-SEEEE--SS-SS-HHHHHHHHHHHH-TT---EE---S--HHHHHHHHTGGGSHHHHTTGGG-EEEETTEEEEE--SEEEEEEPPTT--EEEEEESS-EEEEEEESBSS-EEEEEE-S-EEEEEE-BSSSEEEEEESB--EEEEE---/--EEEE-SS-GGGPPP--GGG-SEEEEETTHHHHHHHTT----EEEE--TTS-HHHHHHHHHH-SEEEE--SS-SS-HHHHHHHHHHHH-TT---EESSSSS-HHHHHHHHTGGGSHHHHTTGGG--EEETTEEEEE--SEEEEEEPPTT--EEEEEESS-EEEEEEESSSS-EEEEEESS-EEEEEE--SSSEEEEEESB--EEEEE---/--EEEE-SS-GGG-----GGG-SEEEEETTHHHHHHHTT----EEEE--TT--HHHHHHHHHH-SEEEEPPSS-SS-HHHHHHHHHHHHSTT---EESSSSS-HHHHHHHHTGGGSHHHHTTTTT--EEETTEEEEE--SEEEEEE--TT--EEEEEESS-EEEEEEESBSS-EEEEEE-S-EEEEEE-BSSSEEEEEESB--EEEEE---/--EEEE-SS-GGGS----GGG-SEEEEETTHHHHHHHTT----EEEE---SS-HHHHHHHHHH-SEEEE--SS-SS-HHHHHHHHHHHH-TT---EESTT-S-HHHHHHHHHGGGSHHHHTTGGG-EEEETTEEEEE--SEEEEEEPPSS--EEEEE-SS-EEEEEEESSSS-EEEEEE-S--EEEEE--SSSEEEEEESB--EEEEE---

Radius of gyration: 35.28 Å; Cα contacts (8 Å, |Δi|>4): 2048; chains: 4; bounding box: 73×66×107 Å

B-factor: mean 43.91, std 16.04, range [10.6, 199.51]

Foldseek 3Di:
DAEEEEEQADQVKAADDPPVVHDYYEYQQNSLVVQVVVVHAAAEYWEQNPVPDPVRVVVSVVRYNHYDHDHPDDPDHRVVVRVLVVCVVVVQAAEYESLDPPPVVSVVVQLCQCVDPSCVVPQQRYWYDIHFKIKGDDFFDKDKAFDDPPFFWKKKWFQAFFFQKFKFQKPDTDGRDGRHGTDIRIGIGGPDRIIMMGTDGGTMMMTGHDD/DAEEEFEQADQQFAADDDQVVHDAYDYEQNSLVVQVVVVHAHAEYWYCNPVPDPVRVVVSVVGHNYYDHDHPDDDDHRVLVRVLVVCVVVVQAAEYTSQDDDDPVSNVVLVCSCVDVVNVVPQQRYWYDTHWKIKGDDFADKFKAFDDVVFFWKKKWQQAWWFQKFKFQKQDTDGRDTRHGTDIRTGIGHPDGIIMMGTGGGTMMMTGDDD/DAEEEAEQADCVFAADPPQVPHPYYDYEQNSLVVQVVVVHAHAEYWDQNPVDDPVRVVVSVVRYNYYDHDNNPDDDHRVLVRVVVVCVVPVQHAEYENQDDDDPVRNCVLVCSCVDPVCVVRQQRYWYDTHWKIKGDDFAFKDKFFADPVFFFKKWWFPAFFFQKWWFQWDDIDGRDGRHGTDIRTGIGHPDRMIIMGTGGGTMMMTGHDD/DAEEEEEQADPVWFADDDVVVHDAYDYQQNSLVVCVVVVHAHAHYWYLNPPDDPVVVVVSVVRYNYYHNDHNDDDDHSVLVRVVVVCVVVVQHAEYENCVHPDVVSVVVLVCSCVDPSNVVPQQRYWYGTNFKTKGDDFAFKDKDFADPAFFWKKWWFPAFWFQKFWDAWPDTDGGDTRHGTDMPIGIGGNDRMIIMGTDDGTMIMTGDDD